Protein AF-0000000080796917 (afdb_homodimer)

Solvent-accessible surface area (backbone atoms only — not comparable to full-atom values): 40554 Å² total; per-residue (Å²): 125,56,71,44,54,50,44,37,52,36,24,51,52,39,34,60,75,65,63,52,48,66,71,60,47,50,53,17,45,52,21,23,62,40,31,85,75,29,56,76,54,91,66,56,62,91,80,65,53,62,63,63,41,43,48,44,49,43,59,66,76,86,58,70,55,59,92,62,78,63,51,65,64,50,49,48,46,34,56,67,70,54,66,60,61,47,86,78,30,86,34,38,24,41,35,33,26,49,56,66,28,41,64,42,75,50,64,39,68,68,46,49,73,63,55,38,43,76,47,41,26,57,54,37,57,60,73,33,48,91,70,34,64,83,46,65,61,62,40,28,47,38,72,74,17,25,68,34,3,48,28,55,21,50,47,40,31,43,36,25,37,38,36,37,65,64,38,72,44,91,37,37,31,37,36,36,42,35,48,83,60,66,61,32,39,30,23,27,32,32,39,39,37,31,26,41,47,7,35,40,37,40,35,36,37,38,42,26,93,52,70,31,55,57,26,39,38,36,28,33,35,32,40,37,27,27,45,46,5,39,41,36,39,37,38,41,36,42,36,39,45,44,29,35,40,34,49,40,32,12,26,39,26,23,35,47,5,34,42,36,38,37,39,36,41,31,64,30,37,34,33,33,36,57,32,35,36,35,28,64,12,49,42,7,35,37,39,42,37,38,38,37,50,39,45,52,73,16,35,35,41,36,43,31,40,35,37,36,56,18,32,43,22,38,39,38,37,39,38,40,37,38,36,26,49,49,9,36,36,37,38,42,36,33,43,36,36,34,67,79,18,36,60,24,38,37,39,36,37,41,38,36,40,29,75,19,59,58,17,35,42,34,42,33,56,31,41,34,35,26,31,18,45,28,48,32,37,40,38,33,37,40,18,45,75,56,62,64,59,50,50,53,39,40,73,75,68,41,51,70,69,55,35,52,43,52,53,50,48,63,69,50,39,85,79,44,66,85,44,61,65,69,56,41,51,50,52,51,49,51,52,46,51,53,60,65,73,98,123,58,70,45,53,50,44,36,53,35,25,50,50,39,33,60,74,65,62,52,49,68,72,60,47,50,51,16,46,52,20,22,62,42,30,86,76,29,55,76,56,91,66,56,61,91,81,66,54,62,62,62,40,44,48,46,48,43,59,67,78,87,57,72,54,59,94,62,79,64,51,65,66,51,50,47,46,35,56,67,70,54,66,59,60,48,87,76,30,85,34,38,23,40,34,32,26,51,56,65,28,42,63,41,74,48,63,39,68,68,45,49,72,64,54,38,42,78,47,40,26,57,54,37,58,61,73,34,48,90,70,34,63,82,46,66,61,63,41,27,47,39,73,75,18,26,68,35,3,48,28,56,20,49,49,42,30,42,38,24,36,38,36,38,65,65,38,71,45,91,36,38,30,36,35,37,42,34,48,85,61,65,61,33,40,31,24,28,32,32,39,40,37,31,26,41,47,7,36,41,36,40,35,36,38,38,41,25,91,51,71,33,55,56,24,39,38,35,28,33,34,31,39,36,25,27,45,47,4,38,40,36,38,37,38,41,36,41,36,40,46,44,28,36,40,34,49,39,31,12,26,38,26,23,35,47,5,36,42,36,39,38,39,37,43,31,64,30,35,32,32,33,36,57,31,36,36,35,28,62,12,50,42,7,35,38,38,42,36,38,38,37,50,39,42,54,72,17,35,36,41,38,43,32,40,36,37,36,56,19,32,43,23,39,39,38,38,38,39,41,38,39,35,25,49,48,10,36,37,38,37,43,37,36,44,37,37,33,66,78,19,37,60,24,38,37,39,37,37,42,38,36,40,29,75,20,59,60,17,36,43,33,41,33,55,31,43,33,35,26,31,18,46,27,47,33,38,41,37,35,38,41,18,43,76,56,63,66,60,48,48,51,37,40,72,74,68,42,52,70,69,54,36,50,44,52,53,50,48,63,69,50,39,83,79,43,65,85,44,60,65,70,55,41,51,49,53,53,51,51,52,47,51,56,60,66,74,98

Foldseek 3Di:
DPQLVLLLVLLVLQCVLLVFDPLLSVQLSVLSVLQVVAAADPLDDPPDDSNLLSCQLRPDHADPLPPDDPDPVNVVVCVVVPVDPCVPDLAQWEWEAEQQYTNDIDGDPVQVVQVKDKDKPSVCSHPPCVPDSVQPCPFQPSRHHNLSSSLSNREGIAMEIEHDAQAEDPGAYEYEYEYAAAQGNHNYEYEYEFEHQYEHEYEYEYDYPDAHEEYEHSYEYEYEWYANYEYEYEYEYAHHHAYAYEYRYGYEHAANYEYEYEYEDHDHAEYEEEYEYEDAYAQYEYHAEYEYEEEDAHEYEEEYHYEYHAENYEYEAEYEYEYYDQYEYAYEYEYAYDPPHAQYEYEYEYEYAYPYPNYYYHYHYYYHYPDPRYHYDYYYDYYHDDPVQLVVVVVVPDDSLRSVLVSVLVRCCVRCVPDDPVVNVVVSVVSSVVSVVD/DPQLVLLLVLLVLQCVLLVFDPLLSVQLSVLSVLQVVAAADPLDDPPDDSNLLSCQLRPDHADPLPPDDPDPVNVVVCVVVPVDPCVPDLAQWEWEAEQQYTNDIDGDPVQVVQVKDKDKPSVCSHPPCVVDSVQPCPFQPSRNHNLSSSLSNREGIAMEIEHDAQAEDPGAYEYEYEYAAAQGNHNYEYEYEFEHQYEHEYEYEYDYPDAHEEYEHSYEYEYEWYANYEYEYEYEYAHHHAYAYEYRYGYEHAANYEYEYEYEDHDHAEYEEEYEYEDAYAQYEYHAEYEYEEEDAHEYEEEYHYEYHAENYEYEAEYEYEYYDQYEYAYEYEYAYDPPHAQYEYEYEYEYAYPYPNYYYHYHYYYHDPDPRYHYDYYYDYYHDDPVQLVVVVVVPDDSLRSVLVSVLVRCCVRCVPDDPVVNVVVSVVSSVVSVVD

Sequence (876 aa):
MNEVQIIKYYAEEISKKLKEPEWALRLRLKAAELYPKVPAPPWMPEDFDLEAFAAKAAEEEFVKPGEGEIPDWYKALLERIGVPDIEQSALAGVTVMVNENVVYEAQKRDLMRKGVILKSMDEAVREHEEFVKERLHSAQRPEAHKLAALHAALRRGGTFMYVPPRVRVPFPVQAFFVITEEQLAQTEHTMIIADEGSYVHFIEGCIVPIPAPFSVHLGGSEFFVERGARLRVSSLQDWLGDVVHVPVKGAIVKERGTLEELGVSFGGTKIGMRPTIRLVGEGAKLSFNNVALLKKEMRSWSGSFVKMEAPRTSATVINRSVMLDKSFEEFLGEIDVERGAKGVKGYQSCNTLLLSDEATNVTIPKLVSKTSDAELAHEGTVGKLGEEQLFYLRSMGFTEPEAVQMLTIGFIDPLVKDLPSDYVRAIREIVKMTLNASMNEVQIIKYYAEEISKKLKEPEWALRLRLKAAELYPKVPAPPWMPEDFDLEAFAAKAAEEEFVKPGEGEIPDWYKALLERIGVPDIEQSALAGVTVMVNENVVYEAQKRDLMRKGVILKSMDEAVREHEEFVKERLHSAQRPEAHKLAALHAALRRGGTFMYVPPRVRVPFPVQAFFVITEEQLAQTEHTMIIADEGSYVHFIEGCIVPIPAPFSVHLGGSEFFVERGARLRVSSLQDWLGDVVHVPVKGAIVKERGTLEELGVSFGGTKIGMRPTIRLVGEGAKLSFNNVALLKKEMRSWSGSFVKMEAPRTSATVINRSVMLDKSFEEFLGEIDVERGAKGVKGYQSCNTLLLSDEATNVTIPKLVSKTSDAELAHEGTVGKLGEEQLFYLRSMGFTEPEAVQMLTIGFIDPLVKDLPSDYVRAIREIVKMTLNAS

Radius of gyration: 31.14 Å; Cα contacts (8 Å, |Δi|>4): 2419; chains: 2; bounding box: 57×97×69 Å

Nearest PDB structures (foldseek):
  5awf-assembly2_E  TM=8.436E-01  e=2.206E-18  Escherichia coli K-12
  5awf-assembly1_A  TM=8.388E-01  e=1.165E-17  Escherichia coli K-12
  5awg-assembly1_A  TM=8.234E-01  e=2.679E-17  Escherichia coli K-12
  5awf-assembly1_B  TM=7.795E-01  e=1.232E-16  Escherichia coli K-12
  5awg-assembly2_F  TM=8.359E-01  e=3.193E-13  Escherichia coli K-12

InterPro domains:
  IPR000825 SUF system FeS cluster assembly, SufBD core domain [PF01458] (177-411)
  IPR010231 SUF system FeS cluster assembly, SufB [TIGR01980] (10-426)
  IPR037284 SUF system FeS cluster assembly, SufBD superfamily [SSF101960] (11-435)
  IPR045595 SUF system FeS cluster assembly, SufBD, N-terminal [PF19295] (94-174)
  IPR055346 SUF system FeS cluster assembly, SufBD [PTHR30508] (11-436)

pLDDT: mean 87.79, std 13.45, range [38.72, 98.94]

Organism: Ignicoccus hospitalis (strain KIN4/I / DSM 18386 / JCM 14125) (NCBI:txid453591)

Structure (mmCIF, N/CA/C/O backbone):
data_AF-0000000080796917-model_v1
#
loop_
_entity.id
_entity.type
_entity.pdbx_description
1 polymer 'SufBD protein'
#
loop_
_atom_site.group_PDB
_atom_site.id
_atom_site.type_symbol
_atom_site.label_atom_id
_atom_site.label_alt_id
_atom_site.label_comp_id
_atom_site.label_asym_id
_atom_site.label_entity_id
_atom_site.label_seq_id
_atom_site.pdbx_PDB_ins_code
_atom_site.Cartn_x
_atom_site.Cartn_y
_atom_site.Cartn_z
_atom_site.occupancy
_atom_site.B_iso_or_equiv
_atom_site.auth_seq_id
_atom_site.auth_comp_id
_atom_site.auth_asym_id
_atom_site.auth_atom_id
_atom_site.pdbx_PDB_model_num
ATOM 1 N N . MET A 1 1 ? 11.008 5.855 37.812 1 72.5 1 MET A N 1
ATOM 2 C CA . MET A 1 1 ? 9.641 6.121 37.375 1 72.5 1 MET A CA 1
ATOM 3 C C . MET A 1 1 ? 9.359 5.504 36 1 72.5 1 MET A C 1
ATOM 5 O O . MET A 1 1 ? 10.242 5.488 35.125 1 72.5 1 MET A O 1
ATOM 9 N N . ASN A 1 2 ? 8.281 4.777 35.906 1 90.62 2 ASN A N 1
ATOM 10 C CA . ASN A 1 2 ? 7.945 4.242 34.594 1 90.62 2 ASN A CA 1
ATOM 11 C C . ASN A 1 2 ? 7.531 5.348 33.625 1 90.62 2 ASN A C 1
ATOM 13 O O . ASN A 1 2 ? 7.445 6.512 34.031 1 90.62 2 ASN A O 1
ATOM 17 N N . GLU A 1 3 ? 7.441 5.145 32.469 1 93.94 3 GLU A N 1
ATOM 18 C CA . GLU A 1 3 ? 7.168 6.113 31.422 1 93.94 3 GLU A CA 1
ATOM 19 C C . GLU A 1 3 ? 5.922 6.934 31.734 1 93.94 3 GLU A C 1
ATOM 21 O O . GLU A 1 3 ? 5.918 8.156 31.578 1 93.94 3 GLU A O 1
ATOM 26 N N . VAL A 1 4 ? 4.941 6.23 32.25 1 95.44 4 VAL A N 1
ATOM 27 C CA . VAL A 1 4 ? 3.672 6.887 32.562 1 95.44 4 VAL A CA 1
ATOM 28 C C . VAL A 1 4 ? 3.865 7.91 33.656 1 95.44 4 VAL A C 1
ATOM 30 O O . VAL A 1 4 ? 3.389 9.047 33.562 1 95.44 4 VAL A O 1
ATOM 33 N N . GLN A 1 5 ? 4.586 7.562 34.656 1 96.38 5 GLN A N 1
ATOM 34 C CA . GLN A 1 5 ? 4.824 8.438 35.781 1 96.38 5 GLN A CA 1
ATOM 35 C C . GLN A 1 5 ? 5.625 9.672 35.375 1 96.38 5 GLN A C 1
ATOM 37 O O . GLN A 1 5 ? 5.355 10.773 35.844 1 96.38 5 GLN A O 1
ATOM 42 N N . ILE A 1 6 ? 6.57 9.422 34.562 1 96 6 ILE A N 1
ATOM 43 C CA . ILE A 1 6 ? 7.387 10.531 34.094 1 96 6 ILE A CA 1
ATOM 44 C C . ILE A 1 6 ? 6.512 11.531 33.344 1 96 6 ILE A C 1
ATOM 46 O O . ILE A 1 6 ? 6.551 12.734 33.625 1 96 6 ILE A O 1
ATOM 50 N N . ILE A 1 7 ? 5.68 11.055 32.438 1 96.62 7 ILE A N 1
ATOM 51 C CA . ILE A 1 7 ? 4.844 11.93 31.625 1 96.62 7 ILE A CA 1
ATOM 52 C C . ILE A 1 7 ? 3.816 12.633 32.5 1 96.62 7 ILE A C 1
ATOM 54 O O . ILE A 1 7 ? 3.586 13.836 32.344 1 96.62 7 ILE A O 1
ATOM 58 N N . LYS A 1 8 ? 3.252 11.875 33.406 1 97.5 8 LYS A N 1
ATOM 59 C CA . LYS A 1 8 ? 2.25 12.461 34.312 1 97.5 8 LYS A CA 1
ATOM 60 C C . LYS A 1 8 ? 2.848 13.586 35.156 1 97.5 8 LYS A C 1
ATOM 62 O O . LYS A 1 8 ? 2.211 14.625 35.344 1 97.5 8 LYS A O 1
ATOM 67 N N . TYR A 1 9 ? 4.016 13.336 35.625 1 96.81 9 TYR A N 1
ATOM 68 C CA . TYR A 1 9 ? 4.688 14.336 36.438 1 96.81 9 TYR A CA 1
ATOM 69 C C . TYR A 1 9 ? 4.832 15.648 35.656 1 96.81 9 TYR A C 1
ATOM 71 O O . TYR A 1 9 ? 4.441 16.703 36.156 1 96.81 9 TYR A O 1
ATOM 79 N N . TYR A 1 10 ? 5.309 15.617 34.531 1 95.06 10 TYR A N 1
ATOM 80 C CA . TYR A 1 10 ? 5.562 16.828 33.781 1 95.06 10 TYR A CA 1
ATOM 81 C C . TYR A 1 10 ? 4.262 17.422 33.219 1 95.06 10 TYR A C 1
ATOM 83 O O . TYR A 1 10 ? 4.129 18.641 33.094 1 95.06 10 TYR A O 1
ATOM 91 N N . ALA A 1 11 ? 3.295 16.562 32.906 1 96.75 11 ALA A N 1
ATOM 92 C CA . ALA A 1 11 ? 1.979 17.062 32.5 1 96.75 11 ALA A CA 1
ATOM 93 C C . ALA A 1 11 ? 1.341 17.891 33.594 1 96.75 11 ALA A C 1
ATOM 95 O O . ALA A 1 11 ? 0.759 18.938 33.344 1 96.75 11 ALA A O 1
ATOM 96 N N . GLU A 1 12 ? 1.47 17.391 34.781 1 96.94 12 GLU A N 1
ATOM 97 C CA . GLU A 1 12 ? 0.925 18.109 35.938 1 96.94 12 GLU A CA 1
ATOM 98 C C . GLU A 1 12 ? 1.647 19.438 36.156 1 96.94 12 GLU A C 1
ATOM 100 O O . GLU A 1 12 ? 1.021 20.438 36.469 1 96.94 12 GLU A O 1
ATOM 105 N N . GLU A 1 13 ? 2.934 19.438 35.938 1 95.12 13 GLU A N 1
ATOM 106 C CA . GLU A 1 13 ? 3.715 20.672 36.062 1 95.12 13 GLU A CA 1
ATOM 107 C C . GLU A 1 13 ? 3.277 21.703 35.031 1 95.12 13 GLU A C 1
ATOM 109 O O . GLU A 1 13 ? 3.111 22.875 35.375 1 95.12 13 GLU A O 1
ATOM 114 N N . ILE A 1 14 ? 3.105 21.219 33.875 1 93.5 14 ILE A N 1
ATOM 115 C CA . ILE A 1 14 ? 2.688 22.109 32.781 1 93.5 14 ILE A CA 1
ATOM 116 C C . ILE A 1 14 ? 1.3 22.672 33.094 1 93.5 14 ILE A C 1
ATOM 118 O O . ILE A 1 14 ? 1.073 23.875 33 1 93.5 14 ILE A O 1
ATOM 122 N N . SER A 1 15 ? 0.412 21.812 33.469 1 95.25 15 SER A N 1
ATOM 123 C CA . SER A 1 15 ? -0.956 22.219 33.781 1 95.25 15 SER A CA 1
ATOM 124 C C . SER A 1 15 ? -0.988 23.266 34.875 1 95.25 15 SER A C 1
ATOM 126 O O . SER A 1 15 ? -1.741 24.234 34.812 1 95.25 15 SER A O 1
ATOM 128 N N . LYS A 1 16 ? -0.197 23.047 35.906 1 94.44 16 LYS A N 1
ATOM 129 C CA . LYS A 1 16 ? -0.12 23.984 37.031 1 94.44 16 LYS A CA 1
ATOM 130 C C . LYS A 1 16 ? 0.395 25.344 36.562 1 94.44 16 LYS A C 1
ATOM 132 O O . LYS A 1 16 ? -0.176 26.391 36.906 1 94.44 16 LYS A O 1
ATOM 137 N N . LYS A 1 17 ? 1.406 25.297 35.75 1 90.56 17 LYS A N 1
ATOM 138 C CA . LYS A 1 17 ? 2.006 26.547 35.25 1 90.56 17 LYS A CA 1
ATOM 139 C C . LYS A 1 17 ? 1.028 27.312 34.375 1 90.56 17 LYS A C 1
ATOM 141 O O . LYS A 1 17 ? 1.002 28.547 34.406 1 90.56 17 LYS A O 1
ATOM 146 N N . LEU A 1 18 ? 0.255 26.578 33.625 1 90.88 18 LEU A N 1
ATOM 147 C CA . LEU A 1 18 ? -0.67 27.188 32.688 1 90.88 18 LEU A CA 1
ATOM 148 C C . LEU A 1 18 ? -2.004 27.5 33.344 1 90.88 18 LEU A C 1
ATOM 150 O O . LEU A 1 18 ? -2.893 28.094 32.719 1 90.88 18 LEU A O 1
ATOM 154 N N . LYS A 1 19 ? -2.213 27.141 34.625 1 93.44 19 LYS A N 1
ATOM 155 C CA . LYS A 1 19 ? -3.463 27.312 35.375 1 93.44 19 LYS A CA 1
ATOM 156 C C . LYS A 1 19 ? -4.645 26.75 34.594 1 93.44 19 LYS A C 1
ATOM 158 O O . LYS A 1 19 ? -5.66 27.438 34.406 1 93.44 19 LYS A O 1
ATOM 163 N N . GLU A 1 20 ? -4.477 25.641 34.156 1 95 20 GLU A N 1
ATOM 164 C CA . GLU A 1 20 ? -5.492 25 33.312 1 95 20 GLU A CA 1
ATOM 165 C C . GLU A 1 20 ? -6.648 24.484 34.156 1 95 20 GLU A C 1
ATOM 167 O O . GLU A 1 20 ? -6.461 24.141 35.344 1 95 20 GLU A O 1
ATOM 172 N N . PRO A 1 21 ? -7.805 24.453 33.562 1 97.38 21 PRO A N 1
ATOM 173 C CA . PRO A 1 21 ? -8.914 23.812 34.25 1 97.38 21 PRO A CA 1
ATOM 174 C C . PRO A 1 21 ? -8.711 22.297 34.438 1 97.38 21 PRO A C 1
ATOM 176 O O . PRO A 1 21 ? -7.914 21.703 33.719 1 97.38 21 PRO A O 1
ATOM 179 N N . GLU A 1 22 ? -9.445 21.703 35.281 1 97.38 22 GLU A N 1
ATOM 180 C CA . GLU A 1 22 ? -9.297 20.297 35.656 1 97.38 22 GLU A CA 1
ATOM 181 C C . GLU A 1 22 ? -9.531 19.391 34.438 1 97.38 22 GLU A C 1
ATOM 183 O O . GLU A 1 22 ? -8.867 18.359 34.312 1 97.38 22 GLU A O 1
ATOM 188 N N . TRP A 1 23 ? -10.516 19.781 33.656 1 97.62 23 TRP A N 1
ATOM 189 C CA . TRP A 1 23 ? -10.836 18.922 32.5 1 97.62 23 TRP A CA 1
ATOM 190 C C . TRP A 1 23 ? -9.648 18.812 31.562 1 97.62 23 TRP A C 1
ATOM 192 O O . TRP A 1 23 ? -9.43 17.75 30.969 1 97.62 23 TRP A O 1
ATOM 202 N N . ALA A 1 24 ? -8.914 19.844 31.391 1 97.88 24 ALA A N 1
ATOM 203 C CA . ALA A 1 24 ? -7.75 19.828 30.516 1 97.88 24 ALA A CA 1
ATOM 204 C C . ALA A 1 24 ? -6.641 18.953 31.078 1 97.88 24 ALA A C 1
ATOM 206 O O . ALA A 1 24 ? -5.977 18.219 30.344 1 97.88 24 ALA A O 1
ATOM 207 N N . LEU A 1 25 ? -6.441 19.016 32.438 1 97.75 25 LEU A N 1
ATOM 208 C CA . LEU A 1 25 ? -5.457 18.172 33.094 1 97.75 25 LEU A CA 1
ATOM 209 C C . LEU A 1 25 ? -5.828 16.703 32.938 1 97.75 25 LEU A C 1
ATOM 211 O O . LEU A 1 25 ? -4.957 15.859 32.688 1 97.75 25 LEU A O 1
ATOM 215 N N . ARG A 1 26 ? -7.035 16.438 33.094 1 97.88 26 ARG A N 1
ATOM 216 C CA . ARG A 1 26 ? -7.492 15.062 32.938 1 97.88 26 ARG A CA 1
ATOM 217 C C . ARG A 1 26 ? -7.168 14.5 31.562 1 97.88 26 ARG A C 1
ATOM 219 O O . ARG A 1 26 ? -6.797 13.336 31.438 1 97.88 26 ARG A O 1
ATOM 226 N N . LEU A 1 27 ? -7.383 15.258 30.5 1 97.31 27 LEU A N 1
ATOM 227 C CA . LEU A 1 27 ? -7.059 14.836 29.141 1 97.31 27 LEU A CA 1
ATOM 228 C C . LEU A 1 27 ? -5.57 14.523 29.016 1 97.31 27 LEU A C 1
ATOM 230 O O . LEU A 1 27 ? -5.188 13.555 28.359 1 97.31 27 LEU A O 1
ATOM 234 N N . ARG A 1 28 ? -4.699 15.406 29.672 1 97.88 28 ARG A N 1
ATOM 235 C CA . ARG A 1 28 ? -3.26 15.164 29.672 1 97.88 28 ARG A CA 1
ATOM 236 C C . ARG A 1 28 ? -2.924 13.836 30.328 1 97.88 28 ARG A C 1
ATOM 238 O O . ARG A 1 28 ? -2.119 13.062 29.812 1 97.88 28 ARG A O 1
ATOM 245 N N . LEU A 1 29 ? -3.553 13.602 31.406 1 98.31 29 LEU A N 1
ATOM 246 C CA . LEU A 1 29 ? -3.25 12.406 32.188 1 98.31 29 LEU A CA 1
ATOM 247 C C . LEU A 1 29 ? -3.721 11.148 31.484 1 98.31 29 LEU A C 1
ATOM 249 O O . LEU A 1 29 ? -3.045 10.117 31.516 1 98.31 29 LEU A O 1
ATOM 253 N N . LYS A 1 30 ? -4.816 11.242 30.891 1 97.62 30 LYS A N 1
ATOM 254 C CA . LYS A 1 30 ? -5.297 10.117 30.094 1 97.62 30 LYS A CA 1
ATOM 255 C C . LYS A 1 30 ? -4.336 9.797 28.953 1 97.62 30 LYS A C 1
ATOM 257 O O . LYS A 1 30 ? -4.082 8.625 28.656 1 97.62 30 LYS A O 1
ATOM 262 N N . ALA A 1 31 ? -3.898 10.758 28.266 1 97.81 31 ALA A N 1
ATOM 263 C CA . ALA A 1 31 ? -2.936 10.578 27.188 1 97.81 31 ALA A CA 1
ATOM 264 C C . ALA A 1 31 ? -1.645 9.953 27.688 1 97.81 31 ALA A C 1
ATOM 266 O O . ALA A 1 31 ? -1.042 9.117 27.016 1 97.81 31 ALA A O 1
ATOM 267 N N . ALA A 1 32 ? -1.234 10.359 28.875 1 97.88 32 ALA A N 1
ATOM 268 C CA . ALA A 1 32 ? -0.044 9.781 29.484 1 97.88 32 ALA A CA 1
ATOM 269 C C . ALA A 1 32 ? -0.213 8.281 29.703 1 97.88 32 ALA A C 1
ATOM 271 O O . ALA A 1 32 ? 0.716 7.504 29.469 1 97.88 32 ALA A O 1
ATOM 272 N N . GLU A 1 33 ? -1.347 7.887 30.031 1 97.75 33 GLU A N 1
ATOM 273 C CA . GLU A 1 33 ? -1.633 6.477 30.266 1 97.75 33 GLU A CA 1
ATOM 274 C C . GLU A 1 33 ? -1.641 5.68 28.969 1 97.75 33 GLU A C 1
ATOM 276 O O . GLU A 1 33 ? -1.357 4.48 28.969 1 97.75 33 GLU A O 1
ATOM 281 N N . LEU A 1 34 ? -1.957 6.32 27.922 1 97.44 34 LEU A N 1
ATOM 282 C CA . LEU A 1 34 ? -2.059 5.68 26.625 1 97.44 34 LEU A CA 1
ATOM 283 C C . LEU A 1 34 ? -0.674 5.41 26.031 1 97.44 34 LEU A C 1
ATOM 285 O O . LEU A 1 34 ? -0.506 4.512 25.203 1 97.44 34 LEU A O 1
ATOM 289 N N . TYR A 1 35 ? 0.317 6.094 26.453 1 96.81 35 TYR A N 1
ATOM 290 C CA . TYR A 1 35 ? 1.633 6.117 25.828 1 96.81 35 TYR A CA 1
ATOM 291 C C . TYR A 1 35 ? 2.205 4.711 25.703 1 96.81 35 TYR A C 1
ATOM 293 O O . TYR A 1 35 ? 2.611 4.289 24.625 1 96.81 35 TYR A O 1
ATOM 301 N N . PRO A 1 36 ? 2.152 3.875 26.734 1 96 36 PRO A N 1
ATOM 302 C CA . PRO A 1 36 ? 2.74 2.539 26.609 1 96 36 PRO A CA 1
ATOM 303 C C . PRO A 1 36 ? 1.815 1.552 25.891 1 96 36 PRO A C 1
ATOM 305 O O . PRO A 1 36 ? 2.238 0.447 25.547 1 96 36 PRO A O 1
ATOM 308 N N . LYS A 1 37 ? 0.597 1.932 25.625 1 96.44 37 LYS A N 1
ATOM 309 C CA . LYS A 1 37 ? -0.405 1.006 25.109 1 96.44 37 LYS A CA 1
ATOM 310 C C . LYS A 1 37 ? -0.547 1.144 23.594 1 96.44 37 LYS A C 1
ATOM 312 O O . LYS A 1 37 ? -1.209 0.327 22.953 1 96.44 37 LYS A O 1
ATOM 317 N N . VAL A 1 38 ? -0.01 2.135 23.031 1 95.62 38 VAL A N 1
ATOM 318 C CA . VAL A 1 38 ? -0.132 2.377 21.594 1 95.62 38 VAL A CA 1
ATOM 319 C C . VAL A 1 38 ? 1.212 2.129 20.906 1 95.62 38 VAL A C 1
ATOM 321 O O . VAL A 1 38 ? 2.26 2.164 21.562 1 95.62 38 VAL A O 1
ATOM 324 N N . PRO A 1 39 ? 1.159 1.776 19.625 1 93.81 39 PRO A N 1
ATOM 325 C CA . PRO A 1 39 ? 2.391 1.395 18.922 1 93.81 39 PRO A CA 1
ATOM 326 C C . PRO A 1 39 ? 3.359 2.562 18.766 1 93.81 39 PRO A C 1
ATOM 328 O O . PRO A 1 39 ? 2.93 3.715 18.656 1 93.81 39 PRO A O 1
ATOM 331 N N . ALA A 1 40 ? 4.66 2.246 18.688 1 94.25 40 ALA A N 1
ATOM 332 C CA . ALA A 1 40 ? 5.668 3.213 18.266 1 94.25 40 ALA A CA 1
ATOM 333 C C . ALA A 1 40 ? 5.68 3.373 16.75 1 94.25 40 ALA A C 1
ATOM 335 O O . ALA A 1 40 ? 5.727 2.385 16.016 1 94.25 40 ALA A O 1
ATOM 336 N N . PRO A 1 41 ? 5.543 4.535 16.281 1 92.94 41 PRO A N 1
ATOM 337 C CA . PRO A 1 41 ? 5.625 4.707 14.836 1 92.94 41 PRO A CA 1
ATOM 338 C C . PRO A 1 41 ? 7.039 4.5 14.297 1 92.94 41 PRO A C 1
ATOM 340 O O . PRO A 1 41 ? 8.016 4.625 15.039 1 92.94 41 PRO A O 1
ATOM 343 N N . PRO A 1 42 ? 7.156 4.207 13.039 1 88.25 42 PRO A N 1
ATOM 344 C CA . PRO A 1 42 ? 8.477 3.949 12.469 1 88.25 42 PRO A CA 1
ATOM 345 C C . PRO A 1 42 ? 9.383 5.176 12.508 1 88.25 42 PRO A C 1
ATOM 347 O O . PRO A 1 42 ? 10.609 5.043 12.453 1 88.25 42 PRO A O 1
ATOM 350 N N . TRP A 1 43 ? 8.906 6.387 12.664 1 89.69 43 TRP A N 1
ATOM 351 C CA . TRP A 1 43 ? 9.703 7.609 12.633 1 89.69 43 TRP A CA 1
ATOM 352 C C . TRP A 1 43 ? 10.148 7.996 14.039 1 89.69 43 TRP A C 1
ATOM 354 O O . TRP A 1 43 ? 10.805 9.023 14.227 1 89.69 43 TRP A O 1
ATOM 364 N N . MET A 1 44 ? 9.773 7.258 14.992 1 90.25 44 MET A N 1
ATOM 365 C CA . MET A 1 44 ? 10.258 7.535 16.344 1 90.25 44 MET A CA 1
ATOM 366 C C . MET A 1 44 ? 11.758 7.305 16.438 1 90.25 44 MET A C 1
ATOM 368 O O . MET A 1 44 ? 12.258 6.258 16.016 1 90.25 44 MET A O 1
ATOM 372 N N . PRO A 1 45 ? 12.422 8.266 16.969 1 86.12 45 PRO A N 1
ATOM 373 C CA . PRO A 1 45 ? 13.867 8.062 17.094 1 86.12 45 PRO A CA 1
ATOM 374 C C . PRO A 1 45 ? 14.211 6.871 18 1 86.12 45 PRO A C 1
ATOM 376 O O . PRO A 1 45 ? 13.555 6.645 19.016 1 86.12 45 PRO A O 1
ATOM 379 N N . GLU A 1 46 ? 15.172 6.117 17.578 1 82.94 46 GLU A N 1
ATOM 380 C CA . GLU A 1 46 ? 15.578 4.938 18.328 1 82.94 46 GLU A CA 1
ATOM 381 C C . GLU A 1 46 ? 16.062 5.312 19.734 1 82.94 46 GLU A C 1
ATOM 383 O O . GLU A 1 46 ? 15.805 4.59 20.688 1 82.94 46 GLU A O 1
ATOM 388 N N . ASP A 1 47 ? 16.688 6.477 19.906 1 84.31 47 ASP A N 1
ATOM 389 C CA . ASP A 1 47 ? 17.25 6.906 21.188 1 84.31 47 ASP A CA 1
ATOM 390 C C . ASP A 1 47 ? 16.422 8.047 21.797 1 84.31 47 ASP A C 1
ATOM 392 O O . ASP A 1 47 ? 16.984 8.945 22.422 1 84.31 47 ASP A O 1
ATOM 396 N N . PHE A 1 48 ? 15.188 7.957 21.625 1 87 48 PHE A N 1
ATOM 397 C CA . PHE A 1 48 ? 14.32 9 22.156 1 87 48 PHE A CA 1
ATOM 398 C C . PHE A 1 48 ? 14.359 9.023 23.688 1 87 48 PHE A C 1
ATOM 400 O O . PHE A 1 48 ? 13.984 8.047 24.328 1 87 48 PHE A O 1
ATOM 407 N N . ASP A 1 49 ? 14.82 10.07 24.219 1 88.12 49 ASP A N 1
ATOM 408 C CA . ASP A 1 49 ? 14.867 10.25 25.672 1 88.12 49 ASP A CA 1
ATOM 409 C C . ASP A 1 49 ? 13.586 10.906 26.172 1 88.12 49 ASP A C 1
ATOM 411 O O . ASP A 1 49 ? 13.477 12.133 26.203 1 88.12 49 ASP A O 1
ATOM 415 N N . LEU A 1 50 ? 12.727 10.148 26.656 1 91.12 50 LEU A N 1
ATOM 416 C CA . LEU A 1 50 ? 11.391 10.586 27.062 1 91.12 50 LEU A CA 1
ATOM 417 C C . LEU A 1 50 ? 11.484 11.602 28.203 1 91.12 50 LEU A C 1
ATOM 419 O O . LEU A 1 50 ? 10.82 12.641 28.172 1 91.12 50 LEU A O 1
ATOM 423 N N . GLU A 1 51 ? 12.25 11.281 29.156 1 90.88 51 GLU A N 1
ATOM 424 C CA . GLU A 1 51 ? 12.336 12.156 30.328 1 90.88 51 GLU A CA 1
ATOM 425 C C . GLU A 1 51 ? 12.953 13.508 29.953 1 90.88 51 GLU A C 1
ATOM 427 O O . GLU A 1 51 ? 12.469 14.555 30.391 1 90.88 51 GLU A O 1
ATOM 432 N N . ALA A 1 52 ? 14.008 13.453 29.188 1 87 52 ALA A N 1
ATOM 433 C CA . ALA A 1 52 ? 14.633 14.695 28.75 1 87 52 ALA A CA 1
ATOM 434 C C . ALA A 1 52 ? 13.664 15.547 27.953 1 87 52 ALA A C 1
ATOM 436 O O . ALA A 1 52 ? 13.594 16.766 28.125 1 87 52 ALA A O 1
ATOM 437 N N . PHE A 1 53 ? 12.969 14.922 27.125 1 88.75 53 PHE A N 1
ATOM 438 C CA . PHE A 1 53 ? 11.992 15.625 26.297 1 88.75 53 PHE A CA 1
ATOM 439 C C . PHE A 1 53 ? 10.898 16.25 27.156 1 88.75 53 PHE A C 1
ATOM 441 O O . PHE A 1 53 ? 10.57 17.422 27 1 88.75 53 PHE A O 1
ATOM 448 N N . ALA A 1 54 ? 10.359 15.453 28.047 1 89.19 54 ALA A N 1
ATOM 449 C CA . ALA A 1 54 ? 9.258 15.906 28.891 1 89.19 54 ALA A CA 1
ATOM 450 C C . ALA A 1 54 ? 9.703 17.047 29.812 1 89.19 54 ALA A C 1
ATOM 452 O O . ALA A 1 54 ? 8.969 18.016 30.016 1 89.19 54 ALA A O 1
ATOM 453 N N . ALA A 1 55 ? 10.867 16.906 30.281 1 87.06 55 ALA A N 1
ATOM 454 C CA . ALA A 1 55 ? 11.414 17.922 31.156 1 87.06 55 ALA A CA 1
ATOM 455 C C . ALA A 1 55 ? 11.586 19.25 30.422 1 87.06 55 ALA A C 1
ATOM 457 O O . ALA A 1 55 ? 11.266 20.312 30.953 1 87.06 55 ALA A O 1
ATOM 458 N N . LYS A 1 56 ? 12.055 19.125 29.281 1 83.06 56 LYS A N 1
ATOM 459 C CA . LYS A 1 56 ? 12.266 20.328 28.469 1 83.06 56 LYS A CA 1
ATOM 460 C C . LYS A 1 56 ? 10.93 20.984 28.109 1 83.06 56 LYS A C 1
ATOM 462 O O . LYS A 1 56 ? 10.812 22.203 28.109 1 83.06 56 LYS A O 1
ATOM 467 N N . ALA A 1 57 ? 10.031 20.234 27.828 1 81.12 57 ALA A N 1
ATOM 468 C CA . ALA A 1 57 ? 8.703 20.75 27.484 1 81.12 57 ALA A CA 1
ATOM 469 C C . ALA A 1 57 ? 8.086 21.5 28.656 1 81.12 57 ALA A C 1
ATOM 471 O O . ALA A 1 57 ? 7.34 22.469 28.453 1 81.12 57 ALA A O 1
ATOM 472 N N . ALA A 1 58 ? 8.492 21.094 29.828 1 80.5 58 ALA A N 1
ATOM 473 C CA . ALA A 1 58 ? 7.879 21.688 31.016 1 80.5 58 ALA A CA 1
ATOM 474 C C . ALA A 1 58 ? 8.703 22.859 31.531 1 80.5 58 ALA A C 1
ATOM 476 O O . ALA A 1 58 ? 8.242 23.625 32.406 1 80.5 58 ALA A O 1
ATOM 477 N N . GLU A 1 59 ? 9.906 22.875 31.156 1 74.56 59 GLU A N 1
ATOM 478 C CA . GLU A 1 59 ? 10.883 23.797 31.75 1 74.56 59 GLU A CA 1
ATOM 479 C C . GLU A 1 59 ? 10.5 25.25 31.484 1 74.56 59 GLU A C 1
ATOM 481 O O . GLU A 1 59 ? 10.641 26.094 32.375 1 74.56 59 GLU A O 1
ATOM 486 N N . GLU A 1 60 ? 10.203 25.578 30.281 1 60.19 60 GLU A N 1
ATOM 487 C CA . GLU A 1 60 ? 10.227 27 29.953 1 60.19 60 GLU A CA 1
ATOM 488 C C . GLU A 1 60 ? 9.062 27.734 30.609 1 60.19 60 GLU A C 1
ATOM 490 O O . GLU A 1 60 ? 7.973 27.172 30.75 1 60.19 60 GLU A O 1
ATOM 495 N N . GLU A 1 61 ? 9.484 28.891 31.344 1 56.72 61 GLU A N 1
ATOM 496 C CA . GLU A 1 61 ? 8.508 29.766 31.984 1 56.72 61 GLU A CA 1
ATOM 497 C C . GLU A 1 61 ? 7.57 30.406 30.969 1 56.72 61 GLU A C 1
ATOM 499 O O . GLU A 1 61 ? 7.957 30.625 29.812 1 56.72 61 GLU A O 1
ATOM 504 N N . PHE A 1 62 ? 6.234 30.391 31.328 1 53.03 62 PHE A N 1
ATOM 505 C CA . PHE A 1 62 ? 5.125 30.953 30.547 1 53.03 62 PHE A CA 1
ATOM 506 C C . PHE A 1 62 ? 5.297 32.438 30.344 1 53.03 62 PHE A C 1
ATOM 508 O O . PHE A 1 62 ? 5.543 33.188 31.297 1 53.03 62 PHE A O 1
ATOM 515 N N . VAL A 1 63 ? 5.875 32.969 29.219 1 51.12 63 VAL A N 1
ATOM 516 C CA . VAL A 1 63 ? 5.879 34.406 28.938 1 51.12 63 VAL A CA 1
ATOM 517 C C . VAL A 1 63 ? 4.543 34.812 28.312 1 51.12 63 VAL A C 1
ATOM 519 O O . VAL A 1 63 ? 4.043 34.125 27.406 1 51.12 63 VAL A O 1
ATOM 522 N N . LYS A 1 64 ? 3.664 35.531 29.109 1 49.72 64 LYS A N 1
ATOM 523 C CA . LYS A 1 64 ? 2.41 36.062 28.594 1 49.72 64 LYS A CA 1
ATOM 524 C C . LYS A 1 64 ? 2.633 36.812 27.281 1 49.72 64 LYS A C 1
ATOM 526 O O . LYS A 1 64 ? 3.645 37.5 27.125 1 49.72 64 LYS A O 1
ATOM 531 N N . PRO A 1 65 ? 1.755 36.5 26.391 1 48.5 65 PRO A N 1
ATOM 532 C CA . PRO A 1 65 ? 1.763 37.312 25.172 1 48.5 65 PRO A CA 1
ATOM 533 C C . PRO A 1 65 ? 1.762 38.812 25.484 1 48.5 65 PRO A C 1
ATOM 535 O O . PRO A 1 65 ? 1.494 39.625 24.609 1 48.5 65 PRO A O 1
ATOM 538 N N . GLY A 1 66 ? 1.642 39.344 26.797 1 38.78 66 GLY A N 1
ATOM 539 C CA . GLY A 1 66 ? 1.372 40.75 26.938 1 38.78 66 GLY A CA 1
ATOM 540 C C . GLY A 1 66 ? 2.279 41.625 26.078 1 38.78 66 GLY A C 1
ATOM 541 O O . GLY A 1 66 ? 3.227 41.125 25.469 1 38.78 66 GLY A O 1
ATOM 542 N N . GLU A 1 67 ? 2.047 43.094 26.109 1 40.78 67 GLU A N 1
ATOM 543 C CA . GLU A 1 67 ? 2.648 44.25 25.484 1 40.78 67 GLU A CA 1
ATOM 544 C C . GLU A 1 67 ? 4.172 44.156 25.5 1 40.78 67 GLU A C 1
ATOM 546 O O . GLU A 1 67 ? 4.855 45.156 25.203 1 40.78 67 GLU A O 1
ATOM 551 N N . GLY A 1 68 ? 4.676 43.281 26.078 1 39.94 68 GLY A N 1
ATOM 552 C CA . GLY A 1 68 ? 6.086 43.469 26.375 1 39.94 68 GLY A CA 1
ATOM 553 C C . GLY A 1 68 ? 6.953 43.562 25.141 1 39.94 68 GLY A C 1
ATOM 554 O O . GLY A 1 68 ? 6.52 43.188 24.031 1 39.94 68 GLY A O 1
ATOM 555 N N . GLU A 1 69 ? 8.203 44.156 25.328 1 44.09 69 GLU A N 1
ATOM 556 C CA . GLU A 1 69 ? 9.266 44.531 24.406 1 44.09 69 GLU A CA 1
ATOM 557 C C . GLU A 1 69 ? 9.742 43.312 23.594 1 44.09 69 GLU A C 1
ATOM 559 O O . GLU A 1 69 ? 10.219 42.344 24.172 1 44.09 69 GLU A O 1
ATOM 564 N N . ILE A 1 70 ? 8.961 42.938 22.594 1 46 70 ILE A N 1
ATOM 565 C CA . ILE A 1 70 ? 9.602 42.062 21.625 1 46 70 ILE A CA 1
ATOM 566 C C . ILE A 1 70 ? 11.117 42.25 21.656 1 46 70 ILE A C 1
ATOM 568 O O . ILE A 1 70 ? 11.609 43.375 21.422 1 46 70 ILE A O 1
ATOM 572 N N . PRO A 1 71 ? 11.695 41.406 22.328 1 49.25 71 PRO A N 1
ATOM 573 C CA . PRO A 1 71 ? 13.141 41.656 22.266 1 49.25 71 PRO A CA 1
ATOM 574 C C . PRO A 1 71 ? 13.594 42.062 20.875 1 49.25 71 PRO A C 1
ATOM 576 O O . PRO A 1 71 ? 12.961 41.719 19.875 1 49.25 71 PRO A O 1
ATOM 579 N N . ASP A 1 72 ? 14.438 42.906 20.797 1 51.91 72 ASP A N 1
ATOM 580 C CA . ASP A 1 72 ? 14.992 43.5 19.578 1 51.91 72 ASP A CA 1
ATOM 581 C C . ASP A 1 72 ? 15.32 42.406 18.547 1 51.91 72 ASP A C 1
ATOM 583 O O . ASP A 1 72 ? 15.102 42.625 17.359 1 51.91 72 ASP A O 1
ATOM 587 N N . TRP A 1 73 ? 15.742 41.344 19.078 1 50.56 73 TRP A N 1
ATOM 588 C CA . TRP A 1 73 ? 16.125 40.312 18.125 1 50.56 73 TRP A CA 1
ATOM 589 C C . TRP A 1 73 ? 14.898 39.719 17.438 1 50.56 73 TRP A C 1
ATOM 591 O O . TRP A 1 73 ? 14.969 39.281 16.281 1 50.56 73 TRP A O 1
ATOM 601 N N . TYR A 1 74 ? 13.758 39.688 18.141 1 50.22 74 TYR A N 1
ATOM 602 C CA . TYR A 1 74 ? 12.531 39.219 17.516 1 50.22 74 TYR A CA 1
ATOM 603 C C . TYR A 1 74 ? 12.062 40.156 16.422 1 50.22 74 TYR A C 1
ATOM 605 O O . TYR A 1 74 ? 11.609 39.719 15.359 1 50.22 74 TYR A O 1
ATOM 613 N N . LYS A 1 75 ? 12.203 41.375 16.812 1 51.53 75 LYS A N 1
ATOM 614 C CA . LYS A 1 75 ? 11.883 42.406 15.805 1 51.53 75 LYS A CA 1
ATOM 615 C C . LYS A 1 75 ? 12.719 42.188 14.547 1 51.53 75 LYS A C 1
ATOM 617 O O . LYS A 1 75 ? 12.203 42.281 13.43 1 51.53 75 LYS A O 1
ATOM 622 N N . ALA A 1 76 ? 13.945 41.875 14.883 1 54.22 76 ALA A N 1
ATOM 623 C CA . ALA A 1 76 ? 14.844 41.625 13.758 1 54.22 76 ALA A CA 1
ATOM 624 C C . ALA A 1 76 ? 14.422 40.406 12.969 1 54.22 76 ALA A C 1
ATOM 626 O O . ALA A 1 76 ? 14.469 40.375 11.734 1 54.22 76 ALA A O 1
ATOM 627 N N . LEU A 1 77 ? 14.039 39.406 13.711 1 53.38 77 LEU A N 1
ATOM 628 C CA . LEU A 1 77 ? 13.578 38.219 13.047 1 53.38 77 LEU A CA 1
ATOM 629 C C . LEU A 1 77 ? 12.289 38.469 12.273 1 53.38 77 LEU A C 1
ATOM 631 O O . LEU A 1 77 ? 12.156 38.062 11.125 1 53.38 77 LEU A O 1
ATOM 635 N N . LEU A 1 78 ? 11.414 39.156 12.977 1 56 78 LEU A N 1
ATOM 636 C CA . LEU A 1 78 ? 10.156 39.531 12.328 1 56 78 LEU A CA 1
ATOM 637 C C . LEU A 1 78 ? 10.414 40.375 11.094 1 56 78 LEU A C 1
ATOM 639 O O . LEU A 1 78 ? 9.75 40.219 10.07 1 56 78 LEU A O 1
ATOM 643 N N . GLU A 1 79 ? 11.289 41.281 11.336 1 55.91 79 GLU A N 1
ATOM 644 C CA . GLU A 1 79 ? 11.703 42.094 10.211 1 55.91 79 GLU A CA 1
ATOM 645 C C . GLU A 1 79 ? 12.312 41.25 9.094 1 55.91 79 GLU A C 1
ATOM 647 O O . GLU A 1 79 ? 12.055 41.5 7.914 1 55.91 79 GLU A O 1
ATOM 652 N N . ARG A 1 80 ? 13.016 40.312 9.664 1 53.31 80 ARG A N 1
ATOM 653 C CA . ARG A 1 80 ? 13.688 39.438 8.711 1 53.31 80 ARG A CA 1
ATOM 654 C C . ARG A 1 80 ? 12.68 38.562 7.992 1 53.31 80 ARG A C 1
ATOM 656 O O . ARG A 1 80 ? 12.836 38.25 6.809 1 53.31 80 ARG A O 1
ATOM 663 N N . ILE A 1 81 ? 11.82 38.219 8.883 1 53.28 81 ILE A N 1
ATOM 664 C CA . ILE A 1 81 ? 10.812 37.344 8.266 1 53.28 81 ILE A CA 1
ATOM 665 C C . ILE A 1 81 ? 9.812 38.219 7.5 1 53.28 81 ILE A C 1
ATOM 667 O O . ILE A 1 81 ? 9.102 37.719 6.617 1 53.28 81 ILE A O 1
ATOM 671 N N . GLY A 1 82 ? 9.914 39.594 7.664 1 53.5 82 GLY A N 1
ATOM 672 C CA . GLY A 1 82 ? 9.07 40.562 6.984 1 53.5 82 GLY A CA 1
ATOM 673 C C . GLY A 1 82 ? 7.645 40.594 7.496 1 53.5 82 GLY A C 1
ATOM 674 O O . GLY A 1 82 ? 6.699 40.5 6.707 1 53.5 82 GLY A O 1
ATOM 675 N N . VAL A 1 83 ? 7.5 40.469 8.852 1 54.09 83 VAL A N 1
ATOM 676 C CA . VAL A 1 83 ? 6.125 40.469 9.336 1 54.09 83 VAL A CA 1
ATOM 677 C C . VAL A 1 83 ? 5.516 41.875 9.141 1 54.09 83 VAL A C 1
ATOM 679 O O . VAL A 1 83 ? 6.031 42.844 9.656 1 54.09 83 VAL A O 1
ATOM 682 N N . PRO A 1 84 ? 4.621 42.062 8.25 1 53.94 84 PRO A N 1
ATOM 683 C CA . PRO A 1 84 ? 4.051 43.375 7.867 1 53.94 84 PRO A CA 1
ATOM 684 C C . PRO A 1 84 ? 3.176 43.969 8.969 1 53.94 84 PRO A C 1
ATOM 686 O O . PRO A 1 84 ? 2.77 43.25 9.891 1 53.94 84 PRO A O 1
ATOM 689 N N . ASP A 1 85 ? 3.121 45.25 9.141 1 56.09 85 ASP A N 1
ATOM 690 C CA . ASP A 1 85 ? 1.999 45.906 9.797 1 56.09 85 ASP A CA 1
ATOM 691 C C . ASP A 1 85 ? 0.667 45.312 9.344 1 56.09 85 ASP A C 1
ATOM 693 O O . ASP A 1 85 ? 0.277 45.469 8.18 1 56.09 85 ASP A O 1
ATOM 697 N N . ILE A 1 86 ? 0.027 44.5 10.359 1 58.06 86 ILE A N 1
ATOM 698 C CA . ILE A 1 86 ? -1.119 43.656 10.023 1 58.06 86 ILE A CA 1
ATOM 699 C C . ILE A 1 86 ? -2.211 44.5 9.375 1 58.06 86 ILE A C 1
ATOM 701 O O . ILE A 1 86 ? -2.893 44.062 8.453 1 58.06 86 ILE A O 1
ATOM 705 N N . GLU A 1 87 ? -2.404 45.719 9.938 1 58.88 87 GLU A N 1
ATOM 706 C CA . GLU A 1 87 ? -3.469 46.531 9.367 1 58.88 87 GLU A CA 1
ATOM 707 C C . GLU A 1 87 ? -3.158 46.906 7.918 1 58.88 87 GLU A C 1
ATOM 709 O O . GLU A 1 87 ? -4.07 47.094 7.109 1 58.88 87 GLU A O 1
ATOM 714 N N . GLN A 1 88 ? -1.913 46.875 7.656 1 55.38 88 GLN A N 1
ATOM 715 C CA . GLN A 1 88 ? -1.501 47.281 6.324 1 55.38 88 GLN A CA 1
ATOM 716 C C . GLN A 1 88 ? -1.09 46.094 5.469 1 55.38 88 GLN A C 1
ATOM 718 O O . GLN A 1 88 ? -0.804 46.25 4.277 1 55.38 88 GLN A O 1
ATOM 723 N N . SER A 1 89 ? -1.151 45.062 6.207 1 61.75 89 SER A N 1
ATOM 724 C CA . SER A 1 89 ? -0.653 43.906 5.496 1 61.75 89 SER A CA 1
ATOM 725 C C . SER A 1 89 ? -1.791 43.125 4.836 1 61.75 89 SER A C 1
ATOM 727 O O . SER A 1 89 ? -2.965 43.438 5.039 1 61.75 89 SER A O 1
ATOM 729 N N . ALA A 1 90 ? -1.422 42.375 3.896 1 68 90 ALA A N 1
ATOM 730 C CA . ALA A 1 90 ? -2.393 41.5 3.248 1 68 90 ALA A CA 1
ATOM 731 C C . ALA A 1 90 ? -2.676 40.281 4.105 1 68 90 ALA A C 1
ATOM 733 O O . ALA A 1 90 ? -2.98 39.188 3.578 1 68 90 ALA A O 1
ATOM 734 N N . LEU A 1 91 ? -2.461 40.5 5.512 1 74.88 91 LEU A N 1
ATOM 735 C CA . LEU A 1 91 ? -2.789 39.438 6.453 1 74.88 91 LEU A CA 1
ATOM 736 C C . LEU A 1 91 ? -3.943 39.844 7.363 1 74.88 91 LEU A C 1
ATOM 738 O O . LEU A 1 91 ? -4.078 41.031 7.707 1 74.88 91 LEU A O 1
ATOM 742 N N . ALA A 1 92 ? -4.723 38.875 7.633 1 74.62 92 ALA A N 1
ATOM 743 C CA . ALA A 1 92 ? -5.844 39.125 8.539 1 74.62 92 ALA A CA 1
ATOM 744 C C . ALA A 1 92 ? -5.402 39.031 9.992 1 74.62 92 ALA A C 1
ATOM 746 O O . ALA A 1 92 ? -6.027 39.656 10.867 1 74.62 92 ALA A O 1
ATOM 747 N N . GLY A 1 93 ? -4.391 38.375 10.258 1 75.56 93 GLY A N 1
ATOM 748 C CA . GLY A 1 93 ? -3.842 38.156 11.586 1 75.56 93 GLY A CA 1
ATOM 749 C C . GLY A 1 93 ? -2.541 37.375 11.578 1 75.56 93 GLY A C 1
ATOM 750 O O . GLY A 1 93 ? -2.188 36.781 10.57 1 75.56 93 GLY A O 1
ATOM 751 N N . VAL A 1 94 ? -1.833 37.562 12.617 1 75.5 94 VAL A N 1
ATOM 752 C CA . VAL A 1 94 ? -0.55 36.875 12.695 1 75.5 94 VAL A CA 1
ATOM 753 C C . VAL A 1 94 ? -0.269 36.469 14.141 1 75.5 94 VAL A C 1
ATOM 755 O O . VAL A 1 94 ? -0.631 37.188 15.078 1 75.5 94 VAL A O 1
ATOM 758 N N . THR A 1 95 ? 0.113 35.25 14.266 1 73.38 95 THR A N 1
ATOM 759 C CA . THR A 1 95 ? 0.677 34.812 15.531 1 73.38 95 THR A CA 1
ATOM 760 C C . THR A 1 95 ? 2.109 34.344 15.352 1 73.38 95 THR A C 1
ATOM 762 O O . THR A 1 95 ? 2.428 33.688 14.344 1 73.38 95 THR A O 1
ATOM 765 N N . VAL A 1 96 ? 2.959 34.719 16.266 1 71.06 96 VAL A N 1
ATOM 766 C CA . VAL A 1 96 ? 4.344 34.25 16.219 1 71.06 96 VAL A CA 1
ATOM 767 C C . VAL A 1 96 ? 4.695 33.562 17.531 1 71.06 96 VAL A C 1
ATOM 769 O O . VAL A 1 96 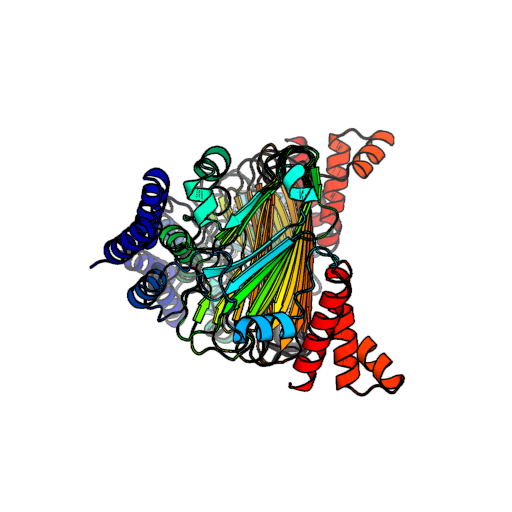? 4.555 34.125 18.609 1 71.06 96 VAL A O 1
ATOM 772 N N . MET A 1 97 ? 5.074 32.312 17.391 1 72.06 97 MET A N 1
ATOM 773 C CA . MET A 1 97 ? 5.539 31.547 18.547 1 72.06 97 MET A CA 1
ATOM 774 C C . MET A 1 97 ? 7.039 31.297 18.453 1 72.06 97 MET A C 1
ATOM 776 O O . MET A 1 97 ? 7.555 30.922 17.406 1 72.06 97 MET A O 1
ATOM 780 N N . VAL A 1 98 ? 7.641 31.672 19.484 1 68.19 98 VAL A N 1
ATOM 781 C CA . VAL A 1 98 ? 9.062 31.375 19.609 1 68.19 98 VAL A CA 1
ATOM 782 C C . VAL A 1 98 ? 9.289 30.312 20.688 1 68.19 98 VAL A C 1
ATOM 784 O O . VAL A 1 98 ? 8.953 30.531 21.844 1 68.19 98 VAL A O 1
ATOM 787 N N . ASN A 1 99 ? 9.844 29.172 20.25 1 71.06 99 ASN A N 1
ATOM 788 C CA . ASN A 1 99 ? 9.984 28.031 21.141 1 71.06 99 ASN A CA 1
ATOM 789 C C . ASN A 1 99 ? 8.633 27.578 21.703 1 71.06 99 ASN A C 1
ATOM 791 O O . ASN A 1 99 ? 7.777 27.109 20.953 1 71.06 99 ASN A O 1
ATOM 795 N N . GLU A 1 100 ? 8.352 27.844 23 1 66.19 100 GLU A N 1
ATOM 796 C CA . GLU A 1 100 ? 7.094 27.359 23.562 1 66.19 100 GLU A CA 1
ATOM 797 C C . GLU A 1 100 ? 6.148 28.516 23.875 1 66.19 100 GLU A C 1
ATOM 799 O O . GLU A 1 100 ? 5.059 28.297 24.406 1 66.19 100 GLU A O 1
ATOM 804 N N . ASN A 1 101 ? 6.516 29.703 23.375 1 68.25 101 ASN A N 1
ATOM 805 C CA . ASN A 1 101 ? 5.727 30.859 23.797 1 68.25 101 ASN A CA 1
ATOM 806 C C . ASN A 1 101 ? 5.223 31.656 22.594 1 68.25 101 ASN A C 1
ATOM 808 O O . ASN A 1 101 ? 5.98 31.938 21.672 1 68.25 101 ASN A O 1
ATOM 812 N N . VAL A 1 102 ? 3.99 31.938 22.625 1 73.12 102 VAL A N 1
ATOM 813 C CA . VAL A 1 102 ? 3.459 32.875 21.656 1 73.12 102 VAL A CA 1
ATOM 814 C C . VAL A 1 102 ? 3.885 34.312 22.031 1 73.12 102 VAL A C 1
ATOM 816 O O . VAL A 1 102 ? 3.459 34.844 23.062 1 73.12 102 VAL A O 1
ATOM 819 N N . VAL A 1 103 ? 4.617 34.906 21.234 1 70.12 103 VAL A N 1
ATOM 820 C CA . VAL A 1 103 ? 5.25 36.156 21.625 1 70.12 103 VAL A CA 1
ATOM 821 C C . VAL A 1 103 ? 4.547 37.344 20.938 1 70.12 103 VAL A C 1
ATOM 823 O O . VAL A 1 103 ? 4.738 38.5 21.312 1 70.12 103 VAL A O 1
ATOM 826 N N . TYR A 1 104 ? 3.805 37.031 19.906 1 69.62 104 TYR A N 1
ATOM 827 C CA . TYR A 1 104 ? 3.125 38.094 19.172 1 69.62 104 TYR A CA 1
ATOM 828 C C . TYR A 1 104 ? 1.801 37.594 18.594 1 69.62 104 TYR A C 1
ATOM 830 O O . TYR A 1 104 ? 1.714 36.469 18.094 1 69.62 104 TYR A O 1
ATOM 838 N N . GLU A 1 105 ? 0.776 38.344 18.859 1 75.38 105 GLU A N 1
ATOM 839 C CA . GLU A 1 105 ? -0.534 38.094 18.25 1 75.38 105 GLU A CA 1
ATOM 840 C C . GLU A 1 105 ? -1.179 39.406 17.812 1 75.38 105 GLU A C 1
ATOM 842 O O . GLU A 1 105 ? -1.139 40.406 18.531 1 75.38 105 GLU A O 1
ATOM 847 N N . ALA A 1 106 ? -1.545 39.5 16.594 1 73.44 106 ALA A N 1
ATOM 848 C CA . ALA A 1 106 ? -2.246 40.656 16.078 1 73.44 106 ALA A CA 1
ATOM 849 C C . ALA A 1 106 ? -3.346 40.25 15.094 1 73.44 106 ALA A C 1
ATOM 851 O O . ALA A 1 106 ? -3.203 39.281 14.359 1 73.44 106 ALA A O 1
ATOM 852 N N . GLN A 1 107 ? -4.414 40.875 15.25 1 77.62 107 GLN A N 1
ATOM 853 C CA . GLN A 1 107 ? -5.543 40.656 14.352 1 77.62 107 GLN A CA 1
ATOM 854 C C . GLN A 1 107 ? -6.195 41.969 13.938 1 77.62 107 GLN A C 1
ATOM 856 O O . GLN A 1 107 ? -6.172 42.938 14.688 1 77.62 107 GLN A O 1
ATOM 861 N N . LYS A 1 108 ? -6.73 41.938 12.82 1 73.5 108 LYS A N 1
ATOM 862 C CA . LYS A 1 108 ? -7.441 43.125 12.367 1 73.5 108 LYS A CA 1
ATOM 863 C C . LYS A 1 108 ? -8.664 43.406 13.234 1 73.5 108 LYS A C 1
ATOM 865 O O . LYS A 1 108 ? -9.375 42.469 13.633 1 73.5 108 LYS A O 1
ATOM 870 N N . ARG A 1 109 ? -8.922 44.656 13.516 1 80.56 109 ARG A N 1
ATOM 871 C CA . ARG A 1 109 ? -10.016 45.062 14.383 1 80.56 109 ARG A CA 1
ATOM 872 C C . ARG A 1 109 ? -11.367 44.656 13.812 1 80.56 109 ARG A C 1
ATOM 874 O O . ARG A 1 109 ? -12.273 44.281 14.555 1 80.56 109 ARG A O 1
ATOM 881 N N . ASP A 1 110 ? -11.359 44.625 12.547 1 80.38 110 ASP A N 1
ATOM 882 C CA . ASP A 1 110 ? -12.617 44.281 11.891 1 80.38 110 ASP A CA 1
ATOM 883 C C . ASP A 1 110 ? -12.984 42.812 12.133 1 80.38 110 ASP A C 1
ATOM 885 O O . ASP A 1 110 ? -14.156 42.469 12.297 1 80.38 110 ASP A O 1
ATOM 889 N N . LEU A 1 111 ? -12.031 42 12.195 1 85.44 111 LEU A N 1
ATOM 890 C CA . LEU A 1 111 ? -12.281 40.562 12.43 1 85.44 111 LEU A CA 1
ATOM 891 C C . LEU A 1 111 ? -12.695 40.312 13.875 1 85.44 111 LEU A C 1
ATOM 893 O O . LEU A 1 111 ? -13.547 39.469 14.141 1 85.44 111 LEU A O 1
ATOM 897 N N . MET A 1 112 ? -12.148 41.062 14.727 1 86.12 112 MET A N 1
ATOM 898 C CA . MET A 1 112 ? -12.547 40.969 16.125 1 86.12 112 MET A CA 1
ATOM 899 C C . MET A 1 112 ? -14.008 41.375 16.312 1 86.12 112 MET A C 1
ATOM 901 O O . MET A 1 112 ? -14.734 40.719 17.062 1 86.12 112 MET A O 1
ATOM 905 N N . ARG A 1 113 ? -14.391 42.344 15.602 1 89.19 113 ARG A N 1
ATOM 906 C CA . ARG A 1 113 ? -15.766 42.812 15.68 1 89.19 113 ARG A CA 1
ATOM 907 C C . ARG A 1 113 ? -16.734 41.781 15.141 1 89.19 113 ARG A C 1
ATOM 909 O O . ARG A 1 113 ? -17.875 41.688 15.602 1 89.19 113 ARG A O 1
ATOM 916 N N . LYS A 1 114 ? -16.203 41.031 14.258 1 91.94 114 LYS A N 1
ATOM 917 C CA . LYS A 1 114 ? -17.047 40 13.641 1 91.94 114 LYS A CA 1
ATOM 918 C C . LYS A 1 114 ? -17.062 38.719 14.469 1 91.94 114 LYS A C 1
ATOM 920 O O . LYS A 1 114 ? -17.703 37.75 14.094 1 91.94 114 LYS A O 1
ATOM 925 N N . GLY A 1 115 ? -16.297 38.688 15.562 1 92.94 115 GLY A N 1
ATOM 926 C CA . GLY A 1 115 ? -16.359 37.562 16.5 1 92.94 115 GLY A CA 1
ATOM 927 C C . GLY A 1 115 ? -15.266 36.531 16.266 1 92.94 115 GLY A C 1
ATOM 928 O O . GLY A 1 115 ? -15.281 35.469 16.891 1 92.94 115 GLY A O 1
ATOM 929 N N . VAL A 1 116 ? -14.375 36.875 15.375 1 94.56 116 VAL A N 1
ATOM 930 C CA . VAL A 1 116 ? -13.258 35.969 15.164 1 94.56 116 VAL A CA 1
ATOM 931 C C . VAL A 1 116 ? -12.344 36 16.391 1 94.56 116 VAL A C 1
ATOM 933 O O . VAL A 1 116 ? -12.016 37.062 16.922 1 94.56 116 VAL A O 1
ATOM 936 N N . ILE A 1 117 ? -12.047 34.812 16.875 1 93.81 117 ILE A N 1
ATOM 937 C CA . ILE A 1 117 ? -11.164 34.688 18.031 1 93.81 117 ILE A CA 1
ATOM 938 C C . ILE A 1 117 ? -9.797 34.156 17.578 1 93.81 117 ILE A C 1
ATOM 940 O O . ILE A 1 117 ? -9.703 33.125 16.922 1 93.81 117 ILE A O 1
ATOM 944 N N . LEU A 1 118 ? -8.812 34.875 17.781 1 90.88 118 LEU A N 1
ATOM 945 C CA . LEU A 1 118 ? -7.426 34.469 17.578 1 90.88 118 LEU A CA 1
ATOM 946 C C . LEU A 1 118 ? -6.602 34.656 18.844 1 90.88 118 LEU A C 1
ATOM 948 O O . LEU A 1 118 ? -6.344 35.781 19.266 1 90.88 118 LEU A O 1
ATOM 952 N N . LYS A 1 119 ? -6.234 33.562 19.484 1 89 119 LYS A N 1
ATOM 953 C CA . LYS A 1 119 ? -5.469 33.594 20.719 1 89 119 LYS A CA 1
ATOM 954 C C . LYS A 1 119 ? -4.586 32.375 20.859 1 89 119 LYS A C 1
ATOM 956 O O . LYS A 1 119 ? -4.598 31.484 20 1 89 119 LYS A O 1
ATOM 961 N N . SER A 1 120 ? -3.775 32.312 21.828 1 87.56 120 SER A N 1
ATOM 962 C CA . SER A 1 120 ? -2.986 31.109 22.078 1 87.56 120 SER A CA 1
ATOM 963 C C . SER A 1 120 ? -3.873 29.953 22.516 1 87.56 120 SER A C 1
ATOM 965 O O . SER A 1 120 ? -4.93 30.156 23.125 1 87.56 120 SER A O 1
ATOM 967 N N . MET A 1 121 ? -3.486 28.781 22.234 1 92.75 121 MET A N 1
ATOM 968 C CA . MET A 1 121 ? -4.246 27.594 22.625 1 92.75 121 MET A CA 1
ATOM 969 C C . MET A 1 121 ? -4.398 27.531 24.141 1 92.75 121 MET A C 1
ATOM 971 O O . MET A 1 121 ? -5.461 27.156 24.656 1 92.75 121 MET A O 1
ATOM 975 N N . ASP A 1 122 ? -3.373 27.938 24.875 1 92 122 ASP A N 1
ATOM 976 C CA . ASP A 1 122 ? -3.42 27.906 26.328 1 92 122 ASP A CA 1
ATOM 977 C C . ASP A 1 122 ? -4.516 28.828 26.859 1 92 122 ASP A C 1
ATOM 979 O O . ASP A 1 122 ? -5.262 28.453 27.781 1 92 122 ASP A O 1
ATOM 983 N N . GLU A 1 123 ? -4.574 30 26.281 1 91.81 123 GLU A N 1
ATOM 984 C CA . GLU A 1 123 ? -5.625 30.938 26.672 1 91.81 123 GLU A CA 1
ATOM 985 C C . GLU A 1 123 ? -7.008 30.391 26.312 1 91.81 123 GLU A C 1
ATOM 987 O O . GLU A 1 123 ? -7.953 30.531 27.094 1 91.81 123 GLU A O 1
ATOM 992 N N . ALA A 1 124 ? -7.035 29.797 25.172 1 95.38 124 ALA A N 1
ATOM 993 C CA . ALA A 1 124 ? -8.32 29.266 24.719 1 95.38 124 ALA A CA 1
ATOM 994 C C . ALA A 1 124 ? -8.805 28.156 25.656 1 95.38 124 ALA A C 1
ATOM 996 O O . ALA A 1 124 ? -10 28.047 25.922 1 95.38 124 ALA A O 1
ATOM 997 N N . VAL A 1 125 ? -7.949 27.297 26.141 1 96.81 125 VAL A N 1
ATOM 998 C CA . VAL A 1 125 ? -8.281 26.219 27.062 1 96.81 125 VAL A CA 1
ATOM 999 C C . VAL A 1 125 ? -8.867 26.797 28.344 1 96.81 125 VAL A C 1
ATOM 1001 O O . VAL A 1 125 ? -9.805 26.234 28.906 1 96.81 125 VAL A O 1
ATOM 1004 N N . ARG A 1 126 ? -8.406 27.984 28.75 1 95.81 126 ARG A N 1
ATOM 1005 C CA . ARG A 1 126 ? -8.844 28.609 30 1 95.81 126 ARG A CA 1
ATOM 1006 C C . ARG A 1 126 ? -10.133 29.391 29.797 1 95.81 126 ARG A C 1
ATOM 1008 O O . ARG A 1 126 ? -11.008 29.406 30.672 1 95.81 126 ARG A O 1
ATOM 1015 N N . GLU A 1 127 ? -10.219 29.984 28.641 1 96.38 127 GLU A N 1
ATOM 1016 C CA . GLU A 1 127 ? -11.211 31.031 28.5 1 96.38 127 GLU A CA 1
ATOM 1017 C C . GLU A 1 127 ? -12.359 30.594 27.594 1 96.38 127 GLU A C 1
ATOM 1019 O O . GLU A 1 127 ? -13.43 31.219 27.609 1 96.38 127 GLU A O 1
ATOM 1024 N N . HIS A 1 128 ? -12.133 29.547 26.828 1 96.81 128 HIS A N 1
ATOM 1025 C CA . HIS A 1 128 ? -13.141 29.188 25.844 1 96.81 128 HIS A CA 1
ATOM 1026 C C . HIS A 1 128 ? -13.477 27.703 25.906 1 96.81 128 HIS A C 1
ATOM 1028 O O . HIS A 1 128 ? -13.438 27.016 24.875 1 96.81 128 HIS A O 1
ATOM 1034 N N . GLU A 1 129 ? -13.828 27.281 27.031 1 96.31 129 GLU A N 1
ATOM 1035 C CA . GLU A 1 129 ? -14.188 25.891 27.266 1 96.31 129 GLU A CA 1
ATOM 1036 C C . GLU A 1 129 ? -15.289 25.438 26.312 1 96.31 129 GLU A C 1
ATOM 1038 O O . GLU A 1 129 ? -15.297 24.281 25.875 1 96.31 129 GLU A O 1
ATOM 1043 N N . GLU A 1 130 ? -16.172 26.297 25.938 1 96.19 130 GLU A N 1
ATOM 1044 C CA . GLU A 1 130 ? -17.312 25.984 25.109 1 96.19 130 GLU A CA 1
ATOM 1045 C C . GLU A 1 130 ? -16.875 25.5 23.734 1 96.19 130 GLU A C 1
ATOM 1047 O O . GLU A 1 130 ? -17.578 24.703 23.094 1 96.19 130 GLU A O 1
ATOM 1052 N N . PHE A 1 131 ? -15.781 25.969 23.281 1 97.19 131 PHE A N 1
ATOM 1053 C CA . PHE A 1 131 ? -15.305 25.594 21.953 1 97.19 131 PHE A CA 1
ATOM 1054 C C . PHE A 1 131 ? -14.281 24.469 22.031 1 97.19 131 PHE A C 1
ATOM 1056 O O . PHE A 1 131 ? -14.148 23.672 21.109 1 97.19 131 PHE A O 1
ATOM 1063 N N . VAL A 1 132 ? -13.539 24.438 23.156 1 97.94 132 VAL A N 1
ATOM 1064 C CA . VAL A 1 132 ? -12.289 23.672 23.172 1 97.94 132 VAL A CA 1
ATOM 1065 C C . VAL A 1 132 ? -12.516 22.328 23.859 1 97.94 132 VAL A C 1
ATOM 1067 O O . VAL A 1 132 ? -12.055 21.297 23.359 1 97.94 132 VAL A O 1
ATOM 1070 N N . LYS A 1 133 ? -13.266 22.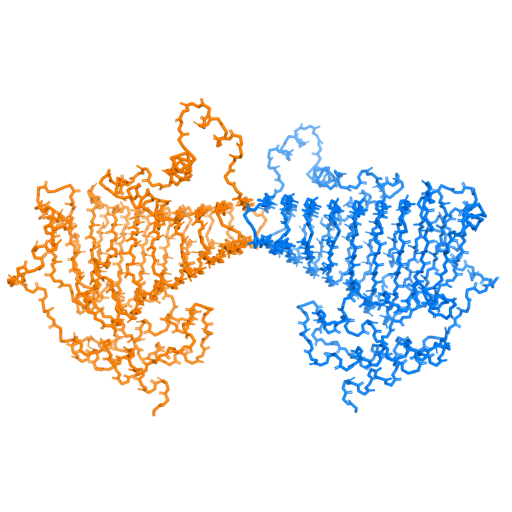266 24.891 1 97.56 133 LYS A N 1
ATOM 1071 C CA . LYS A 1 133 ? -13.328 21.109 25.781 1 97.56 133 LYS A CA 1
ATOM 1072 C C . LYS A 1 133 ? -13.742 19.844 25.016 1 97.56 133 LYS A C 1
ATOM 1074 O O . LYS A 1 133 ? -13.07 18.828 25.109 1 97.56 133 LYS A O 1
ATOM 1079 N N . GLU A 1 134 ? -14.758 19.891 24.219 1 96.19 134 GLU A N 1
ATOM 1080 C CA . GLU A 1 134 ? -15.266 18.703 23.547 1 96.19 134 GLU A CA 1
ATOM 1081 C C . GLU A 1 134 ? -14.445 18.375 22.312 1 96.19 134 GLU A C 1
ATOM 1083 O O . GLU A 1 134 ? -14.453 17.234 21.844 1 96.19 134 GLU A O 1
ATOM 1088 N N . ARG A 1 135 ? -13.727 19.297 21.781 1 97.56 135 ARG A N 1
ATOM 1089 C CA . ARG A 1 135 ? -13.039 19.141 20.516 1 97.56 135 ARG A CA 1
ATOM 1090 C C . ARG A 1 135 ? -11.586 18.719 20.719 1 97.56 135 ARG A C 1
ATOM 1092 O O . ARG A 1 135 ? -11 18.031 19.875 1 97.56 135 ARG A O 1
ATOM 1099 N N . LEU A 1 136 ? -11.016 19.188 21.828 1 97.38 136 LEU A N 1
ATOM 1100 C CA . LEU A 1 136 ? -9.586 19 22.016 1 97.38 136 LEU A CA 1
ATOM 1101 C C . LEU A 1 136 ? -9.219 17.531 21.984 1 97.38 136 LEU A C 1
ATOM 1103 O O . LEU A 1 136 ? -9.727 16.734 22.766 1 97.38 136 LEU A O 1
ATOM 1107 N N . HIS A 1 137 ? -8.367 17.125 21.031 1 96.81 137 HIS A N 1
ATOM 1108 C CA . HIS A 1 137 ? -7.832 15.789 20.766 1 96.81 137 HIS A CA 1
ATOM 1109 C C . HIS A 1 137 ? -8.922 14.852 20.25 1 96.81 137 HIS A C 1
ATOM 1111 O O . HIS A 1 137 ? -8.844 13.633 20.453 1 96.81 137 HIS A O 1
ATOM 1117 N N . SER A 1 138 ? -9.961 15.359 19.641 1 96.12 138 SER A N 1
ATOM 1118 C CA . SER A 1 138 ? -11.008 14.547 19.047 1 96.12 138 SER A CA 1
ATOM 1119 C C . SER A 1 138 ? -10.727 14.258 17.578 1 96.12 138 SER A C 1
ATOM 1121 O O . SER A 1 138 ? -11.117 13.211 17.047 1 96.12 138 SER A O 1
ATOM 1123 N N . ALA A 1 139 ? -10.117 15.219 16.922 1 96.38 139 ALA A N 1
ATOM 1124 C CA . ALA A 1 139 ? -9.742 15 15.531 1 96.38 139 ALA A CA 1
ATOM 1125 C C . ALA A 1 139 ? -8.383 14.32 15.422 1 96.38 139 ALA A C 1
ATOM 1127 O O . ALA A 1 139 ? -8.203 13.398 14.625 1 96.38 139 ALA A O 1
ATOM 1128 N N . GLN A 1 140 ? -7.469 14.812 16.156 1 86.56 140 GLN A N 1
ATOM 1129 C CA . GLN A 1 140 ? -6.164 14.18 16.344 1 86.56 140 GLN A CA 1
ATOM 1130 C C . GLN A 1 140 ? -6.176 13.211 17.516 1 86.56 140 GLN A C 1
ATOM 1132 O O . GLN A 1 140 ? -6.082 13.633 18.672 1 86.56 140 GLN A O 1
ATOM 1137 N N . ARG A 1 141 ? -6.145 11.977 17.344 1 86.38 141 ARG A N 1
ATOM 1138 C CA . ARG A 1 141 ? -6.379 11.031 18.438 1 86.38 141 ARG A CA 1
ATOM 1139 C C . ARG A 1 141 ? -5.062 10.57 19.047 1 86.38 141 ARG A C 1
ATOM 1141 O O . ARG A 1 141 ? -4.191 10.047 18.359 1 86.38 141 ARG A O 1
ATOM 1148 N N . PRO A 1 142 ? -4.977 10.781 20.359 1 94.5 142 PRO A N 1
ATOM 1149 C CA . PRO A 1 142 ? -3.77 10.336 21.062 1 94.5 142 PRO A CA 1
ATOM 1150 C C . PRO A 1 142 ? -3.516 8.836 20.906 1 94.5 142 PRO A C 1
ATOM 1152 O O . PRO A 1 142 ? -2.398 8.367 21.141 1 94.5 142 PRO A O 1
ATOM 1155 N N . GLU A 1 143 ? -4.48 8.078 20.484 1 94.19 143 GLU A N 1
ATOM 1156 C CA . GLU A 1 143 ? -4.391 6.625 20.359 1 94.19 143 GLU A CA 1
ATOM 1157 C C . GLU A 1 143 ? -3.619 6.23 19.109 1 94.19 143 GLU A C 1
ATOM 1159 O O . GLU A 1 143 ? -3.254 5.062 18.938 1 94.19 143 GLU A O 1
ATOM 1164 N N . ALA A 1 144 ? -3.33 7.148 18.234 1 92.25 144 ALA A N 1
ATOM 1165 C CA . ALA A 1 144 ? -2.738 6.844 16.938 1 92.25 144 ALA A CA 1
ATOM 1166 C C . ALA A 1 144 ? -1.368 6.191 17.094 1 92.25 144 ALA A C 1
ATOM 1168 O O . ALA A 1 144 ? -1.054 5.219 16.406 1 92.25 144 ALA A O 1
ATOM 1169 N N . HIS A 1 145 ? -0.55 6.719 17.891 1 94.56 145 HIS A N 1
ATOM 1170 C CA . HIS A 1 145 ? 0.777 6.184 18.188 1 94.56 145 HIS A CA 1
ATOM 1171 C C . HIS A 1 145 ? 1.394 6.863 19.406 1 94.56 145 HIS A C 1
ATOM 1173 O O . HIS A 1 145 ? 0.843 7.836 19.922 1 94.56 145 HIS A O 1
ATOM 1179 N N . LYS A 1 146 ? 2.512 6.539 19.844 1 96.06 146 LYS A N 1
ATOM 1180 C CA . LYS A 1 146 ? 3.16 6.98 21.078 1 96.06 146 LYS A CA 1
ATOM 1181 C C . LYS A 1 146 ? 3.4 8.484 21.062 1 96.06 146 LYS A C 1
ATOM 1183 O O . LYS A 1 146 ? 3.17 9.164 22.062 1 96.06 146 LYS A O 1
ATOM 1188 N N . LEU A 1 147 ? 3.84 9.016 19.969 1 95.06 147 LEU A N 1
ATOM 1189 C CA . LEU A 1 147 ? 4.176 10.43 19.891 1 95.06 147 LEU A CA 1
ATOM 1190 C C . LEU A 1 147 ? 2.914 11.289 19.906 1 95.06 147 LEU A C 1
ATOM 1192 O O . LEU A 1 147 ? 2.93 12.422 20.391 1 95.06 147 LEU A O 1
ATOM 1196 N N . ALA A 1 148 ? 1.849 10.688 19.391 1 95.81 148 ALA A N 1
ATOM 1197 C CA . ALA A 1 148 ? 0.569 11.391 19.484 1 95.81 148 ALA A CA 1
ATOM 1198 C C . ALA A 1 148 ? 0.1 11.484 20.922 1 95.81 148 ALA A C 1
ATOM 1200 O O . ALA A 1 148 ? -0.359 12.539 21.375 1 95.81 148 ALA A O 1
ATOM 1201 N N . ALA A 1 149 ? 0.232 10.406 21.609 1 97.31 149 ALA A N 1
ATOM 1202 C CA . ALA A 1 149 ? -0.112 10.398 23.031 1 97.31 149 ALA A CA 1
ATOM 1203 C C . ALA A 1 149 ? 0.756 11.383 23.812 1 97.31 149 ALA A C 1
ATOM 1205 O O . ALA A 1 149 ? 0.256 12.125 24.656 1 97.31 149 ALA A O 1
ATOM 1206 N N . LEU A 1 150 ? 2.002 11.375 23.5 1 96.31 150 LEU A N 1
ATOM 1207 C CA . LEU A 1 150 ? 2.951 12.258 24.172 1 96.31 150 LEU A CA 1
ATOM 1208 C C . LEU A 1 150 ? 2.607 13.719 23.891 1 96.31 150 LEU A C 1
ATOM 1210 O O . LEU A 1 150 ? 2.637 14.547 24.812 1 96.31 150 LEU A O 1
ATOM 1214 N N . HIS A 1 151 ? 2.293 14.031 22.688 1 95.75 151 HIS A N 1
ATOM 1215 C CA . HIS A 1 151 ? 1.879 15.391 22.344 1 95.75 151 HIS A CA 1
ATOM 1216 C C . HIS A 1 151 ? 0.674 15.82 23.172 1 95.75 151 HIS A C 1
ATOM 1218 O O . HIS A 1 151 ? 0.676 16.906 23.766 1 95.75 151 HIS A O 1
ATOM 1224 N N . ALA A 1 152 ? -0.298 14.992 23.188 1 97.12 152 ALA A N 1
ATOM 1225 C CA . ALA A 1 152 ? -1.523 15.336 23.906 1 97.12 152 ALA A CA 1
ATOM 1226 C C . ALA A 1 152 ? -1.245 15.562 25.391 1 97.12 152 ALA A C 1
ATOM 1228 O O . ALA A 1 152 ? -1.845 16.438 26.016 1 97.12 152 ALA A O 1
ATOM 1229 N N . ALA A 1 153 ? -0.324 14.875 25.938 1 97.25 153 ALA A N 1
ATOM 1230 C CA . ALA A 1 153 ? -0.014 14.953 27.359 1 97.25 153 ALA A CA 1
ATOM 1231 C C . ALA A 1 153 ? 0.783 16.219 27.672 1 97.25 153 ALA A C 1
ATOM 1233 O O . ALA A 1 153 ? 0.639 16.797 28.766 1 97.25 153 ALA A O 1
ATOM 1234 N N . LEU A 1 154 ? 1.605 16.672 26.719 1 95 154 LEU A N 1
ATOM 1235 C CA . LEU A 1 154 ? 2.59 17.688 27.062 1 95 154 LEU A CA 1
ATOM 1236 C C . LEU A 1 154 ? 2.367 18.953 26.234 1 95 154 LEU A C 1
ATOM 1238 O O . LEU A 1 154 ? 3.207 19.859 26.25 1 95 154 LEU A O 1
ATOM 1242 N N . ARG A 1 155 ? 1.305 18.969 25.562 1 93.12 155 ARG A N 1
ATOM 1243 C CA . ARG A 1 155 ? 1.074 20.094 24.656 1 93.12 155 ARG A CA 1
ATOM 1244 C C . ARG A 1 155 ? 1.163 21.422 25.406 1 93.12 155 ARG A C 1
ATOM 1246 O O . ARG A 1 155 ? 0.703 21.531 26.547 1 93.12 155 ARG A O 1
ATOM 1253 N N . ARG A 1 156 ? 1.72 22.391 24.797 1 88.81 156 ARG A N 1
ATOM 1254 C CA . ARG A 1 156 ? 1.816 23.75 25.328 1 88.81 156 ARG A CA 1
ATOM 1255 C C . ARG A 1 156 ? 1.987 24.766 24.203 1 88.81 156 ARG A C 1
ATOM 1257 O O . ARG A 1 156 ? 2.773 24.562 23.281 1 88.81 156 ARG A O 1
ATOM 1264 N N . GLY A 1 157 ? 1.236 25.781 24.344 1 85.44 157 GLY A N 1
ATOM 1265 C CA . GLY A 1 157 ? 1.29 26.828 23.328 1 85.44 157 GLY A CA 1
ATOM 1266 C C . GLY A 1 157 ? 0.509 26.484 22.078 1 85.44 157 GLY A C 1
ATOM 1267 O O . GLY A 1 157 ? -0.376 25.625 22.109 1 85.44 157 GLY A O 1
ATOM 1268 N N . GLY A 1 158 ? 0.832 27.312 20.969 1 89.69 158 GLY A N 1
ATOM 1269 C CA . GLY A 1 158 ? 0.129 27.141 19.703 1 89.69 158 GLY A CA 1
ATOM 1270 C C . GLY A 1 158 ? -0.937 28.203 19.469 1 89.69 158 GLY A C 1
ATOM 1271 O O . GLY A 1 158 ? -0.916 29.266 20.094 1 89.69 158 GLY A O 1
ATOM 1272 N N . THR A 1 159 ? -1.774 27.828 18.531 1 89.75 159 THR A N 1
ATOM 1273 C CA . THR A 1 159 ? -2.727 28.844 18.109 1 89.75 159 THR A CA 1
ATOM 1274 C C . THR A 1 159 ? -4.148 28.297 18.125 1 89.75 159 THR A C 1
ATOM 1276 O O . THR A 1 159 ? -4.379 27.156 17.734 1 89.75 159 THR A O 1
ATOM 1279 N N . PHE A 1 160 ? -4.969 29.125 18.672 1 94.06 160 PHE A N 1
ATOM 1280 C CA . PHE A 1 160 ? -6.398 28.844 18.594 1 94.06 160 PHE A CA 1
ATOM 1281 C C . PHE A 1 160 ? -7.109 29.891 17.719 1 94.06 160 PHE A C 1
ATOM 1283 O O . PHE A 1 160 ? -6.93 31.094 17.922 1 94.06 160 PHE A O 1
ATOM 1290 N N . MET A 1 161 ? -7.898 29.391 16.812 1 95.44 161 MET A N 1
ATOM 1291 C CA . MET A 1 161 ? -8.68 30.297 15.977 1 95.44 161 MET A CA 1
ATOM 1292 C C . MET A 1 161 ? -10.117 29.812 15.836 1 95.44 161 MET A C 1
ATOM 1294 O O . MET A 1 161 ? -10.344 28.641 15.523 1 95.44 161 MET A O 1
ATOM 1298 N N . TYR A 1 162 ? -10.992 30.641 16.078 1 97.56 162 TYR A N 1
ATOM 1299 C CA . TYR A 1 162 ? -12.406 30.375 15.867 1 97.56 162 TYR A CA 1
ATOM 1300 C C . TYR A 1 162 ? -13.008 31.406 14.914 1 97.56 162 TYR A C 1
ATOM 1302 O O . TYR A 1 162 ? -12.875 32.625 15.133 1 97.56 162 TYR A O 1
ATOM 1310 N N . VAL A 1 163 ? -13.648 31 13.867 1 97.88 163 VAL A N 1
ATOM 1311 C CA . VAL A 1 163 ? -14.359 31.844 12.922 1 97.88 163 VAL A CA 1
ATOM 1312 C C . VAL A 1 163 ? -15.867 31.609 13.047 1 97.88 163 VAL A C 1
ATOM 1314 O O . VAL A 1 163 ? -16.359 30.531 12.727 1 97.88 163 VAL A O 1
ATOM 1317 N N . PRO A 1 164 ? -16.609 32.594 13.438 1 97.88 164 PRO A N 1
ATOM 1318 C CA . PRO A 1 164 ? -18.047 32.406 13.688 1 97.88 164 PRO A CA 1
ATOM 1319 C C . PRO A 1 164 ? -18.828 32.125 12.414 1 97.88 164 PRO A C 1
ATOM 1321 O O . PRO A 1 164 ? -18.297 32.25 11.305 1 97.88 164 PRO A O 1
ATOM 1324 N N . PRO A 1 165 ? -20.156 31.688 12.625 1 98.12 165 PRO A N 1
ATOM 1325 C CA . PRO A 1 165 ? -20.984 31.344 11.477 1 98.12 165 PRO A CA 1
ATOM 1326 C C . PRO A 1 165 ? -21.125 32.469 10.469 1 98.12 165 PRO A C 1
ATOM 1328 O O . PRO A 1 165 ? -21.297 33.625 10.859 1 98.12 165 PRO A O 1
ATOM 1331 N N . ARG A 1 166 ? -20.875 32.219 9.219 1 97.25 166 ARG A N 1
ATOM 1332 C CA . ARG A 1 166 ? -21.125 33.094 8.078 1 97.25 166 ARG A CA 1
ATOM 1333 C C . ARG A 1 166 ? -20.094 34.219 8.008 1 97.25 166 ARG A C 1
ATOM 1335 O O . ARG A 1 166 ? -20.297 35.188 7.297 1 97.25 166 ARG A O 1
ATOM 1342 N N . VAL A 1 167 ? -19.016 34.094 8.742 1 96.31 167 VAL A N 1
ATOM 1343 C CA . VAL A 1 167 ? -17.953 35.094 8.664 1 96.31 167 VAL A CA 1
ATOM 1344 C C . VAL A 1 167 ? -16.875 34.656 7.688 1 96.31 167 VAL A C 1
ATOM 1346 O O . VAL A 1 167 ? -16.453 33.5 7.727 1 96.31 167 VAL A O 1
ATOM 1349 N N . ARG A 1 168 ? -16.531 35.5 6.773 1 94.31 168 ARG A N 1
ATOM 1350 C CA . ARG A 1 168 ? -15.438 35.219 5.836 1 94.31 168 ARG A CA 1
ATOM 1351 C C . ARG A 1 168 ? -14.195 36.031 6.191 1 94.31 168 ARG A C 1
ATOM 1353 O O . ARG A 1 168 ? -14.266 37.281 6.32 1 94.31 168 ARG A O 1
ATOM 1360 N N . VAL A 1 169 ? -13.148 35.375 6.379 1 91.5 169 VAL A N 1
ATOM 1361 C CA . VAL A 1 169 ? -11.852 36.031 6.559 1 91.5 169 VAL A CA 1
ATOM 1362 C C . VAL A 1 169 ? -11.133 36.156 5.219 1 91.5 169 VAL A C 1
ATOM 1364 O O . VAL A 1 169 ? -10.523 35.188 4.758 1 91.5 169 VAL A O 1
ATOM 1367 N N . PRO A 1 170 ? -11.164 37.281 4.617 1 83 170 PRO A N 1
ATOM 1368 C CA . PRO A 1 170 ? -10.758 37.375 3.215 1 83 170 PRO A CA 1
ATOM 1369 C C . PRO A 1 170 ? -9.25 37.25 3.025 1 83 170 PRO A C 1
ATOM 1371 O O . PRO A 1 170 ? -8.789 36.844 1.95 1 83 170 PRO A O 1
ATOM 1374 N N . PHE A 1 171 ? -8.469 37.656 4.098 1 83.69 171 PHE A N 1
ATOM 1375 C CA . PHE A 1 171 ? -7.02 37.531 4.031 1 83.69 171 PHE A CA 1
ATOM 1376 C C . PHE A 1 171 ? -6.535 36.406 4.934 1 83.69 171 PHE A C 1
ATOM 1378 O O . PHE A 1 171 ? -7.148 36.125 5.965 1 83.69 171 PHE A O 1
ATOM 1385 N N . PRO A 1 172 ? -5.418 35.844 4.551 1 87.12 172 PRO A N 1
ATOM 1386 C CA . PRO A 1 172 ? -4.941 34.688 5.355 1 87.12 172 PRO A CA 1
ATOM 1387 C C . PRO A 1 172 ? -4.473 35.125 6.746 1 87.12 172 PRO A C 1
ATOM 1389 O O . PRO A 1 172 ? -4.094 36.281 6.945 1 87.12 172 PRO A O 1
ATOM 1392 N N . VAL A 1 173 ? -4.648 34.25 7.617 1 86.38 173 VAL A N 1
ATOM 1393 C CA . VAL A 1 173 ? -4.062 34.344 8.945 1 86.38 173 VAL A CA 1
ATOM 1394 C C . VAL A 1 173 ? -2.771 33.531 9.016 1 86.38 173 VAL A C 1
ATOM 1396 O O . VAL A 1 173 ? -2.719 32.406 8.531 1 86.38 173 VAL A O 1
ATOM 1399 N N . GLN A 1 174 ? -1.756 34.156 9.555 1 82.19 174 GLN A N 1
ATOM 1400 C CA . GLN A 1 174 ? -0.462 33.469 9.547 1 82.19 174 GLN A CA 1
ATOM 1401 C C . GLN A 1 174 ? 0.013 33.188 10.961 1 82.19 174 GLN A C 1
ATOM 1403 O O . GLN A 1 174 ? -0.2 33.969 11.875 1 82.19 174 GLN A O 1
ATOM 1408 N N . ALA A 1 175 ? 0.53 32.031 11.094 1 78.56 175 ALA A N 1
ATOM 1409 C CA . ALA A 1 175 ? 1.212 31.672 12.328 1 78.56 175 ALA A CA 1
ATOM 1410 C C . ALA A 1 175 ? 2.654 31.25 12.062 1 78.56 175 ALA A C 1
ATOM 1412 O O . ALA A 1 175 ? 2.916 30.453 11.156 1 78.56 175 ALA A O 1
ATOM 1413 N N . PHE A 1 176 ? 3.523 31.875 12.766 1 74.5 176 PHE A N 1
ATOM 1414 C CA . PHE A 1 176 ? 4.93 31.516 12.648 1 74.5 176 PHE A CA 1
ATOM 1415 C C . PHE A 1 176 ? 5.398 30.766 13.898 1 74.5 176 PHE A C 1
ATOM 1417 O O . PHE A 1 176 ? 5.145 31.203 15.023 1 74.5 176 PHE A O 1
ATOM 1424 N N . PHE A 1 177 ? 5.996 29.672 13.711 1 71.88 177 PHE A N 1
ATOM 1425 C CA . PHE A 1 177 ? 6.605 28.906 14.789 1 71.88 177 PHE A CA 1
ATOM 1426 C C . PHE A 1 177 ? 8.117 28.844 14.625 1 71.88 177 PHE A C 1
ATOM 1428 O O . PHE A 1 177 ? 8.625 28.156 13.734 1 71.88 177 PHE A O 1
ATOM 1435 N N . VAL A 1 178 ? 8.789 29.531 15.539 1 68.19 178 VAL A N 1
ATOM 1436 C CA . VAL A 1 178 ? 10.234 29.703 15.414 1 68.19 178 VAL A CA 1
ATOM 1437 C C . VAL A 1 178 ? 10.945 28.953 16.531 1 68.19 178 VAL A C 1
ATOM 1439 O O . VAL A 1 178 ? 10.539 29.031 17.688 1 68.19 178 VAL A O 1
ATOM 1442 N N . ILE A 1 179 ? 11.828 28.156 16.25 1 67.19 179 ILE A N 1
ATOM 1443 C CA . ILE A 1 179 ? 12.656 27.469 17.234 1 67.19 179 ILE A CA 1
ATOM 1444 C C . ILE A 1 179 ? 14.047 28.094 17.25 1 67.19 179 ILE A C 1
ATOM 1446 O O . ILE A 1 179 ? 14.711 28.172 16.219 1 67.19 179 ILE A O 1
ATOM 1450 N N . THR A 1 180 ? 14.492 28.641 18.344 1 63.44 180 THR A N 1
ATOM 1451 C CA . THR A 1 180 ? 15.789 29.312 18.453 1 63.44 180 THR A CA 1
ATOM 1452 C C . THR A 1 180 ? 16.703 28.547 19.406 1 63.44 180 THR A C 1
ATOM 1454 O O . THR A 1 180 ? 17.922 28.781 19.422 1 63.44 180 THR A O 1
ATOM 1457 N N . GLU A 1 181 ? 16.109 27.672 20.312 1 62.97 181 GLU A N 1
ATOM 1458 C CA . GLU A 1 181 ? 16.922 27.031 21.344 1 62.97 181 GLU A CA 1
ATOM 1459 C C . GLU A 1 181 ? 17.25 25.594 20.984 1 62.97 181 GLU A C 1
ATOM 1461 O O . GLU A 1 181 ? 16.562 24.984 20.141 1 62.97 181 GLU A O 1
ATOM 1466 N N . GLU A 1 182 ? 18.406 25.219 21.594 1 58.31 182 GLU A N 1
ATOM 1467 C CA . GLU A 1 182 ? 18.844 23.844 21.406 1 58.31 182 GLU A CA 1
ATOM 1468 C C . GLU A 1 182 ? 17.984 22.875 22.203 1 58.31 182 GLU A C 1
ATOM 1470 O O . GLU A 1 182 ? 17.453 23.219 23.25 1 58.31 182 GLU A O 1
ATOM 1475 N N . GLN A 1 183 ? 17.938 21.578 21.75 1 59 183 GLN A N 1
ATOM 1476 C CA . GLN A 1 183 ? 17.328 20.438 22.438 1 59 183 GLN A CA 1
ATOM 1477 C C . GLN A 1 183 ? 15.859 20.688 22.719 1 59 183 GLN A C 1
ATOM 1479 O O . GLN A 1 183 ? 15.383 20.438 23.828 1 59 183 GLN A O 1
ATOM 1484 N N . LEU A 1 184 ? 15.312 21.391 21.672 1 63.12 184 LEU A N 1
ATOM 1485 C CA . LEU A 1 184 ? 13.969 21.891 21.953 1 63.12 184 LEU A CA 1
ATOM 1486 C C . LEU A 1 184 ? 12.938 20.781 21.766 1 63.12 184 LEU A C 1
ATOM 1488 O O . LEU A 1 184 ? 13.117 19.891 20.922 1 63.12 184 LEU A O 1
ATOM 1492 N N . ALA A 1 185 ? 12.156 20.688 22.812 1 69.5 185 ALA A N 1
ATOM 1493 C CA . ALA A 1 185 ? 10.883 19.969 22.75 1 69.5 185 ALA A CA 1
ATOM 1494 C C . ALA A 1 185 ? 9.727 20.922 22.516 1 69.5 185 ALA A C 1
ATOM 1496 O O . ALA A 1 185 ? 9.242 21.578 23.438 1 69.5 185 ALA A O 1
ATOM 1497 N N . GLN A 1 186 ? 9.367 21.141 21.219 1 76.88 186 GLN A N 1
ATOM 1498 C CA . GLN A 1 186 ? 8.227 22 20.922 1 76.88 186 GLN A CA 1
ATOM 1499 C C . GLN A 1 186 ? 6.953 21.188 20.719 1 76.88 186 GLN A C 1
ATOM 1501 O O . GLN A 1 186 ? 6.91 20.328 19.828 1 76.88 186 GLN A O 1
ATOM 1506 N N . THR A 1 187 ? 5.926 21.438 21.531 1 88.81 187 THR A N 1
ATOM 1507 C CA . THR A 1 187 ? 4.699 20.656 21.5 1 88.81 187 THR A CA 1
ATOM 1508 C C . THR A 1 187 ? 3.479 21.562 21.312 1 88.81 187 THR A C 1
ATOM 1510 O O . THR A 1 187 ? 2.467 21.391 22 1 88.81 187 THR A O 1
ATOM 1513 N N . GLU A 1 188 ? 3.598 22.516 20.422 1 89.25 188 GLU A N 1
ATOM 1514 C CA . GLU A 1 188 ? 2.492 23.453 20.219 1 89.25 188 GLU A CA 1
ATOM 1515 C C . GLU A 1 188 ? 1.276 22.734 19.625 1 89.25 188 GLU A C 1
ATOM 1517 O O . GLU A 1 188 ? 1.416 21.75 18.906 1 89.25 188 GLU A O 1
ATOM 1522 N N . HIS A 1 189 ? 0.129 23.203 19.984 1 93.69 189 HIS A N 1
ATOM 1523 C CA . HIS A 1 189 ? -1.127 22.656 19.469 1 93.69 189 HIS A CA 1
ATOM 1524 C C . HIS A 1 189 ? -1.978 23.75 18.828 1 93.69 189 HIS A C 1
ATOM 1526 O O . HIS A 1 189 ? -2.328 24.734 19.484 1 93.69 189 HIS A O 1
ATOM 1532 N N . THR A 1 190 ? -2.27 23.578 17.594 1 94.44 190 THR A N 1
ATOM 1533 C CA . THR A 1 190 ? -3.102 24.531 16.875 1 94.44 190 THR A CA 1
ATOM 1534 C C . THR A 1 190 ? -4.496 23.953 16.641 1 94.44 190 THR A C 1
ATOM 1536 O O . THR A 1 190 ? -4.633 22.828 16.172 1 94.44 190 THR A O 1
ATOM 1539 N N . MET A 1 191 ? -5.484 24.688 16.984 1 97.19 191 MET A N 1
ATOM 1540 C CA . MET A 1 191 ? -6.871 24.312 16.719 1 97.19 191 MET A CA 1
ATOM 1541 C C . MET A 1 191 ? -7.594 25.391 15.93 1 97.19 191 MET A C 1
ATOM 1543 O O . MET A 1 191 ? -7.613 26.562 16.328 1 97.19 191 MET A O 1
ATOM 1547 N N . ILE A 1 192 ? -8.125 25.016 14.828 1 98.06 192 ILE A N 1
ATOM 1548 C CA . ILE A 1 192 ? -8.891 25.953 14.008 1 98.06 192 ILE A CA 1
ATOM 1549 C C . ILE A 1 192 ? -10.32 25.422 13.836 1 98.06 192 ILE A C 1
ATOM 1551 O O . ILE A 1 192 ? -10.523 24.281 13.422 1 98.06 192 ILE A O 1
ATOM 1555 N N . ILE A 1 193 ? -11.234 26.234 14.164 1 98.69 193 ILE A N 1
ATOM 1556 C CA . ILE A 1 193 ? -12.648 25.906 14 1 98.69 193 ILE A CA 1
ATOM 1557 C C . ILE A 1 193 ? -13.281 26.875 13.008 1 98.69 193 ILE A C 1
ATOM 1559 O O . ILE A 1 193 ? -13.414 28.078 13.289 1 98.69 193 ILE A O 1
ATOM 1563 N N . ALA A 1 194 ? -13.578 26.406 11.867 1 98.75 194 ALA A N 1
ATOM 1564 C CA . ALA A 1 194 ? -14.406 27.156 10.922 1 98.75 194 ALA A CA 1
ATOM 1565 C C . ALA A 1 194 ? -15.883 26.797 11.094 1 98.75 194 ALA A C 1
ATOM 1567 O O . ALA A 1 194 ? -16.328 25.75 10.633 1 98.75 194 ALA A O 1
ATOM 1568 N N . ASP A 1 195 ? -16.625 27.688 11.641 1 98.56 195 ASP A N 1
ATOM 1569 C CA . ASP A 1 195 ? -18.016 27.406 11.961 1 98.56 195 ASP A CA 1
ATOM 1570 C C . ASP A 1 195 ? -18.906 27.516 10.719 1 98.56 195 ASP A C 1
ATOM 1572 O O . ASP A 1 195 ? -18.406 27.75 9.617 1 98.56 195 ASP A O 1
ATOM 1576 N N . GLU A 1 196 ? -20.203 27.328 10.914 1 98.62 196 GLU A N 1
ATOM 1577 C CA . GLU A 1 196 ? -21.156 27.109 9.836 1 98.62 196 GLU A CA 1
ATOM 1578 C C . GLU A 1 196 ? -21.031 28.188 8.766 1 98.62 196 GLU A C 1
ATOM 1580 O O . GLU A 1 196 ? -21.172 29.375 9.055 1 98.62 196 GLU A O 1
ATOM 1585 N N . GLY A 1 197 ? -20.688 27.781 7.551 1 98.31 197 GLY A N 1
ATOM 1586 C CA . GLY A 1 197 ? -20.688 28.672 6.395 1 98.31 197 GLY A CA 1
ATOM 1587 C C . GLY A 1 197 ? -19.547 29.672 6.406 1 98.31 197 GLY A C 1
ATOM 1588 O O . GLY A 1 197 ? -19.562 30.641 5.641 1 98.31 197 GLY A O 1
ATOM 1589 N N . SER A 1 198 ? -18.547 29.484 7.266 1 98.38 198 SER A N 1
ATOM 1590 C CA . SER A 1 198 ? -17.453 30.438 7.371 1 98.38 198 SER A CA 1
ATOM 1591 C C . SER A 1 198 ? -16.312 30.078 6.422 1 98.38 198 SER A C 1
ATOM 1593 O O . SER A 1 198 ? -16.344 29.031 5.766 1 98.38 198 SER A O 1
ATOM 1595 N N . TYR A 1 199 ? -15.352 30.984 6.262 1 97.19 199 TYR A N 1
ATOM 1596 C CA . TYR A 1 199 ? -14.172 30.75 5.43 1 97.19 199 TYR A CA 1
ATOM 1597 C C . TYR A 1 199 ? -12.922 31.344 6.07 1 97.19 199 TYR A C 1
ATOM 1599 O O . TYR A 1 199 ? -12.953 32.469 6.594 1 97.19 199 TYR A O 1
ATOM 1607 N N . VAL A 1 200 ? -11.812 30.625 6.051 1 95.94 200 VAL A N 1
ATOM 1608 C CA . VAL A 1 200 ? -10.531 31.156 6.488 1 95.94 200 VAL A CA 1
ATOM 1609 C C . VAL A 1 200 ? -9.398 30.391 5.809 1 95.94 200 VAL A C 1
ATOM 1611 O O . VAL A 1 200 ? -9.523 29.203 5.527 1 95.94 200 VAL A O 1
ATOM 1614 N N . HIS A 1 201 ? -8.391 31.125 5.398 1 93.75 201 HIS A N 1
ATOM 1615 C CA . HIS A 1 201 ? -7.117 30.562 4.977 1 93.75 201 HIS A CA 1
ATOM 1616 C C . HIS A 1 201 ? -6.043 30.766 6.043 1 93.75 201 HIS A C 1
ATOM 1618 O O . HIS A 1 201 ? -5.656 31.891 6.332 1 93.75 201 HIS A O 1
ATOM 1624 N N . PHE A 1 202 ? -5.625 29.688 6.625 1 93.38 202 PHE A N 1
ATOM 1625 C CA . PHE A 1 202 ? -4.605 29.703 7.668 1 93.38 202 PHE A CA 1
ATOM 1626 C C . PHE A 1 202 ? -3.266 29.219 7.121 1 93.38 202 PHE A C 1
ATOM 1628 O O . PHE A 1 202 ? -3.17 28.141 6.559 1 93.38 202 PHE A O 1
ATOM 1635 N N . ILE A 1 203 ? -2.217 30.016 7.297 1 88.44 203 ILE A N 1
ATOM 1636 C CA . ILE A 1 203 ? -0.884 29.672 6.816 1 88.44 203 ILE A CA 1
ATOM 1637 C C . ILE A 1 203 ? 0.068 29.516 8 1 88.44 203 ILE A C 1
ATOM 1639 O O . ILE A 1 203 ? 0.199 30.438 8.82 1 88.44 203 ILE A O 1
ATOM 1643 N N . GLU A 1 204 ? 0.634 28.406 8.094 1 86.69 204 GLU A N 1
ATOM 1644 C CA . GLU A 1 204 ? 1.61 28.172 9.148 1 86.69 204 GLU A CA 1
ATOM 1645 C C . GLU A 1 204 ? 3.016 28 8.578 1 86.69 204 GLU A C 1
ATOM 1647 O O . GLU A 1 204 ? 3.213 27.281 7.598 1 86.69 204 GLU A O 1
ATOM 1652 N N . GLY A 1 205 ? 3.908 28.719 9.117 1 77.75 205 GLY A N 1
ATOM 1653 C CA . GLY A 1 205 ? 5.312 28.609 8.766 1 77.75 205 GLY A CA 1
ATOM 1654 C C . GLY A 1 205 ? 6.184 28.141 9.914 1 77.75 205 GLY A C 1
ATOM 1655 O O . GLY A 1 205 ? 6.137 28.719 11.008 1 77.75 205 GLY A O 1
ATOM 1656 N N . CYS A 1 206 ? 6.816 27.094 9.742 1 70.38 206 CYS A N 1
ATOM 1657 C CA . CYS A 1 206 ? 7.758 26.594 10.742 1 70.38 206 CYS A CA 1
ATOM 1658 C C . CYS A 1 206 ? 9.195 26.703 10.242 1 70.38 206 CYS A C 1
ATOM 1660 O O . CYS A 1 206 ? 9.555 26.078 9.25 1 70.38 206 CYS A O 1
ATOM 1662 N N . ILE A 1 207 ? 9.914 27.578 10.797 1 63.66 207 ILE A N 1
ATOM 1663 C CA . ILE A 1 207 ? 11.234 27.875 10.273 1 63.66 207 ILE A CA 1
ATOM 1664 C C . ILE A 1 207 ? 12.266 27.797 11.391 1 63.66 207 ILE A C 1
ATOM 1666 O O . ILE A 1 207 ? 11.977 28.125 12.547 1 63.66 207 ILE A O 1
ATOM 1670 N N . VAL A 1 208 ? 13.305 27.172 11.148 1 54.66 208 VAL A N 1
ATOM 1671 C CA . VAL A 1 208 ? 14.508 27.266 11.969 1 54.66 208 VAL A CA 1
ATOM 1672 C C . VAL A 1 208 ? 15.578 28.062 11.227 1 54.66 208 VAL A C 1
ATOM 1674 O O . VAL A 1 208 ? 16.203 27.562 10.281 1 54.66 208 VAL A O 1
ATOM 1677 N N . PRO A 1 209 ? 15.609 29.297 11.609 1 56 209 PRO A N 1
ATOM 1678 C CA . PRO A 1 209 ? 16.516 30.141 10.836 1 56 209 PRO A CA 1
ATOM 1679 C C . PRO A 1 209 ? 17.984 29.812 11.086 1 56 209 PRO A C 1
ATOM 1681 O O . PRO A 1 209 ? 18.844 30.125 10.258 1 56 209 PRO A O 1
ATOM 1684 N N . ILE A 1 210 ? 18.25 29.219 12.297 1 56.34 210 ILE A N 1
ATOM 1685 C CA . ILE A 1 210 ? 19.609 28.828 12.656 1 56.34 210 ILE A CA 1
ATOM 1686 C C . ILE A 1 210 ? 19.656 27.344 12.961 1 56.34 210 ILE A C 1
ATOM 1688 O O . ILE A 1 210 ? 18.812 26.828 13.695 1 56.34 210 ILE A O 1
ATOM 1692 N N . PRO A 1 211 ? 20.656 26.734 12.305 1 61.09 211 PRO A N 1
ATOM 1693 C CA . PRO A 1 211 ? 20.734 25.281 12.523 1 61.09 211 PRO A CA 1
ATOM 1694 C C . PRO A 1 211 ? 20.672 24.906 14 1 61.09 211 PRO A C 1
ATOM 1696 O O . PRO A 1 211 ? 21.453 25.422 14.797 1 61.09 211 PRO A O 1
ATOM 1699 N N . ALA A 1 212 ? 19.688 24.266 14.352 1 59.19 212 ALA A N 1
ATOM 1700 C CA . ALA A 1 212 ? 19.484 23.844 15.734 1 59.19 212 ALA A CA 1
ATOM 1701 C C . ALA A 1 212 ? 20.125 22.469 15.984 1 59.19 212 ALA A C 1
ATOM 1703 O O . ALA A 1 212 ? 20.156 21.625 15.086 1 59.19 212 ALA A O 1
ATOM 1704 N N . PRO A 1 213 ? 20.922 22.328 17.156 1 67 213 PRO A N 1
ATOM 1705 C CA . PRO A 1 213 ? 21.234 20.953 17.516 1 67 213 PRO A CA 1
ATOM 1706 C C . PRO A 1 213 ? 20.016 20.047 17.531 1 67 213 PRO A C 1
ATOM 1708 O O . PRO A 1 213 ? 18.891 20.5 17.25 1 67 213 PRO A O 1
ATOM 1711 N N . PHE A 1 214 ? 20.016 18.953 17.984 1 74.12 214 PHE A N 1
ATOM 1712 C CA . PHE A 1 214 ? 18.938 17.969 17.953 1 74.12 214 PHE A CA 1
ATOM 1713 C C . PHE A 1 214 ? 17.672 18.531 18.625 1 74.12 214 PHE A C 1
ATOM 1715 O O . PHE A 1 214 ? 17.734 19.031 19.75 1 74.12 214 PHE A O 1
ATOM 1722 N N . SER A 1 215 ? 16.641 18.688 17.875 1 78.38 215 SER A N 1
ATOM 1723 C CA . SER A 1 215 ? 15.344 19.172 18.359 1 78.38 215 SER A CA 1
ATOM 1724 C C . SER A 1 215 ? 14.203 18.297 17.859 1 78.38 215 SER A C 1
ATOM 1726 O O . SER A 1 215 ? 14.312 17.656 16.812 1 78.38 215 SER A O 1
ATOM 1728 N N . VAL A 1 216 ? 13.211 18.172 18.719 1 82.12 216 VAL A N 1
ATOM 1729 C CA . VAL A 1 216 ? 12.008 17.438 18.344 1 82.12 216 VAL A CA 1
ATOM 1730 C C . VAL A 1 216 ? 10.82 18.406 18.312 1 82.12 216 VAL A C 1
ATOM 1732 O O . VAL A 1 216 ? 10.469 19.016 19.328 1 82.12 216 VAL A O 1
ATOM 1735 N N . HIS A 1 217 ? 10.359 18.625 17.172 1 85.56 217 HIS A N 1
ATOM 1736 C CA . HIS A 1 217 ? 9.125 19.391 17 1 85.56 217 HIS A CA 1
ATOM 1737 C C . HIS A 1 217 ? 7.91 18.469 16.922 1 85.56 217 HIS A C 1
ATOM 1739 O O . HIS A 1 217 ? 7.578 17.938 15.859 1 85.56 217 HIS A O 1
ATOM 1745 N N . LEU A 1 218 ? 7.27 18.312 18.016 1 90.06 218 LEU A N 1
ATOM 1746 C CA . LEU A 1 218 ? 6.105 17.453 18.156 1 90.06 218 LEU A CA 1
ATOM 1747 C C . LEU A 1 218 ? 4.828 18.281 18.281 1 90.06 218 LEU A C 1
ATOM 1749 O O . LEU A 1 218 ? 4.16 18.25 19.328 1 90.06 218 LEU A O 1
ATOM 1753 N N . GLY A 1 219 ? 4.551 18.984 17.188 1 89.81 219 GLY A N 1
ATOM 1754 C CA . GLY A 1 219 ? 3.365 19.828 17.156 1 89.81 219 GLY A CA 1
ATOM 1755 C C . GLY A 1 219 ? 2.096 19.047 16.844 1 89.81 219 GLY A C 1
ATOM 1756 O O . GLY A 1 219 ? 2.15 17.891 16.453 1 89.81 219 GLY A O 1
ATOM 1757 N N . GLY A 1 220 ? 1.013 19.672 17.109 1 92.62 220 GLY A N 1
ATOM 1758 C CA . GLY A 1 220 ? -0.291 19.094 16.812 1 92.62 220 GLY A CA 1
ATOM 1759 C C . GLY A 1 220 ? -1.258 20.109 16.203 1 92.62 220 GLY A C 1
ATOM 1760 O O . GLY A 1 220 ? -1.166 21.297 16.484 1 92.62 220 GLY A O 1
ATOM 1761 N N . SER A 1 221 ? -2.076 19.609 15.344 1 95.31 221 SER A N 1
ATOM 1762 C CA . SER A 1 221 ? -3.105 20.469 14.766 1 95.31 221 SER A CA 1
ATOM 1763 C C . SER A 1 221 ? -4.438 19.734 14.656 1 95.31 221 SER A C 1
ATOM 1765 O O . SER A 1 221 ? -4.473 18.547 14.336 1 95.31 221 SER A O 1
ATOM 1767 N N . GLU A 1 222 ? -5.488 20.391 14.992 1 98 222 GLU A N 1
ATOM 1768 C CA . GLU A 1 222 ? -6.852 19.906 14.805 1 98 222 GLU A CA 1
ATOM 1769 C C . GLU A 1 222 ? -7.688 20.906 14.016 1 98 222 GLU A C 1
ATOM 1771 O O . GLU A 1 222 ? -7.781 22.078 14.391 1 98 222 GLU A O 1
ATOM 1776 N N . PHE A 1 223 ? -8.281 20.453 13.016 1 98.62 223 PHE A N 1
ATOM 1777 C CA . PHE A 1 223 ? -9.109 21.297 12.164 1 98.62 223 PHE A CA 1
ATOM 1778 C C . PHE A 1 223 ? -10.562 20.812 12.18 1 98.62 223 PHE A C 1
ATOM 1780 O O . PHE A 1 223 ? -10.828 19.625 12.016 1 98.62 223 PHE A O 1
ATOM 1787 N N . PHE A 1 224 ? -11.406 21.719 12.43 1 98.88 224 PHE A N 1
ATOM 1788 C CA . PHE A 1 224 ? -12.836 21.438 12.438 1 98.88 224 PHE A CA 1
ATOM 1789 C C . PHE A 1 224 ? -13.562 22.297 11.414 1 98.88 224 PHE A C 1
ATOM 1791 O O . PHE A 1 224 ? -13.586 23.531 11.539 1 98.88 224 PHE A O 1
ATOM 1798 N N . VAL A 1 225 ? -14.133 21.641 10.453 1 98.94 225 VAL A N 1
ATOM 1799 C CA . VAL A 1 225 ? -14.898 22.312 9.414 1 98.94 225 VAL A CA 1
ATOM 1800 C C . VAL A 1 225 ? -16.391 22.016 9.586 1 98.94 225 VAL A C 1
ATOM 1802 O O . VAL A 1 225 ? -16.844 20.906 9.281 1 98.94 225 VAL A O 1
ATOM 1805 N N . GLU A 1 226 ? -17.109 23 10 1 98.75 226 GLU A N 1
ATOM 1806 C CA . GLU A 1 226 ? -18.547 22.828 10.242 1 98.75 226 GLU A CA 1
ATOM 1807 C C . GLU A 1 226 ? -19.344 22.922 8.945 1 98.75 226 GLU A C 1
ATOM 1809 O O . GLU A 1 226 ? -18.766 23.094 7.871 1 98.75 226 GLU A O 1
ATOM 1814 N N . ARG A 1 227 ? -20.672 22.766 9.094 1 98.75 227 ARG A N 1
ATOM 1815 C CA . ARG A 1 227 ? -21.578 22.672 7.945 1 98.75 227 ARG A CA 1
ATOM 1816 C C . ARG A 1 227 ? -21.359 23.828 6.988 1 98.75 227 ARG A C 1
ATOM 1818 O O . ARG A 1 227 ? -21.469 25 7.387 1 98.75 227 ARG A O 1
ATOM 1825 N N . GLY A 1 228 ? -20.969 23.516 5.758 1 98.69 228 GLY A N 1
ATOM 1826 C CA . GLY A 1 228 ? -20.891 24.5 4.691 1 98.69 228 GLY A CA 1
ATOM 1827 C C . GLY A 1 228 ? -19.688 25.406 4.805 1 98.69 228 GLY A C 1
ATOM 1828 O O . GLY A 1 228 ? -19.516 26.344 4.016 1 98.69 228 GLY A O 1
ATOM 1829 N N . ALA A 1 229 ? -18.781 25.188 5.77 1 98.88 229 ALA A N 1
ATOM 1830 C CA . ALA A 1 229 ? -17.578 26 5.949 1 98.88 229 ALA A CA 1
ATOM 1831 C C . ALA A 1 229 ? -16.469 25.562 5.012 1 98.88 229 ALA A C 1
ATOM 1833 O O . ALA A 1 229 ? -16.5 24.469 4.461 1 98.88 229 ALA A O 1
ATOM 1834 N N . ARG A 1 230 ? -15.562 26.469 4.723 1 98.56 230 ARG A N 1
ATOM 1835 C CA . ARG A 1 230 ? -14.375 26.188 3.922 1 98.56 230 ARG A CA 1
ATOM 1836 C C . ARG A 1 230 ? -13.109 26.625 4.645 1 98.56 230 ARG A C 1
ATOM 1838 O O . ARG A 1 230 ? -12.953 27.797 4.988 1 98.56 230 ARG A O 1
ATOM 1845 N N . LEU A 1 231 ? -12.242 25.688 4.949 1 98.56 231 LEU A N 1
ATOM 1846 C CA . LEU A 1 231 ? -10.977 25.922 5.629 1 98.56 231 LEU A CA 1
ATOM 1847 C C . LEU A 1 231 ? -9.797 25.547 4.734 1 98.56 231 LEU A C 1
ATOM 1849 O O . LEU A 1 231 ? -9.719 24.422 4.25 1 98.56 231 LEU A O 1
ATOM 1853 N N . ARG A 1 232 ? -8.969 26.469 4.477 1 97.06 232 ARG A N 1
ATOM 1854 C CA . ARG A 1 232 ? -7.699 26.234 3.797 1 97.06 232 ARG A CA 1
ATOM 1855 C C . ARG A 1 232 ? -6.527 26.328 4.77 1 97.06 232 ARG A C 1
ATOM 1857 O O . ARG A 1 232 ? -6.422 27.297 5.527 1 97.06 232 ARG A O 1
ATOM 1864 N N . VAL A 1 233 ? -5.742 25.312 4.75 1 96.38 233 VAL A N 1
ATOM 1865 C CA . VAL A 1 233 ? -4.566 25.312 5.617 1 96.38 233 VAL A CA 1
ATOM 1866 C C . VAL A 1 233 ? -3.312 25.062 4.785 1 96.38 233 VAL A C 1
ATOM 1868 O O . VAL A 1 233 ? -3.227 24.078 4.062 1 96.38 233 VAL A O 1
ATOM 1871 N N . SER A 1 234 ? -2.389 25.938 4.844 1 92.88 234 SER A N 1
ATOM 1872 C CA . SER A 1 234 ? -1.087 25.766 4.203 1 92.88 234 SER A CA 1
ATOM 1873 C C . SER A 1 234 ? 0.037 25.75 5.234 1 92.88 234 SER A C 1
ATOM 1875 O O . SER A 1 234 ? 0.179 26.672 6.031 1 92.88 234 SER A O 1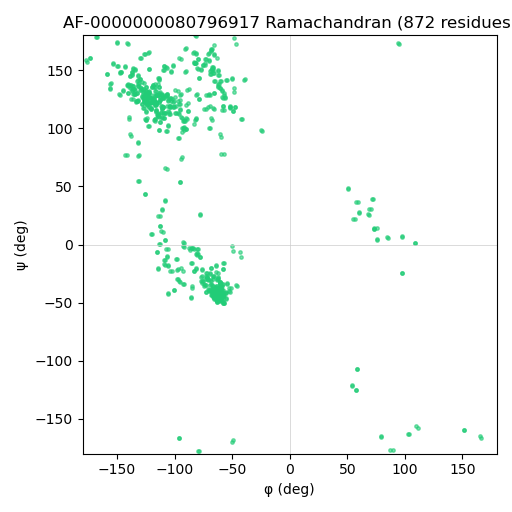
ATOM 1877 N N . SER A 1 235 ? 0.778 24.703 5.203 1 91.25 235 SER A N 1
ATOM 1878 C CA . SER A 1 235 ? 1.884 24.547 6.141 1 91.25 235 SER A CA 1
ATOM 1879 C C . SER A 1 235 ? 3.223 24.484 5.414 1 91.25 235 SER A C 1
ATOM 1881 O O . SER A 1 235 ? 3.447 23.594 4.59 1 91.25 235 SER A O 1
ATOM 1883 N N . LEU A 1 236 ? 4.062 25.406 5.73 1 85.44 236 LEU A N 1
ATOM 1884 C CA . LEU A 1 236 ? 5.402 25.438 5.145 1 85.44 236 LEU A CA 1
ATOM 1885 C C . LEU A 1 236 ? 6.465 25.172 6.211 1 85.44 236 LEU A C 1
ATOM 1887 O O . LEU A 1 236 ? 6.52 25.891 7.219 1 85.44 236 LEU A O 1
ATOM 1891 N N . GLN A 1 237 ? 7.211 24.188 5.969 1 84.62 237 GLN A N 1
ATOM 1892 C CA . GLN A 1 237 ? 8.266 23.844 6.922 1 84.62 237 GLN A CA 1
ATOM 1893 C C . GLN A 1 237 ? 9.633 23.859 6.254 1 84.62 237 GLN A C 1
ATOM 1895 O O . GLN A 1 237 ? 9.805 23.312 5.156 1 84.62 237 GLN A O 1
ATOM 1900 N N . ASP A 1 238 ? 10.516 24.469 6.816 1 79.19 238 ASP A N 1
ATOM 1901 C CA . ASP A 1 238 ? 11.914 24.469 6.414 1 79.19 238 ASP A CA 1
ATOM 1902 C C . ASP A 1 238 ? 12.836 24.375 7.629 1 79.19 238 ASP A C 1
ATOM 1904 O O . ASP A 1 238 ? 13.172 25.375 8.25 1 79.19 238 ASP A O 1
ATOM 1908 N N . TRP A 1 239 ? 13.234 23.156 7.941 1 74.88 239 TRP A N 1
ATOM 1909 C CA . TRP A 1 239 ? 14.047 22.891 9.125 1 74.88 239 TRP A CA 1
ATOM 1910 C C . TRP A 1 239 ? 15.523 22.812 8.766 1 74.88 239 TRP A C 1
ATOM 1912 O O . TRP A 1 239 ? 15.945 21.906 8.047 1 74.88 239 TRP A O 1
ATOM 1922 N N . LEU A 1 240 ? 16.141 23.844 9.32 1 70.88 240 LEU A N 1
ATOM 1923 C CA . LEU A 1 240 ? 17.594 23.75 9.156 1 70.88 240 LEU A CA 1
ATOM 1924 C C . LEU A 1 240 ? 18.219 23 10.32 1 70.88 240 LEU A C 1
ATOM 1926 O O . LEU A 1 240 ? 17.891 23.25 11.484 1 70.88 240 LEU A O 1
ATOM 1930 N N . GLY A 1 241 ? 18.906 21.875 10.086 1 74.88 241 GLY A N 1
ATOM 1931 C CA . GLY A 1 241 ? 19.594 21.141 11.133 1 74.88 241 GLY A CA 1
ATOM 1932 C C . GLY A 1 241 ? 18.953 19.797 11.43 1 74.88 241 GLY A C 1
ATOM 1933 O O . GLY A 1 241 ? 18.328 19.203 10.555 1 74.88 241 GLY A O 1
ATOM 1934 N N . ASP A 1 242 ? 19.25 19.297 12.688 1 80.81 242 ASP A N 1
ATOM 1935 C CA . ASP A 1 242 ? 18.812 17.969 13.086 1 80.81 242 ASP A CA 1
ATOM 1936 C C . ASP A 1 242 ? 17.484 18.016 13.82 1 80.81 242 ASP A C 1
ATOM 1938 O O . ASP A 1 242 ? 17.422 17.828 15.039 1 80.81 242 ASP A O 1
ATOM 1942 N N . VAL A 1 243 ? 16.453 18.219 13.086 1 82.38 243 VAL A N 1
ATOM 1943 C CA . VAL A 1 243 ? 15.117 18.344 13.672 1 82.38 243 VAL A CA 1
ATOM 1944 C C . VAL A 1 243 ? 14.266 17.141 13.297 1 82.38 243 VAL A C 1
ATOM 1946 O O . VAL A 1 243 ? 14.203 16.75 12.125 1 82.38 243 VAL A O 1
ATOM 1949 N N . VAL A 1 244 ? 13.742 16.531 14.312 1 87.5 244 VAL A N 1
ATOM 1950 C CA . VAL A 1 244 ? 12.695 15.523 14.102 1 87.5 244 VAL A CA 1
ATOM 1951 C C . VAL A 1 244 ? 11.328 16.203 14.094 1 87.5 244 VAL A C 1
ATOM 1953 O O . VAL A 1 244 ? 10.922 16.812 15.094 1 87.5 244 VAL A O 1
ATOM 1956 N N . HIS A 1 245 ? 10.711 16.156 13.016 1 89.12 245 HIS A N 1
ATOM 1957 C CA . HIS A 1 245 ? 9.438 16.844 12.836 1 89.12 245 HIS A CA 1
ATOM 1958 C C . HIS A 1 245 ? 8.281 15.859 12.773 1 89.12 245 HIS A C 1
ATOM 1960 O O . HIS A 1 245 ? 8.18 15.078 11.82 1 89.12 245 HIS A O 1
ATOM 1966 N N . VAL A 1 246 ? 7.406 15.852 13.711 1 90.06 246 VAL A N 1
ATOM 1967 C CA . VAL A 1 246 ? 6.289 14.914 13.789 1 90.06 246 VAL A CA 1
ATOM 1968 C C . VAL A 1 246 ? 4.996 15.68 14.055 1 90.06 246 VAL A C 1
ATOM 1970 O O . VAL A 1 246 ? 4.469 15.648 15.172 1 90.06 246 VAL A O 1
ATOM 1973 N N . PRO A 1 247 ? 4.477 16.281 13.094 1 89.44 247 PRO A N 1
ATOM 1974 C CA . PRO A 1 247 ? 3.168 16.922 13.289 1 89.44 247 PRO A CA 1
ATOM 1975 C C . PRO A 1 247 ? 2.037 15.898 13.43 1 89.44 247 PRO A C 1
ATOM 1977 O O . PRO A 1 247 ? 1.836 15.07 12.547 1 89.44 247 PRO A O 1
ATOM 1980 N N . VAL A 1 248 ? 1.375 15.906 14.562 1 93.19 248 VAL A N 1
ATOM 1981 C CA . VAL A 1 248 ? 0.193 15.078 14.781 1 93.19 248 VAL A CA 1
ATOM 1982 C C . VAL A 1 248 ? -1.063 15.859 14.414 1 93.19 248 VAL A C 1
ATOM 1984 O O . VAL A 1 248 ? -1.511 16.719 15.172 1 93.19 248 VAL A O 1
ATOM 1987 N N . LYS A 1 249 ? -1.622 15.492 13.289 1 94.81 249 LYS A N 1
ATOM 1988 C CA . LYS A 1 249 ? -2.707 16.312 12.758 1 94.81 249 LYS A CA 1
ATOM 1989 C C . LYS A 1 249 ? -3.977 15.492 12.57 1 94.81 249 LYS A C 1
ATOM 1991 O O . LYS A 1 249 ? -3.908 14.281 12.336 1 94.81 249 LYS A O 1
ATOM 1996 N N . GLY A 1 250 ? -5.109 16.109 12.672 1 97.38 250 GLY A N 1
ATOM 1997 C CA . GLY A 1 250 ? -6.418 15.531 12.406 1 97.38 250 GLY A CA 1
ATOM 1998 C C . GLY A 1 250 ? -7.449 16.562 11.984 1 97.38 250 GLY A C 1
ATOM 1999 O O . GLY A 1 250 ? -7.316 17.75 12.305 1 97.38 250 GLY A O 1
ATOM 2000 N N . ALA A 1 251 ? -8.414 16.125 11.297 1 98.62 251 ALA A N 1
ATOM 2001 C CA . ALA A 1 251 ? -9.477 17.031 10.852 1 98.62 251 ALA A CA 1
ATOM 2002 C C . ALA A 1 251 ? -10.82 16.312 10.797 1 98.62 251 ALA A C 1
ATOM 2004 O O . ALA A 1 251 ? -10.875 15.094 10.57 1 98.62 251 ALA A O 1
ATOM 2005 N N . ILE A 1 252 ? -11.828 17 11.039 1 98.88 252 ILE A N 1
ATOM 2006 C CA . ILE A 1 252 ? -13.211 16.547 10.898 1 98.88 252 ILE A CA 1
ATOM 2007 C C . ILE A 1 252 ? -13.984 17.516 10 1 98.88 252 ILE A C 1
ATOM 2009 O O . ILE A 1 252 ? -14.047 18.703 10.289 1 98.88 252 ILE A O 1
ATOM 2013 N N . VAL A 1 253 ? -14.547 17.016 8.969 1 98.94 253 VAL A N 1
ATOM 2014 C CA . VAL A 1 253 ? -15.281 17.844 8.023 1 98.94 253 VAL A CA 1
ATOM 2015 C C . VAL A 1 253 ? -16.75 17.438 8.016 1 98.94 253 VAL A C 1
ATOM 2017 O O . VAL A 1 253 ? -17.078 16.281 7.742 1 98.94 253 VAL A O 1
ATOM 2020 N N . LYS A 1 254 ? -17.609 18.359 8.281 1 98.81 254 LYS A N 1
ATOM 2021 C CA . LYS A 1 254 ? -19.031 18.078 8.391 1 98.81 254 LYS A CA 1
ATOM 2022 C C . LYS A 1 254 ? -19.75 18.375 7.082 1 98.81 254 LYS A C 1
ATOM 2024 O O . LYS A 1 254 ? -19.125 18.5 6.031 1 98.81 254 LYS A O 1
ATOM 2029 N N . GLU A 1 255 ? -21.094 18.422 7.125 1 98.81 255 GLU A N 1
ATOM 2030 C CA . GLU A 1 255 ? -21.953 18.453 5.945 1 98.81 255 GLU A CA 1
ATOM 2031 C C . GLU A 1 255 ? -21.594 19.625 5.031 1 98.81 255 GLU A C 1
ATOM 2033 O O . GLU A 1 255 ? -21.547 20.766 5.473 1 98.81 255 GLU A O 1
ATOM 2038 N N . ARG A 1 256 ? -21.328 19.391 3.791 1 98.44 256 ARG A N 1
ATOM 2039 C CA . ARG A 1 256 ? -21.047 20.359 2.746 1 98.44 256 ARG A CA 1
ATOM 2040 C C . ARG A 1 256 ? -19.859 21.25 3.131 1 98.44 256 ARG A C 1
ATOM 2042 O O . ARG A 1 256 ? -19.688 22.344 2.596 1 98.44 256 ARG A O 1
ATOM 2049 N N . GLY A 1 257 ? -19.016 20.734 4.074 1 98.88 257 GLY A N 1
ATOM 2050 C CA . GLY A 1 257 ? -17.766 21.406 4.402 1 98.88 257 GLY A CA 1
ATOM 2051 C C . GLY A 1 257 ? -16.641 21.078 3.439 1 98.88 257 GLY A C 1
ATOM 2052 O O . GLY A 1 257 ? -16.672 20.047 2.775 1 98.88 257 GLY A O 1
ATOM 2053 N N . THR A 1 258 ? -15.648 21.953 3.322 1 98.88 258 THR A N 1
ATOM 2054 C CA . THR A 1 258 ? -14.5 21.75 2.439 1 98.88 258 THR A CA 1
ATOM 2055 C C . THR A 1 258 ? -13.195 22.047 3.166 1 98.88 258 THR A C 1
ATOM 2057 O O . THR A 1 258 ? -13.016 23.141 3.709 1 98.88 258 THR A O 1
ATOM 2060 N N . LEU A 1 259 ? -12.328 21.125 3.201 1 98.88 259 LEU A N 1
ATOM 2061 C CA . LEU A 1 259 ? -10.977 21.312 3.729 1 98.88 259 LEU A CA 1
ATOM 2062 C C . LEU A 1 259 ? -9.938 21.203 2.615 1 98.88 259 LEU A C 1
ATOM 2064 O O . LEU A 1 259 ? -9.945 20.234 1.854 1 98.88 259 LEU A O 1
ATOM 2068 N N . GLU A 1 260 ? -9.156 22.172 2.461 1 98.25 260 GLU A N 1
ATOM 2069 C CA . GLU A 1 260 ? -7.996 22.156 1.57 1 98.25 260 GLU A CA 1
ATOM 2070 C C . GLU A 1 260 ? -6.695 22.297 2.354 1 98.25 260 GLU A C 1
ATOM 2072 O O . GLU A 1 260 ? -6.461 23.328 2.998 1 98.25 260 GLU A O 1
ATOM 2077 N N . GLU A 1 261 ? -5.91 21.312 2.311 1 97.12 261 GLU A N 1
ATOM 2078 C CA . GLU A 1 261 ? -4.633 21.344 3.014 1 97.12 261 GLU A CA 1
ATOM 2079 C C . GLU A 1 261 ? -3.463 21.234 2.039 1 97.12 261 GLU A C 1
ATOM 2081 O O . GLU A 1 261 ? -3.506 20.453 1.093 1 97.12 261 GLU A O 1
ATOM 2086 N N . LEU A 1 262 ? -2.51 22.031 2.248 1 95.88 262 LEU A N 1
ATOM 2087 C CA . LEU A 1 262 ? -1.248 21.969 1.52 1 95.88 262 LEU A CA 1
ATOM 2088 C C . LEU A 1 262 ? -0.066 21.938 2.482 1 95.88 262 LEU A C 1
ATOM 2090 O O . LEU A 1 262 ? 0.059 22.797 3.352 1 95.88 262 LEU A O 1
ATOM 2094 N N . GLY A 1 263 ? 0.708 20.906 2.393 1 93.81 263 GLY A N 1
ATOM 2095 C CA . GLY A 1 263 ? 1.958 20.828 3.133 1 93.81 263 GLY A CA 1
ATOM 2096 C C . GLY A 1 263 ? 3.184 20.891 2.242 1 93.81 263 GLY A C 1
ATOM 2097 O O . GLY A 1 263 ? 3.234 20.234 1.198 1 93.81 263 GLY A O 1
ATOM 2098 N N . VAL A 1 264 ? 4.062 21.75 2.594 1 91.25 264 VAL A N 1
ATOM 2099 C CA . VAL A 1 264 ? 5.355 21.828 1.926 1 91.25 264 VAL A CA 1
ATOM 2100 C C . VAL A 1 264 ? 6.477 21.578 2.934 1 91.25 264 VAL A C 1
ATOM 2102 O O . VAL A 1 264 ? 6.605 22.312 3.92 1 91.25 264 VAL A O 1
ATOM 2105 N N . SER A 1 265 ? 7.285 20.609 2.699 1 90.44 265 SER A N 1
ATOM 2106 C CA . SER A 1 265 ? 8.289 20.219 3.678 1 90.44 265 SER A CA 1
ATOM 2107 C C . SER A 1 265 ? 9.688 20.234 3.072 1 90.44 265 SER A C 1
ATOM 2109 O O . SER A 1 265 ? 9.961 19.547 2.092 1 90.44 265 SER A O 1
ATOM 2111 N N . PHE A 1 266 ? 10.453 21.031 3.742 1 85.56 266 PHE A N 1
ATOM 2112 C CA . PHE A 1 266 ? 11.875 21.094 3.406 1 85.56 266 PHE A CA 1
ATOM 2113 C C . PHE A 1 266 ? 12.734 20.844 4.641 1 85.56 266 PHE A C 1
ATOM 2115 O O . PHE A 1 266 ? 12.438 21.359 5.723 1 85.56 266 PHE A O 1
ATOM 2122 N N . GLY A 1 267 ? 13.578 20.031 4.559 1 77.69 267 GLY A N 1
ATOM 2123 C CA . GLY A 1 267 ? 14.57 19.938 5.621 1 77.69 267 GLY A CA 1
ATOM 2124 C C . GLY A 1 267 ? 14.156 19 6.734 1 77.69 267 GLY A C 1
ATOM 2125 O O . GLY A 1 267 ? 13.133 18.312 6.633 1 77.69 267 GLY A O 1
ATOM 2126 N N . GLY A 1 268 ? 15.078 18.953 7.82 1 80.81 268 GLY A N 1
ATOM 2127 C CA . GLY A 1 268 ? 14.906 18.031 8.93 1 80.81 268 GLY A CA 1
ATOM 2128 C C . GLY A 1 268 ? 15.672 16.734 8.75 1 80.81 268 GLY A C 1
ATOM 2129 O O . GLY A 1 268 ? 16.391 16.562 7.766 1 80.81 268 GLY A O 1
ATOM 2130 N N . THR A 1 269 ? 15.625 15.984 9.789 1 86.88 269 THR A N 1
ATOM 2131 C CA . THR A 1 269 ? 16.297 14.695 9.703 1 86.88 269 THR A CA 1
ATOM 2132 C C . THR A 1 269 ? 15.281 13.562 9.57 1 86.88 269 THR A C 1
ATOM 2134 O O . THR A 1 269 ? 15.469 12.648 8.766 1 86.88 269 THR A O 1
ATOM 2137 N N . LYS A 1 270 ? 14.219 13.695 10.359 1 91.31 270 LYS A N 1
ATOM 2138 C CA . LYS A 1 270 ? 13.125 12.727 10.312 1 91.31 270 LYS A CA 1
ATOM 2139 C C . LYS A 1 270 ? 11.773 13.438 10.305 1 91.31 270 LYS A C 1
ATOM 2141 O O . LYS A 1 270 ? 11.539 14.352 11.094 1 91.31 270 LYS A O 1
ATOM 2146 N N . ILE A 1 271 ? 11.023 12.984 9.469 1 92.5 271 ILE A N 1
ATOM 2147 C CA . ILE A 1 271 ? 9.695 13.562 9.359 1 92.5 271 ILE A CA 1
ATOM 2148 C C . ILE A 1 271 ? 8.641 12.453 9.43 1 92.5 271 ILE A C 1
ATOM 2150 O O . ILE A 1 271 ? 8.758 11.445 8.734 1 92.5 271 ILE A O 1
ATOM 2154 N N . GLY A 1 272 ? 7.715 12.508 10.25 1 94 272 GLY A N 1
ATOM 2155 C CA . GLY A 1 272 ? 6.555 11.641 10.328 1 94 272 GLY A CA 1
ATOM 2156 C C . GLY A 1 272 ? 5.238 12.391 10.297 1 94 272 GLY A C 1
ATOM 2157 O O . GLY A 1 272 ? 4.863 13.039 11.281 1 94 272 GLY A O 1
ATOM 2158 N N . MET A 1 273 ? 4.562 12.312 9.219 1 91.06 273 MET A N 1
ATOM 2159 C CA . MET A 1 273 ? 3.324 13.07 9.062 1 91.06 273 MET A CA 1
ATOM 2160 C C . MET A 1 273 ? 2.258 12.234 8.359 1 91.06 273 MET A C 1
ATOM 2162 O O . MET A 1 273 ? 2.336 12.008 7.152 1 91.06 273 MET A O 1
ATOM 2166 N N . ARG A 1 274 ? 1.266 11.805 9.016 1 92.12 274 ARG A N 1
ATOM 2167 C CA . ARG A 1 274 ? 0.132 11.07 8.461 1 92.12 274 ARG A CA 1
ATOM 2168 C C . ARG A 1 274 ? -1.173 11.492 9.125 1 92.12 274 ARG A C 1
ATOM 2170 O O . ARG A 1 274 ? -1.718 10.758 9.953 1 92.12 274 ARG A O 1
ATOM 2177 N N . PRO A 1 275 ? -1.67 12.586 8.766 1 95.94 275 PRO A N 1
ATOM 2178 C CA . PRO A 1 275 ? -2.891 13.094 9.398 1 95.94 275 PRO A CA 1
ATOM 2179 C C . PRO A 1 275 ? -4.09 12.172 9.18 1 95.94 275 PRO A C 1
ATOM 2181 O O . PRO A 1 275 ? -4.141 11.445 8.188 1 95.94 275 PRO A O 1
ATOM 2184 N N . THR A 1 276 ? -4.977 12.164 10.125 1 96.94 276 THR A N 1
ATOM 2185 C CA . THR A 1 276 ? -6.277 11.516 10 1 96.94 276 THR A CA 1
ATOM 2186 C C . THR A 1 276 ? -7.359 12.539 9.656 1 96.94 276 THR A C 1
ATOM 2188 O O . THR A 1 276 ? -7.594 13.477 10.422 1 96.94 276 THR A O 1
ATOM 2191 N N . ILE A 1 277 ? -7.973 12.383 8.578 1 98.38 277 ILE A N 1
ATOM 2192 C CA . ILE A 1 277 ? -9.008 13.312 8.125 1 98.38 277 ILE A CA 1
ATOM 2193 C C . ILE A 1 277 ? -10.328 12.562 7.957 1 98.38 277 ILE A C 1
ATOM 2195 O O . ILE A 1 277 ? -10.414 11.602 7.191 1 98.38 277 ILE A O 1
ATOM 2199 N N . ARG A 1 278 ? -11.344 12.953 8.625 1 98.75 278 ARG A N 1
ATOM 2200 C CA . ARG A 1 278 ? -12.633 12.281 8.594 1 98.75 278 ARG A CA 1
ATOM 2201 C C . ARG A 1 278 ? -13.688 13.141 7.895 1 98.75 278 ARG A C 1
ATOM 2203 O O . ARG A 1 278 ? -13.938 14.273 8.305 1 98.75 278 ARG A O 1
ATOM 2210 N N . LEU A 1 279 ? -14.219 12.648 6.855 1 98.88 279 LEU A N 1
ATOM 2211 C CA . LEU A 1 279 ? -15.383 13.258 6.215 1 98.88 279 LEU A CA 1
ATOM 2212 C C . LEU A 1 279 ? -16.672 12.664 6.77 1 98.88 279 LEU A C 1
ATOM 2214 O O . LEU A 1 279 ? -17.141 11.625 6.297 1 98.88 279 LEU A O 1
ATOM 2218 N N . VAL A 1 280 ? -17.312 13.383 7.668 1 98.62 280 VAL A N 1
ATOM 2219 C CA . VAL A 1 280 ? -18.375 12.781 8.469 1 98.62 280 VAL A CA 1
ATOM 2220 C C . VAL A 1 280 ? -19.719 13.336 8.031 1 98.62 280 VAL A C 1
ATOM 2222 O O . VAL A 1 280 ? -20.766 12.828 8.453 1 98.62 280 VAL A O 1
ATOM 2225 N N . GLY A 1 281 ? -19.672 14.375 7.277 1 98.75 281 GLY A N 1
ATOM 2226 C CA . GLY A 1 281 ? -20.922 14.953 6.809 1 98.75 281 GLY A CA 1
ATOM 2227 C C . GLY A 1 281 ? -21.156 14.75 5.324 1 98.75 281 GLY A C 1
ATOM 2228 O O . GLY A 1 281 ? -20.219 14.758 4.535 1 98.75 281 GLY A O 1
ATOM 2229 N N . GLU A 1 282 ? -22.469 14.672 4.961 1 98.62 282 GLU A N 1
ATOM 2230 C CA . GLU A 1 282 ? -22.844 14.469 3.562 1 98.62 282 GLU A CA 1
ATOM 2231 C C . GLU A 1 282 ? -22.281 15.586 2.678 1 98.62 282 GLU A C 1
ATOM 2233 O O . GLU A 1 282 ? -22.438 16.766 2.988 1 98.62 282 GLU A O 1
ATOM 2238 N N . GLY A 1 283 ? -21.578 15.211 1.662 1 98.75 283 GLY A N 1
ATOM 2239 C CA . GLY A 1 283 ? -21.109 16.188 0.7 1 98.75 283 GLY A CA 1
ATOM 2240 C C . GLY A 1 283 ? -19.797 16.844 1.114 1 98.75 283 GLY A C 1
ATOM 2241 O O . GLY A 1 283 ? -19.328 17.781 0.45 1 98.75 283 GLY A O 1
ATOM 2242 N N . ALA A 1 284 ? -19.172 16.375 2.219 1 98.88 284 ALA A N 1
ATOM 2243 C CA . ALA A 1 284 ? -17.891 16.906 2.652 1 98.88 284 ALA A CA 1
ATOM 2244 C C . ALA A 1 284 ? -16.812 16.688 1.595 1 98.88 284 ALA A C 1
ATOM 2246 O O . ALA A 1 284 ? -16.828 15.68 0.883 1 98.88 284 ALA A O 1
ATOM 2247 N N . LYS A 1 285 ? -15.875 17.609 1.462 1 98.88 285 LYS A N 1
ATOM 2248 C CA . LYS A 1 285 ? -14.828 17.562 0.442 1 98.88 285 LYS A CA 1
ATOM 2249 C C . LYS A 1 285 ? -13.453 17.781 1.054 1 98.88 285 LYS A C 1
ATOM 2251 O O . LYS A 1 285 ? -13.297 18.594 1.973 1 98.88 285 LYS A O 1
ATOM 2256 N N . LEU A 1 286 ? -12.508 17.047 0.519 1 98.81 286 LEU A N 1
ATOM 2257 C CA . LEU A 1 286 ? -11.117 17.188 0.952 1 98.81 286 LEU A CA 1
ATOM 2258 C C . LEU A 1 286 ? -10.188 17.297 -0.248 1 98.81 286 LEU A C 1
ATOM 2260 O O . LEU A 1 286 ? -10.297 16.531 -1.202 1 98.81 286 LEU A O 1
ATOM 2264 N N . SER A 1 287 ? -9.352 18.25 -0.259 1 98.5 287 SER A N 1
ATOM 2265 C CA . SER A 1 287 ? -8.141 18.312 -1.078 1 98.5 287 SER A CA 1
ATOM 2266 C C . SER A 1 287 ? -6.887 18.344 -0.213 1 98.5 287 SER A C 1
ATOM 2268 O O . SER A 1 287 ? -6.621 19.328 0.468 1 98.5 287 SER A O 1
ATOM 2270 N N . PHE A 1 288 ? -6.203 17.25 -0.185 1 98 288 PHE A N 1
ATOM 2271 C CA . PHE A 1 288 ? -4.965 17.141 0.581 1 98 288 PHE A CA 1
ATOM 2272 C C . PHE A 1 288 ? -3.76 17.062 -0.346 1 98 288 PHE A C 1
ATOM 2274 O O . PHE A 1 288 ? -3.553 16.062 -1.026 1 98 288 PHE A O 1
ATOM 2281 N N . ASN A 1 289 ? -2.91 18.078 -0.339 1 96.5 289 ASN A N 1
ATOM 2282 C CA . ASN A 1 289 ? -1.736 18.188 -1.201 1 96.5 289 ASN A CA 1
ATOM 2283 C C . ASN A 1 289 ? -0.449 18.266 -0.387 1 96.5 289 ASN A C 1
ATOM 2285 O O . ASN A 1 289 ? -0.4 18.953 0.636 1 96.5 289 ASN A O 1
ATOM 2289 N N . ASN A 1 290 ? 0.509 17.531 -0.81 1 95.94 290 ASN A N 1
ATOM 2290 C CA . ASN A 1 290 ? 1.788 17.531 -0.108 1 95.94 290 ASN A CA 1
ATOM 2291 C C . ASN A 1 290 ? 2.961 17.594 -1.082 1 95.94 290 ASN A C 1
ATOM 2293 O O . ASN A 1 290 ? 2.959 16.922 -2.111 1 95.94 290 ASN A O 1
ATOM 2297 N N . VAL A 1 291 ? 3.936 18.406 -0.783 1 95.19 291 VAL A N 1
ATOM 2298 C CA . VAL A 1 291 ? 5.191 18.531 -1.521 1 95.19 291 VAL A CA 1
ATOM 2299 C C . VAL A 1 291 ? 6.367 18.312 -0.573 1 95.19 291 VAL A C 1
ATOM 2301 O O . VAL A 1 291 ? 6.398 18.891 0.522 1 95.19 291 VAL A O 1
ATOM 2304 N N . ALA A 1 292 ? 7.332 17.547 -0.987 1 95.19 292 ALA A N 1
ATOM 2305 C CA . ALA A 1 292 ? 8.516 17.344 -0.159 1 95.19 292 ALA A CA 1
ATOM 2306 C C . ALA A 1 292 ? 9.789 17.359 -1.005 1 95.19 292 ALA A C 1
ATOM 2308 O O . ALA A 1 292 ? 9.805 16.844 -2.123 1 95.19 292 ALA A O 1
ATOM 2309 N N . LEU A 1 293 ? 10.742 18.031 -0.556 1 94.25 293 LEU A N 1
ATOM 2310 C CA . LEU A 1 293 ? 12.102 17.969 -1.081 1 94.25 293 LEU A CA 1
ATOM 2311 C C . LEU A 1 293 ? 13.055 17.391 -0.045 1 94.25 293 LEU A C 1
ATOM 2313 O O . LEU A 1 293 ? 13.352 18.031 0.962 1 94.25 293 LEU A O 1
ATOM 2317 N N . LEU A 1 294 ? 13.562 16.203 -0.322 1 95.12 294 LEU A N 1
ATOM 2318 C CA . LEU A 1 294 ? 14.383 15.492 0.645 1 95.12 294 LEU A CA 1
ATOM 2319 C C . LEU A 1 294 ? 15.82 15.367 0.154 1 95.12 294 LEU A C 1
ATOM 2321 O O . LEU A 1 294 ? 16.062 15.094 -1.024 1 95.12 294 LEU A O 1
ATOM 2325 N N . LYS A 1 295 ? 16.719 15.617 1.029 1 92.94 295 LYS A N 1
ATOM 2326 C CA . LYS A 1 295 ? 18.141 15.586 0.664 1 92.94 295 LYS A CA 1
ATOM 2327 C C . LYS A 1 295 ? 18.984 14.961 1.775 1 92.94 295 LYS A C 1
ATOM 2329 O O . LYS A 1 295 ? 18.453 14.617 2.838 1 92.94 295 LYS A O 1
ATOM 2334 N N . LYS A 1 296 ? 20.25 14.734 1.534 1 93.19 296 LYS A N 1
ATOM 2335 C CA . LYS A 1 296 ? 21.203 14.172 2.484 1 93.19 296 LYS A CA 1
ATOM 2336 C C . LYS A 1 296 ? 20.688 12.844 3.041 1 93.19 296 LYS A C 1
ATOM 2338 O O . LYS A 1 296 ? 20.344 11.938 2.279 1 93.19 296 LYS A O 1
ATOM 2343 N N . GLU A 1 297 ? 20.562 12.797 4.344 1 94 297 GLU A N 1
ATOM 2344 C CA . GLU A 1 297 ? 20.125 11.539 4.953 1 94 297 GLU A CA 1
ATOM 2345 C C . GLU A 1 297 ? 18.75 11.672 5.578 1 94 297 GLU A C 1
ATOM 2347 O O . GLU A 1 297 ? 18.406 10.938 6.512 1 94 297 GLU A O 1
ATOM 2352 N N . MET A 1 298 ? 18.031 12.641 5.035 1 94 298 MET A N 1
ATOM 2353 C CA . MET A 1 298 ? 16.672 12.852 5.543 1 94 298 MET A CA 1
ATOM 2354 C C . MET A 1 298 ? 15.82 11.602 5.363 1 94 298 MET A C 1
ATOM 2356 O O . MET A 1 298 ? 15.898 10.93 4.332 1 94 298 MET A O 1
ATOM 2360 N N . ARG A 1 299 ? 15.008 11.305 6.328 1 96 299 ARG A N 1
ATOM 2361 C CA . ARG A 1 299 ? 14.039 10.211 6.273 1 96 299 ARG A CA 1
ATOM 2362 C C . ARG A 1 299 ? 12.625 10.719 6.516 1 96 299 ARG A C 1
ATOM 2364 O O . ARG A 1 299 ? 12.375 11.445 7.484 1 96 299 ARG A O 1
ATOM 2371 N N . SER A 1 300 ? 11.758 10.344 5.684 1 96.25 300 SER A N 1
ATOM 2372 C CA . SER A 1 300 ? 10.391 10.859 5.77 1 96.25 300 SER A CA 1
ATOM 2373 C C . SER A 1 300 ? 9.375 9.727 5.68 1 96.25 300 SER A C 1
ATOM 2375 O O . SER A 1 300 ? 9.453 8.875 4.793 1 96.25 300 SER A O 1
ATOM 2377 N N . TRP A 1 301 ? 8.539 9.602 6.613 1 96.25 301 TRP A N 1
ATOM 2378 C CA . TRP A 1 301 ? 7.305 8.82 6.57 1 96.25 301 TRP A CA 1
ATOM 2379 C C . TRP A 1 301 ? 6.086 9.727 6.449 1 96.25 301 TRP A C 1
ATOM 2381 O O . TRP A 1 301 ? 5.648 10.328 7.438 1 96.25 301 TRP A O 1
ATOM 2391 N N . SER A 1 302 ? 5.555 9.805 5.258 1 94.69 302 SER A N 1
ATOM 2392 C CA . SER A 1 302 ? 4.48 10.758 4.977 1 94.69 302 SER A CA 1
ATOM 2393 C C . SER A 1 302 ? 3.244 10.047 4.438 1 94.69 302 SER A C 1
ATOM 2395 O O . SER A 1 302 ? 3.305 8.867 4.078 1 94.69 302 SER A O 1
ATOM 2397 N N . GLY A 1 303 ? 2.137 10.727 4.43 1 94.94 303 GLY A N 1
ATOM 2398 C CA . GLY A 1 303 ? 0.894 10.203 3.885 1 94.94 303 GLY A CA 1
ATOM 2399 C C . GLY A 1 303 ? -0.341 10.789 4.543 1 94.94 303 GLY A C 1
ATOM 2400 O O . GLY A 1 303 ? -0.313 11.93 5.023 1 94.94 303 GLY A O 1
ATOM 2401 N N . SER A 1 304 ? -1.428 10.109 4.414 1 96.38 304 SER A N 1
ATOM 2402 C CA . SER A 1 304 ? -2.701 10.516 4.996 1 96.38 304 SER A CA 1
ATOM 2403 C C . SER A 1 304 ? -3.648 9.328 5.145 1 96.38 304 SER A C 1
ATOM 2405 O O . SER A 1 304 ? -3.545 8.352 4.406 1 96.38 304 SER A O 1
ATOM 2407 N N . PHE A 1 305 ? -4.383 9.422 6.141 1 97.06 305 PHE A N 1
ATOM 2408 C CA . PHE A 1 305 ? -5.504 8.508 6.332 1 97.06 305 PHE A CA 1
ATOM 2409 C C . PHE A 1 305 ? -6.832 9.242 6.219 1 97.06 305 PHE A C 1
ATOM 2411 O O . PHE A 1 305 ? -7.234 9.953 7.141 1 97.06 305 PHE A O 1
ATOM 2418 N N . VAL A 1 306 ? -7.512 9.07 5.141 1 98.56 306 VAL A N 1
ATOM 2419 C CA . VAL A 1 306 ? -8.789 9.734 4.887 1 98.56 306 VAL A CA 1
ATOM 2420 C C . VAL A 1 306 ? -9.93 8.75 5.078 1 98.56 306 VAL A C 1
ATOM 2422 O O . VAL A 1 306 ? -10 7.727 4.391 1 98.56 306 VAL A O 1
ATOM 2425 N N . LYS A 1 307 ? -10.766 9 5.949 1 98.38 307 LYS A N 1
ATOM 2426 C CA . LYS A 1 307 ? -11.945 8.172 6.195 1 98.38 307 LYS A CA 1
ATOM 2427 C C . LYS A 1 307 ? -13.203 8.844 5.664 1 98.38 307 LYS A C 1
ATOM 2429 O O . LYS A 1 307 ? -13.578 9.922 6.121 1 98.38 307 LYS A O 1
ATOM 2434 N N . MET A 1 308 ? -13.789 8.266 4.715 1 98.69 308 MET A N 1
ATOM 2435 C CA . MET A 1 308 ? -15.047 8.758 4.16 1 98.69 308 MET A CA 1
ATOM 2436 C C . MET A 1 308 ? -16.234 8.062 4.809 1 98.69 308 MET A C 1
ATOM 2438 O O . MET A 1 308 ? -16.531 6.914 4.492 1 98.69 308 MET A O 1
ATOM 2442 N N . GLU A 1 309 ? -16.984 8.805 5.613 1 98.44 309 GLU A N 1
ATOM 2443 C CA . GLU A 1 309 ? -17.953 8.188 6.512 1 98.44 309 GLU A CA 1
ATOM 2444 C C . GLU A 1 309 ? -19.375 8.594 6.148 1 98.44 309 GLU A C 1
ATOM 2446 O O . GLU A 1 309 ? -20.328 8.133 6.77 1 98.44 309 GLU A O 1
ATOM 2451 N N . ALA A 1 310 ? -19.516 9.477 5.23 1 98.62 310 ALA A N 1
ATOM 2452 C CA . ALA A 1 310 ? -20.844 9.977 4.852 1 98.62 310 ALA A CA 1
ATOM 2453 C C . ALA A 1 310 ? -21.031 9.914 3.34 1 98.62 310 ALA A C 1
ATOM 2455 O O . ALA A 1 310 ? -20.062 9.805 2.586 1 98.62 310 ALA A O 1
ATOM 2456 N N . PRO A 1 311 ? -22.328 9.953 2.896 1 98.12 311 PRO A N 1
ATOM 2457 C CA . PRO A 1 311 ? -22.609 9.867 1.462 1 98.12 311 PRO A CA 1
ATOM 2458 C C . PRO A 1 311 ? -22.109 11.094 0.691 1 98.12 311 PRO A C 1
ATOM 2460 O O . PRO A 1 311 ? -22.016 12.188 1.254 1 98.12 311 PRO A O 1
ATOM 2463 N N . ARG A 1 312 ? -21.812 10.945 -0.532 1 98.12 312 ARG A N 1
ATOM 2464 C CA . ARG A 1 312 ? -21.516 11.984 -1.51 1 98.12 312 ARG A CA 1
ATOM 2465 C C . ARG A 1 312 ? -20.297 12.812 -1.081 1 98.12 312 ARG A C 1
ATOM 2467 O O . ARG A 1 312 ? -20.266 14.023 -1.279 1 98.12 312 ARG A O 1
ATOM 2474 N N . THR A 1 313 ? -19.375 12.164 -0.28 1 98.69 313 THR A N 1
ATOM 2475 C CA . THR A 1 313 ? -18.125 12.836 0.05 1 98.69 313 THR A CA 1
ATOM 2476 C C . THR A 1 313 ? -17.109 12.695 -1.086 1 98.69 313 THR A C 1
ATOM 2478 O O . THR A 1 313 ? -17.25 11.812 -1.937 1 98.69 313 THR A O 1
ATOM 2481 N N . SER A 1 314 ? -16.141 13.586 -1.19 1 98.75 314 SER A N 1
ATOM 2482 C CA . SER A 1 314 ? -15.086 13.562 -2.189 1 98.75 314 SER A CA 1
ATOM 2483 C C . SER A 1 314 ? -13.727 13.867 -1.562 1 98.75 314 SER A C 1
ATOM 2485 O O . SER A 1 314 ? -13.617 14.766 -0.727 1 98.75 314 SER A O 1
ATOM 2487 N N . ALA A 1 315 ? -12.758 13.094 -1.91 1 98.69 315 ALA A N 1
ATOM 2488 C CA . ALA A 1 315 ? -11.406 13.297 -1.392 1 98.69 315 ALA A CA 1
ATOM 2489 C C . ALA A 1 315 ? -10.367 13.195 -2.506 1 98.69 315 ALA A C 1
ATOM 2491 O O . ALA A 1 315 ? -10.414 12.266 -3.32 1 98.69 315 ALA A O 1
ATOM 2492 N N . THR A 1 316 ? -9.523 14.109 -2.617 1 98.5 316 THR A N 1
ATOM 2493 C CA . THR A 1 316 ? -8.367 14.094 -3.508 1 98.5 316 THR A CA 1
ATOM 2494 C C . THR A 1 316 ? -7.07 14.227 -2.713 1 98.5 316 THR A C 1
ATOM 2496 O O . THR A 1 316 ? -6.914 15.164 -1.924 1 98.5 316 THR A O 1
ATOM 2499 N N . VAL A 1 317 ? -6.18 13.32 -2.904 1 98.25 317 VAL A N 1
ATOM 2500 C CA . VAL A 1 317 ? -4.883 13.312 -2.238 1 98.25 317 VAL A CA 1
ATOM 2501 C C . VAL A 1 317 ? -3.766 13.32 -3.281 1 98.25 317 VAL A C 1
ATOM 2503 O O . VAL A 1 317 ? -3.639 12.383 -4.07 1 98.25 317 VAL A O 1
ATOM 2506 N N . ILE A 1 318 ? -2.955 14.359 -3.27 1 97.69 318 ILE A N 1
ATOM 2507 C CA . ILE A 1 318 ? -1.862 14.477 -4.227 1 97.69 318 ILE A CA 1
ATOM 2508 C C . ILE A 1 318 ? -0.539 14.633 -3.482 1 97.69 318 ILE A C 1
ATOM 2510 O O . ILE A 1 318 ? -0.412 15.484 -2.598 1 97.69 318 ILE A O 1
ATOM 2514 N N . ASN A 1 319 ? 0.415 13.82 -3.785 1 96.81 319 ASN A N 1
ATOM 2515 C CA . ASN A 1 319 ? 1.75 13.891 -3.201 1 96.81 319 ASN A CA 1
ATOM 2516 C C . ASN A 1 319 ? 2.828 13.992 -4.277 1 96.81 319 ASN A C 1
ATOM 2518 O O . ASN A 1 319 ? 2.82 13.234 -5.242 1 96.81 319 ASN A O 1
ATOM 2522 N N . ARG A 1 320 ? 3.703 14.953 -4.148 1 96.31 320 ARG A N 1
ATOM 2523 C CA . ARG A 1 320 ? 4.875 15.102 -5.004 1 96.31 320 ARG A CA 1
ATOM 2524 C C . ARG A 1 320 ? 6.152 15.188 -4.18 1 96.31 320 ARG A C 1
ATOM 2526 O O . ARG A 1 320 ? 6.301 16.078 -3.346 1 96.31 320 ARG A O 1
ATOM 2533 N N . SER A 1 321 ? 7.082 14.297 -4.465 1 96.19 321 SER A N 1
ATOM 2534 C CA . SER A 1 321 ? 8.344 14.289 -3.727 1 96.19 321 SER A CA 1
ATOM 2535 C C . SER A 1 321 ? 9.539 14.336 -4.672 1 96.19 321 SER A C 1
ATOM 2537 O O . SER A 1 321 ? 9.508 13.727 -5.746 1 96.19 321 SER A O 1
ATOM 2539 N N . VAL A 1 322 ? 10.508 15.094 -4.301 1 95.44 322 VAL A N 1
ATOM 2540 C CA . VAL A 1 322 ? 11.805 15.125 -4.973 1 95.44 322 VAL A CA 1
ATOM 2541 C C . VAL A 1 322 ? 12.891 14.633 -4.023 1 95.44 322 VAL A C 1
ATOM 2543 O O . VAL A 1 322 ? 13.062 15.18 -2.932 1 95.44 322 VAL A O 1
ATOM 2546 N N . MET A 1 323 ? 13.672 13.695 -4.457 1 95.75 323 MET A N 1
ATOM 2547 C CA . MET A 1 323 ? 14.609 13.047 -3.547 1 95.75 323 MET A CA 1
ATOM 2548 C C . MET A 1 323 ? 16.031 13.125 -4.086 1 95.75 323 MET A C 1
ATOM 2550 O O . MET A 1 323 ? 16.281 12.789 -5.246 1 95.75 323 MET A O 1
ATOM 2554 N N . LEU A 1 324 ? 16.906 13.516 -3.232 1 94 324 LEU A N 1
ATOM 2555 C CA . LEU A 1 324 ? 18.312 13.664 -3.564 1 94 324 LEU A CA 1
ATOM 2556 C C . LEU A 1 324 ? 19.188 12.867 -2.6 1 94 324 LEU A C 1
ATOM 2558 O O . LEU A 1 324 ? 18.703 12.406 -1.562 1 94 324 LEU A O 1
ATOM 2562 N N . ASP A 1 325 ? 20.422 12.641 -2.951 1 95.12 325 ASP A N 1
ATOM 2563 C CA . ASP A 1 325 ? 21.453 12.094 -2.086 1 95.12 325 ASP A CA 1
ATOM 2564 C C . ASP A 1 325 ? 21.047 10.727 -1.533 1 95.12 325 ASP A C 1
ATOM 2566 O O . ASP A 1 325 ? 20.703 9.82 -2.293 1 95.12 325 ASP A O 1
ATOM 2570 N N . LYS A 1 326 ? 21.078 10.594 -0.18 1 96.75 326 LYS A N 1
ATOM 2571 C CA . LYS A 1 326 ? 20.781 9.32 0.454 1 96.75 326 LYS A CA 1
ATOM 2572 C C . LYS A 1 326 ? 19.453 9.375 1.211 1 96.75 326 LYS A C 1
ATOM 2574 O O . LYS A 1 326 ? 19.297 8.727 2.248 1 96.75 326 LYS A O 1
ATOM 2579 N N . SER A 1 327 ? 18.562 10.195 0.706 1 96.44 327 SER A N 1
ATOM 2580 C CA . SER A 1 327 ? 17.312 10.398 1.414 1 96.44 327 SER A CA 1
ATOM 2581 C C . SER A 1 327 ? 16.391 9.188 1.283 1 96.44 327 SER A C 1
ATOM 2583 O O . SER A 1 327 ? 16.625 8.32 0.438 1 96.44 327 SER A O 1
ATOM 2585 N N . PHE A 1 328 ? 15.453 9.078 2.189 1 97.44 328 PHE A N 1
ATOM 2586 C CA . PHE A 1 328 ? 14.461 8.008 2.238 1 97.44 328 PHE A CA 1
ATOM 2587 C C . PHE A 1 328 ? 13.062 8.578 2.424 1 97.44 328 PHE A C 1
ATOM 2589 O O . PHE A 1 328 ? 12.852 9.484 3.23 1 97.44 328 PHE A O 1
ATOM 2596 N N . GLU A 1 329 ? 12.148 8.023 1.667 1 97.44 329 GLU A N 1
ATOM 2597 C CA . GLU A 1 329 ? 10.75 8.391 1.882 1 97.44 329 GLU A CA 1
ATOM 2598 C C . GLU A 1 329 ? 9.836 7.18 1.754 1 97.44 329 GLU A C 1
ATOM 2600 O O . GLU A 1 329 ? 9.953 6.398 0.807 1 97.44 329 GLU A O 1
ATOM 2605 N N . GLU A 1 330 ? 9.023 6.98 2.645 1 97.44 330 GLU A N 1
ATOM 2606 C CA . GLU A 1 330 ? 7.855 6.113 2.527 1 97.44 330 GLU A CA 1
ATOM 2607 C C . GLU A 1 330 ? 6.562 6.922 2.562 1 97.44 330 GLU A C 1
ATOM 2609 O O . GLU A 1 330 ? 6.266 7.586 3.557 1 97.44 330 GLU A O 1
ATOM 2614 N N . PHE A 1 331 ? 5.914 6.898 1.468 1 96.69 331 PHE A N 1
ATOM 2615 C CA . PHE A 1 331 ? 4.605 7.543 1.4 1 96.69 331 PHE A CA 1
ATOM 2616 C C . PHE A 1 331 ? 3.488 6.512 1.498 1 96.69 331 PHE A C 1
ATOM 2618 O O . PHE A 1 331 ? 3.424 5.582 0.691 1 96.69 331 PHE A O 1
ATOM 2625 N N . LEU A 1 332 ? 2.6 6.652 2.467 1 97.06 332 LEU A N 1
ATOM 2626 C CA . LEU A 1 332 ? 1.412 5.816 2.611 1 97.06 332 LEU A CA 1
ATOM 2627 C C . LEU A 1 332 ? 0.147 6.672 2.605 1 97.06 332 LEU A C 1
ATOM 2629 O O . LEU A 1 332 ? -0.168 7.328 3.598 1 97.06 332 LEU A 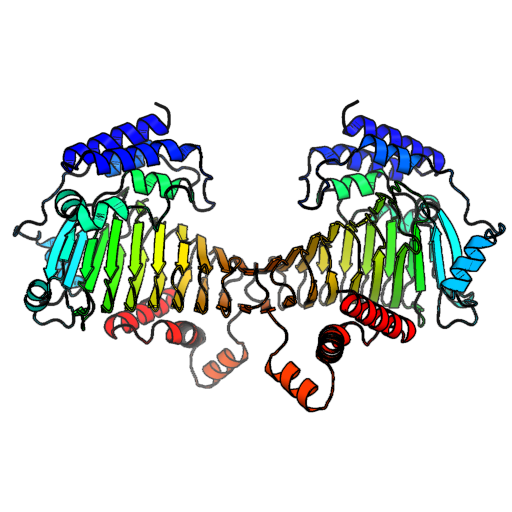O 1
ATOM 2633 N N . GLY A 1 333 ? -0.548 6.723 1.516 1 97.25 333 GLY A N 1
ATOM 2634 C CA . GLY A 1 333 ? -1.853 7.359 1.417 1 97.25 333 GLY A CA 1
ATOM 2635 C C . GLY A 1 333 ? -3 6.367 1.419 1 97.25 333 GLY A C 1
ATOM 2636 O O . GLY A 1 333 ? -3.035 5.445 0.599 1 97.25 333 GLY A O 1
ATOM 2637 N N . GLU A 1 334 ? -3.906 6.574 2.332 1 97.81 334 GLU A N 1
ATOM 2638 C CA . GLU A 1 334 ? -5.023 5.645 2.447 1 97.81 334 GLU A CA 1
ATOM 2639 C C . GLU A 1 334 ? -6.363 6.375 2.357 1 97.81 334 GLU A C 1
ATOM 2641 O O . GLU A 1 334 ? -6.566 7.391 3.027 1 97.81 334 GLU A O 1
ATOM 2646 N N . ILE A 1 335 ? -7.172 5.961 1.49 1 98.56 335 ILE A N 1
ATOM 2647 C CA . ILE A 1 335 ? -8.57 6.367 1.444 1 98.56 335 ILE A CA 1
ATOM 2648 C C . ILE A 1 335 ? -9.469 5.191 1.83 1 98.56 335 ILE A C 1
ATOM 2650 O O . ILE A 1 335 ? -9.445 4.148 1.172 1 98.56 335 ILE A O 1
ATOM 2654 N N . ASP A 1 336 ? -10.18 5.371 2.859 1 98.38 336 ASP A N 1
ATOM 2655 C CA . ASP A 1 336 ? -11.039 4.336 3.424 1 98.38 336 ASP A CA 1
ATOM 2656 C C . ASP A 1 336 ? -12.508 4.742 3.352 1 98.38 336 ASP A C 1
ATOM 2658 O O . ASP A 1 336 ? -12.945 5.652 4.062 1 98.38 336 ASP A O 1
ATOM 2662 N N . VAL A 1 337 ? -13.266 4.039 2.596 1 98.38 337 VAL A N 1
ATOM 2663 C CA . VAL A 1 337 ? -14.68 4.348 2.43 1 98.38 337 VAL A CA 1
ATOM 2664 C C . VAL A 1 337 ? -15.516 3.402 3.291 1 98.38 337 VAL A C 1
ATOM 2666 O O . VAL A 1 337 ? -15.523 2.189 3.068 1 98.38 337 VAL A O 1
ATOM 2669 N N . GLU A 1 338 ? -16.219 3.982 4.184 1 97.69 338 GLU A N 1
ATOM 2670 C CA . GLU A 1 338 ? -16.969 3.205 5.164 1 97.69 338 GLU A CA 1
ATOM 2671 C C . GLU A 1 338 ? -18.281 2.684 4.566 1 97.69 338 GLU A C 1
ATOM 2673 O O . GLU A 1 338 ? -18.766 3.211 3.564 1 97.69 338 GLU A O 1
ATOM 2678 N N . ARG A 1 339 ? -18.797 1.628 5.242 1 95.94 339 ARG A N 1
ATOM 2679 C CA . ARG A 1 339 ? -20.109 1.105 4.859 1 95.94 339 ARG A CA 1
ATOM 2680 C C . ARG A 1 339 ? -21.188 2.184 4.969 1 95.94 339 ARG A C 1
ATOM 2682 O O . ARG A 1 339 ? -21.188 2.961 5.926 1 95.94 339 ARG A O 1
ATOM 2689 N N . GLY A 1 340 ? -21.953 2.291 3.969 1 92.94 340 GLY A N 1
ATOM 2690 C CA . GLY A 1 340 ? -23.047 3.258 4.004 1 92.94 340 GLY A CA 1
ATOM 2691 C C . GLY A 1 340 ? -22.703 4.562 3.307 1 92.94 340 GLY A C 1
ATOM 2692 O O . GLY A 1 340 ? -23.594 5.352 2.98 1 92.94 340 GLY A O 1
ATOM 2693 N N . ALA A 1 341 ? -21.438 4.863 3.229 1 95.69 341 ALA A N 1
ATOM 2694 C CA . ALA A 1 341 ? -21.047 6.051 2.469 1 95.69 341 ALA A CA 1
ATOM 2695 C C . ALA A 1 341 ? -21.266 5.84 0.975 1 95.69 341 ALA A C 1
ATOM 2697 O O . ALA A 1 341 ? -20.406 5.297 0.281 1 95.69 341 ALA A O 1
ATOM 2698 N N . LYS A 1 342 ? -22.312 6.344 0.487 1 94.31 342 LYS A N 1
ATOM 2699 C CA . LYS A 1 342 ? -22.703 6.102 -0.9 1 94.31 342 LYS A CA 1
ATOM 2700 C C . LYS A 1 342 ? -22.391 7.312 -1.776 1 94.31 342 LYS A C 1
ATOM 2702 O O . LYS A 1 342 ? -22.453 8.453 -1.312 1 94.31 342 LYS A O 1
ATOM 2707 N N . GLY A 1 343 ? -22.094 7.035 -3.01 1 95.25 343 GLY A N 1
ATOM 2708 C CA . GLY A 1 343 ? -21.844 8.102 -3.965 1 95.25 343 GLY A CA 1
ATOM 2709 C C . GLY A 1 343 ? -20.547 8.836 -3.703 1 95.25 343 GLY A C 1
ATOM 2710 O O . GLY A 1 343 ? -20.469 10.055 -3.869 1 95.25 343 GLY A O 1
ATOM 2711 N N . VAL A 1 344 ? -19.625 8.141 -3.172 1 96.44 344 VAL A N 1
ATOM 2712 C CA . VAL A 1 344 ? -18.375 8.773 -2.75 1 96.44 344 VAL A CA 1
ATOM 2713 C C . VAL A 1 344 ? -17.359 8.734 -3.891 1 96.44 344 VAL A C 1
ATOM 2715 O O . VAL A 1 344 ? -17.422 7.852 -4.75 1 96.44 344 VAL A O 1
ATOM 2718 N N . LYS A 1 345 ? -16.469 9.719 -4 1 97.94 345 LYS A N 1
ATOM 2719 C CA . LYS A 1 345 ? -15.383 9.797 -4.969 1 97.94 345 LYS A CA 1
ATOM 2720 C C . LYS A 1 345 ? -14.039 10.023 -4.273 1 97.94 345 LYS A C 1
ATOM 2722 O O . LYS A 1 345 ? -13.914 10.898 -3.418 1 97.94 345 LYS A O 1
ATOM 2727 N N . GLY A 1 346 ? -13.125 9.18 -4.492 1 98.12 346 GLY A N 1
ATOM 2728 C CA . GLY A 1 346 ? -11.789 9.297 -3.943 1 98.12 346 GLY A CA 1
ATOM 2729 C C . GLY A 1 346 ? -10.695 9.148 -4.988 1 98.12 346 GLY A C 1
ATOM 2730 O O . GLY A 1 346 ? -10.75 8.242 -5.824 1 98.12 346 GLY A O 1
ATOM 2731 N N . TYR A 1 347 ? -9.734 10.023 -4.992 1 98.06 347 TYR A N 1
ATOM 2732 C CA . TYR A 1 347 ? -8.641 10.016 -5.953 1 98.06 347 TYR A CA 1
ATOM 2733 C C . TYR A 1 347 ? -7.309 10.297 -5.266 1 98.06 347 TYR A C 1
ATOM 2735 O O . TYR A 1 347 ? -7.207 11.203 -4.441 1 98.06 347 TYR A O 1
ATOM 2743 N N . GLN A 1 348 ? -6.344 9.5 -5.566 1 97.62 348 GLN A N 1
ATOM 2744 C CA . GLN A 1 348 ? -5.004 9.742 -5.051 1 97.62 348 GLN A CA 1
ATOM 2745 C C . GLN A 1 348 ? -3.963 9.68 -6.168 1 97.62 348 GLN A C 1
ATOM 2747 O O . GLN A 1 348 ? -4.047 8.828 -7.055 1 97.62 348 GLN A O 1
ATOM 2752 N N . SER A 1 349 ? -3.033 10.57 -6.141 1 97.12 349 SER A N 1
ATOM 2753 C CA . SER A 1 349 ? -1.925 10.625 -7.09 1 97.12 349 SER A CA 1
ATOM 2754 C C . SER A 1 349 ? -0.597 10.844 -6.371 1 97.12 349 SER A C 1
ATOM 2756 O O . SER A 1 349 ? -0.434 11.828 -5.645 1 97.12 349 SER A O 1
ATOM 2758 N N . CYS A 1 350 ? 0.346 9.953 -6.559 1 95.94 350 CYS A N 1
ATOM 2759 C CA . CYS A 1 350 ? 1.646 10.031 -5.902 1 95.94 350 CYS A CA 1
ATOM 2760 C C . CYS A 1 350 ? 2.775 9.992 -6.926 1 95.94 350 CYS A C 1
ATOM 2762 O O . CYS A 1 350 ? 2.998 8.969 -7.574 1 95.94 350 CYS A O 1
ATOM 2764 N N . ASN A 1 351 ? 3.492 11.055 -7.047 1 96.19 351 ASN A N 1
ATOM 2765 C CA . ASN A 1 351 ? 4.594 11.133 -8 1 96.19 351 ASN A CA 1
ATOM 2766 C C . ASN A 1 351 ? 5.91 11.484 -7.312 1 96.19 351 ASN A C 1
ATOM 2768 O O . ASN A 1 351 ? 5.973 12.438 -6.535 1 96.19 351 ASN A O 1
ATOM 2772 N N . THR A 1 352 ? 6.914 10.719 -7.602 1 96.5 352 THR A N 1
ATOM 2773 C CA . THR A 1 352 ? 8.227 10.938 -6.996 1 96.5 352 THR A CA 1
ATOM 2774 C C . THR A 1 352 ? 9.297 11.062 -8.07 1 96.5 352 THR A C 1
ATOM 2776 O O . THR A 1 352 ? 9.383 10.227 -8.977 1 96.5 352 THR A O 1
ATOM 2779 N N . LEU A 1 353 ? 10.047 12.109 -7.992 1 94.44 353 LEU A N 1
ATOM 2780 C CA . LEU A 1 353 ? 11.258 12.25 -8.789 1 94.44 353 LEU A CA 1
ATOM 2781 C C . LEU A 1 353 ? 12.484 11.805 -7.996 1 94.44 353 LEU A C 1
ATOM 2783 O O . LEU A 1 353 ? 12.805 12.391 -6.957 1 94.44 353 LEU A O 1
ATOM 2787 N N . LEU A 1 354 ? 13.109 10.82 -8.43 1 93.5 354 LEU A N 1
ATOM 2788 C CA . LEU A 1 354 ? 14.328 10.312 -7.816 1 93.5 354 LEU A CA 1
ATOM 2789 C C . LEU A 1 354 ? 15.562 10.805 -8.57 1 93.5 354 LEU A C 1
ATOM 2791 O O . LEU A 1 354 ? 15.859 10.32 -9.664 1 93.5 354 LEU A O 1
ATOM 2795 N N . LEU A 1 355 ? 16.359 11.641 -7.953 1 91.56 355 LEU A N 1
ATOM 2796 C CA . LEU A 1 355 ? 17.469 12.289 -8.648 1 91.56 355 LEU A CA 1
ATOM 2797 C C . LEU A 1 355 ? 18.812 11.711 -8.195 1 91.56 355 LEU A C 1
ATOM 2799 O O . LEU A 1 355 ? 19.859 12.25 -8.531 1 91.56 355 LEU A O 1
ATOM 2803 N N . SER A 1 356 ? 18.812 10.711 -7.352 1 92.31 356 SER A N 1
ATOM 2804 C CA . SER A 1 356 ? 20.031 10.078 -6.852 1 92.31 356 SER A CA 1
ATOM 2805 C C . SER A 1 356 ? 19.891 8.562 -6.832 1 92.31 356 SER A C 1
ATOM 2807 O O . SER A 1 356 ? 18.828 8.031 -6.5 1 92.31 356 SER A O 1
ATOM 2809 N N . ASP A 1 357 ? 20.938 7.852 -7.035 1 92.81 357 ASP A N 1
ATOM 2810 C CA . ASP A 1 357 ? 20.969 6.395 -7.016 1 92.81 357 ASP A CA 1
ATOM 2811 C C . ASP A 1 357 ? 21.094 5.867 -5.586 1 92.81 357 ASP A C 1
ATOM 2813 O O . ASP A 1 357 ? 21.016 4.66 -5.355 1 92.81 357 ASP A O 1
ATOM 2817 N N . GLU A 1 358 ? 21.219 6.789 -4.699 1 95.19 358 GLU A N 1
ATOM 2818 C CA . GLU A 1 358 ? 21.391 6.363 -3.314 1 95.19 358 GLU A CA 1
ATOM 2819 C C . GLU A 1 358 ? 20.125 6.605 -2.496 1 95.19 358 GLU A C 1
ATOM 2821 O O . GLU A 1 358 ? 20.016 6.16 -1.352 1 95.19 358 GLU A O 1
ATOM 2826 N N . ALA A 1 359 ? 19.203 7.344 -3.109 1 95.25 359 ALA A N 1
ATOM 2827 C CA . ALA A 1 359 ? 17.922 7.582 -2.428 1 95.25 359 ALA A CA 1
ATOM 2828 C C . ALA A 1 359 ? 17 6.383 -2.568 1 95.25 359 ALA A C 1
ATOM 2830 O O . ALA A 1 359 ? 17.141 5.586 -3.5 1 95.25 359 ALA A O 1
ATOM 2831 N N . THR A 1 360 ? 16.109 6.152 -1.613 1 97.25 360 THR A N 1
ATOM 2832 C CA . THR A 1 360 ? 15.141 5.062 -1.638 1 97.25 360 THR A CA 1
ATOM 2833 C C . THR A 1 360 ? 13.727 5.602 -1.464 1 97.25 360 THR A C 1
ATOM 2835 O O . THR A 1 360 ? 13.445 6.34 -0.516 1 97.25 360 THR A O 1
ATOM 2838 N N . ASN A 1 361 ? 12.898 5.254 -2.359 1 97.56 361 ASN A N 1
ATOM 2839 C CA . ASN A 1 361 ? 11.5 5.652 -2.285 1 97.56 361 ASN A CA 1
ATOM 2840 C C . ASN A 1 361 ? 10.578 4.445 -2.154 1 97.56 361 ASN A C 1
ATOM 2842 O O . ASN A 1 361 ? 10.797 3.418 -2.799 1 97.56 361 ASN A O 1
ATOM 2846 N N . VAL A 1 362 ? 9.648 4.488 -1.232 1 97.75 362 VAL A N 1
ATOM 2847 C CA . VAL A 1 362 ? 8.57 3.527 -1.054 1 97.75 362 VAL A CA 1
ATOM 2848 C C . VAL A 1 362 ? 7.223 4.238 -1.173 1 97.75 362 VAL A C 1
ATOM 2850 O O . VAL A 1 362 ? 6.926 5.152 -0.4 1 97.75 362 VAL A O 1
ATOM 2853 N N . THR A 1 363 ? 6.383 3.896 -2.146 1 96.94 363 THR A N 1
ATOM 2854 C CA . THR A 1 363 ? 5.082 4.527 -2.35 1 96.94 363 THR A CA 1
ATOM 2855 C C . THR A 1 363 ? 3.957 3.506 -2.199 1 96.94 363 THR A C 1
ATOM 2857 O O . THR A 1 363 ? 3.926 2.5 -2.91 1 96.94 363 THR A O 1
ATOM 2860 N N . ILE A 1 364 ? 2.982 3.777 -1.31 1 96.81 364 ILE A N 1
ATOM 2861 C CA . ILE A 1 364 ? 1.896 2.852 -1.003 1 96.81 364 ILE A CA 1
ATOM 2862 C C . ILE A 1 364 ? 0.562 3.59 -1.044 1 96.81 364 ILE A C 1
ATOM 2864 O O . ILE A 1 364 ? 0.042 4.004 -0.004 1 96.81 364 ILE A O 1
ATOM 2868 N N . PRO A 1 365 ? -0.087 3.697 -2.154 1 96.56 365 PRO A N 1
ATOM 2869 C CA . PRO A 1 365 ? -1.451 4.227 -2.223 1 96.56 365 PRO A CA 1
ATOM 2870 C C . PRO A 1 365 ? -2.51 3.17 -1.911 1 96.56 365 PRO A C 1
ATOM 2872 O O . PRO A 1 365 ? -2.826 2.338 -2.764 1 96.56 365 PRO A O 1
ATOM 2875 N N . LYS A 1 366 ? -3.055 3.205 -0.789 1 97.31 366 LYS A N 1
ATOM 2876 C CA . LYS A 1 366 ? -3.994 2.188 -0.324 1 97.31 366 LYS A CA 1
ATOM 2877 C C . LYS A 1 366 ? -5.438 2.658 -0.481 1 97.31 366 LYS A C 1
ATOM 2879 O O . LYS A 1 366 ? -5.785 3.762 -0.058 1 97.31 366 LYS A O 1
ATOM 2884 N N . LEU A 1 367 ? -6.238 1.84 -1.139 1 98.12 367 LEU A N 1
ATOM 2885 C CA . LEU A 1 367 ? -7.672 2.088 -1.245 1 98.12 367 LEU A CA 1
ATOM 2886 C C . LEU A 1 367 ? -8.469 1.002 -0.53 1 98.12 367 LEU A C 1
ATOM 2888 O O . LEU A 1 367 ? -8.211 -0.189 -0.72 1 98.12 367 LEU A O 1
ATOM 2892 N N . VAL A 1 368 ? -9.344 1.404 0.295 1 97.88 368 VAL A N 1
ATOM 2893 C CA . VAL A 1 368 ? -10.25 0.491 0.979 1 97.88 368 VAL A CA 1
ATOM 2894 C C . VAL A 1 368 ? -11.703 0.878 0.676 1 97.88 368 VAL A C 1
ATOM 2896 O O . VAL A 1 368 ? -12.109 2.016 0.923 1 97.88 368 VAL A O 1
ATOM 2899 N N . SER A 1 369 ? -12.469 0.016 0.137 1 97.25 369 SER A N 1
ATOM 2900 C CA . SER A 1 369 ? -13.883 0.277 -0.124 1 97.25 369 SER A CA 1
ATOM 2901 C C . SER A 1 369 ? -14.773 -0.776 0.53 1 97.25 369 SER A C 1
ATOM 2903 O O . SER A 1 369 ? -14.617 -1.972 0.274 1 97.25 369 SER A O 1
ATOM 2905 N N . LYS A 1 370 ? -15.742 -0.308 1.335 1 96.5 370 LYS A N 1
ATOM 2906 C CA . LYS A 1 370 ? -16.703 -1.199 1.988 1 96.5 370 LYS A CA 1
ATOM 2907 C C . LYS A 1 370 ? -18.109 -0.989 1.443 1 96.5 370 LYS A C 1
ATOM 2909 O O . LYS A 1 370 ? -19.094 -1.283 2.125 1 96.5 370 LYS A O 1
ATOM 2914 N N . THR A 1 371 ? -18.141 -0.319 0.293 1 93.81 371 THR A N 1
ATOM 2915 C CA . THR A 1 371 ? -19.406 -0.104 -0.415 1 93.81 371 THR A CA 1
ATOM 2916 C C . THR A 1 371 ? -19.203 -0.189 -1.925 1 93.81 371 THR A C 1
ATOM 2918 O O . THR A 1 371 ? -18.094 0.049 -2.418 1 93.81 371 THR A O 1
ATOM 2921 N N . SER A 1 372 ? -20.25 -0.562 -2.635 1 91 372 SER A N 1
ATOM 2922 C CA . SER A 1 372 ? -20.156 -0.687 -4.086 1 91 372 SER A CA 1
ATOM 2923 C C . SER A 1 372 ? -20.391 0.652 -4.773 1 91 372 SER A C 1
ATOM 2925 O O . SER A 1 372 ? -20.109 0.807 -5.961 1 91 372 SER A O 1
ATOM 2927 N N . ASP A 1 373 ? -20.953 1.578 -4.012 1 92.69 373 ASP A N 1
ATOM 2928 C CA . ASP A 1 373 ? -21.266 2.867 -4.617 1 92.69 373 ASP A CA 1
ATOM 2929 C C . ASP A 1 373 ? -20.156 3.881 -4.367 1 92.69 373 ASP A C 1
ATOM 2931 O O . ASP A 1 373 ? -20.391 4.945 -3.791 1 92.69 373 ASP A O 1
ATOM 2935 N N . ALA A 1 374 ? -18.984 3.52 -4.707 1 94.06 374 ALA A N 1
ATOM 2936 C CA . ALA A 1 374 ? -17.797 4.359 -4.598 1 94.06 374 ALA A CA 1
ATOM 2937 C C . ALA A 1 374 ? -16.984 4.336 -5.895 1 94.06 374 ALA A C 1
ATOM 2939 O O . ALA A 1 374 ? -16.969 3.33 -6.605 1 94.06 374 ALA A O 1
ATOM 2940 N N . GLU A 1 375 ? -16.453 5.395 -6.285 1 95.69 375 GLU A N 1
ATOM 2941 C CA . GLU A 1 375 ? -15.5 5.531 -7.383 1 95.69 375 GLU A CA 1
ATOM 2942 C C . GLU A 1 375 ? -14.125 5.945 -6.867 1 95.69 375 GLU A C 1
ATOM 2944 O O . GLU A 1 375 ? -13.875 7.133 -6.645 1 95.69 375 GLU A O 1
ATOM 2949 N N . LEU A 1 376 ? -13.266 4.996 -6.715 1 97.62 376 LEU A N 1
ATOM 2950 C CA . LEU A 1 376 ? -11.93 5.254 -6.191 1 97.62 376 LEU A CA 1
ATOM 2951 C C . LEU A 1 376 ? -10.875 5 -7.262 1 97.62 376 LEU A C 1
ATOM 2953 O O . LEU A 1 376 ? -11.008 4.082 -8.07 1 97.62 376 LEU A O 1
ATOM 2957 N N . ALA A 1 377 ? -9.875 5.797 -7.285 1 97.06 377 ALA A N 1
ATOM 2958 C CA . ALA A 1 377 ? -8.773 5.617 -8.227 1 97.06 377 ALA A CA 1
ATOM 2959 C C . ALA A 1 377 ? -7.453 6.074 -7.613 1 97.06 377 ALA A C 1
ATOM 2961 O O . ALA A 1 377 ? -7.434 6.949 -6.746 1 97.06 377 ALA A O 1
ATOM 2962 N N . HIS A 1 378 ? -6.414 5.465 -7.961 1 95.94 378 HIS A N 1
ATOM 2963 C CA . HIS A 1 378 ? -5.066 5.91 -7.625 1 95.94 378 HIS A CA 1
ATOM 2964 C C . HIS A 1 378 ? -4.145 5.848 -8.836 1 95.94 378 HIS A C 1
ATOM 2966 O O . HIS A 1 378 ? -4.344 5.023 -9.734 1 95.94 378 HIS A O 1
ATOM 2972 N N . GLU A 1 379 ? -3.189 6.68 -8.891 1 96.56 379 GLU A N 1
ATOM 2973 C CA . GLU A 1 379 ? -2.125 6.68 -9.891 1 96.56 379 GLU A CA 1
ATOM 2974 C C . GLU A 1 379 ? -0.827 7.238 -9.312 1 96.56 379 GLU A C 1
ATOM 2976 O O . GLU A 1 379 ? -0.847 7.977 -8.32 1 96.56 379 GLU A O 1
ATOM 2981 N N . GLY A 1 380 ? 0.273 6.832 -9.852 1 95.06 380 GLY A N 1
ATOM 2982 C CA . GLY A 1 380 ? 1.542 7.363 -9.383 1 95.06 380 GLY A CA 1
ATOM 2983 C C . GLY A 1 380 ? 2.725 6.906 -10.219 1 95.06 380 GLY A C 1
ATOM 2984 O O . GLY A 1 380 ? 2.627 5.93 -10.961 1 95.06 380 GLY A O 1
ATOM 2985 N N . THR A 1 381 ? 3.775 7.625 -10.109 1 95.06 381 THR A N 1
ATOM 2986 C CA . THR A 1 381 ? 5.02 7.305 -10.805 1 95.06 381 THR A CA 1
ATOM 2987 C C . THR A 1 381 ? 6.219 7.527 -9.898 1 95.06 381 THR A C 1
ATOM 2989 O O . THR A 1 381 ? 6.176 8.367 -8.992 1 95.06 381 THR A O 1
ATOM 2992 N N . VAL A 1 382 ? 7.195 6.691 -10.07 1 94.88 382 VAL A N 1
ATOM 2993 C CA . VAL A 1 382 ? 8.5 6.859 -9.438 1 94.88 382 VAL A CA 1
ATOM 2994 C C . VAL A 1 382 ? 9.602 6.758 -10.492 1 94.88 382 VAL A C 1
ATOM 2996 O O . VAL A 1 382 ? 9.656 5.785 -11.25 1 94.88 382 VAL A O 1
ATOM 2999 N N . GLY A 1 383 ? 10.461 7.785 -10.5 1 88.44 383 GLY A N 1
ATOM 3000 C CA . GLY A 1 383 ? 11.555 7.633 -11.453 1 88.44 383 GLY A CA 1
ATOM 3001 C C . GLY A 1 383 ? 12.305 8.922 -11.711 1 88.44 383 GLY A C 1
ATOM 3002 O O . GLY A 1 383 ? 12.234 9.859 -10.914 1 88.44 383 GLY A O 1
ATOM 3003 N N . LYS A 1 384 ? 13.062 8.859 -12.773 1 83.44 384 LYS A N 1
ATOM 3004 C CA . LYS A 1 384 ? 13.977 9.938 -13.117 1 83.44 384 LYS A CA 1
ATOM 3005 C C . LYS A 1 384 ? 13.258 11.047 -13.891 1 83.44 384 LYS A C 1
ATOM 3007 O O . LYS A 1 384 ? 12.094 10.891 -14.266 1 83.44 384 LYS A O 1
ATOM 3012 N N . LEU A 1 385 ? 13.945 12.172 -13.945 1 81.38 385 LEU A N 1
ATOM 3013 C CA . LEU A 1 385 ? 13.453 13.266 -14.781 1 81.38 385 LEU A CA 1
ATOM 3014 C C . LEU A 1 385 ? 13.367 12.836 -16.234 1 81.38 385 LEU A C 1
ATOM 3016 O O . LEU A 1 385 ? 14.219 12.094 -16.734 1 81.38 385 LEU A O 1
ATOM 3020 N N . GLY A 1 386 ? 12.305 13.164 -16.828 1 77.38 386 GLY A N 1
ATOM 3021 C CA . GLY A 1 386 ? 12.125 12.789 -18.234 1 77.38 386 GLY A CA 1
ATOM 3022 C C . GLY A 1 386 ? 13.336 13.102 -19.094 1 77.38 386 GLY A C 1
ATOM 3023 O O . GLY A 1 386 ? 13.766 14.25 -19.172 1 77.38 386 GLY A O 1
ATOM 3024 N N . GLU A 1 387 ? 13.898 12.109 -19.656 1 77.94 387 GLU A N 1
ATOM 3025 C CA . GLU A 1 387 ? 15.086 12.258 -20.484 1 77.94 387 GLU A CA 1
ATOM 3026 C C . GLU A 1 387 ? 14.82 13.172 -21.672 1 77.94 387 GLU A C 1
ATOM 3028 O O . GLU A 1 387 ? 15.664 13.984 -22.047 1 77.94 387 GLU A O 1
ATOM 3033 N N . GLU A 1 388 ? 13.695 13.023 -22.125 1 84.38 388 GLU A N 1
ATOM 3034 C CA . GLU A 1 388 ? 13.352 13.828 -23.297 1 84.38 388 GLU A CA 1
ATOM 3035 C C . GLU A 1 388 ? 13.266 15.312 -22.938 1 84.38 388 GLU A C 1
ATOM 3037 O O . GLU A 1 388 ? 13.758 16.156 -23.688 1 84.38 388 GLU A O 1
ATOM 3042 N N . GLN A 1 389 ? 12.648 15.555 -21.844 1 87.94 389 GLN A N 1
ATOM 3043 C CA . GLN A 1 389 ? 12.523 16.938 -21.406 1 87.94 389 GLN A CA 1
ATOM 3044 C C . GLN A 1 389 ? 13.891 17.531 -21.078 1 87.94 389 GLN A C 1
ATOM 3046 O O . GLN A 1 389 ? 14.164 18.703 -21.406 1 87.94 389 GLN A O 1
ATOM 3051 N N . LEU A 1 390 ? 14.672 16.781 -20.453 1 88.12 390 LEU A N 1
ATOM 3052 C CA . LEU A 1 390 ? 16.016 17.219 -20.125 1 88.12 390 LEU A CA 1
ATOM 3053 C C . LEU A 1 390 ? 16.828 17.531 -21.391 1 88.12 390 LEU A C 1
ATOM 3055 O O . LEU A 1 390 ? 17.5 18.562 -21.469 1 88.12 390 LEU A O 1
ATOM 3059 N N . PHE A 1 391 ? 16.688 16.641 -22.297 1 89.62 391 PHE A N 1
ATOM 3060 C CA . PHE A 1 391 ? 17.391 16.828 -23.562 1 89.62 391 PHE A CA 1
ATOM 3061 C C . PHE A 1 391 ? 16.906 18.078 -24.281 1 89.62 391 PHE A C 1
ATOM 3063 O O . PHE A 1 391 ? 17.719 18.844 -24.812 1 89.62 391 PHE A O 1
ATOM 3070 N N . TYR A 1 392 ? 15.648 18.203 -24.25 1 92.38 392 TYR A N 1
ATOM 3071 C CA . TYR A 1 392 ? 15.055 19.359 -24.906 1 92.38 392 TYR A CA 1
ATOM 3072 C C . TYR A 1 392 ? 15.586 20.656 -24.297 1 92.38 392 TYR A C 1
ATOM 3074 O O . TYR A 1 392 ? 16.016 21.562 -25.031 1 92.38 392 TYR A O 1
ATOM 3082 N N . LEU A 1 393 ? 15.633 20.797 -23.031 1 92.88 393 LEU A N 1
ATOM 3083 C CA . LEU A 1 393 ? 16.094 22.016 -22.344 1 92.88 393 LEU A CA 1
ATOM 3084 C C . LEU A 1 393 ? 17.578 22.234 -22.562 1 92.88 393 LEU A C 1
ATOM 3086 O O . LEU A 1 393 ? 18.016 23.375 -22.75 1 92.88 393 LEU A O 1
ATOM 3090 N N . ARG A 1 394 ? 18.25 21.172 -22.625 1 92.62 394 ARG A N 1
ATOM 3091 C CA . ARG A 1 394 ? 19.672 21.281 -22.906 1 92.62 394 ARG A CA 1
ATOM 3092 C C . ARG A 1 394 ? 19.922 21.781 -24.328 1 92.62 394 ARG A C 1
ATOM 3094 O O . ARG A 1 394 ? 20.812 22.594 -24.547 1 92.62 394 ARG A O 1
ATOM 3101 N N . SER A 1 395 ? 19.141 21.359 -25.203 1 94.06 395 SER A N 1
ATOM 3102 C CA . SER A 1 395 ? 19.25 21.797 -26.578 1 94.06 395 SER A CA 1
ATOM 3103 C C . SER A 1 395 ? 18.922 23.266 -26.734 1 94.06 395 SER A C 1
ATOM 3105 O O . SER A 1 395 ? 19.375 23.938 -27.656 1 94.06 395 SER A O 1
ATOM 3107 N N . MET A 1 396 ? 18.094 23.781 -25.844 1 94.81 396 MET A N 1
ATOM 3108 C CA . MET A 1 396 ? 17.734 25.188 -25.844 1 94.81 396 MET A CA 1
ATOM 3109 C C . MET A 1 396 ? 18.812 26.031 -25.203 1 94.81 396 MET A C 1
ATOM 3111 O O . MET A 1 396 ? 18.688 27.266 -25.109 1 94.81 396 MET A O 1
ATOM 3115 N N . GLY A 1 397 ? 19.906 25.422 -24.641 1 93.94 397 GLY A N 1
ATOM 3116 C CA . GLY A 1 397 ? 21.062 26.156 -24.141 1 93.94 397 GLY A CA 1
ATOM 3117 C C . GLY A 1 397 ? 21.172 26.156 -22.641 1 93.94 397 GLY A C 1
ATOM 3118 O O . GLY A 1 397 ? 22.094 26.734 -22.078 1 93.94 397 GLY A O 1
ATOM 3119 N N . PHE A 1 398 ? 20.281 25.516 -21.969 1 94.31 398 PHE A N 1
ATOM 3120 C CA . PHE A 1 398 ? 20.359 25.453 -20.516 1 94.31 398 PHE A CA 1
ATOM 3121 C C . PHE A 1 398 ? 21.391 24.422 -20.062 1 94.31 398 PHE A C 1
ATOM 3123 O O . PHE A 1 398 ? 21.562 23.375 -20.719 1 94.31 398 PHE A O 1
ATOM 3130 N N . THR A 1 399 ? 22.094 24.703 -19.016 1 92.88 399 THR A N 1
ATOM 3131 C CA . THR A 1 399 ? 22.969 23.703 -18.422 1 92.88 399 THR A CA 1
ATOM 3132 C C . THR A 1 399 ? 22.141 22.594 -17.75 1 92.88 399 THR A C 1
ATOM 3134 O O . THR A 1 399 ? 20.938 22.766 -17.531 1 92.88 399 THR A O 1
ATOM 3137 N N . GLU A 1 400 ? 22.75 21.484 -17.438 1 88.5 400 GLU A N 1
ATOM 3138 C CA . GLU A 1 400 ? 22.062 20.359 -16.828 1 88.5 400 GLU A CA 1
ATOM 3139 C C . GLU A 1 400 ? 21.5 20.734 -15.461 1 88.5 400 GLU A C 1
ATOM 3141 O O . GLU A 1 400 ? 20.328 20.484 -15.172 1 88.5 400 GLU A O 1
ATOM 3146 N N . PRO A 1 401 ? 22.297 21.484 -14.695 1 88.62 401 PRO A N 1
ATOM 3147 C CA . PRO A 1 401 ? 21.75 21.891 -13.398 1 88.62 401 PRO A CA 1
ATOM 3148 C C . PRO A 1 401 ? 20.547 22.828 -13.539 1 88.62 401 PRO A C 1
ATOM 3150 O O . PRO A 1 401 ? 19.562 22.688 -12.805 1 88.62 401 PRO A O 1
ATOM 3153 N N . GLU A 1 402 ? 20.641 23.656 -14.43 1 90.5 402 GLU A N 1
ATOM 3154 C CA . GLU A 1 402 ? 19.547 24.578 -14.672 1 90.5 402 GLU A CA 1
ATOM 3155 C C . GLU A 1 402 ? 18.297 23.828 -15.141 1 90.5 402 GLU A C 1
ATOM 3157 O O . GLU A 1 402 ? 17.188 24.141 -14.719 1 90.5 402 GLU A O 1
ATOM 3162 N N . ALA A 1 403 ? 18.5 22.938 -16.062 1 91.69 403 ALA A N 1
ATOM 3163 C CA . ALA A 1 403 ? 17.391 22.141 -16.578 1 91.69 403 ALA A CA 1
ATOM 3164 C C . ALA A 1 403 ? 16.703 21.359 -15.461 1 91.69 403 ALA A C 1
ATOM 3166 O O . ALA A 1 403 ? 15.477 21.328 -15.391 1 91.69 403 ALA A O 1
ATOM 3167 N N . VAL A 1 404 ? 17.453 20.797 -14.656 1 90.31 404 VAL A N 1
ATOM 3168 C CA . VAL A 1 404 ? 16.938 20.031 -13.531 1 90.31 404 VAL A CA 1
ATOM 3169 C C . VAL A 1 404 ? 16.125 20.938 -12.609 1 90.31 404 VAL A C 1
ATOM 3171 O O . VAL A 1 404 ? 15.055 20.547 -12.141 1 90.31 404 VAL A O 1
ATOM 3174 N N . GLN A 1 405 ? 16.609 22.125 -12.391 1 91.75 405 GLN A N 1
ATOM 3175 C CA . GLN A 1 405 ? 15.906 23.094 -11.562 1 91.75 405 GLN A CA 1
ATOM 3176 C C . GLN A 1 405 ? 14.547 23.453 -12.164 1 91.75 405 GLN A C 1
ATOM 3178 O O . GLN A 1 405 ? 13.531 23.438 -11.469 1 91.75 405 GLN A O 1
ATOM 3183 N N . MET A 1 406 ? 14.531 23.688 -13.414 1 91.81 406 MET A N 1
ATOM 3184 C CA . MET A 1 406 ? 13.312 24.094 -14.109 1 91.81 406 MET A CA 1
ATOM 3185 C C . MET A 1 406 ? 12.281 22.969 -14.086 1 91.81 406 MET A C 1
ATOM 3187 O O . MET A 1 406 ? 11.102 23.219 -13.836 1 91.81 406 MET A O 1
ATOM 3191 N N . LEU A 1 407 ? 12.734 21.812 -14.375 1 91.94 407 LEU A N 1
ATOM 3192 C CA . LEU A 1 407 ? 11.836 20.672 -14.406 1 91.94 407 LEU A CA 1
ATOM 3193 C C . LEU A 1 407 ? 11.297 20.359 -13.008 1 91.94 407 LEU A C 1
ATOM 3195 O O . LEU A 1 407 ? 10.133 20 -12.852 1 91.94 407 LEU A O 1
ATOM 3199 N N . THR A 1 408 ? 12.133 20.5 -12.016 1 92.25 408 THR A N 1
ATOM 3200 C CA . THR A 1 408 ? 11.719 20.25 -10.641 1 92.25 408 THR A CA 1
ATOM 3201 C C . THR A 1 408 ? 10.68 21.281 -10.203 1 92.25 408 THR A C 1
ATOM 3203 O O . THR A 1 408 ? 9.68 20.938 -9.57 1 92.25 408 THR A O 1
ATOM 3206 N N . ILE A 1 409 ? 10.922 22.531 -10.531 1 92.5 409 ILE A N 1
ATOM 3207 C CA . ILE A 1 409 ? 9.977 23.594 -10.211 1 92.5 409 ILE A CA 1
ATOM 3208 C C . ILE A 1 409 ? 8.648 23.344 -10.914 1 92.5 409 ILE A C 1
ATOM 3210 O O . ILE A 1 409 ? 7.582 23.484 -10.312 1 92.5 409 ILE A O 1
ATOM 3214 N N . GLY A 1 410 ? 8.688 22.938 -12.188 1 90.88 410 GLY A N 1
ATOM 3215 C CA . GLY A 1 410 ? 7.492 22.578 -12.93 1 90.88 410 GLY A CA 1
ATOM 3216 C C . GLY A 1 410 ? 6.727 21.422 -12.312 1 90.88 410 GLY A C 1
ATOM 3217 O O . GLY A 1 410 ? 5.5 21.359 -12.422 1 90.88 410 GLY A O 1
ATOM 3218 N N . PHE A 1 411 ? 7.504 20.547 -11.711 1 92.75 411 PHE A N 1
ATOM 3219 C CA . PHE A 1 411 ? 6.945 19.375 -11.055 1 92.75 411 PHE A CA 1
ATOM 3220 C C . PHE A 1 411 ? 6.156 19.766 -9.812 1 92.75 411 PHE A C 1
ATOM 3222 O O . PHE A 1 411 ? 5.109 19.188 -9.516 1 92.75 411 PHE A O 1
ATOM 3229 N N . ILE A 1 412 ? 6.535 20.859 -9.094 1 93.69 412 ILE A N 1
ATOM 3230 C CA . ILE A 1 412 ? 5.949 21.203 -7.805 1 93.69 412 ILE A CA 1
ATOM 3231 C C . ILE A 1 412 ? 4.949 22.344 -7.984 1 93.69 412 ILE A C 1
ATOM 3233 O O . ILE A 1 412 ? 3.979 22.453 -7.23 1 93.69 412 ILE A O 1
ATOM 3237 N N . ASP A 1 413 ? 5.008 23.125 -8.961 1 93.12 413 ASP A N 1
ATOM 3238 C CA . ASP A 1 413 ? 4.316 24.406 -9.156 1 93.12 413 ASP A CA 1
ATOM 3239 C C . ASP A 1 413 ? 2.801 24.203 -9.156 1 93.12 413 ASP A C 1
ATOM 3241 O O . ASP A 1 413 ? 2.066 25.016 -8.586 1 93.12 413 ASP A O 1
ATOM 3245 N N . PRO A 1 414 ? 2.332 23.172 -9.766 1 92.62 414 PRO A N 1
ATOM 3246 C CA . PRO A 1 414 ? 0.877 23 -9.805 1 92.62 414 PRO A CA 1
ATOM 3247 C C . PRO A 1 414 ? 0.257 22.938 -8.406 1 92.62 414 PRO A C 1
ATOM 3249 O O . PRO A 1 414 ? -0.917 23.281 -8.234 1 92.62 414 PRO A O 1
ATOM 3252 N N . LEU A 1 415 ? 0.974 22.625 -7.391 1 92.38 415 LEU A N 1
ATOM 3253 C CA . LEU A 1 415 ? 0.427 22.438 -6.051 1 92.38 415 LEU A CA 1
ATOM 3254 C C . LEU A 1 415 ? 0.604 23.703 -5.215 1 92.38 415 LEU A C 1
ATOM 3256 O O . LEU A 1 415 ? -0.125 23.922 -4.246 1 92.38 415 LEU A O 1
ATOM 3260 N N . VAL A 1 416 ? 1.58 24.547 -5.633 1 92.38 416 VAL A N 1
ATOM 3261 C CA . VAL A 1 416 ? 1.894 25.656 -4.73 1 92.38 416 VAL A CA 1
ATOM 3262 C C . VAL A 1 416 ? 1.485 26.969 -5.375 1 92.38 416 VAL A C 1
ATOM 3264 O O . VAL A 1 416 ? 1.539 28.031 -4.734 1 92.38 416 VAL A O 1
ATOM 3267 N N . LYS A 1 417 ? 0.952 26.969 -6.527 1 87.75 417 LYS A N 1
ATOM 3268 C CA . LYS A 1 417 ? 0.731 28.172 -7.316 1 87.75 417 LYS A CA 1
ATOM 3269 C C . LYS A 1 417 ? -0.338 29.062 -6.68 1 87.75 417 LYS A C 1
ATOM 3271 O O . LYS A 1 417 ? -0.363 30.266 -6.898 1 87.75 417 LYS A O 1
ATOM 3276 N N . ASP A 1 418 ? -1.205 28.531 -5.812 1 84.75 418 ASP A N 1
ATOM 3277 C CA . ASP A 1 418 ? -2.311 29.297 -5.246 1 84.75 418 ASP A CA 1
ATOM 3278 C C . ASP A 1 418 ? -1.907 29.953 -3.924 1 84.75 418 ASP A C 1
ATOM 3280 O O . ASP A 1 418 ? -2.701 30.672 -3.311 1 84.75 418 ASP A O 1
ATOM 3284 N N . LEU A 1 419 ? -0.672 29.766 -3.518 1 84.69 419 LEU A N 1
ATOM 3285 C CA . LEU A 1 419 ? -0.147 30.469 -2.352 1 84.69 419 LEU A CA 1
ATOM 3286 C C . LEU A 1 419 ? 0.149 31.922 -2.684 1 84.69 419 LEU A C 1
ATOM 3288 O O . LEU A 1 419 ? 0.284 32.281 -3.855 1 84.69 419 LEU A O 1
ATOM 3292 N N . PRO A 1 420 ? 0.085 32.719 -1.555 1 79.56 420 PRO A N 1
ATOM 3293 C CA . PRO A 1 420 ? 0.561 34.094 -1.797 1 79.56 420 PRO A CA 1
ATOM 3294 C C . PRO A 1 420 ? 1.924 34.125 -2.484 1 79.56 420 PRO A C 1
ATOM 3296 O O . PRO A 1 420 ? 2.77 33.281 -2.23 1 79.56 420 PRO A O 1
ATOM 3299 N N . SER A 1 421 ? 2.07 35.031 -3.326 1 80.31 421 SER A N 1
ATOM 3300 C CA . SER A 1 421 ? 3.211 35.125 -4.234 1 80.31 421 SER A CA 1
ATOM 3301 C C . SER A 1 421 ? 4.527 35.031 -3.473 1 80.31 421 SER A C 1
ATOM 3303 O O . SER A 1 421 ? 5.496 34.438 -3.959 1 80.31 421 SER A O 1
ATOM 3305 N N . ASP A 1 422 ? 4.504 35.625 -2.338 1 76.44 422 ASP A N 1
ATOM 3306 C CA . ASP A 1 422 ? 5.742 35.625 -1.561 1 76.44 422 ASP A CA 1
ATOM 3307 C C . ASP A 1 422 ? 6.133 34.188 -1.158 1 76.44 422 ASP A C 1
ATOM 3309 O O . ASP A 1 422 ? 7.32 33.844 -1.145 1 76.44 422 ASP A O 1
ATOM 3313 N N . TYR A 1 423 ? 5.23 33.375 -0.881 1 79.94 423 TYR A N 1
ATOM 3314 C CA . TYR A 1 423 ? 5.5 32 -0.498 1 79.94 423 TYR A CA 1
ATOM 3315 C C . TYR A 1 423 ? 5.949 31.188 -1.699 1 79.94 423 TYR A C 1
ATOM 3317 O O . TYR A 1 423 ? 6.883 30.391 -1.598 1 79.94 423 TYR A O 1
ATOM 3325 N N . VAL A 1 424 ? 5.293 31.453 -2.787 1 86.5 424 VAL A N 1
ATOM 3326 C CA . VAL A 1 424 ? 5.66 30.734 -4.008 1 86.5 424 VAL A CA 1
ATOM 3327 C C . VAL A 1 424 ? 7.113 31.047 -4.363 1 86.5 424 VAL A C 1
ATOM 3329 O O . VAL A 1 424 ? 7.887 30.141 -4.672 1 86.5 424 VAL A O 1
ATOM 3332 N N . ARG A 1 425 ? 7.434 32.281 -4.266 1 83.31 425 ARG A N 1
ATOM 3333 C CA . ARG A 1 425 ? 8.797 32.719 -4.562 1 83.31 425 ARG A CA 1
ATOM 3334 C C . ARG A 1 425 ? 9.789 32.062 -3.607 1 83.31 425 ARG A C 1
ATOM 3336 O O . ARG A 1 425 ? 10.844 31.578 -4.031 1 83.31 425 ARG A O 1
ATOM 3343 N N . ALA A 1 426 ? 9.445 32.062 -2.373 1 79 426 ALA A N 1
ATOM 3344 C CA . ALA A 1 426 ? 10.312 31.438 -1.364 1 79 426 ALA A CA 1
ATOM 3345 C C . ALA A 1 426 ? 10.531 29.953 -1.643 1 79 426 ALA A C 1
ATOM 3347 O O . ALA A 1 426 ? 11.656 29.469 -1.585 1 79 426 ALA A O 1
ATOM 3348 N N . ILE A 1 427 ? 9.516 29.297 -1.979 1 86.06 427 ILE A N 1
ATOM 3349 C CA . ILE A 1 427 ? 9.578 27.875 -2.256 1 86.06 427 ILE A CA 1
ATOM 3350 C C . ILE A 1 427 ? 10.492 27.625 -3.453 1 86.06 427 ILE A C 1
ATOM 3352 O O . ILE A 1 427 ? 11.375 26.766 -3.395 1 86.06 427 ILE A O 1
ATOM 3356 N N . ARG A 1 428 ? 10.328 28.406 -4.461 1 86.62 428 ARG A N 1
ATOM 3357 C CA . ARG A 1 428 ? 11.141 28.25 -5.664 1 86.62 428 ARG A CA 1
ATOM 3358 C C . ARG A 1 428 ? 12.617 28.484 -5.359 1 86.62 428 ARG A C 1
ATOM 3360 O O . ARG A 1 428 ? 13.484 27.766 -5.863 1 86.62 428 ARG A O 1
ATOM 3367 N N . GLU A 1 429 ? 12.836 29.469 -4.566 1 84.25 429 GLU A N 1
ATOM 3368 C CA . GLU A 1 429 ? 14.211 29.781 -4.207 1 84.25 429 GLU A CA 1
ATOM 3369 C C . GLU A 1 429 ? 14.844 28.656 -3.398 1 84.25 429 GLU A C 1
ATOM 3371 O O . GLU A 1 429 ? 16.016 28.328 -3.596 1 84.25 429 GLU A O 1
ATOM 3376 N N . ILE A 1 430 ? 14.133 28.125 -2.545 1 82.62 430 ILE A N 1
ATOM 3377 C CA . ILE A 1 430 ? 14.633 27.016 -1.736 1 82.62 430 ILE A CA 1
ATOM 3378 C C . ILE A 1 430 ? 14.953 25.828 -2.637 1 82.62 430 ILE A C 1
ATOM 3380 O O . ILE A 1 430 ? 15.992 25.172 -2.477 1 82.62 430 ILE A O 1
ATOM 3384 N N . VAL A 1 431 ? 14.133 25.562 -3.555 1 87.75 431 VAL A N 1
ATOM 3385 C CA . VAL A 1 431 ? 14.328 24.453 -4.488 1 87.75 431 VAL A CA 1
ATOM 3386 C C . VAL A 1 431 ? 15.617 24.688 -5.277 1 87.75 431 VAL A C 1
ATOM 3388 O O . VAL A 1 431 ? 16.453 23.781 -5.391 1 87.75 431 VAL A O 1
ATOM 3391 N N . LYS A 1 432 ? 15.781 25.875 -5.758 1 87.56 432 LYS A N 1
ATOM 3392 C CA . LYS A 1 432 ? 16.969 26.203 -6.539 1 87.56 432 LYS A CA 1
ATOM 3393 C C . LYS A 1 432 ? 18.234 26.047 -5.707 1 87.56 432 LYS A C 1
ATOM 3395 O O . LYS A 1 432 ? 19.219 25.453 -6.172 1 87.56 432 LYS A O 1
ATOM 3400 N N . MET A 1 433 ? 18.141 26.516 -4.57 1 83.25 433 MET A N 1
ATOM 3401 C CA . MET A 1 433 ? 19.297 26.469 -3.693 1 83.25 433 MET A CA 1
ATOM 3402 C C . MET A 1 433 ? 19.656 25.016 -3.346 1 83.25 433 MET A C 1
ATOM 3404 O O . MET A 1 433 ? 20.828 24.656 -3.301 1 83.25 433 MET A O 1
ATOM 3408 N N . THR A 1 434 ? 18.703 24.281 -3.117 1 84 434 THR A N 1
ATOM 3409 C CA . THR A 1 434 ? 18.906 22.891 -2.736 1 84 434 THR A CA 1
ATOM 3410 C C . THR A 1 434 ? 19.531 22.094 -3.885 1 84 434 THR A C 1
ATOM 3412 O O . THR A 1 434 ? 20.438 21.297 -3.676 1 84 434 THR A O 1
ATOM 3415 N N . LEU A 1 435 ? 19.094 22.344 -5.07 1 87.38 435 LEU A N 1
ATOM 3416 C CA . LEU A 1 435 ? 19.562 21.609 -6.23 1 87.38 435 LEU A CA 1
ATOM 3417 C C . LEU A 1 435 ? 20.953 22.062 -6.648 1 87.38 435 LEU A C 1
ATOM 3419 O O . LEU A 1 435 ? 21.703 21.312 -7.293 1 87.38 435 LEU A O 1
ATOM 3423 N N . ASN A 1 436 ? 21.266 23.281 -6.348 1 78.81 436 ASN A N 1
ATOM 3424 C CA . ASN A 1 436 ? 22.594 23.797 -6.641 1 78.81 436 ASN A CA 1
ATOM 3425 C C . ASN A 1 436 ? 23.641 23.234 -5.668 1 78.81 436 ASN A C 1
ATOM 3427 O O . ASN A 1 436 ? 24.812 23.125 -6.004 1 78.81 436 ASN A O 1
ATOM 3431 N N . ALA A 1 437 ? 23.203 23.078 -4.508 1 64 437 ALA A N 1
ATOM 3432 C CA . ALA A 1 437 ? 24.109 22.562 -3.477 1 64 437 ALA A CA 1
ATOM 3433 C C . ALA A 1 437 ? 24.406 21.078 -3.686 1 64 437 ALA A C 1
ATOM 3435 O O . ALA A 1 437 ? 25.359 20.547 -3.127 1 64 437 ALA A O 1
ATOM 3436 N N . SER A 1 438 ? 23.578 20.375 -4.328 1 59.38 438 SER A N 1
ATOM 3437 C CA . SER A 1 438 ? 23.797 18.953 -4.551 1 59.38 438 SER A CA 1
ATOM 3438 C C . SER A 1 438 ? 24.734 18.703 -5.727 1 59.38 438 SER A C 1
ATOM 3440 O O . SER A 1 438 ? 24.781 19.5 -6.668 1 59.38 438 SER A O 1
ATOM 3442 N N . MET B 1 1 ? 3.969 -33.5 21.406 1 72.38 1 MET B N 1
ATOM 3443 C CA . MET B 1 1 ? 5.008 -33.125 20.453 1 72.38 1 MET B CA 1
ATOM 3444 C C . MET B 1 1 ? 4.844 -31.688 20 1 72.38 1 MET B C 1
ATOM 3446 O O . MET B 1 1 ? 3.723 -31.203 19.859 1 72.38 1 MET B O 1
ATOM 3450 N N . ASN B 1 2 ? 5.918 -30.938 20.062 1 90.5 2 ASN B N 1
ATOM 3451 C CA . ASN B 1 2 ? 5.812 -29.562 19.562 1 90.5 2 ASN B CA 1
ATOM 3452 C C . ASN B 1 2 ? 5.617 -29.531 18.062 1 90.5 2 ASN B C 1
ATOM 3454 O O . ASN B 1 2 ? 5.641 -30.562 17.391 1 90.5 2 ASN B O 1
ATOM 3458 N N . GLU B 1 3 ? 5.285 -28.562 17.516 1 94 3 GLU B N 1
ATOM 3459 C CA . GLU B 1 3 ? 4.953 -28.391 16.109 1 94 3 GLU B CA 1
ATOM 3460 C C . GLU B 1 3 ? 6.059 -28.922 15.211 1 94 3 GLU B C 1
ATOM 3462 O O . GLU B 1 3 ? 5.781 -29.625 14.227 1 94 3 GLU B O 1
ATOM 3467 N N . VAL B 1 4 ? 7.27 -28.656 15.633 1 95.56 4 VAL B N 1
ATOM 3468 C CA . VAL B 1 4 ? 8.414 -29.062 14.836 1 95.56 4 VAL B CA 1
ATOM 3469 C C . VAL B 1 4 ? 8.5 -30.594 14.812 1 95.56 4 VAL B C 1
ATOM 3471 O O . VAL B 1 4 ? 8.695 -31.188 13.75 1 95.56 4 VAL B O 1
ATOM 3474 N N . GLN B 1 5 ? 8.281 -31.203 15.883 1 96.44 5 GLN B N 1
ATOM 3475 C CA . GLN B 1 5 ? 8.352 -32.656 16 1 96.44 5 GLN B CA 1
ATOM 3476 C C . GLN B 1 5 ? 7.254 -33.312 15.18 1 96.44 5 GLN B C 1
ATOM 3478 O O . GLN B 1 5 ? 7.488 -34.344 14.547 1 96.44 5 GLN B O 1
ATOM 3483 N N . ILE B 1 6 ? 6.125 -32.75 15.258 1 96 6 ILE B N 1
ATOM 3484 C CA . ILE B 1 6 ? 5.004 -33.281 14.5 1 96 6 ILE B CA 1
ATOM 3485 C C . ILE B 1 6 ? 5.332 -33.25 13.008 1 96 6 ILE B C 1
ATOM 3487 O O . ILE B 1 6 ? 5.195 -34.25 12.312 1 96 6 ILE B O 1
ATOM 3491 N N . ILE B 1 7 ? 5.816 -32.125 12.523 1 96.62 7 ILE B N 1
ATOM 3492 C CA . ILE B 1 7 ? 6.102 -31.969 11.109 1 96.62 7 ILE B CA 1
ATOM 3493 C C . ILE B 1 7 ? 7.246 -32.875 10.695 1 96.62 7 ILE B C 1
ATOM 3495 O O . ILE B 1 7 ? 7.184 -33.531 9.648 1 96.62 7 ILE B O 1
ATOM 3499 N N . LYS B 1 8 ? 8.25 -32.938 11.555 1 97.56 8 LYS B N 1
ATOM 3500 C CA . LYS B 1 8 ? 9.398 -33.781 11.25 1 97.56 8 LYS B CA 1
ATOM 3501 C C . LYS B 1 8 ? 8.984 -35.25 11.141 1 97.56 8 LYS B C 1
ATOM 3503 O O . LYS B 1 8 ? 9.453 -35.969 10.258 1 97.56 8 LYS B O 1
ATOM 3508 N N . TYR B 1 9 ? 8.156 -35.656 12.039 1 96.81 9 TYR B N 1
ATOM 3509 C CA . TYR B 1 9 ? 7.684 -37.031 12.039 1 96.81 9 TYR B CA 1
ATOM 3510 C C . TYR B 1 9 ? 7.023 -37.375 10.711 1 96.81 9 TYR B C 1
ATOM 3512 O O . TYR B 1 9 ? 7.387 -38.375 10.07 1 96.81 9 TYR B O 1
ATOM 3520 N N . TYR B 1 10 ? 6.16 -36.625 10.273 1 95.06 10 TYR B N 1
ATOM 3521 C CA . TYR B 1 10 ? 5.418 -36.938 9.055 1 95.06 10 TYR B CA 1
ATOM 3522 C C . TYR B 1 10 ? 6.281 -36.688 7.82 1 95.06 10 TYR B C 1
ATOM 3524 O O . TYR B 1 10 ? 6.137 -37.375 6.816 1 95.06 10 TYR B O 1
ATOM 3532 N N . ALA B 1 11 ? 7.168 -35.688 7.871 1 96.75 11 ALA B N 1
ATOM 3533 C CA . ALA B 1 11 ? 8.117 -35.5 6.781 1 96.75 11 ALA B CA 1
ATOM 3534 C C . ALA B 1 11 ? 8.977 -36.75 6.566 1 96.75 11 ALA B C 1
ATOM 3536 O O . ALA B 1 11 ? 9.211 -37.156 5.426 1 96.75 11 ALA B O 1
ATOM 3537 N N . GLU B 1 12 ? 9.414 -37.281 7.645 1 96.94 12 GLU B N 1
ATOM 3538 C CA . GLU B 1 12 ? 10.227 -38.5 7.57 1 96.94 12 GLU B CA 1
ATOM 3539 C C . GLU B 1 12 ? 9.422 -39.656 7.012 1 96.94 12 GLU B C 1
ATOM 3541 O O . GLU B 1 12 ? 9.938 -40.469 6.227 1 96.94 12 GLU B O 1
ATOM 3546 N N . GLU B 1 13 ? 8.18 -39.75 7.402 1 95.12 13 GLU B N 1
ATOM 3547 C CA . GLU B 1 13 ? 7.301 -40.812 6.883 1 95.12 13 GLU B CA 1
ATOM 3548 C C . GLU B 1 13 ? 7.113 -40.656 5.375 1 95.12 13 GLU B C 1
ATOM 3550 O O . GLU B 1 13 ? 7.18 -41.656 4.645 1 95.12 13 GLU B O 1
ATOM 3555 N N . ILE B 1 14 ? 6.891 -39.469 4.98 1 93.44 14 ILE B N 1
ATOM 3556 C CA . ILE B 1 14 ? 6.695 -39.219 3.557 1 93.44 14 ILE B CA 1
ATOM 3557 C C . ILE B 1 14 ? 7.969 -39.562 2.789 1 93.44 14 ILE B C 1
ATOM 3559 O O . ILE B 1 14 ? 7.918 -40.25 1.765 1 93.44 14 ILE B O 1
ATOM 3563 N N . SER B 1 15 ? 9.07 -39.094 3.279 1 95.25 15 SER B N 1
ATOM 3564 C CA . SER B 1 15 ? 10.352 -39.312 2.631 1 95.25 15 SER B CA 1
ATOM 3565 C C . SER B 1 15 ? 10.625 -40.812 2.494 1 95.25 15 SER B C 1
ATOM 3567 O O . SER B 1 15 ? 11.094 -41.281 1.451 1 95.25 15 SER B O 1
ATOM 3569 N N . LYS B 1 16 ? 10.352 -41.562 3.551 1 94.44 16 LYS B N 1
ATOM 3570 C CA . LYS B 1 16 ? 10.547 -43.031 3.537 1 94.44 16 LYS B CA 1
ATOM 3571 C C . LYS B 1 16 ? 9.664 -43.688 2.488 1 94.44 16 LYS B C 1
ATOM 3573 O O . LYS B 1 16 ? 10.125 -44.531 1.716 1 94.44 16 LYS B O 1
ATOM 3578 N N . LYS B 1 17 ? 8.445 -43.25 2.451 1 90.5 17 LYS B N 1
ATOM 3579 C CA . LYS B 1 17 ? 7.488 -43.812 1.506 1 90.5 17 LYS B CA 1
ATOM 3580 C C . LYS B 1 17 ? 7.895 -43.531 0.066 1 90.5 17 LYS B C 1
ATOM 3582 O O . LYS B 1 17 ? 7.707 -44.344 -0.825 1 90.5 17 LYS B O 1
ATOM 3587 N N . LEU B 1 18 ? 8.43 -42.375 -0.134 1 90.81 18 LEU B N 1
ATOM 3588 C CA . LEU B 1 18 ? 8.797 -41.906 -1.476 1 90.81 18 LEU B CA 1
ATOM 3589 C C . LEU B 1 18 ? 10.203 -42.375 -1.841 1 90.81 18 LEU B C 1
ATOM 3591 O O . LEU B 1 18 ? 10.656 -42.156 -2.965 1 90.81 18 LEU B O 1
ATOM 3595 N N . LYS B 1 19 ? 10.945 -43.031 -0.92 1 93.31 19 LYS B N 1
ATOM 3596 C CA . LYS B 1 19 ? 12.328 -43.438 -1.12 1 93.31 19 LYS B CA 1
ATOM 3597 C C . LYS B 1 19 ? 13.195 -42.281 -1.617 1 93.31 19 LYS B C 1
ATOM 3599 O O . LYS B 1 19 ? 13.922 -42.438 -2.602 1 93.31 19 LYS B O 1
ATOM 3604 N N . GLU B 1 20 ? 13.062 -41.25 -1.001 1 94.94 20 GLU B N 1
ATOM 3605 C CA . GLU B 1 20 ? 13.773 -40.062 -1.405 1 94.94 20 GLU B CA 1
ATOM 3606 C C . GLU B 1 20 ? 15.242 -40.094 -0.989 1 94.94 20 GLU B C 1
ATOM 3608 O O . GLU B 1 20 ? 15.586 -40.75 0.001 1 94.94 20 GLU B O 1
ATOM 3613 N N . PRO B 1 21 ? 16.078 -39.438 -1.761 1 97.38 21 PRO B N 1
ATOM 3614 C CA . PRO B 1 21 ? 17.469 -39.312 -1.32 1 97.38 21 PRO B CA 1
ATOM 3615 C C . PRO B 1 21 ? 17.609 -38.469 -0.056 1 97.38 21 PRO B C 1
ATOM 3617 O O . PRO B 1 21 ? 16.719 -37.688 0.278 1 97.38 21 PRO B O 1
ATOM 3620 N N . GLU B 1 22 ? 18.703 -38.562 0.584 1 97.31 22 GLU B N 1
ATOM 3621 C CA . GLU B 1 22 ? 18.969 -37.938 1.87 1 97.31 22 GLU B CA 1
ATOM 3622 C C . GLU B 1 22 ? 18.875 -36.406 1.754 1 97.31 22 GLU B C 1
ATOM 3624 O O . GLU B 1 22 ? 18.406 -35.75 2.674 1 97.31 22 GLU B O 1
ATOM 3629 N N . TRP B 1 23 ? 19.391 -35.906 0.622 1 97.62 23 TRP B N 1
ATOM 3630 C CA . TRP B 1 23 ? 19.391 -34.438 0.472 1 97.62 23 TRP B CA 1
ATOM 3631 C C . TRP B 1 23 ? 17.969 -33.906 0.481 1 97.62 23 TRP B C 1
ATOM 3633 O O . TRP B 1 23 ? 17.734 -32.812 0.985 1 97.62 23 TRP B O 1
ATOM 3643 N N . ALA B 1 24 ? 17.062 -34.594 -0.088 1 97.88 24 ALA B N 1
ATOM 3644 C CA . ALA B 1 24 ? 15.672 -34.156 -0.128 1 97.88 24 ALA B CA 1
ATOM 3645 C C . ALA B 1 24 ? 15.047 -34.188 1.264 1 97.88 24 ALA B C 1
ATOM 3647 O O . ALA B 1 24 ? 14.289 -33.281 1.632 1 97.88 24 ALA B O 1
ATOM 3648 N N . LEU B 1 25 ? 15.359 -35.25 2.051 1 97.75 25 LEU B N 1
ATOM 3649 C CA . LEU B 1 25 ? 14.875 -35.344 3.424 1 97.75 25 LEU B CA 1
ATOM 3650 C C . LEU B 1 25 ? 15.414 -34.188 4.262 1 97.75 25 LEU B C 1
ATOM 3652 O O . LEU B 1 25 ? 14.688 -33.594 5.07 1 97.75 25 LEU B O 1
ATOM 3656 N N . ARG B 1 26 ? 16.625 -33.906 4.074 1 97.88 26 ARG B N 1
ATOM 3657 C CA . ARG B 1 26 ? 17.219 -32.812 4.824 1 97.88 26 ARG B CA 1
ATOM 3658 C C . ARG B 1 26 ? 16.5 -31.484 4.562 1 97.88 26 ARG B C 1
ATOM 3660 O O . ARG B 1 26 ? 16.312 -30.672 5.477 1 97.88 26 ARG B O 1
ATOM 3667 N N . LEU B 1 27 ? 16.141 -31.188 3.316 1 97.31 27 LEU B N 1
ATOM 3668 C CA . LEU B 1 27 ? 15.391 -29.969 2.977 1 97.31 27 LEU B CA 1
ATOM 3669 C C . LEU B 1 27 ? 14.055 -29.938 3.703 1 97.31 27 LEU B C 1
ATOM 3671 O O . LEU B 1 27 ? 13.625 -28.891 4.176 1 97.31 27 LEU B O 1
ATOM 3675 N N . ARG B 1 28 ? 13.367 -31.172 3.775 1 97.81 28 ARG B N 1
ATOM 3676 C CA . ARG B 1 28 ? 12.102 -31.266 4.5 1 97.81 28 ARG B CA 1
ATOM 3677 C C . ARG B 1 28 ? 12.289 -30.906 5.973 1 97.81 28 ARG B C 1
ATOM 3679 O O . ARG B 1 28 ? 11.5 -30.156 6.547 1 97.81 28 ARG B O 1
ATOM 3686 N N . LEU B 1 29 ? 13.32 -31.422 6.52 1 98.31 29 LEU B N 1
ATOM 3687 C CA . LEU B 1 29 ? 13.562 -31.25 7.949 1 98.31 29 LEU B CA 1
ATOM 3688 C C . LEU B 1 29 ? 13.93 -29.812 8.266 1 98.31 29 LEU B C 1
ATOM 3690 O O . LEU B 1 29 ? 13.516 -29.266 9.297 1 98.31 29 LEU B O 1
ATOM 3694 N N . LYS B 1 30 ? 14.68 -29.25 7.445 1 97.62 30 LYS B N 1
ATOM 3695 C CA . LYS B 1 30 ? 15.008 -27.828 7.613 1 97.62 30 LYS B CA 1
ATOM 3696 C C . LYS B 1 30 ? 13.75 -26.969 7.57 1 97.62 30 LYS B C 1
ATOM 3698 O O . LYS B 1 30 ? 13.617 -26.016 8.344 1 97.62 30 LYS B O 1
ATOM 3703 N N . ALA B 1 31 ? 12.914 -27.188 6.641 1 97.81 31 ALA B N 1
ATOM 3704 C CA . ALA B 1 31 ? 11.656 -26.469 6.523 1 97.81 31 ALA B CA 1
ATOM 3705 C C . ALA B 1 31 ? 10.797 -26.641 7.773 1 97.81 31 ALA B C 1
ATOM 3707 O O . ALA B 1 31 ? 10.141 -25.703 8.227 1 97.81 31 ALA B O 1
ATOM 3708 N N . ALA B 1 32 ? 10.812 -27.844 8.312 1 97.88 32 ALA B N 1
ATOM 3709 C CA . ALA B 1 32 ? 10.078 -28.125 9.547 1 97.88 32 ALA B CA 1
ATOM 3710 C C . ALA B 1 32 ? 10.578 -27.25 10.688 1 97.88 32 ALA B C 1
ATOM 3712 O O . ALA B 1 32 ? 9.781 -26.719 11.477 1 97.88 32 ALA B O 1
ATOM 3713 N N . GLU B 1 33 ? 11.805 -27.016 10.719 1 97.75 33 GLU B N 1
ATOM 3714 C CA . GLU B 1 33 ? 12.406 -26.203 11.766 1 97.75 33 GLU B CA 1
ATOM 3715 C C . GLU B 1 33 ? 12.055 -24.734 11.602 1 97.75 33 GLU B C 1
ATOM 3717 O O . GLU B 1 33 ? 12.008 -23.984 12.578 1 97.75 33 GLU B O 1
ATOM 3722 N N . LEU B 1 34 ? 11.82 -24.344 10.414 1 97.44 34 LEU B N 1
ATOM 3723 C CA . LEU B 1 34 ? 11.523 -22.953 10.094 1 97.44 34 LEU B CA 1
ATOM 3724 C C . LEU B 1 34 ? 10.094 -22.594 10.484 1 97.44 34 LEU B C 1
ATOM 3726 O O . LEU B 1 34 ? 9.781 -21.422 10.742 1 97.44 34 LEU B O 1
ATOM 3730 N N . TYR B 1 35 ? 9.242 -23.531 10.617 1 96.88 35 TYR B N 1
ATOM 3731 C CA . TYR B 1 35 ? 7.801 -23.328 10.758 1 96.88 35 TYR B CA 1
ATOM 3732 C C . TYR B 1 35 ? 7.488 -22.406 11.93 1 96.88 35 TYR B C 1
ATOM 3734 O O . TYR B 1 35 ? 6.773 -21.422 11.773 1 96.88 35 TYR B O 1
ATOM 3742 N N . PRO B 1 36 ? 8.07 -22.594 13.086 1 96 36 PRO B N 1
ATOM 3743 C CA . PRO B 1 36 ? 7.727 -21.719 14.211 1 96 36 PRO B CA 1
ATOM 3744 C C . PRO B 1 36 ? 8.461 -20.391 14.164 1 96 36 PRO B C 1
ATOM 3746 O O . PRO B 1 36 ? 8.141 -19.469 14.93 1 96 36 PRO B O 1
ATOM 3749 N N . LYS B 1 37 ? 9.406 -20.219 13.289 1 96.5 37 LYS B N 1
ATOM 3750 C CA . LYS B 1 37 ? 10.273 -19.031 13.273 1 96.5 37 LYS B CA 1
ATOM 3751 C C . LYS B 1 37 ? 9.789 -18.016 12.258 1 96.5 37 LYS B C 1
ATOM 3753 O O . LYS B 1 37 ? 10.281 -16.875 12.219 1 96.5 37 LYS B O 1
ATOM 3758 N N . VAL B 1 38 ? 8.898 -18.359 11.406 1 95.62 38 VAL B N 1
ATOM 3759 C CA . VAL B 1 38 ? 8.406 -17.469 10.367 1 95.62 38 VAL B CA 1
ATOM 3760 C C . VAL B 1 38 ? 6.973 -17.047 10.672 1 95.62 38 VAL B C 1
ATOM 3762 O O . VAL B 1 38 ? 6.27 -17.719 11.43 1 95.62 38 VAL B O 1
ATOM 3765 N N . PRO B 1 39 ? 6.578 -15.867 10.172 1 93.94 39 PRO B N 1
ATOM 3766 C CA . PRO B 1 39 ? 5.262 -15.328 10.523 1 93.94 39 PRO B CA 1
ATOM 3767 C C . PRO B 1 39 ? 4.117 -16.156 9.953 1 93.94 39 PRO B C 1
ATOM 3769 O O . PRO B 1 39 ? 4.262 -16.781 8.891 1 93.94 39 PRO B O 1
ATOM 3772 N N . ALA B 1 40 ? 2.963 -16.141 10.648 1 94.31 40 ALA B N 1
ATOM 3773 C CA . ALA B 1 40 ? 1.717 -16.672 10.102 1 94.31 40 ALA B CA 1
ATOM 3774 C C . ALA B 1 40 ? 1.087 -15.68 9.125 1 94.31 40 ALA B C 1
ATOM 3776 O O . ALA B 1 40 ? 0.927 -14.5 9.438 1 94.31 40 ALA B O 1
ATOM 3777 N N . PRO B 1 41 ? 0.812 -16.094 7.953 1 93 41 PRO B N 1
ATOM 3778 C CA . PRO B 1 41 ? 0.142 -15.18 7.031 1 93 41 PRO B CA 1
ATOM 3779 C C . PRO B 1 41 ? -1.31 -14.906 7.418 1 93 41 PRO B C 1
ATOM 3781 O O . PRO B 1 41 ? -1.922 -15.711 8.125 1 93 41 PRO B O 1
ATOM 3784 N N . PRO B 1 42 ? -1.85 -13.82 6.965 1 88.31 42 PRO B N 1
ATOM 3785 C CA . PRO B 1 42 ? -3.225 -13.477 7.336 1 88.31 42 PRO B CA 1
ATOM 3786 C C . PRO B 1 42 ? -4.246 -14.484 6.812 1 88.31 42 PRO B C 1
ATOM 3788 O O . PRO B 1 42 ? -5.352 -14.586 7.355 1 88.31 42 PRO B O 1
ATOM 3791 N N . TRP B 1 43 ? -3.961 -15.32 5.844 1 89.88 43 TRP B N 1
ATOM 3792 C CA . TRP B 1 43 ? -4.906 -16.266 5.246 1 89.88 43 TRP B CA 1
ATOM 3793 C C . TRP B 1 43 ? -4.84 -17.609 5.945 1 89.88 43 TRP B C 1
ATOM 3795 O O . TRP B 1 43 ? -5.539 -18.547 5.559 1 89.88 43 TRP B O 1
ATOM 3805 N N . MET B 1 44 ? -3.988 -17.734 6.871 1 90.25 44 MET B N 1
ATOM 3806 C CA . MET B 1 44 ? -3.955 -18.984 7.629 1 90.25 44 MET B CA 1
ATOM 3807 C C . MET B 1 44 ? -5.234 -19.156 8.438 1 90.25 44 MET B C 1
ATOM 3809 O O . MET B 1 44 ? -5.66 -18.25 9.148 1 90.25 44 MET B O 1
ATOM 3813 N N . PRO B 1 45 ? -5.816 -20.312 8.312 1 86.31 45 PRO B N 1
ATOM 3814 C CA . PRO B 1 45 ? -7.035 -20.531 9.094 1 86.31 45 PRO B CA 1
ATOM 3815 C C . PRO B 1 45 ? -6.789 -20.438 10.602 1 86.31 45 PRO B C 1
ATOM 3817 O O . PRO B 1 45 ? -5.754 -20.906 11.086 1 86.31 45 PRO B O 1
ATOM 3820 N N . GLU B 1 46 ? -7.676 -19.812 11.258 1 83.12 46 GLU B N 1
ATOM 3821 C CA . GLU B 1 46 ? -7.543 -19.641 12.703 1 83.12 46 GLU B CA 1
ATOM 3822 C C . GLU B 1 46 ? -7.5 -20.984 13.422 1 83.12 46 GLU B C 1
ATOM 3824 O O . GLU B 1 46 ? -6.77 -21.156 14.398 1 83.12 46 GLU B O 1
ATOM 3829 N N . ASP B 1 47 ? -8.211 -22 12.938 1 83.94 47 ASP B N 1
ATOM 3830 C CA . ASP B 1 47 ? -8.297 -23.312 13.57 1 83.94 47 ASP B CA 1
ATOM 3831 C C . ASP B 1 47 ? -7.52 -24.359 12.773 1 83.94 47 ASP B C 1
ATOM 3833 O O . ASP B 1 47 ? -7.934 -25.516 12.688 1 83.94 47 ASP B O 1
ATOM 3837 N N . PHE B 1 48 ? -6.438 -23.969 12.273 1 87.25 48 PHE B N 1
ATOM 3838 C CA . PHE B 1 48 ? -5.629 -24.891 11.484 1 87.25 48 PHE B CA 1
ATOM 3839 C C . PHE B 1 48 ? -5.082 -26.016 12.359 1 87.25 48 PHE B C 1
ATOM 3841 O O . PHE B 1 48 ? -4.309 -25.766 13.289 1 87.25 48 PHE B O 1
ATOM 3848 N N . ASP B 1 49 ? -5.461 -27.172 12.078 1 88.19 49 ASP B N 1
ATOM 3849 C CA . ASP B 1 49 ? -4.969 -28.359 12.781 1 88.19 49 ASP B CA 1
ATOM 3850 C C . ASP B 1 49 ? -3.732 -28.922 12.102 1 88.19 49 ASP B C 1
ATOM 3852 O O . ASP B 1 49 ? -3.844 -29.75 11.18 1 88.19 49 ASP B O 1
ATOM 3856 N N . LEU B 1 50 ? -2.631 -28.625 12.594 1 91.12 50 LEU B N 1
ATOM 3857 C CA . LEU B 1 50 ? -1.347 -28.984 12 1 91.12 50 LEU B CA 1
ATOM 3858 C C . LEU B 1 50 ? -1.166 -30.484 11.938 1 91.12 50 LEU B C 1
ATOM 3860 O O . LEU B 1 50 ? -0.77 -31.031 10.906 1 91.12 50 LEU B O 1
ATOM 3864 N N . GLU B 1 51 ? -1.438 -31.109 13.016 1 90.81 51 GLU B N 1
ATOM 3865 C CA . GLU B 1 51 ? -1.216 -32.562 13.07 1 90.81 51 GLU B CA 1
ATOM 3866 C C . GLU B 1 51 ? -2.16 -33.281 12.125 1 90.81 51 GLU B C 1
ATOM 3868 O O . GLU B 1 51 ? -1.744 -34.219 11.422 1 90.81 51 GLU B O 1
ATOM 3873 N N . ALA B 1 52 ? -3.395 -32.906 12.141 1 87.12 52 ALA B N 1
ATOM 3874 C CA . ALA B 1 52 ? -4.355 -33.5 11.234 1 87.12 52 ALA B CA 1
ATOM 3875 C C . ALA B 1 52 ? -3.939 -33.312 9.781 1 87.12 52 ALA B C 1
ATOM 3877 O O . ALA B 1 52 ? -4.027 -34.25 8.977 1 87.12 52 ALA B O 1
ATOM 3878 N N . PHE B 1 53 ? -3.527 -32.188 9.484 1 88.81 53 PHE B N 1
ATOM 3879 C CA . PHE B 1 53 ? -3.096 -31.875 8.125 1 88.81 53 PHE B CA 1
ATOM 3880 C C . PHE B 1 53 ? -1.878 -32.719 7.742 1 88.81 53 PHE B C 1
ATOM 3882 O O . PHE B 1 53 ? -1.852 -33.344 6.68 1 88.81 53 PHE B O 1
ATOM 3889 N N . ALA B 1 54 ? -0.897 -32.719 8.633 1 89.38 54 ALA B N 1
ATOM 3890 C CA . ALA B 1 54 ? 0.344 -33.438 8.352 1 89.38 54 ALA B CA 1
ATOM 3891 C C . ALA B 1 54 ? 0.095 -34.938 8.227 1 89.38 54 ALA B C 1
ATOM 3893 O O . ALA B 1 54 ? 0.666 -35.594 7.352 1 89.38 54 ALA B O 1
ATOM 3894 N N . ALA B 1 55 ? -0.744 -35.406 9.055 1 87.12 55 ALA B N 1
ATOM 3895 C CA . ALA B 1 55 ? -1.087 -36.812 9.023 1 87.12 55 ALA B CA 1
ATOM 3896 C C . ALA B 1 55 ? -1.762 -37.188 7.703 1 87.12 55 ALA B C 1
ATOM 3898 O O . ALA B 1 55 ? -1.454 -38.219 7.113 1 87.12 55 ALA B O 1
ATOM 3899 N N . LYS B 1 56 ? -2.607 -36.375 7.336 1 83.19 56 LYS B N 1
ATOM 3900 C CA . LYS B 1 56 ? -3.32 -36.625 6.086 1 83.19 56 LYS B CA 1
ATOM 3901 C C . LYS B 1 56 ? -2.373 -36.562 4.891 1 83.19 56 LYS B C 1
ATOM 3903 O O . LYS B 1 56 ? -2.48 -37.344 3.955 1 83.19 56 LYS B O 1
ATOM 3908 N N . ALA B 1 57 ? -1.535 -35.719 4.91 1 81.25 57 ALA B N 1
ATOM 3909 C CA . ALA B 1 57 ? -0.558 -35.562 3.836 1 81.25 57 ALA B CA 1
ATOM 3910 C C . ALA B 1 57 ? 0.318 -36.781 3.709 1 81.25 57 ALA B C 1
ATOM 3912 O O . ALA B 1 57 ? 0.74 -37.156 2.607 1 81.25 57 ALA B O 1
ATOM 3913 N N . ALA B 1 58 ? 0.489 -37.438 4.836 1 80.88 58 ALA B N 1
ATOM 3914 C CA . ALA B 1 58 ? 1.397 -38.594 4.859 1 80.88 58 ALA B CA 1
ATOM 3915 C C . ALA B 1 58 ? 0.646 -39.875 4.609 1 80.88 58 ALA B C 1
ATOM 3917 O O . ALA B 1 58 ? 1.26 -40.938 4.355 1 80.88 58 ALA B O 1
ATOM 3918 N N . GLU B 1 59 ? -0.592 -39.844 4.871 1 74.62 59 GLU B N 1
ATOM 3919 C CA . GLU B 1 59 ? -1.406 -41.062 4.91 1 74.62 59 GLU B CA 1
ATOM 3920 C C . GLU B 1 59 ? -1.423 -41.781 3.555 1 74.62 59 GLU B C 1
ATOM 3922 O O . GLU B 1 59 ? -1.352 -43 3.484 1 74.62 59 GLU B O 1
ATOM 3927 N N . GLU B 1 60 ? -1.668 -41.031 2.514 1 59.84 60 GLU B N 1
ATOM 3928 C CA . GLU B 1 60 ? -2.088 -41.75 1.304 1 59.84 60 GLU B CA 1
ATOM 3929 C C . GLU B 1 60 ? -0.921 -42.5 0.666 1 59.84 60 GLU B C 1
ATOM 3931 O O . GLU B 1 60 ? 0.223 -42.031 0.726 1 59.84 60 GLU B O 1
ATOM 3936 N N . GLU B 1 61 ? -1.225 -43.875 0.412 1 56.06 61 GLU B N 1
ATOM 3937 C CA . GLU B 1 61 ? -0.26 -44.75 -0.241 1 56.06 61 GLU B CA 1
ATOM 3938 C C . GLU B 1 61 ? 0.067 -44.281 -1.649 1 56.06 61 GLU B C 1
ATOM 3940 O O . GLU B 1 61 ? -0.769 -43.656 -2.305 1 56.06 61 GLU B O 1
ATOM 3945 N N . PHE B 1 62 ? 1.414 -44.312 -1.974 1 52.5 62 PHE B N 1
ATOM 3946 C CA . PHE B 1 62 ? 2.023 -43.938 -3.242 1 52.5 62 PHE B CA 1
ATOM 3947 C C . PHE B 1 62 ? 1.495 -44.781 -4.379 1 52.5 62 PHE B C 1
ATOM 3949 O O . PHE B 1 62 ? 1.489 -46.031 -4.273 1 52.5 62 PHE B O 1
ATOM 3956 N N . VAL B 1 63 ? 0.441 -44.438 -5.156 1 50.69 63 VAL B N 1
ATOM 3957 C CA . VAL B 1 63 ? 0.068 -45.188 -6.355 1 50.69 63 VAL B CA 1
ATOM 3958 C C . VAL B 1 63 ? 0.963 -44.75 -7.52 1 50.69 63 VAL B C 1
ATOM 3960 O O . VAL B 1 63 ? 1.187 -43.562 -7.742 1 50.69 63 VAL B O 1
ATOM 3963 N N . LYS B 1 64 ? 1.934 -45.656 -7.941 1 49.34 64 LYS B N 1
ATOM 3964 C CA . LYS B 1 64 ? 2.771 -45.438 -9.117 1 49.34 64 LYS B CA 1
ATOM 3965 C C . LYS B 1 64 ? 1.93 -45.031 -10.328 1 49.34 64 LYS B C 1
ATOM 3967 O O . LYS B 1 64 ? 0.852 -45.594 -10.547 1 49.34 64 LYS B O 1
ATOM 3972 N N . PRO B 1 65 ? 2.41 -44 -10.93 1 48.47 65 PRO B N 1
ATOM 3973 C CA . PRO B 1 65 ? 1.794 -43.688 -12.219 1 48.47 65 PRO B CA 1
ATOM 3974 C C . PRO B 1 65 ? 1.727 -44.906 -13.141 1 48.47 65 PRO B C 1
ATOM 3976 O O . PRO B 1 65 ? 1.539 -44.75 -14.352 1 48.47 65 PRO B O 1
ATOM 3979 N N . GLY B 1 66 ? 2.223 -46.188 -12.812 1 38.72 66 GLY B N 1
ATOM 3980 C CA . GLY B 1 66 ? 2.336 -47.156 -13.898 1 38.72 66 GLY B CA 1
ATOM 3981 C C . GLY B 1 66 ? 1.093 -47.219 -14.766 1 38.72 66 GLY B C 1
ATOM 3982 O O . GLY B 1 66 ? 0.06 -46.625 -14.422 1 38.72 66 GLY B O 1
ATOM 3983 N N . GLU B 1 67 ? 1.151 -48.031 -15.992 1 40.78 67 GLU B N 1
ATOM 3984 C CA . GLU B 1 67 ? 0.224 -48.375 -17.062 1 40.78 67 GLU B CA 1
ATOM 3985 C C . GLU B 1 67 ? -1.166 -48.688 -16.5 1 40.78 67 GLU B C 1
ATOM 3987 O O . GLU B 1 67 ? -2.039 -49.156 -17.234 1 40.78 67 GLU B O 1
ATOM 3992 N N . GLY B 1 68 ? -1.314 -48.812 -15.289 1 39.34 68 GLY B N 1
ATOM 3993 C CA . GLY B 1 68 ? -2.51 -49.5 -14.852 1 39.34 68 GLY B CA 1
ATOM 3994 C C . GLY B 1 68 ? -3.791 -48.781 -15.172 1 39.34 68 GLY B C 1
ATOM 3995 O O . GLY B 1 68 ? -3.756 -47.594 -15.555 1 39.34 68 GLY B O 1
ATOM 3996 N N . GLU B 1 69 ? -4.996 -49.5 -14.938 1 44.03 69 GLU B N 1
ATOM 3997 C CA . GLU B 1 69 ? -6.398 -49.25 -15.242 1 44.03 69 GLU B CA 1
ATOM 3998 C C . GLU B 1 69 ? -6.887 -47.969 -14.586 1 44.03 69 GLU B C 1
ATOM 4000 O O . GLU B 1 69 ? -6.871 -47.844 -13.359 1 44.03 69 GLU B O 1
ATOM 4005 N N . ILE B 1 70 ? -6.547 -46.812 -15.18 1 45.88 70 ILE B N 1
ATOM 4006 C CA . ILE B 1 70 ? -7.332 -45.656 -14.797 1 45.88 70 ILE B CA 1
ATOM 4007 C C . ILE B 1 70 ? -8.703 -46.094 -14.297 1 45.88 70 ILE B C 1
ATOM 4009 O O . ILE B 1 70 ? -9.461 -46.75 -15.031 1 45.88 70 ILE B O 1
ATOM 4013 N N . PRO B 1 71 ? -8.797 -46.156 -13.055 1 49.59 71 PRO B N 1
ATOM 4014 C CA . PRO B 1 71 ? -10.156 -46.531 -12.68 1 49.59 71 PRO B CA 1
ATOM 4015 C C . PRO B 1 71 ? -11.211 -45.875 -13.57 1 49.59 71 PRO B C 1
ATOM 4017 O O . PRO B 1 71 ? -10.977 -44.781 -14.125 1 49.59 71 PRO B O 1
ATOM 4020 N N . ASP B 1 72 ? -12.164 -46.5 -13.867 1 51.91 72 ASP B N 1
ATOM 4021 C CA . ASP B 1 72 ? -13.266 -46.125 -14.742 1 51.91 72 ASP B CA 1
ATOM 4022 C C . ASP B 1 72 ? -13.766 -44.719 -14.398 1 51.91 72 ASP B C 1
ATOM 4024 O O . ASP B 1 72 ? -14.094 -43.938 -15.289 1 51.91 72 ASP B O 1
ATOM 4028 N N . TRP B 1 73 ? -13.695 -44.469 -13.125 1 50.97 73 TRP B N 1
ATOM 4029 C CA . TRP B 1 73 ? -14.234 -43.156 -12.758 1 50.97 73 TRP B CA 1
ATOM 4030 C C . TRP B 1 73 ? -13.289 -42.031 -13.195 1 50.97 73 TRP B C 1
ATOM 4032 O O . TRP B 1 73 ? -13.734 -40.938 -13.5 1 50.97 73 TRP B O 1
ATOM 4042 N N . TYR B 1 74 ? -11.977 -42.312 -13.242 1 50.84 74 TYR B N 1
ATOM 4043 C CA . TYR B 1 74 ? -11.039 -41.312 -13.75 1 50.84 74 TYR B CA 1
ATOM 4044 C C . TYR B 1 74 ? -11.25 -41.062 -15.242 1 50.84 74 TYR B C 1
ATOM 4046 O O . TYR B 1 74 ? -11.188 -39.938 -15.711 1 50.84 74 TYR B O 1
ATOM 4054 N N . LYS B 1 75 ? -11.453 -42.188 -15.852 1 51.91 75 LYS B N 1
ATOM 4055 C CA . LYS B 1 75 ? -11.758 -42.062 -17.281 1 51.91 75 LYS B CA 1
ATOM 4056 C C . LYS B 1 75 ? -12.984 -41.188 -17.5 1 51.91 75 LYS B C 1
ATOM 4058 O O . LYS B 1 75 ? -12.984 -40.344 -18.406 1 51.91 75 LYS B O 1
ATOM 4063 N N . ALA B 1 76 ? -13.898 -41.438 -16.578 1 54.69 76 ALA B N 1
ATOM 4064 C CA . ALA B 1 76 ? -15.109 -40.625 -16.688 1 54.69 76 ALA B CA 1
ATOM 4065 C C . ALA B 1 76 ? -14.812 -39.156 -16.391 1 54.69 76 ALA B C 1
ATOM 4067 O O . ALA B 1 76 ? -15.344 -38.281 -17.062 1 54.69 76 ALA B O 1
ATOM 4068 N N . LEU B 1 77 ? -14 -39 -15.43 1 53.78 77 LEU B N 1
ATOM 4069 C CA . LEU B 1 77 ? -13.617 -37.625 -15.109 1 53.78 77 LEU B CA 1
ATOM 4070 C C . LEU B 1 77 ? -12.828 -37 -16.25 1 53.78 77 LEU B C 1
ATOM 4072 O O . LEU B 1 77 ? -13.086 -35.844 -16.641 1 53.78 77 LEU B O 1
ATOM 4076 N N . LEU B 1 78 ? -11.875 -37.781 -16.703 1 56.41 78 LEU B N 1
ATOM 4077 C CA . LEU B 1 78 ? -11.078 -37.344 -17.828 1 56.41 78 LEU B CA 1
ATOM 4078 C C . LEU B 1 78 ? -11.953 -37.062 -19.047 1 56.41 78 LEU B C 1
ATOM 4080 O O . LEU B 1 78 ? -11.734 -36.062 -19.766 1 56.41 78 LEU B O 1
ATOM 4084 N N . GLU B 1 79 ? -12.82 -37.969 -19.203 1 56.19 79 GLU B N 1
ATOM 4085 C CA . GLU B 1 79 ? -13.797 -37.781 -20.281 1 56.19 79 GLU B CA 1
ATOM 4086 C C . GLU B 1 79 ? -14.625 -36.5 -20.047 1 56.19 79 GLU B C 1
ATOM 4088 O O . GLU B 1 79 ? -14.898 -35.781 -20.984 1 56.19 79 GLU B O 1
ATOM 4093 N N . ARG B 1 80 ? -14.852 -36.438 -18.766 1 53.44 80 ARG B N 1
ATOM 4094 C CA . ARG B 1 80 ? -15.664 -35.281 -18.406 1 53.44 80 ARG B CA 1
ATOM 4095 C C . ARG B 1 80 ? -14.875 -34 -18.562 1 53.44 80 ARG B C 1
ATOM 4097 O O . ARG B 1 80 ? -15.438 -32.969 -18.953 1 53.44 80 ARG B O 1
ATOM 4104 N N . ILE B 1 81 ? -13.688 -34.25 -18.172 1 53.53 81 ILE B N 1
ATOM 4105 C CA . ILE B 1 81 ? -12.867 -33.031 -18.297 1 53.53 81 ILE B CA 1
ATOM 4106 C C . ILE B 1 81 ? -12.422 -32.875 -19.75 1 53.53 81 ILE B C 1
ATOM 4108 O O . ILE B 1 81 ? -12.039 -31.781 -20.172 1 53.53 81 ILE B O 1
ATOM 4112 N N . GLY B 1 82 ? -12.719 -33.938 -20.609 1 53.69 82 GLY B N 1
ATOM 4113 C CA . GLY B 1 82 ? -12.406 -33.938 -22.031 1 53.69 82 GLY B CA 1
ATOM 4114 C C . GLY B 1 82 ? -10.922 -34.062 -22.328 1 53.69 82 GLY B C 1
ATOM 4115 O O . GLY B 1 82 ? -10.367 -33.25 -23.094 1 53.69 82 GLY B O 1
ATOM 4116 N N . VAL B 1 83 ? -10.227 -34.906 -21.531 1 54.16 83 VAL B N 1
ATOM 4117 C CA . VAL B 1 83 ? -8.797 -35.031 -21.797 1 54.16 83 VAL B CA 1
ATOM 4118 C C . VAL B 1 83 ? -8.578 -35.719 -23.141 1 54.16 83 VAL B C 1
ATOM 4120 O O . VAL B 1 83 ? -9.016 -36.844 -23.359 1 54.16 83 VAL B O 1
ATOM 4123 N N . PRO B 1 84 ? -8.156 -35.031 -24.172 1 53.94 84 PRO B N 1
ATOM 4124 C CA . PRO B 1 84 ? -8.023 -35.531 -25.531 1 53.94 84 PRO B CA 1
ATOM 4125 C C . PRO B 1 84 ? -6.918 -36.562 -25.688 1 53.94 84 PRO B C 1
ATOM 4127 O O . PRO B 1 84 ? -6.07 -36.688 -24.797 1 53.94 84 PRO B O 1
ATOM 4130 N N . ASP B 1 85 ? -7.023 -37.531 -26.531 1 55.88 85 ASP B N 1
ATOM 4131 C CA . ASP B 1 85 ? -5.875 -38.25 -27.078 1 55.88 85 ASP B CA 1
ATOM 4132 C C . ASP B 1 85 ? -4.738 -37.281 -27.422 1 55.88 85 ASP B C 1
ATOM 4134 O O . ASP B 1 85 ? -4.863 -36.5 -28.344 1 55.88 85 ASP B O 1
ATOM 4138 N N . ILE B 1 86 ? -3.619 -37.375 -26.5 1 57.91 86 ILE B N 1
ATOM 4139 C CA . ILE B 1 86 ? -2.561 -36.375 -26.531 1 57.91 86 ILE B CA 1
ATOM 4140 C C . ILE B 1 86 ? -1.979 -36.281 -27.953 1 57.91 86 ILE B C 1
ATOM 4142 O O . ILE B 1 86 ? -1.64 -35.188 -28.422 1 57.91 86 ILE B O 1
ATOM 4146 N N . GLU B 1 87 ? -1.797 -37.438 -28.562 1 58.72 87 GLU B N 1
ATOM 4147 C CA . GLU B 1 87 ? -1.207 -37.406 -29.906 1 58.72 87 GLU B CA 1
ATOM 4148 C C . GLU B 1 87 ? -2.119 -36.656 -30.875 1 58.72 87 GLU B C 1
ATOM 4150 O O . GLU B 1 87 ? -1.645 -36.031 -31.828 1 58.72 87 GLU B O 1
ATOM 4155 N N . GLN B 1 88 ? -3.342 -36.656 -30.5 1 54.72 88 GLN B N 1
ATOM 4156 C CA . GLN B 1 88 ? -4.312 -36.062 -31.406 1 54.72 88 GLN B CA 1
ATOM 4157 C C . GLN B 1 88 ? -4.797 -34.719 -30.875 1 54.72 88 GLN B C 1
ATOM 4159 O O . GLN B 1 88 ? -5.543 -34 -31.562 1 54.72 88 GLN B O 1
ATOM 4164 N N . SER B 1 89 ? -4.273 -34.531 -29.75 1 61.5 89 SER B N 1
ATOM 4165 C CA . SER B 1 89 ? -4.781 -33.312 -29.125 1 61.5 89 SER B CA 1
ATOM 4166 C C . SER B 1 89 ? -3.857 -32.156 -29.375 1 61.5 89 SER B C 1
ATOM 4168 O O . SER B 1 89 ? -2.777 -32.312 -29.953 1 61.5 89 SER B O 1
ATOM 4170 N N . ALA B 1 90 ? -4.402 -31.016 -29.219 1 67.81 90 ALA B N 1
ATOM 4171 C CA . ALA B 1 90 ? -3.609 -29.797 -29.328 1 67.81 90 ALA B CA 1
ATOM 4172 C C . ALA B 1 90 ? -2.795 -29.562 -28.062 1 67.81 90 ALA B C 1
ATOM 4174 O O . ALA B 1 90 ? -2.502 -28.406 -27.719 1 67.81 90 ALA B O 1
ATOM 4175 N N . LEU B 1 91 ? -2.51 -30.766 -27.344 1 74.5 91 LEU B N 1
ATOM 4176 C CA . LEU B 1 91 ? -1.661 -30.688 -26.156 1 74.5 91 LEU B CA 1
ATOM 4177 C C . LEU B 1 91 ? -0.339 -31.406 -26.391 1 74.5 91 LEU B C 1
ATOM 4179 O O . LEU B 1 91 ? -0.291 -32.406 -27.094 1 74.5 91 LEU B O 1
ATOM 4183 N N . ALA B 1 92 ? 0.656 -30.828 -25.828 1 74.25 92 ALA B N 1
ATOM 4184 C CA . ALA B 1 92 ? 1.977 -31.453 -25.922 1 74.25 92 ALA B CA 1
ATOM 4185 C C . ALA B 1 92 ? 2.15 -32.531 -24.875 1 74.25 92 ALA B C 1
ATOM 4187 O O . ALA B 1 92 ? 2.945 -33.469 -25.047 1 74.25 92 ALA B O 1
ATOM 4188 N N . GLY B 1 93 ? 1.443 -32.469 -23.859 1 75.12 93 GLY B N 1
ATOM 4189 C CA . GLY B 1 93 ? 1.496 -33.406 -22.734 1 75.12 93 GLY B CA 1
ATOM 4190 C C . GLY B 1 93 ? 0.459 -33.094 -21.672 1 75.12 93 GLY B C 1
ATOM 4191 O O . GLY B 1 93 ? -0.139 -32.031 -21.656 1 75.12 93 GLY B O 1
ATOM 4192 N N . VAL B 1 94 ? 0.191 -34.094 -20.938 1 75.12 94 VAL B N 1
ATOM 4193 C CA . VAL B 1 94 ? -0.811 -33.906 -19.891 1 75.12 94 VAL B CA 1
ATOM 4194 C C . VAL B 1 94 ? -0.431 -34.75 -18.656 1 75.12 94 VAL B C 1
ATOM 4196 O O . VAL B 1 94 ? 0.126 -35.844 -18.797 1 75.12 94 VAL B O 1
ATOM 4199 N N . THR B 1 95 ? -0.51 -34.094 -17.562 1 73.19 95 THR B N 1
ATOM 4200 C CA . THR B 1 95 ? -0.442 -34.812 -16.297 1 73.19 95 THR B CA 1
ATOM 4201 C C . THR B 1 95 ? -1.721 -34.625 -15.492 1 73.19 95 THR B C 1
ATOM 4203 O O . THR B 1 95 ? -2.281 -33.531 -15.469 1 73.19 95 THR B O 1
ATOM 4206 N N . VAL B 1 96 ? -2.199 -35.688 -14.914 1 71 96 VAL B N 1
ATOM 4207 C CA . VAL B 1 96 ? -3.385 -35.594 -14.07 1 71 96 VAL B CA 1
ATOM 4208 C C . VAL B 1 96 ? -3.064 -36.125 -12.672 1 71 96 VAL B C 1
ATOM 4210 O O . VAL B 1 96 ? -2.619 -37.281 -12.523 1 71 96 VAL B O 1
ATOM 4213 N N . MET B 1 97 ? -3.248 -35.281 -11.727 1 71.81 97 MET B N 1
ATOM 4214 C CA . MET B 1 97 ? -3.086 -35.688 -10.328 1 71.81 97 MET B CA 1
ATOM 4215 C C . MET B 1 97 ? -4.434 -35.719 -9.609 1 71.81 97 MET B C 1
ATOM 4217 O O . MET B 1 97 ? -5.242 -34.812 -9.75 1 71.81 97 MET B O 1
ATOM 4221 N N . VAL B 1 98 ? -4.641 -36.812 -9.055 1 67.88 98 VAL B N 1
ATOM 4222 C CA . VAL B 1 98 ? -5.832 -36.969 -8.227 1 67.88 98 VAL B CA 1
ATOM 4223 C C . VAL B 1 98 ? -5.43 -37.094 -6.762 1 67.88 98 VAL B C 1
ATOM 4225 O O . VAL B 1 98 ? -4.711 -38 -6.379 1 67.88 98 VAL B O 1
ATOM 4228 N N . ASN B 1 99 ? -5.895 -36.094 -5.969 1 70.75 99 ASN B N 1
ATOM 4229 C CA . ASN B 1 99 ? -5.469 -36 -4.578 1 70.75 99 ASN B CA 1
ATOM 4230 C C . ASN B 1 99 ? -3.953 -35.875 -4.461 1 70.75 99 ASN B C 1
ATOM 4232 O O . ASN B 1 99 ? -3.383 -34.875 -4.875 1 70.75 99 ASN B O 1
ATOM 4236 N N . GLU B 1 100 ? -3.24 -36.938 -4.012 1 65.88 100 GLU B N 1
ATOM 4237 C CA . GLU B 1 100 ? -1.799 -36.812 -3.828 1 65.88 100 GLU B CA 1
ATOM 4238 C C . GLU B 1 100 ? -1.027 -37.625 -4.852 1 65.88 100 GLU B C 1
ATOM 4240 O O . GLU B 1 100 ? 0.204 -37.688 -4.816 1 65.88 100 GLU B O 1
ATOM 4245 N N . ASN B 1 101 ? -1.764 -38.125 -5.855 1 68.31 101 ASN B N 1
ATOM 4246 C CA . ASN B 1 101 ? -1.1 -39.062 -6.758 1 68.31 101 ASN B CA 1
ATOM 4247 C C . ASN B 1 101 ? -1.25 -38.656 -8.211 1 68.31 101 ASN B C 1
ATOM 4249 O O . ASN B 1 101 ? -2.346 -38.281 -8.656 1 68.31 101 ASN B O 1
ATOM 4253 N N . VAL B 1 102 ? -0.177 -38.625 -8.867 1 72.88 102 VAL B N 1
ATOM 4254 C CA . VAL B 1 102 ? -0.243 -38.469 -10.312 1 72.88 102 VAL B CA 1
ATOM 4255 C C . VAL B 1 102 ? -0.739 -39.75 -10.961 1 72.88 102 VAL B C 1
ATOM 4257 O O . VAL B 1 102 ? -0.049 -40.781 -10.922 1 72.88 102 VAL B O 1
ATOM 4260 N N . VAL B 1 103 ? -1.818 -39.719 -11.57 1 70.19 103 VAL B N 1
ATOM 4261 C CA . VAL B 1 103 ? -2.469 -40.938 -12.016 1 70.19 103 VAL B CA 1
ATOM 4262 C C . VAL B 1 103 ? -2.314 -41.094 -13.531 1 70.19 103 VAL B C 1
ATOM 4264 O O . VAL B 1 103 ? -2.545 -42.188 -14.078 1 70.19 103 VAL B O 1
ATOM 4267 N N . TYR B 1 104 ? -1.996 -40 -14.203 1 69.44 104 TYR B N 1
ATOM 4268 C CA . TYR B 1 104 ? -1.857 -40.062 -15.648 1 69.44 104 TYR B CA 1
ATOM 4269 C C . TYR B 1 104 ? -0.792 -39.094 -16.141 1 69.44 104 TYR B C 1
ATOM 4271 O O . TYR B 1 104 ? -0.702 -37.969 -15.641 1 69.44 104 TYR B O 1
ATOM 4279 N N . GLU B 1 105 ? 0.106 -39.594 -16.906 1 75.25 105 GLU B N 1
ATOM 4280 C CA . GLU B 1 105 ? 1.105 -38.75 -17.578 1 75.25 105 GLU B CA 1
ATOM 4281 C C . GLU B 1 105 ? 1.283 -39.188 -19.031 1 75.25 105 GLU B C 1
ATOM 4283 O O . GLU B 1 105 ? 1.354 -40.375 -19.328 1 75.25 105 GLU B O 1
ATOM 4288 N N . ALA B 1 106 ? 1.13 -38.312 -19.938 1 73.06 106 ALA B N 1
ATOM 4289 C CA . ALA B 1 106 ? 1.356 -38.594 -21.359 1 73.06 106 ALA B CA 1
ATOM 4290 C C . ALA B 1 106 ? 2.039 -37.406 -22.047 1 73.06 106 ALA B C 1
ATOM 4292 O O . ALA B 1 106 ? 1.802 -36.25 -21.688 1 73.06 106 ALA B O 1
ATOM 4293 N N . GLN B 1 107 ? 2.959 -37.75 -22.812 1 77.38 107 GLN B N 1
ATOM 4294 C CA . GLN B 1 107 ? 3.668 -36.719 -23.594 1 77.38 107 GLN B CA 1
ATOM 4295 C C . GLN B 1 107 ? 3.861 -37.188 -25.031 1 77.38 107 GLN B C 1
ATOM 4297 O O . GLN B 1 107 ? 3.953 -38.375 -25.312 1 77.38 107 GLN B O 1
ATOM 4302 N N . LYS B 1 108 ? 3.918 -36.25 -25.859 1 73.12 108 LYS B N 1
ATOM 4303 C CA . LYS B 1 108 ? 4.172 -36.594 -27.266 1 73.12 108 LYS B CA 1
ATOM 4304 C C . LYS B 1 108 ? 5.566 -37.188 -27.438 1 73.12 108 LYS B C 1
ATOM 4306 O O . LYS B 1 108 ? 6.527 -36.719 -26.812 1 73.12 108 LYS B O 1
ATOM 4311 N N . ARG B 1 109 ? 5.699 -38.188 -28.281 1 79.94 109 ARG B N 1
ATOM 4312 C CA . ARG B 1 109 ? 6.949 -38.906 -28.516 1 79.94 109 ARG B CA 1
ATOM 4313 C C . ARG B 1 109 ? 8.023 -37.969 -29.047 1 79.94 109 ARG B C 1
ATOM 4315 O O . ARG B 1 109 ? 9.195 -38.094 -28.688 1 79.94 109 ARG B O 1
ATOM 4322 N N . ASP B 1 110 ? 7.531 -37.031 -29.766 1 79.81 110 ASP B N 1
ATOM 4323 C CA . ASP B 1 110 ? 8.477 -36.094 -30.375 1 79.81 110 ASP B CA 1
ATOM 4324 C C . ASP B 1 110 ? 9.156 -35.219 -29.312 1 79.81 110 ASP B C 1
ATOM 4326 O O . ASP B 1 110 ? 10.344 -34.906 -29.438 1 79.81 110 ASP B O 1
ATOM 4330 N N . LEU B 1 111 ? 8.477 -34.906 -28.312 1 85.12 111 LEU B N 1
ATOM 4331 C CA . LEU B 1 111 ? 9.047 -34.062 -27.25 1 85.12 111 LEU B CA 1
ATOM 4332 C C . LEU B 1 111 ? 10.031 -34.875 -26.406 1 85.12 111 LEU B C 1
ATOM 4334 O O . LEU B 1 111 ? 11.055 -34.375 -25.969 1 85.12 111 LEU B O 1
ATOM 4338 N N . MET B 1 112 ? 9.727 -36.094 -26.25 1 85.75 112 MET B N 1
ATOM 4339 C CA . MET B 1 112 ? 10.641 -36.969 -25.531 1 85.75 112 MET B CA 1
ATOM 4340 C C . MET B 1 112 ? 11.969 -37.125 -26.266 1 85.75 112 MET B C 1
ATOM 4342 O O . MET B 1 112 ? 13.031 -37.094 -25.656 1 85.75 112 MET B O 1
ATOM 4346 N N . ARG B 1 113 ? 11.859 -37.188 -27.516 1 88.81 113 ARG B N 1
ATOM 4347 C CA . ARG B 1 113 ? 13.055 -37.312 -28.359 1 88.81 113 ARG B CA 1
ATOM 4348 C C . ARG B 1 113 ? 13.914 -36.062 -28.281 1 88.81 113 ARG B C 1
ATOM 4350 O O . ARG B 1 113 ? 15.133 -36.125 -28.391 1 88.81 113 ARG B O 1
ATOM 4357 N N . LYS B 1 114 ? 13.219 -35 -28.047 1 91.69 114 LYS B N 1
ATOM 4358 C CA . LYS B 1 114 ? 13.922 -33.719 -27.984 1 91.69 114 LYS B CA 1
ATOM 4359 C C . LYS B 1 114 ? 14.492 -33.469 -26.594 1 91.69 114 LYS B C 1
ATOM 4361 O O . LYS B 1 114 ? 15.094 -32.438 -26.344 1 91.69 114 LYS B O 1
ATOM 4366 N N . GLY B 1 115 ? 14.234 -34.375 -25.641 1 92.75 115 GLY B N 1
ATOM 4367 C CA . GLY B 1 115 ? 14.852 -34.312 -24.328 1 92.75 115 GLY B CA 1
ATOM 4368 C C . GLY B 1 115 ? 13.953 -33.656 -23.281 1 92.75 115 GLY B C 1
ATOM 4369 O O . GLY B 1 115 ? 14.398 -33.375 -22.172 1 92.75 115 GLY B O 1
ATOM 4370 N N . VAL B 1 116 ? 12.742 -33.406 -23.703 1 94.44 116 VAL B N 1
ATOM 4371 C CA . VAL B 1 116 ? 11.805 -32.844 -22.734 1 94.44 116 VAL B CA 1
ATOM 4372 C C . VAL B 1 116 ? 11.461 -33.906 -21.688 1 94.44 116 VAL B C 1
ATOM 4374 O O . VAL B 1 116 ? 11.18 -35.062 -22.031 1 94.44 116 VAL B O 1
ATOM 4377 N N . ILE B 1 117 ? 11.594 -33.531 -20.453 1 93.69 117 ILE B N 1
ATOM 4378 C CA . ILE B 1 117 ? 11.258 -34.406 -19.344 1 93.69 117 ILE B CA 1
ATOM 4379 C C . ILE B 1 117 ? 9.945 -34 -18.719 1 93.69 117 ILE B C 1
ATOM 4381 O O . ILE B 1 117 ? 9.781 -32.844 -18.312 1 93.69 117 ILE B O 1
ATOM 4385 N N . LEU B 1 118 ? 9.008 -34.781 -18.703 1 90.75 118 LEU B N 1
ATOM 4386 C CA . LEU B 1 118 ? 7.746 -34.625 -18 1 90.75 118 LEU B CA 1
ATOM 4387 C C . LEU B 1 118 ? 7.457 -35.812 -17.094 1 90.75 118 LEU B C 1
ATOM 4389 O O . LEU B 1 118 ? 7.18 -36.906 -17.578 1 90.75 118 LEU B O 1
ATOM 4393 N N . LYS B 1 119 ? 7.566 -35.625 -15.805 1 88.81 119 LYS B N 1
ATOM 4394 C CA . LYS B 1 119 ? 7.344 -36.688 -14.828 1 88.81 119 LYS B CA 1
ATOM 4395 C C . LYS B 1 119 ? 6.824 -36.125 -13.508 1 88.81 119 LYS B C 1
ATOM 4397 O O . LYS B 1 119 ? 6.66 -34.906 -13.367 1 88.81 119 LYS B O 1
ATOM 4402 N N . SER B 1 120 ? 6.465 -36.938 -12.609 1 87.5 120 SER B N 1
ATOM 4403 C CA . SER B 1 120 ? 6.062 -36.469 -11.289 1 87.5 120 SER B CA 1
ATOM 4404 C C . SER B 1 120 ? 7.242 -35.844 -10.539 1 87.5 120 SER B C 1
ATOM 4406 O O . SER B 1 120 ? 8.391 -36.219 -10.758 1 87.5 120 SER B O 1
ATOM 4408 N N . MET B 1 121 ? 6.996 -34.906 -9.695 1 92.75 121 MET B N 1
ATOM 4409 C CA . MET B 1 121 ? 8.047 -34.281 -8.914 1 92.75 121 MET B CA 1
ATOM 4410 C C . MET B 1 121 ? 8.789 -35.281 -8.055 1 92.75 121 MET B C 1
ATOM 4412 O O . MET B 1 121 ? 10.008 -35.219 -7.914 1 92.75 121 MET B O 1
ATOM 4416 N N . ASP B 1 122 ? 8.07 -36.281 -7.539 1 91.88 122 ASP B N 1
ATOM 4417 C CA . ASP B 1 122 ? 8.688 -37.312 -6.699 1 91.88 122 ASP B CA 1
ATOM 4418 C C . ASP B 1 122 ? 9.719 -38.094 -7.488 1 91.88 122 ASP B C 1
ATOM 4420 O O . ASP B 1 122 ? 10.812 -38.375 -6.984 1 91.88 122 ASP B O 1
ATOM 4424 N N . GLU B 1 123 ? 9.344 -38.469 -8.695 1 91.75 123 GLU B N 1
ATOM 4425 C CA . GLU B 1 123 ? 10.281 -39.188 -9.555 1 91.75 123 GLU B CA 1
ATOM 4426 C C . GLU B 1 123 ? 11.484 -38.312 -9.898 1 91.75 123 GLU B C 1
ATOM 4428 O O . GLU B 1 123 ? 12.617 -38.781 -9.914 1 91.75 123 GLU B O 1
ATOM 4433 N N . ALA B 1 124 ? 11.164 -37.094 -10.141 1 95.31 124 ALA B N 1
ATOM 4434 C CA . ALA B 1 124 ? 12.25 -36.156 -10.508 1 95.31 124 ALA B CA 1
ATOM 4435 C C . ALA B 1 124 ? 13.242 -36.031 -9.359 1 95.31 124 ALA B C 1
ATOM 4437 O O . ALA B 1 124 ? 14.453 -35.938 -9.578 1 95.31 124 ALA B O 1
ATOM 4438 N N . VAL B 1 125 ? 12.812 -35.938 -8.133 1 96.75 125 VAL B N 1
ATOM 4439 C CA . VAL B 1 125 ? 13.664 -35.844 -6.953 1 96.75 125 VAL B CA 1
ATOM 4440 C C . VAL B 1 125 ? 14.594 -37.031 -6.859 1 96.75 125 VAL B C 1
ATOM 4442 O O . VAL B 1 125 ? 15.758 -36.906 -6.488 1 96.75 125 VAL B O 1
ATOM 4445 N N . ARG B 1 126 ? 14.125 -38.219 -7.301 1 95.75 126 ARG B N 1
ATOM 4446 C CA . ARG B 1 126 ? 14.891 -39.469 -7.207 1 95.75 126 ARG B CA 1
ATOM 4447 C C . ARG B 1 126 ? 15.836 -39.594 -8.398 1 95.75 126 ARG B C 1
ATOM 4449 O O . ARG B 1 126 ? 16.969 -40.094 -8.242 1 95.75 126 ARG B O 1
ATOM 4456 N N . GLU B 1 127 ? 15.359 -39.156 -9.516 1 96.31 127 GLU B N 1
ATOM 4457 C CA . GLU B 1 127 ? 16.016 -39.562 -10.742 1 96.31 127 GLU B CA 1
ATOM 4458 C C . GLU B 1 127 ? 16.781 -38.406 -11.383 1 96.31 127 GLU B C 1
ATOM 4460 O O . GLU B 1 127 ? 17.641 -38.656 -12.242 1 96.31 127 GLU B O 1
ATOM 4465 N N . HIS B 1 128 ? 16.469 -37.188 -10.984 1 96.75 128 HIS B N 1
ATOM 4466 C CA . HIS B 1 128 ? 17.062 -36.062 -11.68 1 96.75 128 HIS B CA 1
ATOM 4467 C C . HIS B 1 128 ? 17.641 -35.062 -10.695 1 96.75 128 HIS B C 1
ATOM 4469 O O . HIS B 1 128 ? 17.344 -33.875 -10.766 1 96.75 128 HIS B O 1
ATOM 4475 N N . GLU B 1 129 ? 18.469 -35.531 -9.875 1 96.19 129 GLU B N 1
ATOM 4476 C CA . GLU B 1 129 ? 19.141 -34.719 -8.867 1 96.19 129 GLU B CA 1
ATOM 4477 C C . GLU B 1 129 ? 19.844 -33.531 -9.508 1 96.19 129 GLU B C 1
ATOM 4479 O O . GLU B 1 129 ? 19.891 -32.438 -8.93 1 96.19 129 GLU B O 1
ATOM 4484 N N . GLU B 1 130 ? 20.359 -33.656 -10.688 1 96.06 130 GLU B N 1
ATOM 4485 C CA . GLU B 1 130 ? 21.125 -32.625 -11.383 1 96.06 130 GLU B CA 1
ATOM 4486 C C . GLU B 1 130 ? 20.281 -31.406 -11.656 1 96.06 130 GLU B C 1
ATOM 4488 O O . GLU B 1 130 ? 20.812 -30.281 -11.711 1 96.06 130 GLU B O 1
ATOM 4493 N N . PHE B 1 131 ? 19.031 -31.578 -11.828 1 97.06 131 PHE B N 1
ATOM 4494 C CA . PHE B 1 131 ? 18.156 -30.469 -12.141 1 97.06 131 PHE B CA 1
ATOM 4495 C C . PHE B 1 131 ? 17.453 -29.969 -10.883 1 97.06 131 PHE B C 1
ATOM 4497 O O . PHE B 1 131 ? 17.109 -28.781 -10.781 1 97.06 131 PHE B O 1
ATOM 4504 N N . VAL B 1 132 ? 17.219 -30.891 -9.914 1 97.94 132 VAL B N 1
ATOM 4505 C CA . VAL B 1 132 ? 16.234 -30.609 -8.875 1 97.94 132 VAL B CA 1
ATOM 4506 C C . VAL B 1 132 ? 16.938 -30.156 -7.594 1 97.94 132 VAL B C 1
ATOM 4508 O O . VAL B 1 132 ? 16.516 -29.203 -6.953 1 97.94 132 VAL B O 1
ATOM 4511 N N . LYS B 1 133 ? 18.031 -30.734 -7.25 1 97.56 133 LYS B N 1
ATOM 4512 C CA . LYS B 1 133 ? 18.641 -30.609 -5.93 1 97.56 133 LYS B CA 1
ATOM 4513 C C . LYS B 1 133 ? 18.938 -29.141 -5.609 1 97.56 133 LYS B C 1
ATOM 4515 O O . LYS B 1 133 ? 18.547 -28.641 -4.559 1 97.56 133 LYS B O 1
ATOM 4520 N N . GLU B 1 134 ? 19.547 -28.406 -6.496 1 96.12 134 GLU B N 1
ATOM 4521 C CA . GLU B 1 134 ? 19.969 -27.047 -6.219 1 96.12 134 GLU B CA 1
ATOM 4522 C C . GLU B 1 134 ? 18.797 -26.078 -6.367 1 96.12 134 GLU B C 1
ATOM 4524 O O . GLU B 1 134 ? 18.828 -24.969 -5.816 1 96.12 134 GLU B O 1
ATOM 4529 N N . ARG B 1 135 ? 17.797 -26.438 -7.055 1 97.56 135 ARG B N 1
ATOM 4530 C CA . ARG B 1 135 ? 16.703 -25.531 -7.398 1 97.56 135 ARG B CA 1
ATOM 4531 C C . ARG B 1 135 ? 15.547 -25.672 -6.414 1 97.56 135 ARG B C 1
ATOM 4533 O O . ARG B 1 135 ? 14.812 -24.703 -6.168 1 97.56 135 ARG B O 1
ATOM 4540 N N . LEU B 1 136 ? 15.375 -26.875 -5.902 1 97.38 136 LEU B N 1
ATOM 4541 C CA . LEU B 1 136 ? 14.188 -27.156 -5.098 1 97.38 136 LEU B CA 1
ATOM 4542 C C . LEU B 1 136 ? 14.102 -26.203 -3.906 1 97.38 136 LEU B C 1
ATOM 4544 O O . LEU B 1 136 ? 15.016 -26.156 -3.082 1 97.38 136 LEU B O 1
ATOM 4548 N N . HIS B 1 137 ? 13.031 -25.406 -3.826 1 96.81 137 HIS B N 1
ATOM 4549 C CA . HIS B 1 137 ? 12.68 -24.422 -2.809 1 96.81 137 HIS B CA 1
ATOM 4550 C C . HIS B 1 137 ? 13.633 -23.234 -2.842 1 96.81 137 HIS B C 1
ATOM 4552 O O . HIS B 1 137 ? 13.852 -22.578 -1.819 1 96.81 137 HIS B O 1
ATOM 4558 N N . SER B 1 138 ? 14.242 -22.938 -3.961 1 96.12 138 SER B N 1
ATOM 4559 C CA . SER B 1 138 ? 15.109 -21.766 -4.117 1 96.12 138 SER B CA 1
ATOM 4560 C C . SER B 1 138 ? 14.328 -20.578 -4.641 1 96.12 138 SER B C 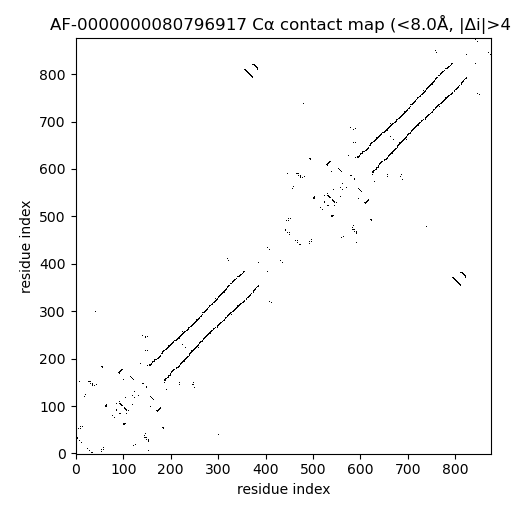1
ATOM 4562 O O . SER B 1 138 ? 14.648 -19.422 -4.324 1 96.12 138 SER B O 1
ATOM 4564 N N . ALA B 1 139 ? 13.359 -20.859 -5.484 1 96.38 139 ALA B N 1
ATOM 4565 C CA . ALA B 1 139 ? 12.508 -19.766 -5.98 1 96.38 139 ALA B CA 1
ATOM 4566 C C . ALA B 1 139 ? 11.359 -19.5 -5.023 1 96.38 139 ALA B C 1
ATOM 4568 O O . ALA B 1 139 ? 11.039 -18.328 -4.742 1 96.38 139 ALA B O 1
ATOM 4569 N N . GLN B 1 140 ? 10.75 -20.516 -4.594 1 86.62 140 GLN B N 1
ATOM 4570 C CA . GLN B 1 140 ? 9.75 -20.469 -3.531 1 86.62 140 GLN B CA 1
ATOM 4571 C C . GLN B 1 140 ? 10.391 -20.656 -2.16 1 86.62 140 GLN B C 1
ATOM 4573 O O . GLN B 1 140 ? 10.719 -21.781 -1.771 1 86.62 140 GLN B O 1
ATOM 4578 N N . ARG B 1 141 ? 10.477 -19.703 -1.348 1 86.56 141 ARG B N 1
ATOM 4579 C CA . ARG B 1 141 ? 11.281 -19.812 -0.13 1 86.56 141 ARG B CA 1
ATOM 4580 C C . ARG B 1 141 ? 10.414 -20.188 1.064 1 86.56 141 ARG B C 1
ATOM 4582 O O . ARG B 1 141 ? 9.438 -19.5 1.38 1 86.56 141 ARG B O 1
ATOM 4589 N N . PRO B 1 142 ? 10.812 -21.312 1.702 1 94.56 142 PRO B N 1
ATOM 4590 C CA . PRO B 1 142 ? 10.078 -21.734 2.893 1 94.56 142 PRO B CA 1
ATOM 4591 C C . PRO B 1 142 ? 10.047 -20.672 3.984 1 94.56 142 PRO B C 1
ATOM 4593 O O . PRO B 1 142 ? 9.211 -20.734 4.887 1 94.56 142 PRO B O 1
ATOM 4596 N N . GLU B 1 143 ? 10.891 -19.672 3.916 1 94.31 143 GLU B N 1
ATOM 4597 C CA . GLU B 1 143 ? 11.016 -18.625 4.93 1 94.31 143 GLU B CA 1
ATOM 4598 C C . GLU B 1 143 ? 9.898 -17.594 4.797 1 94.31 143 GLU B C 1
ATOM 4600 O O . GLU B 1 143 ? 9.703 -16.766 5.688 1 94.31 143 GLU B O 1
ATOM 4605 N N . ALA B 1 144 ? 9.133 -17.625 3.746 1 92.25 144 ALA B N 1
ATOM 4606 C CA . ALA B 1 144 ? 8.148 -16.594 3.453 1 92.25 144 ALA B CA 1
ATOM 4607 C C . ALA B 1 144 ? 7.086 -16.516 4.547 1 92.25 144 ALA B C 1
ATOM 4609 O O . ALA B 1 144 ? 6.707 -15.43 4.984 1 92.25 144 ALA B O 1
ATOM 4610 N N . HIS B 1 145 ? 6.578 -17.609 4.945 1 94.62 145 HIS B N 1
ATOM 4611 C CA . HIS B 1 145 ? 5.586 -17.688 6.012 1 94.62 145 HIS B CA 1
ATOM 4612 C C . HIS B 1 145 ? 5.379 -19.141 6.453 1 94.62 145 HIS B C 1
ATOM 4614 O O . HIS B 1 145 ? 5.906 -20.062 5.828 1 94.62 145 HIS B O 1
ATOM 4620 N N . LYS B 1 146 ? 4.59 -19.453 7.375 1 96 146 LYS B N 1
ATOM 4621 C CA . LYS B 1 146 ? 4.402 -20.75 8.008 1 96 146 LYS B CA 1
ATOM 4622 C C . LYS B 1 146 ? 3.916 -21.781 7.004 1 96 146 LYS B C 1
ATOM 4624 O O . LYS B 1 146 ? 4.395 -22.922 6.996 1 96 146 LYS B O 1
ATOM 4629 N N . LEU B 1 147 ? 3.002 -21.438 6.168 1 95.06 147 LEU B N 1
ATOM 4630 C CA . LEU B 1 147 ? 2.42 -22.375 5.23 1 95.06 147 LEU B CA 1
ATOM 4631 C C . LEU B 1 147 ? 3.41 -22.734 4.125 1 95.06 147 LEU B C 1
ATOM 4633 O O . LEU B 1 147 ? 3.389 -23.844 3.588 1 95.06 147 LEU B O 1
ATOM 4637 N N . ALA B 1 148 ? 4.277 -21.766 3.844 1 95.81 148 ALA B N 1
ATOM 4638 C CA . ALA B 1 148 ? 5.348 -22.062 2.896 1 95.81 148 ALA B CA 1
ATOM 4639 C C . ALA B 1 148 ? 6.316 -23.094 3.475 1 95.81 148 ALA B C 1
ATOM 4641 O O . ALA B 1 148 ? 6.719 -24.031 2.787 1 95.81 148 ALA B O 1
ATOM 4642 N N . ALA B 1 149 ? 6.664 -22.875 4.703 1 97.31 149 ALA B N 1
ATOM 4643 C CA . ALA B 1 149 ? 7.527 -23.844 5.387 1 97.31 149 ALA B CA 1
ATOM 4644 C C . ALA B 1 149 ? 6.867 -25.219 5.457 1 97.31 149 ALA B C 1
ATOM 4646 O O . ALA B 1 149 ? 7.516 -26.234 5.203 1 97.31 149 ALA B O 1
ATOM 4647 N N . LEU B 1 150 ? 5.617 -25.219 5.773 1 96.31 150 LEU B N 1
ATOM 4648 C CA . LEU B 1 150 ? 4.859 -26.469 5.871 1 96.31 150 LEU B CA 1
ATOM 4649 C C . LEU B 1 150 ? 4.805 -27.172 4.527 1 96.31 150 LEU B C 1
ATOM 4651 O O . LEU B 1 150 ? 4.988 -28.391 4.457 1 96.31 150 LEU B O 1
ATOM 4655 N N . HIS B 1 151 ? 4.574 -26.453 3.49 1 95.75 151 HIS B N 1
ATOM 4656 C CA . HIS B 1 151 ? 4.578 -27.047 2.154 1 95.75 151 HIS B CA 1
ATOM 4657 C C . HIS B 1 151 ? 5.914 -27.719 1.849 1 95.75 151 HIS B C 1
ATOM 4659 O O . HIS B 1 151 ? 5.945 -28.859 1.401 1 95.75 151 HIS B O 1
ATOM 4665 N N . ALA B 1 152 ? 6.934 -26.984 2.068 1 97.12 152 ALA B N 1
ATOM 4666 C CA . ALA B 1 152 ? 8.258 -27.516 1.756 1 97.12 152 ALA B CA 1
ATOM 4667 C C . ALA B 1 152 ? 8.539 -28.797 2.543 1 97.12 152 ALA B C 1
ATOM 4669 O O . ALA B 1 152 ? 9.164 -29.719 2.025 1 97.12 152 ALA B O 1
ATOM 4670 N N . ALA B 1 153 ? 8.047 -28.891 3.719 1 97.25 153 ALA B N 1
ATOM 4671 C CA . ALA B 1 153 ? 8.305 -30.031 4.594 1 97.25 153 ALA B CA 1
ATOM 4672 C C . ALA B 1 153 ? 7.484 -31.234 4.168 1 97.25 153 ALA B C 1
ATOM 4674 O O . ALA B 1 153 ? 7.93 -32.375 4.312 1 97.25 153 ALA B O 1
ATOM 4675 N N . LEU B 1 154 ? 6.289 -31.016 3.604 1 95 154 LEU B N 1
ATOM 4676 C CA . LEU B 1 154 ? 5.348 -32.125 3.438 1 95 154 LEU B CA 1
ATOM 4677 C C . LEU B 1 154 ? 5.008 -32.312 1.965 1 95 154 LEU B C 1
ATOM 4679 O O . LEU B 1 154 ? 4.086 -33.062 1.636 1 95 154 LEU B O 1
ATOM 4683 N N . ARG B 1 155 ? 5.699 -31.641 1.162 1 93.06 155 ARG B N 1
ATOM 4684 C CA . ARG B 1 155 ? 5.359 -31.688 -0.256 1 93.06 155 ARG B CA 1
ATOM 4685 C C . ARG B 1 155 ? 5.332 -33.125 -0.754 1 93.06 155 ARG B C 1
ATOM 4687 O O . ARG B 1 155 ? 6.172 -33.938 -0.361 1 93.06 155 ARG B O 1
ATOM 4694 N N . ARG B 1 156 ? 4.422 -33.438 -1.595 1 88.81 156 ARG B N 1
ATOM 4695 C CA . ARG B 1 156 ? 4.301 -34.75 -2.23 1 88.81 156 ARG B CA 1
ATOM 4696 C C . ARG B 1 156 ? 3.537 -34.656 -3.545 1 88.81 156 ARG B C 1
ATOM 4698 O O . ARG B 1 156 ? 2.508 -33.969 -3.621 1 88.81 156 ARG B O 1
ATOM 4705 N N . GLY B 1 157 ? 4.086 -35.281 -4.496 1 85.31 157 GLY B N 1
ATOM 4706 C CA . GLY B 1 157 ? 3.461 -35.25 -5.809 1 85.31 157 GLY B CA 1
ATOM 4707 C C . GLY B 1 157 ? 3.738 -33.969 -6.57 1 85.31 157 GLY B C 1
ATOM 4708 O O . GLY B 1 157 ? 4.699 -33.281 -6.273 1 85.31 157 GLY B O 1
ATOM 4709 N N . GLY B 1 158 ? 2.867 -33.812 -7.695 1 89.5 158 GLY B N 1
ATOM 4710 C CA . GLY B 1 158 ? 3.041 -32.656 -8.562 1 89.5 158 GLY B CA 1
ATOM 4711 C C . GLY B 1 158 ? 3.727 -33 -9.875 1 89.5 158 GLY B C 1
ATOM 4712 O O . GLY B 1 158 ? 3.762 -34.156 -10.281 1 89.5 158 GLY B O 1
ATOM 4713 N N . THR B 1 159 ? 4.188 -31.922 -10.453 1 89.75 159 THR B N 1
ATOM 4714 C CA . THR B 1 159 ? 4.699 -32.125 -11.812 1 89.75 159 THR B CA 1
ATOM 4715 C C . THR B 1 159 ? 6.09 -31.5 -11.953 1 89.75 159 THR B C 1
ATOM 4717 O O . THR B 1 159 ? 6.352 -30.406 -11.438 1 89.75 159 THR B O 1
ATOM 4720 N N . PHE B 1 160 ? 6.895 -32.281 -12.562 1 94 160 PHE B N 1
ATOM 4721 C CA . PHE B 1 160 ? 8.203 -31.797 -12.953 1 94 160 PHE B CA 1
ATOM 4722 C C . PHE B 1 160 ? 8.328 -31.734 -14.469 1 94 160 PHE B C 1
ATOM 4724 O O . PHE B 1 160 ? 8.031 -32.719 -15.164 1 94 160 PHE B O 1
ATOM 4731 N N . MET B 1 161 ? 8.781 -30.609 -14.945 1 95.44 161 MET B N 1
ATOM 4732 C CA . MET B 1 161 ? 9 -30.469 -16.391 1 95.44 161 MET B CA 1
ATOM 4733 C C . MET B 1 161 ? 10.336 -29.781 -16.656 1 95.44 161 MET B C 1
ATOM 4735 O O . MET B 1 161 ? 10.633 -28.734 -16.078 1 95.44 161 MET B O 1
ATOM 4739 N N . TYR B 1 162 ? 11.07 -30.359 -17.453 1 97.56 162 TYR B N 1
ATOM 4740 C CA . TYR B 1 162 ? 12.312 -29.766 -17.938 1 97.56 162 TYR B CA 1
ATOM 4741 C C . TYR B 1 162 ? 12.305 -29.656 -19.469 1 97.56 162 TYR B C 1
ATOM 4743 O O . TYR B 1 162 ? 12.055 -30.641 -20.156 1 97.56 162 TYR B O 1
ATOM 4751 N N . VAL B 1 163 ? 12.547 -28.516 -20.016 1 97.88 163 VAL B N 1
ATOM 4752 C CA . VAL B 1 163 ? 12.68 -28.281 -21.453 1 97.88 163 VAL B CA 1
ATOM 4753 C C . VAL B 1 163 ? 14.125 -27.938 -21.781 1 97.88 163 VAL B C 1
ATOM 4755 O O . VAL B 1 163 ? 14.641 -26.891 -21.375 1 97.88 163 VAL B O 1
ATOM 4758 N N . PRO B 1 164 ? 14.781 -28.734 -22.562 1 97.88 164 PRO B N 1
ATOM 4759 C CA . PRO B 1 164 ? 16.203 -28.547 -22.844 1 97.88 164 PRO B CA 1
ATOM 4760 C C . PRO B 1 164 ? 16.484 -27.281 -23.672 1 97.88 164 PRO B C 1
ATOM 4762 O O . PRO B 1 164 ? 15.547 -26.672 -24.188 1 97.88 164 PRO B O 1
ATOM 4765 N N . PRO B 1 165 ? 17.828 -26.922 -23.75 1 98.06 165 PRO B N 1
ATOM 4766 C CA . PRO B 1 165 ? 18.203 -25.703 -24.469 1 98.06 165 PRO B CA 1
ATOM 4767 C C . PRO B 1 165 ? 17.719 -25.719 -25.922 1 98.06 165 PRO B C 1
ATOM 4769 O O . PRO B 1 165 ? 17.828 -26.734 -26.594 1 98.06 165 PRO B O 1
ATOM 4772 N N . ARG B 1 166 ? 17.078 -24.672 -26.344 1 97.25 166 ARG B N 1
ATOM 4773 C CA . ARG B 1 166 ? 16.703 -24.375 -27.734 1 97.25 166 ARG B CA 1
ATOM 4774 C C . ARG B 1 166 ? 15.547 -25.266 -28.188 1 97.25 166 ARG B C 1
ATOM 4776 O O . ARG B 1 166 ? 15.273 -25.375 -29.375 1 97.25 166 ARG B O 1
ATOM 4783 N N . VAL B 1 167 ? 14.875 -25.922 -27.266 1 96.31 167 VAL B N 1
ATOM 4784 C CA . VAL B 1 167 ? 13.711 -26.719 -27.625 1 96.31 167 VAL B CA 1
ATOM 4785 C C . VAL B 1 167 ? 12.438 -25.891 -27.438 1 96.31 167 VAL B C 1
ATOM 4787 O O . VAL B 1 167 ? 12.266 -25.234 -26.406 1 96.31 167 VAL B O 1
ATOM 4790 N N . ARG B 1 168 ? 11.609 -25.859 -28.438 1 94.19 168 ARG B N 1
ATOM 4791 C CA . ARG B 1 168 ? 10.312 -25.203 -28.359 1 94.19 168 ARG B CA 1
ATOM 4792 C C . ARG B 1 168 ? 9.18 -26.219 -28.266 1 94.19 168 ARG B C 1
ATOM 4794 O O . ARG B 1 168 ? 9.086 -27.125 -29.109 1 94.19 168 ARG B O 1
ATOM 4801 N N . VAL B 1 169 ? 8.414 -26.109 -27.281 1 91.44 169 VAL B N 1
ATOM 4802 C CA . VAL B 1 169 ? 7.199 -26.906 -27.141 1 91.44 169 VAL B CA 1
ATOM 4803 C C . VAL B 1 169 ? 6.008 -26.125 -27.703 1 91.44 169 VAL B C 1
ATOM 4805 O O . VAL B 1 169 ? 5.457 -25.25 -27.031 1 91.44 169 VAL B O 1
ATOM 4808 N N . PRO B 1 170 ? 5.605 -26.422 -28.875 1 82.75 170 PRO B N 1
ATOM 4809 C CA . PRO B 1 170 ? 4.672 -25.562 -29.594 1 82.75 170 PRO B CA 1
ATOM 4810 C C . PRO B 1 170 ? 3.262 -25.594 -29.016 1 82.75 170 PRO B C 1
ATOM 4812 O O . PRO B 1 170 ? 2.504 -24.625 -29.156 1 82.75 170 PRO B O 1
ATOM 4815 N N . PHE B 1 171 ? 2.898 -26.797 -28.406 1 83.44 171 PHE B N 1
ATOM 4816 C CA . PHE B 1 171 ? 1.582 -26.922 -27.797 1 83.44 171 PHE B CA 1
ATOM 4817 C C . PHE B 1 171 ? 1.693 -26.906 -26.281 1 83.44 171 PHE B C 1
ATOM 4819 O O . PHE B 1 171 ? 2.699 -27.359 -25.719 1 83.44 171 PHE B O 1
ATOM 4826 N N . PRO B 1 172 ? 0.642 -26.453 -25.656 1 87.12 172 PRO B N 1
ATOM 4827 C CA . PRO B 1 172 ? 0.722 -26.375 -24.188 1 87.12 172 PRO B CA 1
ATOM 4828 C C . PRO B 1 172 ? 0.762 -27.75 -23.531 1 87.12 172 PRO B C 1
ATOM 4830 O O . PRO B 1 172 ? 0.287 -28.719 -24.094 1 87.12 172 PRO B O 1
ATOM 4833 N N . VAL B 1 173 ? 1.415 -27.75 -22.438 1 86.25 173 VAL B N 1
ATOM 4834 C CA . VAL B 1 173 ? 1.381 -28.906 -21.547 1 86.25 173 VAL B CA 1
ATOM 4835 C C . VAL B 1 173 ? 0.386 -28.641 -20.406 1 86.25 173 VAL B C 1
ATOM 4837 O O . VAL B 1 173 ? 0.354 -27.547 -19.844 1 86.25 173 VAL B O 1
ATOM 4840 N N . GLN B 1 174 ? -0.436 -29.609 -20.172 1 81.94 174 GLN B N 1
ATOM 4841 C CA . GLN B 1 174 ? -1.488 -29.391 -19.188 1 81.94 174 GLN B CA 1
ATOM 4842 C C . GLN B 1 174 ? -1.312 -30.297 -17.969 1 81.94 174 GLN B C 1
ATOM 4844 O O . GLN B 1 174 ? -0.912 -31.453 -18.109 1 81.94 174 GLN B O 1
ATOM 4849 N N . ALA B 1 175 ? -1.521 -29.719 -16.875 1 78.69 175 ALA B N 1
ATOM 4850 C CA . ALA B 1 175 ? -1.591 -30.5 -15.633 1 78.69 175 ALA B CA 1
ATOM 4851 C C . ALA B 1 175 ? -2.924 -30.281 -14.922 1 78.69 175 ALA B C 1
ATOM 4853 O O . ALA B 1 175 ? -3.365 -29.141 -14.758 1 78.69 175 ALA B O 1
ATOM 4854 N N . PHE B 1 176 ? -3.562 -31.344 -14.633 1 74.44 176 PHE B N 1
ATOM 4855 C CA . PHE B 1 176 ? -4.812 -31.281 -13.891 1 74.44 176 PHE B CA 1
ATOM 4856 C C . PHE B 1 176 ? -4.621 -31.766 -12.461 1 74.44 176 PHE B C 1
ATOM 4858 O O . PHE B 1 176 ? -4.035 -32.844 -12.234 1 74.44 176 PHE B O 1
ATOM 4865 N N . PHE B 1 177 ? -5.035 -31.016 -11.547 1 71.75 177 PHE B N 1
ATOM 4866 C CA . PHE B 1 177 ? -5.035 -31.391 -10.133 1 71.75 177 PHE B CA 1
ATOM 4867 C C . PHE B 1 177 ? -6.457 -31.516 -9.602 1 71.75 177 PHE B C 1
ATOM 4869 O O . PHE B 1 177 ? -7.145 -30.5 -9.43 1 71.75 177 PHE B O 1
ATOM 4876 N N . VAL B 1 178 ? -6.84 -32.75 -9.328 1 68.06 178 VAL B N 1
ATOM 4877 C CA . VAL B 1 178 ? -8.227 -33.031 -8.961 1 68.06 178 VAL B CA 1
ATOM 4878 C C . VAL B 1 178 ? -8.297 -33.469 -7.5 1 68.06 178 VAL B C 1
ATOM 4880 O O . VAL B 1 178 ? -7.484 -34.281 -7.051 1 68.06 178 VAL B O 1
ATOM 4883 N N . ILE B 1 179 ? -9.062 -32.875 -6.75 1 67 179 ILE B N 1
ATOM 4884 C CA . ILE B 1 179 ? -9.305 -33.281 -5.371 1 67 179 ILE B CA 1
ATOM 4885 C C . ILE B 1 179 ? -10.664 -33.969 -5.266 1 67 179 ILE B C 1
ATOM 4887 O O . ILE B 1 179 ? -11.688 -33.406 -5.664 1 67 179 ILE B O 1
ATOM 4891 N N . THR B 1 180 ? -10.734 -35.219 -4.871 1 63.38 180 THR B N 1
ATOM 4892 C CA . THR B 1 180 ? -11.984 -35.969 -4.789 1 63.38 180 THR B CA 1
ATOM 4893 C C . THR B 1 180 ? -12.305 -36.312 -3.342 1 63.38 180 THR B C 1
ATOM 4895 O O . THR B 1 180 ? -13.438 -36.688 -3.029 1 63.38 180 THR B O 1
ATOM 4898 N N . GLU B 1 181 ? -11.266 -36.312 -2.422 1 62.59 181 GLU B N 1
ATOM 4899 C CA . GLU B 1 181 ? -11.5 -36.781 -1.06 1 62.59 181 GLU B CA 1
ATOM 4900 C C . GLU B 1 181 ? -11.672 -35.594 -0.094 1 62.59 181 GLU B C 1
ATOM 4902 O O . GLU B 1 181 ? -11.281 -34.469 -0.4 1 62.59 181 GLU B O 1
ATOM 4907 N N . GLU B 1 182 ? -12.414 -36 0.98 1 58 182 GLU B N 1
ATOM 4908 C CA . GLU B 1 182 ? -12.656 -35.031 2.045 1 58 182 GLU B CA 1
ATOM 4909 C C . GLU B 1 182 ? -11.391 -34.812 2.867 1 58 182 GLU B C 1
ATOM 4911 O O . GLU B 1 182 ? -10.547 -35.688 2.992 1 58 182 GLU B O 1
ATOM 4916 N N . GLN B 1 183 ? -11.281 -33.594 3.527 1 58.66 183 GLN B N 1
ATOM 4917 C CA . GLN B 1 183 ? -10.273 -33.219 4.512 1 58.66 183 GLN B CA 1
ATOM 4918 C C . GLN B 1 183 ? -8.867 -33.312 3.924 1 58.66 183 GLN B C 1
ATOM 4920 O O . GLN B 1 183 ? -7.961 -33.875 4.555 1 58.66 183 GLN B O 1
ATOM 4925 N N . LEU B 1 184 ? -8.898 -32.906 2.605 1 62.56 184 LEU B N 1
ATOM 4926 C CA . LEU B 1 184 ? -7.672 -33.219 1.875 1 62.56 184 LEU B CA 1
ATOM 4927 C C . LEU B 1 184 ? -6.609 -32.156 2.17 1 62.56 184 LEU B C 1
ATOM 4929 O O . LEU B 1 184 ? -6.934 -30.984 2.408 1 62.56 184 LEU B O 1
ATOM 4933 N N . ALA B 1 185 ? -5.473 -32.719 2.549 1 69.38 185 ALA B N 1
ATOM 4934 C CA . ALA B 1 185 ? -4.215 -31.984 2.543 1 69.38 185 ALA B CA 1
ATOM 4935 C C . ALA B 1 185 ? -3.432 -32.25 1.259 1 69.38 185 ALA B C 1
ATOM 4937 O O . ALA B 1 185 ? -2.752 -33.25 1.135 1 69.38 185 ALA B O 1
ATOM 4938 N N . GLN B 1 186 ? -3.648 -31.391 0.222 1 76.88 186 GLN B N 1
ATOM 4939 C CA . GLN B 1 186 ? -2.883 -31.547 -1.01 1 76.88 186 GLN B CA 1
ATOM 4940 C C . GLN B 1 186 ? -1.671 -30.609 -1.027 1 76.88 186 GLN B C 1
ATOM 4942 O O . GLN B 1 186 ? -1.813 -29.391 -0.916 1 76.88 186 GLN B O 1
ATOM 4947 N N . THR B 1 187 ? -0.478 -31.203 -1.146 1 88.81 187 THR B N 1
ATOM 4948 C CA . THR B 1 187 ? 0.763 -30.438 -1.063 1 88.81 187 THR B CA 1
ATOM 4949 C C . THR B 1 187 ? 1.636 -30.688 -2.289 1 88.81 187 THR B C 1
ATOM 4951 O O . THR B 1 187 ? 2.848 -30.875 -2.166 1 88.81 187 THR B O 1
ATOM 4954 N N . GLU B 1 188 ? 1.01 -30.703 -3.455 1 89.12 188 GLU B N 1
ATOM 4955 C CA . GLU B 1 188 ? 1.765 -30.969 -4.676 1 89.12 188 GLU B CA 1
ATOM 4956 C C . GLU B 1 188 ? 2.764 -29.859 -4.965 1 89.12 188 GLU B C 1
ATOM 4958 O O . GLU B 1 188 ? 2.533 -28.703 -4.609 1 89.12 188 GLU B O 1
ATOM 4963 N N . HIS B 1 189 ? 3.85 -30.219 -5.535 1 93.62 189 HIS B N 1
ATOM 4964 C CA . HIS B 1 189 ? 4.883 -29.266 -5.922 1 93.62 189 HIS B CA 1
ATOM 4965 C C . HIS B 1 189 ? 5.211 -29.375 -7.406 1 93.62 189 HIS B C 1
ATOM 4967 O O . HIS B 1 189 ? 5.613 -30.438 -7.879 1 93.62 189 HIS B O 1
ATOM 4973 N N . THR B 1 190 ? 5.027 -28.312 -8.102 1 94.38 190 THR B N 1
ATOM 4974 C CA . THR B 1 190 ? 5.332 -28.281 -9.531 1 94.38 190 THR B CA 1
ATOM 4975 C C . THR B 1 190 ? 6.598 -27.469 -9.789 1 94.38 190 THR B C 1
ATOM 4977 O O . THR B 1 190 ? 6.742 -26.344 -9.289 1 94.38 190 THR B O 1
ATOM 4980 N N . MET B 1 191 ? 7.5 -28.031 -10.508 1 97.19 191 MET B N 1
ATOM 4981 C CA . MET B 1 191 ? 8.719 -27.344 -10.914 1 97.19 191 MET B CA 1
ATOM 4982 C C . MET B 1 191 ? 8.875 -27.359 -12.438 1 97.19 191 MET B C 1
ATOM 4984 O O . MET B 1 191 ? 8.844 -28.438 -13.055 1 97.19 191 MET B O 1
ATOM 4988 N N . ILE B 1 192 ? 8.992 -26.234 -13 1 98 192 ILE B N 1
ATOM 4989 C CA . ILE B 1 192 ? 9.211 -26.109 -14.438 1 98 192 ILE B CA 1
ATOM 4990 C C . ILE B 1 192 ? 10.523 -25.391 -14.703 1 98 192 ILE B C 1
ATOM 4992 O O . ILE B 1 192 ? 10.758 -24.297 -14.188 1 98 192 ILE B O 1
ATOM 4996 N N . ILE B 1 193 ? 11.328 -25.984 -15.453 1 98.69 193 ILE B N 1
ATOM 4997 C CA . ILE B 1 193 ? 12.602 -25.406 -15.859 1 98.69 193 ILE B CA 1
ATOM 4998 C C . ILE B 1 193 ? 12.617 -25.219 -17.375 1 98.69 193 ILE B C 1
ATOM 5000 O O . ILE B 1 193 ? 12.641 -26.188 -18.125 1 98.69 193 ILE B O 1
ATOM 5004 N N . ALA B 1 194 ? 12.531 -24.031 -17.812 1 98.75 194 ALA B N 1
ATOM 5005 C CA . ALA B 1 194 ? 12.789 -23.688 -19.203 1 98.75 194 ALA B CA 1
ATOM 5006 C C . ALA B 1 194 ? 14.25 -23.312 -19.422 1 98.75 194 ALA B C 1
ATOM 5008 O O . ALA B 1 194 ? 14.672 -22.203 -19.094 1 98.75 194 ALA B O 1
ATOM 5009 N N . ASP B 1 195 ? 14.977 -24.172 -20.031 1 98.56 195 ASP B N 1
ATOM 5010 C CA . ASP B 1 195 ? 16.422 -23.969 -20.188 1 98.56 195 ASP B CA 1
ATOM 5011 C C . ASP B 1 195 ? 16.719 -22.984 -21.312 1 98.56 195 ASP B C 1
ATOM 5013 O O . ASP B 1 195 ? 15.789 -22.438 -21.938 1 98.56 195 ASP B O 1
ATOM 5017 N N . GLU B 1 196 ? 17.984 -22.766 -21.578 1 98.56 196 GLU B N 1
ATOM 5018 C CA . GLU B 1 196 ? 18.469 -21.672 -22.406 1 98.56 196 GLU B CA 1
ATOM 5019 C C . GLU B 1 196 ? 17.75 -21.641 -23.75 1 98.56 196 GLU B C 1
ATOM 5021 O O . GLU B 1 196 ? 17.766 -22.609 -24.5 1 98.56 196 GLU B O 1
ATOM 5026 N N . GLY B 1 197 ? 17.031 -20.547 -24.016 1 98.31 197 GLY B N 1
ATOM 5027 C CA . GLY B 1 197 ? 16.438 -20.297 -25.312 1 98.31 197 GLY B CA 1
ATOM 5028 C C . GLY B 1 197 ? 15.234 -21.172 -25.594 1 98.31 197 GLY B C 1
ATOM 5029 O O . GLY B 1 197 ? 14.773 -21.266 -26.734 1 98.31 197 GLY B O 1
ATOM 5030 N N . SER B 1 198 ? 14.703 -21.844 -24.594 1 98.38 198 SER B N 1
ATOM 5031 C CA . SER B 1 198 ? 13.578 -22.766 -24.797 1 98.38 198 SER B CA 1
ATOM 5032 C C . SER B 1 198 ? 12.242 -22.031 -24.625 1 98.38 198 SER B C 1
ATOM 5034 O O . SER B 1 198 ? 12.211 -20.859 -24.266 1 98.38 198 SER B O 1
ATOM 5036 N N . TYR B 1 199 ? 11.156 -22.688 -25.016 1 97.19 199 TYR B N 1
ATOM 5037 C CA . TYR B 1 199 ? 9.812 -22.141 -24.859 1 97.19 199 TYR B CA 1
ATOM 5038 C C . TYR B 1 199 ? 8.828 -23.219 -24.438 1 97.19 199 TYR B C 1
ATOM 5040 O O . TYR B 1 199 ? 8.859 -24.328 -24.969 1 97.19 199 TYR B O 1
ATOM 5048 N N . VAL B 1 200 ? 7.938 -22.922 -23.516 1 95.88 200 VAL B N 1
ATOM 5049 C CA . VAL B 1 200 ? 6.852 -23.828 -23.141 1 95.88 200 VAL B CA 1
ATOM 5050 C C . VAL B 1 200 ? 5.699 -23.031 -22.531 1 95.88 200 VAL B C 1
ATOM 5052 O O . VAL B 1 200 ? 5.918 -22.016 -21.875 1 95.88 200 VAL B O 1
ATOM 5055 N N . HIS B 1 201 ? 4.496 -23.406 -22.922 1 93.69 201 HIS B N 1
ATOM 5056 C CA . HIS B 1 201 ? 3.281 -22.953 -22.25 1 93.69 201 HIS B CA 1
ATOM 5057 C C . HIS B 1 201 ? 2.689 -24.047 -21.375 1 93.69 201 HIS B C 1
ATOM 5059 O O . HIS B 1 201 ? 2.244 -25.078 -21.875 1 93.69 201 HIS B O 1
ATOM 5065 N N . PHE B 1 202 ? 2.73 -23.844 -20.094 1 93.25 202 PHE B N 1
ATOM 5066 C CA . PHE B 1 202 ? 2.213 -24.797 -19.109 1 93.25 202 PHE B CA 1
ATOM 5067 C C . PHE B 1 202 ? 0.872 -24.328 -18.562 1 93.25 202 PHE B C 1
ATOM 5069 O O . PHE B 1 202 ? 0.761 -23.203 -18.047 1 93.25 202 PHE B O 1
ATOM 5076 N N . ILE B 1 203 ? -0.151 -25.141 -18.625 1 88.38 203 ILE B N 1
ATOM 5077 C CA . ILE B 1 203 ? -1.48 -24.812 -18.141 1 88.38 203 ILE B CA 1
ATOM 5078 C C . ILE B 1 203 ? -1.855 -25.734 -16.984 1 88.38 203 ILE B C 1
ATOM 5080 O O . ILE B 1 203 ? -1.827 -26.969 -17.125 1 88.38 203 ILE B O 1
ATOM 5084 N N . GLU B 1 204 ? -2.123 -25.156 -15.898 1 86.38 204 GLU B N 1
ATOM 5085 C CA . GLU B 1 204 ? -2.555 -25.938 -14.75 1 86.38 204 GLU B CA 1
ATOM 5086 C C . GLU B 1 204 ? -4.02 -25.672 -14.414 1 86.38 204 GLU B C 1
ATOM 5088 O O . GLU B 1 204 ? -4.449 -24.516 -14.375 1 86.38 204 GLU B O 1
ATOM 5093 N N . GLY B 1 205 ? -4.754 -26.703 -14.289 1 77.5 205 GLY B N 1
ATOM 5094 C CA . GLY B 1 205 ? -6.145 -26.609 -13.867 1 77.5 205 GLY B CA 1
ATOM 5095 C C . GLY B 1 205 ? -6.402 -27.297 -12.539 1 77.5 205 GLY B C 1
ATOM 5096 O O . GLY B 1 205 ? -6.039 -28.453 -12.344 1 77.5 205 GLY B O 1
ATOM 5097 N N . CYS B 1 206 ? -6.855 -26.578 -11.641 1 70.44 206 CYS B N 1
ATOM 5098 C CA . CYS B 1 206 ? -7.23 -27.141 -10.344 1 70.44 206 CYS B CA 1
ATOM 5099 C C . CYS B 1 206 ? -8.742 -27.109 -10.156 1 70.44 206 CYS B C 1
ATOM 5101 O O . CYS B 1 206 ? -9.352 -26.047 -10.133 1 70.44 206 CYS B O 1
ATOM 5103 N N . ILE B 1 207 ? -9.336 -28.234 -10.188 1 63.72 207 ILE B N 1
ATOM 5104 C CA . ILE B 1 207 ? -10.789 -28.297 -10.188 1 63.72 207 ILE B CA 1
ATOM 5105 C C . ILE B 1 207 ? -11.266 -29.219 -9.078 1 63.72 207 ILE B C 1
ATOM 5107 O O . ILE B 1 207 ? -10.609 -30.219 -8.773 1 63.72 207 ILE B O 1
ATOM 5111 N N . VAL B 1 208 ? -12.188 -28.828 -8.367 1 54.91 208 VAL B N 1
ATOM 5112 C CA . VAL B 1 208 ? -12.977 -29.688 -7.5 1 54.91 208 VAL B CA 1
ATOM 5113 C C . VAL B 1 208 ? -14.367 -29.891 -8.086 1 54.91 208 VAL B C 1
ATOM 5115 O O . VAL B 1 208 ? -15.211 -28.984 -8.016 1 54.91 208 VAL B O 1
ATOM 5118 N N . PRO B 1 209 ? -14.477 -30.984 -8.742 1 55.81 209 PRO B N 1
ATOM 5119 C CA . PRO B 1 209 ? -15.758 -31.172 -9.438 1 55.81 209 PRO B CA 1
ATOM 5120 C C . PRO B 1 209 ? -16.922 -31.391 -8.477 1 55.81 209 PRO B C 1
ATOM 5122 O O . PRO B 1 209 ? -18.078 -31.172 -8.852 1 55.81 209 PRO B O 1
ATOM 5125 N N . ILE B 1 210 ? -16.578 -31.922 -7.246 1 56.38 210 ILE B N 1
ATOM 5126 C CA . ILE B 1 210 ? -17.578 -32.156 -6.227 1 56.38 210 ILE B CA 1
ATOM 5127 C C . ILE B 1 210 ? -17.25 -31.391 -4.961 1 56.38 210 ILE B C 1
ATOM 5129 O O . ILE B 1 210 ? -16.109 -31.406 -4.5 1 56.38 210 ILE B O 1
ATOM 5133 N N . PRO B 1 211 ? -18.297 -30.672 -4.5 1 60.97 211 PRO B N 1
ATOM 5134 C CA . PRO B 1 211 ? -18.016 -29.875 -3.305 1 60.97 211 PRO B CA 1
ATOM 5135 C C . PRO B 1 211 ? -17.328 -30.672 -2.203 1 60.97 211 PRO B C 1
ATOM 5137 O O . PRO B 1 211 ? -17.812 -31.75 -1.813 1 60.97 211 PRO B O 1
ATOM 5140 N N . ALA B 1 212 ? -16.188 -30.312 -1.93 1 59.16 212 ALA B N 1
ATOM 5141 C CA . ALA B 1 212 ? -15.391 -30.984 -0.909 1 59.16 212 ALA B CA 1
ATOM 5142 C C . ALA B 1 212 ? -15.641 -30.391 0.47 1 59.16 212 ALA B C 1
ATOM 5144 O O . ALA B 1 212 ? -15.875 -29.188 0.592 1 59.16 212 ALA B O 1
ATOM 5145 N N . PRO B 1 213 ? -15.852 -31.281 1.543 1 66.81 213 PRO B N 1
ATOM 5146 C CA . PRO B 1 213 ? -15.758 -30.688 2.881 1 66.81 213 PRO B CA 1
ATOM 5147 C C . PRO B 1 213 ? -14.484 -29.875 3.072 1 66.81 213 PRO B C 1
ATOM 5149 O O . PRO B 1 213 ? -13.68 -29.75 2.145 1 66.81 213 PRO B O 1
ATOM 5152 N N . PHE B 1 214 ? -14.133 -29.469 4.125 1 73.81 214 PHE B N 1
ATOM 5153 C CA . PHE B 1 214 ? -12.992 -28.609 4.398 1 73.81 214 PHE B CA 1
ATOM 5154 C C . PHE B 1 214 ? -11.703 -29.234 3.889 1 73.81 214 PHE B C 1
ATOM 5156 O O . PHE B 1 214 ? -11.406 -30.391 4.191 1 73.81 214 PHE B O 1
ATOM 5163 N N . SER B 1 215 ? -11.086 -28.609 2.943 1 78.38 215 SER B N 1
ATOM 5164 C CA . SER B 1 215 ? -9.812 -29.047 2.373 1 78.38 215 SER B CA 1
ATOM 5165 C C . SER B 1 215 ? -8.82 -27.906 2.279 1 78.38 215 SER B C 1
ATOM 5167 O O . SER B 1 215 ? -9.211 -26.734 2.17 1 78.38 215 SER B O 1
ATOM 5169 N N . VAL B 1 216 ? -7.566 -28.266 2.482 1 82.06 216 VAL B N 1
ATOM 5170 C CA . VAL B 1 216 ? -6.492 -27.297 2.318 1 82.06 216 VAL B CA 1
ATOM 5171 C C . VAL B 1 216 ? -5.605 -27.703 1.142 1 82.06 216 VAL B C 1
ATOM 5173 O O . VAL B 1 216 ? -4.992 -28.766 1.155 1 82.06 216 VAL B O 1
ATOM 5176 N N . HIS B 1 217 ? -5.676 -26.953 0.142 1 85.62 217 HIS B N 1
ATOM 5177 C CA . HIS B 1 217 ? -4.766 -27.109 -0.986 1 85.62 217 HIS B CA 1
ATOM 5178 C C . HIS B 1 217 ? -3.529 -26.234 -0.828 1 85.62 217 HIS B C 1
ATOM 5180 O O . HIS B 1 217 ? -3.547 -25.062 -1.189 1 85.62 217 HIS B O 1
ATOM 5186 N N . LEU B 1 218 ? -2.502 -26.828 -0.368 1 90.06 218 LEU B N 1
ATOM 5187 C CA . LEU B 1 218 ? -1.235 -26.141 -0.111 1 90.06 218 LEU B CA 1
ATOM 5188 C C . LEU B 1 218 ? -0.183 -26.562 -1.135 1 90.06 218 LEU B C 1
ATOM 5190 O O . LEU B 1 218 ? 0.821 -27.188 -0.782 1 90.06 218 LEU B O 1
ATOM 5194 N N . GLY B 1 219 ? -0.476 -26.172 -2.381 1 89.75 219 GLY B N 1
ATOM 5195 C CA . GLY B 1 219 ? 0.432 -26.5 -3.469 1 89.75 219 GLY B CA 1
ATOM 5196 C C . GLY B 1 219 ? 1.606 -25.531 -3.568 1 89.75 219 GLY B C 1
ATOM 5197 O O . GLY B 1 219 ? 1.609 -24.484 -2.932 1 89.75 219 GLY B O 1
ATOM 5198 N N . GLY B 1 220 ? 2.57 -25.938 -4.273 1 92.62 220 GLY B N 1
ATOM 5199 C CA . GLY B 1 220 ? 3.736 -25.109 -4.535 1 92.62 220 GLY B CA 1
ATOM 5200 C C . GLY B 1 220 ? 4.199 -25.172 -5.977 1 92.62 220 GLY B C 1
ATOM 5201 O O . GLY B 1 220 ? 4.02 -26.203 -6.648 1 92.62 220 GLY B O 1
ATOM 5202 N N . SER B 1 221 ? 4.695 -24.078 -6.441 1 95.25 221 SER B N 1
ATOM 5203 C CA . SER B 1 221 ? 5.246 -24.047 -7.793 1 95.25 221 SER B CA 1
ATOM 5204 C C . SER B 1 221 ? 6.543 -23.25 -7.84 1 95.25 221 SER B C 1
ATOM 5206 O O . SER B 1 221 ? 6.668 -22.219 -7.176 1 95.25 221 SER B O 1
ATOM 5208 N N . GLU B 1 222 ? 7.5 -23.734 -8.523 1 98 222 GLU B N 1
ATOM 5209 C CA . GLU B 1 222 ? 8.75 -23.031 -8.812 1 98 222 GLU B CA 1
ATOM 5210 C C . GLU B 1 222 ? 9.023 -22.984 -10.312 1 98 222 GLU B C 1
ATOM 5212 O O . GLU B 1 222 ? 9.047 -24.016 -10.984 1 98 222 GLU B O 1
ATOM 5217 N N . PHE B 1 223 ? 9.25 -21.844 -10.789 1 98.62 223 PHE B N 1
ATOM 5218 C CA . PHE B 1 223 ? 9.523 -21.625 -12.203 1 98.62 223 PHE B CA 1
ATOM 5219 C C . PHE B 1 223 ? 10.922 -21.078 -12.406 1 98.62 223 PHE B C 1
ATOM 5221 O O . PHE B 1 223 ? 11.32 -20.109 -11.734 1 98.62 223 PHE B O 1
ATOM 5228 N N . PHE B 1 224 ? 11.617 -21.703 -13.242 1 98.88 224 PHE B N 1
ATOM 5229 C CA . PHE B 1 224 ? 12.969 -21.266 -13.586 1 98.88 224 PHE B CA 1
ATOM 5230 C C . PHE B 1 224 ? 13.078 -20.969 -15.078 1 98.88 224 PHE B C 1
ATOM 5232 O O . PHE B 1 224 ? 12.922 -21.875 -15.906 1 98.88 224 PHE B O 1
ATOM 5239 N N . VAL B 1 225 ? 13.344 -19.734 -15.375 1 98.94 225 VAL B N 1
ATOM 5240 C CA . VAL B 1 225 ? 13.516 -19.297 -16.75 1 98.94 225 VAL B CA 1
ATOM 5241 C C . VAL B 1 225 ? 14.984 -18.953 -17.016 1 98.94 225 VAL B C 1
ATOM 5243 O O . VAL B 1 225 ? 15.477 -17.922 -16.562 1 98.94 225 VAL B O 1
ATOM 5246 N N . GLU B 1 226 ? 15.617 -19.781 -17.766 1 98.75 226 GLU B N 1
ATOM 5247 C CA . GLU B 1 226 ? 17.031 -19.578 -18.047 1 98.75 226 GLU B CA 1
ATOM 5248 C C . GLU B 1 226 ? 17.234 -18.578 -19.172 1 98.75 226 GLU B C 1
ATOM 5250 O O . GLU B 1 226 ? 16.266 -18.016 -19.688 1 98.75 226 GLU B O 1
ATOM 5255 N N . ARG B 1 227 ? 18.531 -18.328 -19.5 1 98.69 227 ARG B N 1
ATOM 5256 C CA . ARG B 1 227 ? 18.922 -17.281 -20.422 1 98.69 227 ARG B CA 1
ATOM 5257 C C . ARG B 1 227 ? 18.141 -17.391 -21.734 1 98.69 227 ARG B C 1
ATOM 5259 O O . ARG B 1 227 ? 18.172 -18.438 -22.391 1 98.69 227 ARG B O 1
ATOM 5266 N N . GLY B 1 228 ? 17.375 -16.359 -22.062 1 98.69 228 GLY B N 1
ATOM 5267 C CA . GLY B 1 228 ? 16.719 -16.25 -23.359 1 98.69 228 GLY B CA 1
ATOM 5268 C C . GLY B 1 228 ? 15.5 -17.156 -23.469 1 98.69 228 GLY B C 1
ATOM 5269 O O . GLY B 1 228 ? 14.875 -17.234 -24.531 1 98.69 228 GLY B O 1
ATOM 5270 N N . ALA B 1 229 ? 15.094 -17.875 -22.406 1 98.88 229 ALA B N 1
ATOM 5271 C CA . ALA B 1 229 ? 13.938 -18.766 -22.453 1 98.88 229 ALA B CA 1
ATOM 5272 C C . ALA B 1 229 ? 12.641 -17.984 -22.234 1 98.88 229 ALA B C 1
ATOM 5274 O O . ALA B 1 229 ? 12.656 -16.844 -21.766 1 98.88 229 ALA B O 1
ATOM 5275 N N . ARG B 1 230 ? 11.555 -18.547 -22.703 1 98.56 230 ARG B N 1
ATOM 5276 C CA . ARG B 1 230 ? 10.227 -17.984 -22.5 1 98.56 230 ARG B CA 1
ATOM 5277 C C . ARG B 1 230 ? 9.273 -19.031 -21.906 1 98.56 230 ARG B C 1
ATOM 5279 O O . ARG B 1 230 ? 9.062 -20.078 -22.5 1 98.56 230 ARG B O 1
ATOM 5286 N N . LEU B 1 231 ? 8.781 -18.781 -20.719 1 98.5 231 LEU B N 1
ATOM 5287 C CA . LEU B 1 231 ? 7.855 -19.656 -20.016 1 98.5 231 LEU B CA 1
ATOM 5288 C C . LEU B 1 231 ? 6.512 -18.969 -19.797 1 98.5 231 LEU B C 1
ATOM 5290 O O . LEU B 1 231 ? 6.453 -17.875 -19.219 1 98.5 231 LEU B O 1
ATOM 5294 N N . ARG B 1 232 ? 5.492 -19.547 -20.281 1 97.06 232 ARG B N 1
ATOM 5295 C CA . ARG B 1 232 ? 4.125 -19.109 -20.016 1 97.06 232 ARG B CA 1
ATOM 5296 C C . ARG B 1 232 ? 3.424 -20.094 -19.078 1 97.06 232 ARG B C 1
ATOM 5298 O O . ARG B 1 232 ? 3.449 -21.312 -19.312 1 97.06 232 ARG B O 1
ATOM 5305 N N . VAL B 1 233 ? 2.887 -19.547 -18.047 1 96.31 233 VAL B N 1
ATOM 5306 C CA . VAL B 1 233 ? 2.158 -20.391 -17.094 1 96.31 233 VAL B CA 1
ATOM 5307 C C . VAL B 1 233 ? 0.745 -19.844 -16.906 1 96.31 233 VAL B C 1
ATOM 5309 O O . VAL B 1 233 ? 0.565 -18.672 -16.578 1 96.31 233 VAL B O 1
ATOM 5312 N N . SER B 1 234 ? -0.222 -20.625 -17.141 1 92.75 234 SER B N 1
ATOM 5313 C CA . SER B 1 234 ? -1.618 -20.281 -16.891 1 92.75 234 SER B CA 1
ATOM 5314 C C . SER B 1 234 ? -2.23 -21.219 -15.844 1 92.75 234 SER B C 1
ATOM 5316 O O . SER B 1 234 ? -2.215 -22.438 -16 1 92.75 234 SER B O 1
ATOM 5318 N N . SER B 1 235 ? -2.723 -20.625 -14.82 1 91.25 235 SER B N 1
ATOM 5319 C CA . SER B 1 235 ? -3.332 -21.406 -13.742 1 91.25 235 SER B CA 1
ATOM 5320 C C . SER B 1 235 ? -4.812 -21.078 -13.602 1 91.25 235 SER B C 1
ATOM 5322 O O . SER B 1 235 ? -5.176 -19.922 -13.336 1 91.25 235 SER B O 1
ATOM 5324 N N . LEU B 1 236 ? -5.617 -22.062 -13.758 1 85.31 236 LEU B N 1
ATOM 5325 C CA . LEU B 1 236 ? -7.059 -21.906 -13.594 1 85.31 236 LEU B CA 1
ATOM 5326 C C . LEU B 1 236 ? -7.562 -22.688 -12.391 1 85.31 236 LEU B C 1
ATOM 5328 O O . LEU B 1 236 ? -7.352 -23.906 -12.305 1 85.31 236 LEU B O 1
ATOM 5332 N N . GLN B 1 237 ? -8.164 -21.984 -11.516 1 84.75 237 GLN B N 1
ATOM 5333 C CA . GLN B 1 237 ? -8.688 -22.641 -10.32 1 84.75 237 GLN B CA 1
ATOM 5334 C C . GLN B 1 237 ? -10.188 -22.406 -10.18 1 84.75 237 GLN B C 1
ATOM 5336 O O . GLN B 1 237 ? -10.664 -21.281 -10.344 1 84.75 237 GLN B O 1
ATOM 5341 N N . ASP B 1 238 ? -10.867 -23.375 -9.953 1 79.06 238 ASP B N 1
ATOM 5342 C CA . ASP B 1 238 ? -12.289 -23.344 -9.641 1 79.06 238 ASP B CA 1
ATOM 5343 C C . ASP B 1 238 ? -12.633 -24.312 -8.508 1 79.06 238 ASP B C 1
ATOM 5345 O O . ASP B 1 238 ? -12.891 -25.5 -8.758 1 79.06 238 ASP B O 1
ATOM 5349 N N . TRP B 1 239 ? -12.633 -23.812 -7.297 1 74.5 239 TRP B N 1
ATOM 5350 C CA . TRP B 1 239 ? -12.859 -24.641 -6.117 1 74.5 239 TRP B CA 1
ATOM 5351 C C . TRP B 1 239 ? -14.32 -24.594 -5.688 1 74.5 239 TRP B C 1
ATOM 5353 O O . TRP B 1 239 ? -14.812 -23.531 -5.262 1 74.5 239 TRP B O 1
ATOM 5363 N N . LEU B 1 240 ? -14.852 -25.781 -5.891 1 70.56 240 LEU B N 1
ATOM 5364 C CA . LEU B 1 240 ? -16.203 -25.859 -5.359 1 70.56 240 LEU B CA 1
ATOM 5365 C C . LEU B 1 240 ? -16.188 -26.297 -3.9 1 70.56 240 LEU B C 1
ATOM 5367 O O . LEU B 1 240 ? -15.484 -27.25 -3.545 1 70.56 240 LEU B O 1
ATOM 5371 N N . GLY B 1 241 ? -16.734 -25.516 -2.951 1 74.75 241 GLY B N 1
ATOM 5372 C CA . GLY B 1 241 ? -16.812 -25.891 -1.551 1 74.75 241 GLY B CA 1
ATOM 5373 C C . GLY B 1 241 ? -15.883 -25.094 -0.657 1 74.75 241 GLY B C 1
ATOM 5374 O O . GLY B 1 241 ? -15.539 -23.953 -0.972 1 74.75 241 GLY B O 1
ATOM 5375 N N . ASP B 1 242 ? -15.555 -25.734 0.521 1 80.62 242 ASP B N 1
ATOM 5376 C CA . ASP B 1 242 ? -14.773 -25.062 1.553 1 80.62 242 ASP B CA 1
ATOM 5377 C C . ASP B 1 242 ? -13.289 -25.375 1.421 1 80.62 242 ASP B C 1
ATOM 5379 O O . ASP B 1 242 ? -12.734 -26.109 2.242 1 80.62 242 ASP B O 1
ATOM 5383 N N . VAL B 1 243 ? -12.688 -24.812 0.451 1 82.12 243 VAL B N 1
ATOM 5384 C CA . VAL B 1 243 ? -11.281 -25.094 0.17 1 82.12 243 VAL B CA 1
ATOM 5385 C C . VAL B 1 243 ? -10.438 -23.859 0.501 1 82.12 243 VAL B C 1
ATOM 5387 O O . VAL B 1 243 ? -10.766 -22.734 0.088 1 82.12 243 VAL B O 1
ATOM 5390 N N . VAL B 1 244 ? -9.461 -24.078 1.319 1 87.38 244 VAL B N 1
ATOM 5391 C CA . VAL B 1 244 ? -8.422 -23.078 1.519 1 87.38 244 VAL B CA 1
ATOM 5392 C C . VAL B 1 244 ? -7.305 -23.281 0.496 1 87.38 244 VAL B C 1
ATOM 5394 O O . VAL B 1 244 ? -6.66 -24.328 0.468 1 87.38 244 VAL B O 1
ATOM 5397 N N . HIS B 1 245 ? -7.156 -22.359 -0.319 1 89.12 245 HIS B N 1
ATOM 5398 C CA . HIS B 1 245 ? -6.207 -22.469 -1.419 1 89.12 245 HIS B CA 1
ATOM 5399 C C . HIS B 1 245 ? -5.004 -21.562 -1.195 1 89.12 245 HIS B C 1
ATOM 5401 O O . HIS B 1 245 ? -5.141 -20.328 -1.207 1 89.12 245 HIS B O 1
ATOM 5407 N N . VAL B 1 246 ? -3.852 -22.078 -0.998 1 90.06 246 VAL B N 1
ATOM 5408 C CA . VAL B 1 246 ? -2.643 -21.312 -0.708 1 90.06 246 VAL B CA 1
ATOM 5409 C C . VAL B 1 246 ? -1.503 -21.781 -1.608 1 90.06 246 VAL B C 1
ATOM 5411 O O . VAL B 1 246 ? -0.588 -22.469 -1.152 1 90.06 246 VAL B O 1
ATOM 5414 N N . PRO B 1 247 ? -1.517 -21.406 -2.795 1 89.44 247 PRO B N 1
ATOM 5415 C CA . PRO B 1 247 ? -0.367 -21.719 -3.645 1 89.44 247 PRO B CA 1
ATOM 5416 C C . PRO B 1 247 ? 0.889 -20.953 -3.26 1 89.44 247 PRO B C 1
ATOM 5418 O O . PRO B 1 247 ? 0.87 -19.719 -3.223 1 89.44 247 PRO B O 1
ATOM 5421 N N . VAL B 1 248 ? 1.923 -21.656 -2.891 1 93.12 248 VAL B N 1
ATOM 5422 C CA . VAL B 1 248 ? 3.223 -21.047 -2.621 1 93.12 248 VAL B CA 1
ATOM 5423 C C . VAL B 1 248 ? 4.078 -21.078 -3.885 1 93.12 248 VAL B C 1
ATOM 5425 O O . VAL B 1 248 ? 4.625 -22.125 -4.246 1 93.12 248 VAL B O 1
ATOM 5428 N N . LYS B 1 249 ? 4.215 -19.922 -4.477 1 94.75 249 LYS B N 1
ATOM 5429 C CA . LYS B 1 249 ? 4.848 -19.891 -5.793 1 94.75 249 LYS B CA 1
ATOM 5430 C C . LYS B 1 249 ? 6.07 -18.984 -5.793 1 94.75 249 LYS B C 1
ATOM 5432 O O . LYS B 1 249 ? 6.137 -18.016 -5.023 1 94.75 249 LYS B O 1
ATOM 5437 N N . GLY B 1 250 ? 7.016 -19.266 -6.617 1 97.38 250 GLY B N 1
ATOM 5438 C CA . GLY B 1 250 ? 8.195 -18.453 -6.859 1 97.38 250 GLY B CA 1
ATOM 5439 C C . GLY B 1 250 ? 8.781 -18.656 -8.242 1 97.38 250 GLY B C 1
ATOM 5440 O O . GLY B 1 250 ? 8.586 -19.703 -8.859 1 97.38 250 GLY B O 1
ATOM 5441 N N . ALA B 1 251 ? 9.477 -17.688 -8.695 1 98.62 251 ALA B N 1
ATOM 5442 C CA . ALA B 1 251 ? 10.109 -17.781 -10.016 1 98.62 251 ALA B CA 1
ATOM 5443 C C . ALA B 1 251 ? 11.43 -17.016 -10.039 1 98.62 251 ALA B C 1
ATOM 5445 O O . ALA B 1 251 ? 11.609 -16.047 -9.305 1 98.62 251 ALA B O 1
ATOM 5446 N N . ILE B 1 252 ? 12.305 -17.484 -10.797 1 98.88 252 ILE B N 1
ATOM 5447 C CA . ILE B 1 252 ? 13.578 -16.828 -11.078 1 98.88 252 ILE B CA 1
ATOM 5448 C C . ILE B 1 252 ? 13.766 -16.688 -12.586 1 98.88 252 ILE B C 1
ATOM 5450 O O . ILE B 1 252 ? 13.719 -17.672 -13.32 1 98.88 252 ILE B O 1
ATOM 5454 N N . VAL B 1 253 ? 13.969 -15.508 -13.047 1 98.94 253 VAL B N 1
ATOM 5455 C CA . VAL B 1 253 ? 14.117 -15.242 -14.469 1 98.94 253 VAL B CA 1
ATOM 5456 C C . VAL B 1 253 ? 15.523 -14.695 -14.75 1 98.94 253 VAL B C 1
ATOM 5458 O O . VAL B 1 253 ? 15.914 -13.672 -14.188 1 98.94 253 VAL B O 1
ATOM 5461 N N . LYS B 1 254 ? 16.219 -15.352 -15.594 1 98.81 254 LYS B N 1
ATOM 5462 C CA . LYS B 1 254 ? 17.609 -14.992 -15.883 1 98.81 254 LYS B CA 1
ATOM 5463 C C . LYS B 1 254 ? 17.703 -14.109 -17.125 1 98.81 254 LYS B C 1
ATOM 5465 O O . LYS B 1 254 ? 16.703 -13.547 -17.562 1 98.81 254 LYS B O 1
ATOM 5470 N N . GLU B 1 255 ? 18.922 -13.938 -17.656 1 98.81 255 GLU B N 1
ATOM 5471 C CA . GLU B 1 255 ? 19.234 -12.953 -18.688 1 98.81 255 GLU B CA 1
ATOM 5472 C C . GLU B 1 255 ? 18.344 -13.133 -19.906 1 98.81 255 GLU B C 1
ATOM 5474 O O . GLU B 1 255 ? 18.266 -14.227 -20.469 1 98.81 255 GLU B O 1
ATOM 5479 N N . ARG B 1 256 ? 17.688 -12.125 -20.359 1 98.44 256 ARG B N 1
ATOM 5480 C CA . ARG B 1 256 ? 16.844 -12.07 -21.547 1 98.44 256 ARG B CA 1
ATOM 5481 C C . ARG B 1 256 ? 15.766 -13.141 -21.5 1 98.44 256 ARG B C 1
ATOM 5483 O O . ARG B 1 256 ? 15.203 -13.516 -22.531 1 98.44 256 ARG B O 1
ATOM 5490 N N . GLY B 1 257 ? 15.453 -13.633 -20.266 1 98.88 257 GLY B N 1
ATOM 5491 C CA . GLY B 1 257 ? 14.328 -14.539 -20.078 1 98.88 257 GLY B CA 1
ATOM 5492 C C . GLY B 1 257 ? 13 -13.82 -19.953 1 98.88 257 GLY B C 1
ATOM 5493 O O . GLY B 1 257 ? 12.953 -12.648 -19.594 1 98.88 257 GLY B O 1
ATOM 5494 N N . THR B 1 258 ? 11.891 -14.508 -20.266 1 98.88 258 THR B N 1
ATOM 5495 C CA . THR B 1 258 ? 10.555 -13.938 -20.188 1 98.88 258 THR B CA 1
ATOM 5496 C C . THR B 1 258 ? 9.602 -14.891 -19.469 1 98.88 258 THR B C 1
ATOM 5498 O O . THR B 1 258 ? 9.453 -16.047 -19.875 1 98.88 258 THR B O 1
ATOM 5501 N N . LEU B 1 259 ? 8.992 -14.461 -18.453 1 98.88 259 LEU B N 1
ATOM 5502 C CA . LEU B 1 259 ? 7.945 -15.203 -17.766 1 98.88 259 LEU B CA 1
ATOM 5503 C C . LEU B 1 259 ? 6.598 -14.516 -17.922 1 98.88 259 LEU B C 1
ATOM 5505 O O . LEU B 1 259 ? 6.477 -13.312 -17.641 1 98.88 259 LEU B O 1
ATOM 5509 N N . GLU B 1 260 ? 5.648 -15.18 -18.406 1 98.25 260 GLU B N 1
ATOM 5510 C CA . GLU B 1 260 ? 4.262 -14.734 -18.453 1 98.25 260 GLU B CA 1
ATOM 5511 C C . GLU B 1 260 ? 3.361 -15.625 -17.609 1 98.25 260 GLU B C 1
ATOM 5513 O O . GLU B 1 260 ? 3.219 -16.812 -17.891 1 98.25 260 GLU B O 1
ATOM 5518 N N . GLU B 1 261 ? 2.807 -15.078 -16.609 1 97.12 261 GLU B N 1
ATOM 5519 C CA . GLU B 1 261 ? 1.918 -15.836 -15.734 1 97.12 261 GLU B CA 1
ATOM 5520 C C . GLU B 1 261 ? 0.501 -15.273 -15.766 1 97.12 261 GLU B C 1
ATOM 5522 O O . GLU B 1 261 ? 0.314 -14.055 -15.75 1 97.12 261 GLU B O 1
ATOM 5527 N N . LEU B 1 262 ? -0.42 -16.125 -15.852 1 95.81 262 LEU B N 1
ATOM 5528 C CA . LEU B 1 262 ? -1.833 -15.773 -15.734 1 95.81 262 LEU B CA 1
ATOM 5529 C C . LEU B 1 262 ? -2.521 -16.656 -14.703 1 95.81 262 LEU B C 1
ATOM 5531 O O . LEU B 1 262 ? -2.453 -17.891 -14.781 1 95.81 262 LEU B O 1
ATOM 5535 N N . GLY B 1 263 ? -3.074 -16.047 -13.703 1 93.75 263 GLY B N 1
ATOM 5536 C CA . GLY B 1 263 ? -3.9 -16.75 -12.734 1 93.75 263 GLY B CA 1
ATOM 5537 C C . GLY B 1 263 ? -5.367 -16.375 -12.812 1 93.75 263 GLY B C 1
ATOM 5538 O O . GLY B 1 263 ? -5.699 -15.188 -12.914 1 93.75 263 GLY B O 1
ATOM 5539 N N . VAL B 1 264 ? -6.184 -17.359 -12.891 1 91.19 264 VAL B N 1
ATOM 5540 C CA . VAL B 1 264 ? -7.629 -17.156 -12.836 1 91.19 264 VAL B CA 1
ATOM 5541 C C . VAL B 1 264 ? -8.203 -17.922 -11.641 1 91.19 264 VAL B C 1
ATOM 5543 O O . VAL B 1 264 ? -8.062 -19.141 -11.555 1 91.19 264 VAL B O 1
ATOM 5546 N N . SER B 1 265 ? -8.852 -17.234 -10.766 1 90.44 265 SER B N 1
ATOM 5547 C CA . SER B 1 265 ? -9.312 -17.875 -9.531 1 90.44 265 SER B CA 1
ATOM 5548 C C . SER B 1 265 ? -10.82 -17.703 -9.352 1 90.44 265 SER B C 1
ATOM 5550 O O . SER B 1 265 ? -11.32 -16.578 -9.312 1 90.44 265 SER B O 1
ATOM 5552 N N . PHE B 1 266 ? -11.398 -18.859 -9.234 1 85.62 266 PHE B N 1
ATOM 5553 C CA . PHE B 1 266 ? -12.82 -18.906 -8.914 1 85.62 266 PHE B CA 1
ATOM 5554 C C . PHE B 1 266 ? -13.062 -19.797 -7.695 1 85.62 266 PHE B C 1
ATOM 5556 O O . PHE B 1 266 ? -12.453 -20.844 -7.555 1 85.62 266 PHE B O 1
ATOM 5563 N N . GLY B 1 267 ? -13.742 -19.359 -6.852 1 77.75 267 GLY B N 1
ATOM 5564 C CA . GLY B 1 267 ? -14.195 -20.234 -5.789 1 77.75 267 GLY B CA 1
ATOM 5565 C C . GLY B 1 267 ? -13.219 -20.328 -4.633 1 77.75 267 GLY B C 1
ATOM 5566 O O . GLY B 1 267 ? -12.227 -19.609 -4.594 1 77.75 267 GLY B O 1
ATOM 5567 N N . GLY B 1 268 ? -13.625 -21.25 -3.607 1 80.81 268 GLY B N 1
ATOM 5568 C CA . GLY B 1 268 ? -12.867 -21.406 -2.375 1 80.81 268 GLY B CA 1
ATOM 5569 C C . GLY B 1 268 ? -13.391 -20.547 -1.243 1 80.81 268 GLY B C 1
ATOM 5570 O O . GLY B 1 268 ? -14.398 -19.844 -1.401 1 80.81 268 GLY B O 1
ATOM 5571 N N . THR B 1 269 ? -12.812 -20.797 -0.132 1 86.81 269 THR B N 1
ATOM 5572 C CA . THR B 1 269 ? -13.219 -19.984 1.016 1 86.81 269 THR B CA 1
ATOM 5573 C C . THR B 1 269 ? -12.156 -18.953 1.362 1 86.81 269 THR B C 1
ATOM 5575 O O . THR B 1 269 ? -12.469 -17.797 1.636 1 86.81 269 THR B O 1
ATOM 5578 N N . LYS B 1 270 ? -10.922 -19.422 1.317 1 91 270 LYS B N 1
ATOM 5579 C CA . LYS B 1 270 ? -9.773 -18.547 1.562 1 91 270 LYS B CA 1
ATOM 5580 C C . LYS B 1 270 ? -8.68 -18.781 0.523 1 91 270 LYS B C 1
ATOM 5582 O O . LYS B 1 270 ? -8.328 -19.922 0.22 1 91 270 LYS B O 1
ATOM 5587 N N . ILE B 1 271 ? -8.258 -17.75 0.079 1 92.56 271 ILE B N 1
ATOM 5588 C CA . ILE B 1 271 ? -7.195 -17.812 -0.921 1 92.56 271 ILE B CA 1
ATOM 5589 C C . ILE B 1 271 ? -6.023 -16.938 -0.493 1 92.56 271 ILE B C 1
ATOM 5591 O O . ILE B 1 271 ? -6.211 -15.781 -0.117 1 92.56 271 ILE B O 1
ATOM 5595 N N . GLY B 1 272 ? -4.879 -17.406 -0.43 1 94 272 GLY B N 1
ATOM 5596 C CA . GLY B 1 272 ? -3.641 -16.688 -0.204 1 94 272 GLY B CA 1
ATOM 5597 C C . GLY B 1 272 ? -2.598 -16.922 -1.278 1 94 272 GLY B C 1
ATOM 5598 O O . GLY B 1 272 ? -1.997 -18 -1.333 1 94 272 GLY B O 1
ATOM 5599 N N . MET B 1 273 ? -2.385 -15.961 -2.086 1 91.19 273 MET B N 1
ATOM 5600 C CA . MET B 1 273 ? -1.459 -16.125 -3.203 1 91.19 273 MET B CA 1
ATOM 5601 C C . MET B 1 273 ? -0.615 -14.875 -3.408 1 91.19 273 MET B C 1
ATOM 5603 O O . MET B 1 273 ? -1.113 -13.867 -3.9 1 91.19 273 MET B O 1
ATOM 5607 N N . ARG B 1 274 ? 0.603 -14.898 -3.135 1 92.12 274 ARG B N 1
ATOM 5608 C CA . ARG B 1 274 ? 1.542 -13.805 -3.361 1 92.12 274 ARG B CA 1
ATOM 5609 C C . ARG B 1 274 ? 2.906 -14.328 -3.793 1 92.12 274 ARG B C 1
ATOM 5611 O O . ARG B 1 274 ? 3.852 -14.344 -3.002 1 92.12 274 ARG B O 1
ATOM 5618 N N . PRO B 1 275 ? 3.025 -14.703 -4.945 1 96 275 PRO B N 1
ATOM 5619 C CA . PRO B 1 275 ? 4.281 -15.281 -5.426 1 96 275 PRO B CA 1
ATOM 5620 C C . PRO B 1 275 ? 5.449 -14.297 -5.348 1 96 275 PRO B C 1
ATOM 5622 O O . PRO B 1 275 ? 5.242 -13.078 -5.395 1 96 275 PRO B O 1
ATOM 5625 N N . THR B 1 276 ? 6.613 -14.812 -5.164 1 96.94 276 THR B N 1
ATOM 5626 C CA . THR B 1 276 ? 7.855 -14.055 -5.27 1 96.94 276 THR B CA 1
ATOM 5627 C C . THR B 1 276 ? 8.523 -14.297 -6.621 1 96.94 276 THR B C 1
ATOM 5629 O O . THR B 1 276 ? 8.867 -15.43 -6.953 1 96.94 276 THR B O 1
ATOM 5632 N N . ILE B 1 277 ? 8.688 -13.305 -7.371 1 98.38 277 ILE B N 1
ATOM 5633 C CA . ILE B 1 277 ? 9.289 -13.414 -8.695 1 98.38 277 ILE B CA 1
ATOM 5634 C C . ILE B 1 277 ? 10.555 -12.555 -8.758 1 98.38 277 ILE B C 1
ATOM 5636 O O . ILE B 1 277 ? 10.5 -11.344 -8.531 1 98.38 277 ILE B O 1
ATOM 5640 N N . ARG B 1 278 ? 11.648 -13.117 -9.055 1 98.75 278 ARG B N 1
ATOM 5641 C CA . ARG B 1 278 ? 12.93 -12.414 -9.086 1 98.75 278 ARG B CA 1
ATOM 5642 C C . ARG B 1 278 ? 13.461 -12.297 -10.508 1 98.75 278 ARG B C 1
ATOM 5644 O O . ARG B 1 278 ? 13.641 -13.305 -11.195 1 98.75 278 ARG B O 1
ATOM 5651 N N . LEU B 1 279 ? 13.633 -11.125 -10.961 1 98.88 279 LEU B N 1
ATOM 5652 C CA . LEU B 1 279 ? 14.328 -10.859 -12.219 1 98.88 279 LEU B CA 1
ATOM 5653 C C . LEU B 1 279 ? 15.812 -10.633 -11.977 1 98.88 279 LEU B C 1
ATOM 5655 O O . LEU B 1 279 ? 16.234 -9.516 -11.68 1 98.88 279 LEU B O 1
ATOM 5659 N N . VAL B 1 280 ? 16.609 -11.648 -12.227 1 98.62 280 VAL B N 1
ATOM 5660 C CA . VAL B 1 280 ? 17.984 -11.641 -11.742 1 98.62 280 VAL B CA 1
ATOM 5661 C C . VAL B 1 280 ? 18.938 -11.445 -12.914 1 98.62 280 VAL B C 1
ATOM 5663 O O . VAL B 1 280 ? 20.141 -11.234 -12.719 1 98.62 280 VAL B O 1
ATOM 5666 N N . GLY B 1 281 ? 18.422 -11.594 -14.094 1 98.75 281 GLY B N 1
ATOM 5667 C CA . GLY B 1 281 ? 19.266 -11.422 -15.266 1 98.75 281 GLY B CA 1
ATOM 5668 C C . GLY B 1 281 ? 18.953 -10.164 -16.047 1 98.75 281 GLY B C 1
ATOM 5669 O O . GLY B 1 281 ? 17.781 -9.773 -16.141 1 98.75 281 GLY B O 1
ATOM 5670 N N . GLU B 1 282 ? 19.984 -9.625 -16.703 1 98.62 282 GLU B N 1
ATOM 5671 C CA . GLU B 1 282 ? 19.812 -8.414 -17.5 1 98.62 282 GLU B CA 1
ATOM 5672 C C . GLU B 1 282 ? 18.781 -8.617 -18.594 1 98.62 282 GLU B C 1
ATOM 5674 O O . GLU B 1 282 ? 18.828 -9.602 -19.344 1 98.62 282 GLU B O 1
ATOM 5679 N N . GLY B 1 283 ? 17.828 -7.754 -18.641 1 98.75 283 GLY B N 1
ATOM 5680 C CA . GLY B 1 283 ? 16.844 -7.793 -19.719 1 98.75 283 GLY B CA 1
ATOM 5681 C C . GLY B 1 283 ? 15.711 -8.766 -19.453 1 98.75 283 GLY B C 1
ATOM 5682 O O . GLY B 1 283 ? 14.859 -8.992 -20.328 1 98.75 283 GLY B O 1
ATOM 5683 N N . ALA B 1 284 ? 15.664 -9.352 -18.234 1 98.88 284 ALA B N 1
ATOM 5684 C CA . ALA B 1 284 ? 14.57 -10.258 -17.875 1 98.88 284 ALA B CA 1
ATOM 5685 C C . ALA B 1 284 ? 13.227 -9.531 -17.891 1 98.88 284 ALA B C 1
ATOM 5687 O O . ALA B 1 284 ? 13.148 -8.344 -17.578 1 98.88 284 ALA B O 1
ATOM 5688 N N . LYS B 1 285 ? 12.148 -10.227 -18.281 1 98.88 285 LYS B N 1
ATOM 5689 C CA . LYS B 1 285 ? 10.82 -9.641 -18.422 1 98.88 285 LYS B CA 1
ATOM 5690 C C . LYS B 1 285 ? 9.766 -10.477 -17.688 1 98.88 285 LYS B C 1
ATOM 5692 O O . LYS B 1 285 ? 9.836 -11.703 -17.688 1 98.88 285 LYS B O 1
ATOM 5697 N N . LEU B 1 286 ? 8.844 -9.766 -17.109 1 98.81 286 LEU B N 1
ATOM 5698 C CA . LEU B 1 286 ? 7.734 -10.422 -16.422 1 98.81 286 LEU B CA 1
ATOM 5699 C C . LEU B 1 286 ? 6.402 -9.789 -16.828 1 98.81 286 LEU B C 1
ATOM 5701 O O . LEU B 1 286 ? 6.277 -8.57 -16.859 1 98.81 286 LEU B O 1
ATOM 5705 N N . SER B 1 287 ? 5.469 -10.57 -17.188 1 98.5 287 SER B N 1
ATOM 5706 C CA . SER B 1 287 ? 4.051 -10.227 -17.234 1 98.5 287 SER B CA 1
ATOM 5707 C C . SER B 1 287 ? 3.246 -11.102 -16.281 1 98.5 287 SER B C 1
ATOM 5709 O O . SER B 1 287 ? 3.094 -12.305 -16.5 1 98.5 287 SER B O 1
ATOM 5711 N N . PHE B 1 288 ? 2.826 -10.523 -15.219 1 97.94 288 PHE B N 1
ATOM 5712 C CA . PHE B 1 288 ? 2.025 -11.227 -14.219 1 97.94 288 PHE B CA 1
ATOM 5713 C C . PHE B 1 288 ? 0.588 -10.719 -14.227 1 97.94 288 PHE B C 1
ATOM 5715 O O . PHE B 1 288 ? 0.318 -9.594 -13.812 1 97.94 288 PHE B O 1
ATOM 5722 N N . ASN B 1 289 ? -0.353 -11.547 -14.625 1 96.44 289 ASN B N 1
ATOM 5723 C CA . ASN B 1 289 ? -1.766 -11.203 -14.734 1 96.44 289 ASN B CA 1
ATOM 5724 C C . ASN B 1 289 ? -2.629 -12.078 -13.836 1 96.44 289 ASN B C 1
ATOM 5726 O O . ASN B 1 289 ? -2.398 -13.281 -13.727 1 96.44 289 ASN B O 1
ATOM 5730 N N . ASN B 1 290 ? -3.537 -11.461 -13.172 1 95.88 290 ASN B N 1
ATOM 5731 C CA . ASN B 1 290 ? -4.422 -12.188 -12.273 1 95.88 290 ASN B CA 1
ATOM 5732 C C . ASN B 1 290 ? -5.871 -11.734 -12.422 1 95.88 290 ASN B C 1
ATOM 5734 O O . ASN B 1 290 ? -6.145 -10.539 -12.516 1 95.88 290 ASN B O 1
ATOM 5738 N N . VAL B 1 291 ? -6.781 -12.672 -12.461 1 95.12 291 VAL B N 1
ATOM 5739 C CA . VAL B 1 291 ? -8.219 -12.438 -12.477 1 95.12 291 VAL B CA 1
ATOM 5740 C C . VAL B 1 291 ? -8.883 -13.195 -11.328 1 95.12 291 VAL B C 1
ATOM 5742 O O . VAL B 1 291 ? -8.594 -14.367 -11.102 1 95.12 291 VAL B O 1
ATOM 5745 N N . ALA B 1 292 ? -9.773 -12.547 -10.633 1 95.06 292 ALA B N 1
ATOM 5746 C CA . ALA B 1 292 ? -10.492 -13.227 -9.562 1 95.06 292 ALA B CA 1
ATOM 5747 C C . ALA B 1 292 ? -11.969 -12.852 -9.57 1 95.06 292 ALA B C 1
ATOM 5749 O O . ALA B 1 292 ? -12.328 -11.703 -9.828 1 95.06 292 ALA B O 1
ATOM 5750 N N . LEU B 1 293 ? -12.781 -13.797 -9.422 1 94.25 293 LEU B N 1
ATOM 5751 C CA . LEU B 1 293 ? -14.203 -13.625 -9.156 1 94.25 293 LEU B CA 1
ATOM 5752 C C . LEU B 1 293 ? -14.562 -14.156 -7.77 1 94.25 293 LEU B C 1
ATOM 5754 O O . LEU B 1 293 ? -14.562 -15.367 -7.547 1 94.25 293 LEU B O 1
ATOM 5758 N N . LEU B 1 294 ? -14.922 -13.266 -6.883 1 95.06 294 LEU B N 1
ATOM 5759 C CA . LEU B 1 294 ? -15.164 -13.625 -5.492 1 95.06 294 LEU B CA 1
ATOM 5760 C C . LEU B 1 294 ? -16.625 -13.453 -5.129 1 95.06 294 LEU B C 1
ATOM 5762 O O . LEU B 1 294 ? -17.25 -12.461 -5.512 1 95.06 294 LEU B O 1
ATOM 5766 N N . LYS B 1 295 ? -17.141 -14.406 -4.449 1 92.88 295 LYS B N 1
ATOM 5767 C CA . LYS B 1 295 ? -18.562 -14.375 -4.09 1 92.88 295 LYS B CA 1
ATOM 5768 C C . LYS B 1 295 ? -18.781 -14.914 -2.678 1 92.88 295 LYS B C 1
ATOM 5770 O O . LYS B 1 295 ? -17.828 -15.359 -2.023 1 92.88 295 LYS B O 1
ATOM 5775 N N . LYS B 1 296 ? -19.984 -14.82 -2.164 1 93.19 296 LYS B N 1
ATOM 5776 C CA . LYS B 1 296 ? -20.375 -15.297 -0.843 1 93.19 296 LYS B CA 1
ATOM 5777 C C . LYS B 1 296 ? -19.469 -14.727 0.242 1 93.19 296 LYS B C 1
ATOM 5779 O O . LYS B 1 296 ? -19.281 -13.508 0.326 1 93.19 296 LYS B O 1
ATOM 5784 N N . GLU B 1 297 ? -18.828 -15.609 0.961 1 94 297 GLU B N 1
ATOM 5785 C CA . GLU B 1 297 ? -17.984 -15.141 2.057 1 94 297 GLU B CA 1
ATOM 5786 C C . GLU B 1 297 ? -16.516 -15.438 1.784 1 94 297 GLU B C 1
ATOM 5788 O O . GLU B 1 297 ? -15.711 -15.555 2.717 1 94 297 GLU B O 1
ATOM 5793 N N . MET B 1 298 ? -16.234 -15.555 0.497 1 94 298 MET B N 1
ATOM 5794 C CA . MET B 1 298 ? -14.859 -15.828 0.105 1 94 298 MET B CA 1
ATOM 5795 C C . MET B 1 298 ? -13.93 -14.711 0.574 1 94 298 MET B C 1
ATOM 5797 O O . MET B 1 298 ? -14.281 -13.531 0.504 1 94 298 MET B O 1
ATOM 5801 N N . ARG B 1 299 ? -12.773 -15.062 1.021 1 95.94 299 ARG B N 1
ATOM 5802 C CA . ARG B 1 299 ? -11.727 -14.125 1.403 1 95.94 299 ARG B CA 1
ATOM 5803 C C . ARG B 1 299 ? -10.445 -14.383 0.625 1 95.94 299 ARG B C 1
ATOM 5805 O O . ARG B 1 299 ? -9.977 -15.523 0.56 1 95.94 299 ARG B O 1
ATOM 5812 N N . SER B 1 300 ? -9.914 -13.375 0.089 1 96.19 300 SER B N 1
ATOM 5813 C CA . SER B 1 300 ? -8.734 -13.531 -0.758 1 96.19 300 SER B CA 1
ATOM 5814 C C . SER B 1 300 ? -7.645 -12.531 -0.384 1 96.19 300 SER B C 1
ATOM 5816 O O . SER B 1 300 ? -7.914 -11.336 -0.244 1 96.19 300 SER B O 1
ATOM 5818 N N . TRP B 1 301 ? -6.508 -12.977 -0.082 1 96.25 301 TRP B N 1
ATOM 5819 C CA . TRP B 1 301 ? -5.273 -12.203 -0.015 1 96.25 301 TRP B CA 1
ATOM 5820 C C . TRP B 1 301 ? -4.379 -12.5 -1.214 1 96.25 301 TRP B C 1
ATOM 5822 O O . TRP B 1 301 ? -3.701 -13.531 -1.251 1 96.25 301 TRP B O 1
ATOM 5832 N N . SER B 1 302 ? -4.375 -11.602 -2.17 1 94.69 302 SER B N 1
ATOM 5833 C CA . SER B 1 302 ? -3.684 -11.844 -3.434 1 94.69 302 SER B CA 1
ATOM 5834 C C . SER B 1 302 ? -2.641 -10.758 -3.703 1 94.69 302 SER B C 1
ATOM 5836 O O . SER B 1 302 ? -2.623 -9.727 -3.033 1 94.69 302 SER B O 1
ATOM 5838 N N . GLY B 1 303 ? -1.768 -11.016 -4.633 1 94.94 303 GLY B N 1
ATOM 5839 C CA . GLY B 1 303 ? -0.76 -10.055 -5.047 1 94.94 303 GLY B CA 1
ATOM 5840 C C . GLY B 1 303 ? 0.509 -10.703 -5.566 1 94.94 303 GLY B C 1
ATOM 5841 O O . GLY B 1 303 ? 0.471 -11.82 -6.094 1 94.94 303 GLY B O 1
ATOM 5842 N N . SER B 1 304 ? 1.566 -9.953 -5.562 1 96.38 304 SER B N 1
ATOM 5843 C CA . SER B 1 304 ? 2.871 -10.422 -6.016 1 96.38 304 SER B CA 1
ATOM 5844 C C . SER B 1 304 ? 3.996 -9.57 -5.441 1 96.38 304 SER B C 1
ATOM 5846 O O . SER B 1 304 ? 3.791 -8.398 -5.117 1 96.38 304 SER B O 1
ATOM 5848 N N . PHE B 1 305 ? 5.027 -10.211 -5.227 1 97.06 305 PHE B N 1
ATOM 5849 C CA . PHE B 1 305 ? 6.277 -9.539 -4.891 1 97.06 305 PHE B CA 1
ATOM 5850 C C . PHE B 1 305 ? 7.301 -9.711 -6.004 1 97.06 305 PHE B C 1
ATOM 5852 O O . PHE B 1 305 ? 7.891 -10.781 -6.152 1 97.06 305 PHE B O 1
ATOM 5859 N N . VAL B 1 306 ? 7.539 -8.695 -6.762 1 98.56 306 VAL B N 1
ATOM 5860 C CA . VAL B 1 306 ? 8.477 -8.727 -7.879 1 98.56 306 VAL B CA 1
ATOM 5861 C C . VAL B 1 306 ? 9.766 -8.008 -7.496 1 98.56 306 VAL B C 1
ATOM 5863 O O . VAL B 1 306 ? 9.742 -6.816 -7.176 1 98.56 306 VAL B O 1
ATOM 5866 N N . LYS B 1 307 ? 10.812 -8.648 -7.496 1 98.38 307 LYS B N 1
ATOM 5867 C CA . LYS B 1 307 ? 12.125 -8.07 -7.215 1 98.38 307 LYS B CA 1
ATOM 5868 C C . LYS B 1 307 ? 12.938 -7.91 -8.492 1 98.38 307 LYS B C 1
ATOM 5870 O O . LYS B 1 307 ? 13.266 -8.891 -9.156 1 98.38 307 LYS B O 1
ATOM 5875 N N . MET B 1 308 ? 13.195 -6.734 -8.852 1 98.69 308 MET B N 1
ATOM 5876 C CA . MET B 1 308 ? 14.023 -6.434 -10.008 1 98.69 308 MET B CA 1
ATOM 5877 C C . MET B 1 308 ? 15.477 -6.23 -9.602 1 98.69 308 MET B C 1
ATOM 5879 O O . MET B 1 308 ? 15.836 -5.184 -9.062 1 98.69 308 MET B O 1
ATOM 5883 N N . GLU B 1 309 ? 16.328 -7.172 -9.953 1 98.44 309 GLU B N 1
ATOM 5884 C CA . GLU B 1 309 ? 17.656 -7.238 -9.375 1 98.44 309 GLU B CA 1
ATOM 5885 C C . GLU B 1 309 ? 18.734 -6.992 -10.43 1 98.44 309 GLU B C 1
ATOM 5887 O O . GLU B 1 309 ? 19.922 -6.949 -10.109 1 98.44 309 GLU B O 1
ATOM 5892 N N . ALA B 1 310 ? 18.359 -6.891 -11.648 1 98.62 310 ALA B N 1
ATOM 5893 C CA . ALA B 1 310 ? 19.312 -6.715 -12.74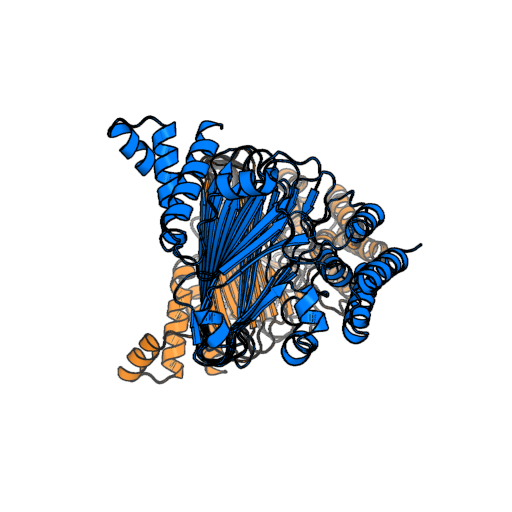2 1 98.62 310 ALA B CA 1
ATOM 5894 C C . ALA B 1 310 ? 18.922 -5.543 -13.633 1 98.62 310 ALA B C 1
ATOM 5896 O O . ALA B 1 310 ? 17.781 -5.098 -13.609 1 98.62 310 ALA B O 1
ATOM 5897 N N . PRO B 1 311 ? 19.906 -5.02 -14.414 1 98.12 311 PRO B N 1
ATOM 5898 C CA . PRO B 1 311 ? 19.625 -3.873 -15.281 1 98.12 311 PRO B CA 1
ATOM 5899 C C . PRO B 1 311 ? 18.656 -4.215 -16.422 1 98.12 311 PRO B C 1
ATOM 5901 O O . PRO B 1 311 ? 18.594 -5.367 -16.859 1 98.12 311 PRO B O 1
ATOM 5904 N N . ARG B 1 312 ? 17.938 -3.281 -16.891 1 98.06 312 ARG B N 1
ATOM 5905 C CA . ARG B 1 312 ? 17.109 -3.316 -18.078 1 98.06 312 ARG B CA 1
ATOM 5906 C C . ARG B 1 312 ? 16.031 -4.391 -17.969 1 98.06 312 ARG B C 1
ATOM 5908 O O . ARG B 1 312 ? 15.711 -5.059 -18.953 1 98.06 312 ARG B O 1
ATOM 5915 N N . THR B 1 313 ? 15.617 -4.707 -16.688 1 98.69 313 THR B N 1
ATOM 5916 C CA . THR B 1 313 ? 14.492 -5.617 -16.5 1 98.69 313 THR B CA 1
ATOM 5917 C C . THR B 1 313 ? 13.164 -4.875 -16.641 1 98.69 313 THR B C 1
ATOM 5919 O O . THR B 1 313 ? 13.117 -3.646 -16.562 1 98.69 313 THR B O 1
ATOM 5922 N N . SER B 1 314 ? 12.086 -5.57 -16.984 1 98.75 314 SER B N 1
ATOM 5923 C CA . SER B 1 314 ? 10.742 -5.023 -17.141 1 98.75 314 SER B CA 1
ATOM 5924 C C . SER B 1 314 ? 9.703 -5.922 -16.469 1 98.75 314 SER B C 1
ATOM 5926 O O . SER B 1 314 ? 9.758 -7.148 -16.609 1 98.75 314 SER B O 1
ATOM 5928 N N . ALA B 1 315 ? 8.828 -5.332 -15.727 1 98.69 315 ALA B N 1
ATOM 5929 C CA . ALA B 1 315 ? 7.777 -6.082 -15.047 1 98.69 315 ALA B CA 1
ATOM 5930 C C . ALA B 1 315 ? 6.426 -5.391 -15.211 1 98.69 315 ALA B C 1
ATOM 5932 O O . ALA B 1 315 ? 6.316 -4.176 -15.023 1 98.69 315 ALA B O 1
ATOM 5933 N N . THR B 1 316 ? 5.445 -6.074 -15.609 1 98.5 316 THR B N 1
ATOM 5934 C CA . THR B 1 316 ? 4.059 -5.629 -15.664 1 98.5 316 THR B CA 1
ATOM 5935 C C . THR B 1 316 ? 3.17 -6.523 -14.805 1 98.5 316 THR B C 1
ATOM 5937 O O . THR B 1 316 ? 3.166 -7.746 -14.969 1 98.5 316 THR B O 1
ATOM 5940 N N . VAL B 1 317 ? 2.451 -5.941 -13.906 1 98.19 317 VAL B N 1
ATOM 5941 C CA . VAL B 1 317 ? 1.535 -6.652 -13.023 1 98.19 317 VAL B CA 1
ATOM 5942 C C . VAL B 1 317 ? 0.12 -6.102 -13.188 1 98.19 317 VAL B C 1
ATOM 5944 O O . VAL B 1 317 ? -0.133 -4.93 -12.914 1 98.19 317 VAL B O 1
ATOM 5947 N N . ILE B 1 318 ? -0.792 -6.941 -13.617 1 97.62 318 ILE B N 1
ATOM 5948 C CA . ILE B 1 318 ? -2.174 -6.523 -13.828 1 97.62 318 ILE B CA 1
ATOM 5949 C C . ILE B 1 318 ? -3.109 -7.402 -13.008 1 97.62 318 ILE B C 1
ATOM 5951 O O . ILE B 1 318 ? -3.039 -8.633 -13.078 1 97.62 318 ILE B O 1
ATOM 5955 N N . ASN B 1 319 ? -3.932 -6.812 -12.219 1 96.81 319 ASN B N 1
ATOM 5956 C CA . ASN B 1 319 ? -4.926 -7.52 -11.414 1 96.81 319 ASN B CA 1
ATOM 5957 C C . ASN B 1 319 ? -6.336 -7 -11.68 1 96.81 319 ASN B C 1
ATOM 5959 O O . ASN B 1 319 ? -6.566 -5.793 -11.68 1 96.81 319 ASN B O 1
ATOM 5963 N N . ARG B 1 320 ? -7.25 -7.891 -11.953 1 96.25 320 ARG B N 1
ATOM 5964 C CA . ARG B 1 320 ? -8.664 -7.574 -12.102 1 96.25 320 ARG B CA 1
ATOM 5965 C C . ARG B 1 320 ? -9.516 -8.461 -11.195 1 96.25 320 ARG B C 1
ATOM 5967 O O . ARG B 1 320 ? -9.484 -9.688 -11.312 1 96.25 320 ARG B O 1
ATOM 5974 N N . SER B 1 321 ? -10.32 -7.832 -10.375 1 96.19 321 SER B N 1
ATOM 5975 C CA . SER B 1 321 ? -11.172 -8.586 -9.461 1 96.19 321 SER B CA 1
ATOM 5976 C C . SER B 1 321 ? -12.625 -8.141 -9.57 1 96.19 321 SER B C 1
ATOM 5978 O O . SER B 1 321 ? -12.906 -6.957 -9.75 1 96.19 321 SER B O 1
ATOM 5980 N N . VAL B 1 322 ? -13.5 -9.086 -9.516 1 95.38 322 VAL B N 1
ATOM 5981 C CA . VAL B 1 322 ? -14.938 -8.859 -9.43 1 95.38 322 VAL B CA 1
ATOM 5982 C C . VAL B 1 322 ? -15.469 -9.414 -8.109 1 95.38 322 VAL B C 1
ATOM 5984 O O . VAL B 1 322 ? -15.297 -10.594 -7.809 1 95.38 322 VAL B O 1
ATOM 5987 N N . MET B 1 323 ? -16.172 -8.617 -7.375 1 95.69 323 MET B N 1
ATOM 5988 C CA . MET B 1 323 ? -16.547 -9.008 -6.02 1 95.69 323 MET B CA 1
ATOM 5989 C C . MET B 1 323 ? -18.062 -8.922 -5.832 1 95.69 323 MET B C 1
ATOM 5991 O O . MET B 1 323 ? -18.672 -7.902 -6.152 1 95.69 323 MET B O 1
ATOM 5995 N N . LEU B 1 324 ? -18.578 -9.953 -5.285 1 93.94 324 LEU B N 1
ATOM 5996 C CA . LEU B 1 324 ? -20.016 -10.062 -5.039 1 93.94 324 LEU B CA 1
ATOM 5997 C C . LEU B 1 324 ? -20.281 -10.391 -3.574 1 93.94 324 LEU B C 1
ATOM 5999 O O . LEU B 1 324 ? -19.375 -10.75 -2.832 1 93.94 324 LEU B O 1
ATOM 6003 N N . ASP B 1 325 ? -21.5 -10.203 -3.135 1 95.12 325 ASP B N 1
ATOM 6004 C CA . ASP B 1 325 ? -22 -10.648 -1.841 1 95.12 325 ASP B CA 1
ATOM 6005 C C . ASP B 1 325 ? -21.172 -10.07 -0.697 1 95.12 325 ASP B C 1
ATOM 6007 O O . ASP B 1 325 ? -21 -8.852 -0.602 1 95.12 325 ASP B O 1
ATOM 6011 N N . LYS B 1 326 ? -20.641 -10.969 0.179 1 96.69 326 LYS B N 1
ATOM 6012 C CA . LYS B 1 326 ? -19.906 -10.523 1.352 1 96.69 326 LYS B CA 1
ATOM 6013 C C . LYS B 1 326 ? -18.422 -10.867 1.227 1 96.69 326 LYS B C 1
ATOM 6015 O O . LYS B 1 326 ? -17.766 -11.156 2.225 1 96.69 326 LYS B O 1
ATOM 6020 N N . SER B 1 327 ? -17.969 -10.891 0.006 1 96.44 327 SER B N 1
ATOM 6021 C CA . SER B 1 327 ? -16.578 -11.32 -0.228 1 96.44 327 SER B CA 1
ATOM 6022 C C . SER B 1 327 ? -15.594 -10.25 0.225 1 96.44 327 SER B C 1
ATOM 6024 O O . SER B 1 327 ? -15.977 -9.102 0.46 1 96.44 327 SER B O 1
ATOM 6026 N N . PHE B 1 328 ? -14.367 -10.68 0.454 1 97.56 328 PHE B N 1
ATOM 6027 C CA . PHE B 1 328 ? -13.266 -9.828 0.873 1 97.56 328 PHE B CA 1
ATOM 6028 C C . PHE B 1 328 ? -12.023 -10.086 0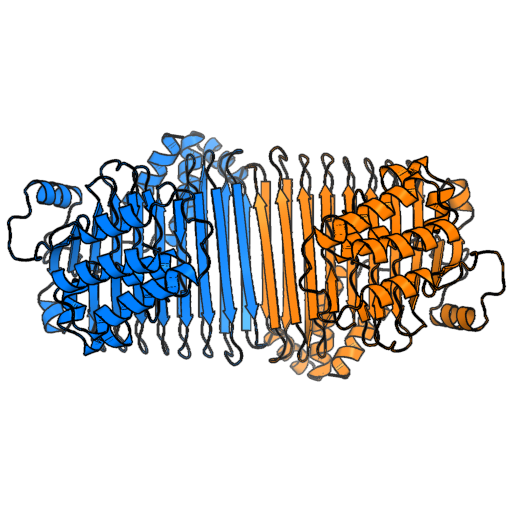.024 1 97.56 328 PHE B C 1
ATOM 6030 O O . PHE B 1 328 ? -11.688 -11.242 -0.251 1 97.56 328 PHE B O 1
ATOM 6037 N N . GLU B 1 329 ? -11.391 -8.992 -0.357 1 97.44 329 GLU B N 1
ATOM 6038 C CA . GLU B 1 329 ? -10.117 -9.148 -1.043 1 97.44 329 GLU B CA 1
ATOM 6039 C C . GLU B 1 329 ? -9.117 -8.078 -0.593 1 97.44 329 GLU B C 1
ATOM 6041 O O . GLU B 1 329 ? -9.453 -6.895 -0.531 1 97.44 329 GLU B O 1
ATOM 6046 N N . GLU B 1 330 ? -8.008 -8.438 -0.257 1 97.44 330 GLU B N 1
ATOM 6047 C CA . GLU B 1 330 ? -6.844 -7.57 -0.149 1 97.44 330 GLU B CA 1
ATOM 6048 C C . GLU B 1 330 ? -5.801 -7.902 -1.215 1 97.44 330 GLU B C 1
ATOM 6050 O O . GLU B 1 330 ? -5.27 -9.016 -1.243 1 97.44 330 GLU B O 1
ATOM 6055 N N . PHE B 1 331 ? -5.641 -6.988 -2.066 1 96.62 331 PHE B N 1
ATOM 6056 C CA . PHE B 1 331 ? -4.598 -7.133 -3.078 1 96.62 331 PHE B CA 1
ATOM 6057 C C . PHE B 1 331 ? -3.365 -6.32 -2.705 1 96.62 331 PHE B C 1
ATOM 6059 O O . PHE B 1 331 ? -3.453 -5.105 -2.504 1 96.62 331 PHE B O 1
ATOM 6066 N N . LEU B 1 332 ? -2.207 -6.953 -2.609 1 97.06 332 LEU B N 1
ATOM 6067 C CA . LEU B 1 332 ? -0.927 -6.289 -2.387 1 97.06 332 LEU B CA 1
ATOM 6068 C C . LEU B 1 332 ? 0.06 -6.625 -3.5 1 97.06 332 LEU B C 1
ATOM 6070 O O . LEU B 1 332 ? 0.608 -7.73 -3.535 1 97.06 332 LEU B O 1
ATOM 6074 N N . GLY B 1 333 ? 0.263 -5.746 -4.422 1 97.25 333 GLY B N 1
ATOM 6075 C CA . GLY B 1 333 ? 1.285 -5.867 -5.449 1 97.25 333 GLY B CA 1
ATOM 6076 C C . GLY B 1 333 ? 2.502 -5.004 -5.188 1 97.25 333 GLY B C 1
ATOM 6077 O O . GLY B 1 333 ? 2.385 -3.783 -5.039 1 97.25 333 GLY B O 1
ATOM 6078 N N . GLU B 1 334 ? 3.631 -5.645 -5.141 1 97.81 334 GLU B N 1
ATOM 6079 C CA . GLU B 1 334 ? 4.852 -4.906 -4.84 1 97.81 334 GLU B CA 1
ATOM 6080 C C . GLU B 1 334 ? 5.895 -5.094 -5.938 1 97.81 334 GLU B C 1
ATOM 6082 O O . GLU B 1 334 ? 6.156 -6.219 -6.371 1 97.81 334 GLU B O 1
ATOM 6087 N N . ILE B 1 335 ? 6.371 -4.043 -6.453 1 98.56 335 ILE B N 1
ATOM 6088 C CA . ILE B 1 335 ? 7.547 -4.031 -7.32 1 98.56 335 ILE B CA 1
ATOM 6089 C C . ILE B 1 335 ? 8.719 -3.367 -6.594 1 98.56 335 ILE B C 1
ATOM 6091 O O . ILE B 1 335 ? 8.633 -2.201 -6.207 1 98.56 335 ILE B O 1
ATOM 6095 N N . ASP B 1 336 ? 9.727 -4.098 -6.406 1 98.38 336 ASP B N 1
ATOM 6096 C CA . ASP B 1 336 ? 10.906 -3.666 -5.664 1 98.38 336 ASP B CA 1
ATOM 6097 C C . ASP B 1 336 ? 12.141 -3.623 -6.57 1 98.38 336 ASP B C 1
ATOM 6099 O O . ASP B 1 336 ? 12.641 -4.668 -6.992 1 98.38 336 ASP B O 1
ATOM 6103 N N . VAL B 1 337 ? 12.656 -2.473 -6.793 1 98.38 337 VAL B N 1
ATOM 6104 C CA . VAL B 1 337 ? 13.82 -2.305 -7.66 1 98.38 337 VAL B CA 1
ATOM 6105 C C . VAL B 1 337 ? 15.078 -2.152 -6.809 1 98.38 337 VAL B C 1
ATOM 6107 O O . VAL B 1 337 ? 15.211 -1.181 -6.059 1 98.38 337 VAL B O 1
ATOM 6110 N N . GLU B 1 338 ? 15.953 -3.057 -6.984 1 97.69 338 GLU B N 1
ATOM 6111 C CA . GLU B 1 338 ? 17.156 -3.113 -6.156 1 97.69 338 GLU B CA 1
ATOM 6112 C C . GLU B 1 338 ? 18.203 -2.098 -6.621 1 97.69 338 GLU B C 1
ATOM 6114 O O . GLU B 1 338 ? 18.156 -1.632 -7.762 1 97.69 338 GLU B O 1
ATOM 6119 N N . ARG B 1 339 ? 19.109 -1.799 -5.672 1 95.88 339 ARG B N 1
ATOM 6120 C CA . ARG B 1 339 ? 20.234 -0.937 -6.016 1 95.88 339 ARG B CA 1
ATOM 6121 C C . ARG B 1 339 ? 21.062 -1.536 -7.148 1 95.88 339 ARG B C 1
ATOM 6123 O O . ARG B 1 339 ? 21.312 -2.744 -7.176 1 95.88 339 ARG B O 1
ATOM 6130 N N . GLY B 1 340 ? 21.359 -0.743 -8.094 1 92.94 340 GLY B N 1
ATOM 6131 C CA . GLY B 1 340 ? 22.188 -1.212 -9.195 1 92.94 340 GLY B CA 1
ATOM 6132 C C . GLY B 1 340 ? 21.375 -1.64 -10.406 1 92.94 340 GLY B C 1
ATOM 6133 O O . GLY B 1 340 ? 21.922 -1.769 -11.508 1 92.94 340 GLY B O 1
ATOM 6134 N N . ALA B 1 341 ? 20.141 -2.01 -10.188 1 95.81 341 ALA B N 1
ATOM 6135 C CA . ALA B 1 341 ? 19.281 -2.32 -11.328 1 95.81 341 ALA B CA 1
ATOM 6136 C C . ALA B 1 341 ? 18.953 -1.06 -12.117 1 95.81 341 ALA B C 1
ATOM 6138 O O . ALA B 1 341 ? 18 -0.35 -11.781 1 95.81 341 ALA B O 1
ATOM 6139 N N . LYS B 1 342 ? 19.609 -0.849 -13.172 1 94.25 342 LYS B N 1
ATOM 6140 C CA . LYS B 1 342 ? 19.469 0.384 -13.938 1 94.25 342 LYS B CA 1
ATOM 6141 C C . LYS B 1 342 ? 18.625 0.155 -15.195 1 94.25 342 LYS B C 1
ATOM 6143 O O . LYS B 1 342 ? 18.656 -0.93 -15.781 1 94.25 342 LYS B O 1
ATOM 6148 N N . GLY B 1 343 ? 17.938 1.175 -15.586 1 95.19 343 GLY B N 1
ATOM 6149 C CA . GLY B 1 343 ? 17.141 1.108 -16.797 1 95.19 343 GLY B CA 1
ATOM 6150 C C . GLY B 1 343 ? 15.938 0.196 -16.688 1 95.19 343 GLY B C 1
ATOM 6151 O O . GLY B 1 343 ? 15.594 -0.51 -17.625 1 95.19 343 GLY B O 1
ATOM 6152 N N . VAL B 1 344 ? 15.445 0.11 -15.508 1 96.44 344 VAL B N 1
ATOM 6153 C CA . VAL B 1 344 ? 14.367 -0.841 -15.25 1 96.44 344 VAL B CA 1
ATOM 6154 C C . VAL B 1 344 ? 13.016 -0.17 -15.477 1 96.44 344 VAL B C 1
ATOM 6156 O O . VAL B 1 344 ? 12.891 1.051 -15.352 1 96.44 344 VAL B O 1
ATOM 6159 N N . LYS B 1 345 ? 11.992 -0.9 -15.906 1 98 345 LYS B N 1
ATOM 6160 C CA . LYS B 1 345 ? 10.617 -0.45 -16.094 1 98 345 LYS B CA 1
ATOM 6161 C C . LYS B 1 345 ? 9.633 -1.342 -15.344 1 98 345 LYS B C 1
ATOM 6163 O O . LYS B 1 345 ? 9.695 -2.568 -15.453 1 98 345 LYS B O 1
ATOM 6168 N N . GLY B 1 346 ? 8.867 -0.783 -14.508 1 98.12 346 GLY B N 1
ATOM 6169 C CA . GLY B 1 346 ? 7.844 -1.501 -13.766 1 98.12 346 GLY B CA 1
ATOM 6170 C C . GLY B 1 346 ? 6.48 -0.836 -13.836 1 98.12 346 GLY B C 1
ATOM 6171 O O . GLY B 1 346 ? 6.371 0.381 -13.672 1 98.12 346 GLY B O 1
ATOM 6172 N N . TYR B 1 347 ? 5.457 -1.594 -14.102 1 98 347 TYR B N 1
ATOM 6173 C CA . TYR B 1 347 ? 4.094 -1.086 -14.219 1 98 347 TYR B CA 1
ATOM 6174 C C . TYR B 1 347 ? 3.107 -2.008 -13.508 1 98 347 TYR B C 1
ATOM 6176 O O . TYR B 1 347 ? 3.176 -3.23 -13.656 1 98 347 TYR B O 1
ATOM 6184 N N . GLN B 1 348 ? 2.252 -1.439 -12.742 1 97.62 348 GLN B N 1
ATOM 6185 C CA . GLN B 1 348 ? 1.198 -2.217 -12.102 1 97.62 348 GLN B CA 1
ATOM 6186 C C . GLN B 1 348 ? -0.164 -1.553 -12.281 1 97.62 348 GLN B C 1
ATOM 6188 O O . GLN B 1 348 ? -0.28 -0.329 -12.203 1 97.62 348 GLN B O 1
ATOM 6193 N N . SER B 1 349 ? -1.155 -2.326 -12.555 1 97.12 349 SER B N 1
ATOM 6194 C CA . SER B 1 349 ? -2.535 -1.876 -12.703 1 97.12 349 SER B CA 1
ATOM 6195 C C . SER B 1 349 ? -3.494 -2.777 -11.93 1 97.12 349 SER B C 1
ATOM 6197 O O . SER B 1 349 ? -3.527 -3.99 -12.148 1 97.12 349 SER B O 1
ATOM 6199 N N . CYS B 1 350 ? -4.266 -2.217 -11.031 1 95.88 350 CYS B N 1
ATOM 6200 C CA . CYS B 1 350 ? -5.203 -2.969 -10.211 1 95.88 350 CYS B CA 1
ATOM 6201 C C . CYS B 1 350 ? -6.613 -2.406 -10.336 1 95.88 350 CYS B C 1
ATOM 6203 O O . CYS B 1 350 ? -6.887 -1.291 -9.891 1 95.88 350 CYS B O 1
ATOM 6205 N N . ASN B 1 351 ? -7.496 -3.154 -10.875 1 96.25 351 ASN B N 1
ATOM 6206 C CA . ASN B 1 351 ? -8.875 -2.717 -11.055 1 96.25 351 ASN B CA 1
ATOM 6207 C C . ASN B 1 351 ? -9.859 -3.684 -10.406 1 96.25 351 ASN B C 1
ATOM 6209 O O . ASN B 1 351 ? -9.789 -4.891 -10.633 1 96.25 351 ASN B O 1
ATOM 6213 N N . THR B 1 352 ? -10.75 -3.141 -9.633 1 96.5 352 THR B N 1
ATOM 6214 C CA . THR B 1 352 ? -11.742 -3.957 -8.945 1 96.5 352 THR B CA 1
ATOM 6215 C C . THR B 1 352 ? -13.148 -3.457 -9.234 1 96.5 352 THR B C 1
ATOM 6217 O O . THR B 1 352 ? -13.43 -2.262 -9.117 1 96.5 352 THR B O 1
ATOM 6220 N N . LEU B 1 353 ? -13.977 -4.348 -9.656 1 94.44 353 LEU B N 1
ATOM 6221 C CA . LEU B 1 353 ? -15.406 -4.086 -9.742 1 94.44 353 LEU B CA 1
ATOM 6222 C C . LEU B 1 353 ? -16.125 -4.578 -8.492 1 94.44 353 LEU B C 1
ATOM 6224 O O . LEU B 1 353 ? -16.125 -5.773 -8.195 1 94.44 353 LEU B O 1
ATOM 6228 N N . LEU B 1 354 ? -16.672 -3.719 -7.781 1 93.44 354 LEU B N 1
ATOM 6229 C CA . LEU B 1 354 ? -17.453 -4.043 -6.586 1 93.44 354 LEU B CA 1
ATOM 6230 C C . LEU B 1 354 ? -18.938 -4.039 -6.887 1 93.44 354 LEU B C 1
ATOM 6232 O O . LEU B 1 354 ? -19.547 -2.977 -7.031 1 93.44 354 LEU B O 1
ATOM 6236 N N . LEU B 1 355 ? -19.578 -5.188 -6.828 1 91.62 355 LEU B N 1
ATOM 6237 C CA . LEU B 1 355 ? -20.969 -5.312 -7.266 1 91.62 355 LEU B CA 1
ATOM 6238 C C . LEU B 1 355 ? -21.906 -5.496 -6.07 1 91.62 355 LEU B C 1
ATOM 6240 O O . LEU B 1 355 ? -23.078 -5.809 -6.242 1 91.62 355 LEU B O 1
ATOM 6244 N N . SER B 1 356 ? -21.406 -5.445 -4.867 1 92.31 356 SER B N 1
ATOM 6245 C CA . SER B 1 356 ? -22.203 -5.605 -3.654 1 92.31 356 SER B CA 1
ATOM 6246 C C . SER B 1 356 ? -21.797 -4.586 -2.594 1 92.31 356 SER B C 1
ATOM 6248 O O . SER B 1 356 ? -20.609 -4.281 -2.436 1 92.31 356 SER B O 1
ATOM 6250 N N . ASP B 1 357 ? -22.688 -4.156 -1.781 1 92.81 357 ASP B N 1
ATOM 6251 C CA . ASP B 1 357 ? -22.438 -3.207 -0.699 1 92.81 357 ASP B CA 1
ATOM 6252 C C . ASP B 1 357 ? -21.922 -3.92 0.548 1 92.81 357 ASP B C 1
ATOM 6254 O O . ASP B 1 357 ? -21.547 -3.273 1.527 1 92.81 357 ASP B O 1
ATOM 6258 N N . GLU B 1 358 ? -21.859 -5.191 0.426 1 95.12 358 GLU B N 1
ATOM 6259 C CA . GLU B 1 358 ? -21.406 -5.941 1.592 1 95.12 358 GLU B CA 1
ATOM 6260 C C . GLU B 1 358 ? -19.984 -6.473 1.39 1 95.12 358 GLU B C 1
ATOM 6262 O O . GLU B 1 358 ? -19.375 -6.992 2.324 1 95.12 358 GLU B O 1
ATOM 6267 N N . ALA B 1 359 ? -19.516 -6.352 0.157 1 95.31 359 ALA B N 1
ATOM 6268 C CA . ALA B 1 359 ? -18.141 -6.773 -0.119 1 95.31 359 ALA B CA 1
ATOM 6269 C C . ALA B 1 359 ? -17.141 -5.699 0.307 1 95.31 359 ALA B C 1
ATOM 6271 O O . ALA B 1 359 ? -17.5 -4.523 0.413 1 95.31 359 ALA B O 1
ATOM 6272 N N . THR B 1 360 ? -15.93 -6.078 0.665 1 97.19 360 THR B N 1
ATOM 6273 C CA . THR B 1 360 ? -14.867 -5.156 1.057 1 97.19 360 THR B CA 1
ATOM 6274 C C . THR B 1 360 ? -13.617 -5.391 0.216 1 97.19 360 THR B C 1
ATOM 6276 O O . THR B 1 360 ? -13.125 -6.516 0.122 1 97.19 360 THR B O 1
ATOM 6279 N N . ASN B 1 361 ? -13.156 -4.367 -0.367 1 97.62 361 ASN B N 1
ATOM 6280 C CA . ASN B 1 361 ? -11.93 -4.434 -1.156 1 97.62 361 ASN B CA 1
ATOM 6281 C C . ASN B 1 361 ? -10.836 -3.561 -0.561 1 97.62 361 ASN B C 1
ATOM 6283 O O . ASN B 1 361 ? -11.094 -2.445 -0.107 1 97.62 361 ASN B O 1
ATOM 6287 N N . VAL B 1 362 ? -9.641 -4.094 -0.426 1 97.75 362 VAL B N 1
ATOM 6288 C CA . VAL B 1 362 ? -8.422 -3.389 -0.044 1 97.75 362 VAL B CA 1
ATOM 6289 C C . VAL B 1 362 ? -7.375 -3.535 -1.146 1 97.75 362 VAL B C 1
ATOM 6291 O O . VAL B 1 362 ? -6.965 -4.648 -1.477 1 97.75 362 VAL B O 1
ATOM 6294 N N . THR B 1 363 ? -6.941 -2.455 -1.779 1 97 363 THR B N 1
ATOM 6295 C CA . THR B 1 363 ? -5.953 -2.494 -2.852 1 97 363 THR B CA 1
ATOM 6296 C C . THR B 1 363 ? -4.695 -1.724 -2.457 1 97 363 THR B C 1
ATOM 6298 O O . THR B 1 363 ? -4.766 -0.534 -2.141 1 97 363 THR B O 1
ATOM 6301 N N . ILE B 1 364 ? -3.523 -2.377 -2.521 1 96.88 364 ILE B N 1
ATOM 6302 C CA . ILE B 1 364 ? -2.26 -1.788 -2.09 1 96.88 364 ILE B CA 1
ATOM 6303 C C . ILE B 1 364 ? -1.196 -2.006 -3.164 1 96.88 364 ILE B C 1
ATOM 6305 O O . ILE B 1 364 ? -0.392 -2.936 -3.07 1 96.88 364 ILE B O 1
ATOM 6309 N N . PRO B 1 365 ? -1.07 -1.146 -4.121 1 96.56 365 PRO B N 1
ATOM 6310 C CA . PRO B 1 365 ? 0.059 -1.19 -5.051 1 96.56 365 PRO B CA 1
ATOM 6311 C C . PRO B 1 365 ? 1.315 -0.533 -4.484 1 96.56 365 PRO B C 1
ATOM 6313 O O . PRO B 1 365 ? 1.359 0.69 -4.328 1 96.56 365 PRO B O 1
ATOM 6316 N N . LYS B 1 366 ? 2.273 -1.283 -4.168 1 97.31 366 LYS B N 1
ATOM 6317 C CA . LYS B 1 366 ? 3.484 -0.783 -3.525 1 97.31 366 LYS B CA 1
ATOM 6318 C C . LYS B 1 366 ? 4.648 -0.725 -4.512 1 97.31 366 LYS B C 1
ATOM 6320 O O . LYS B 1 366 ? 4.949 -1.714 -5.184 1 97.31 366 LYS B O 1
ATOM 6325 N N . LEU B 1 367 ? 5.25 0.45 -4.621 1 98.12 367 LEU B N 1
ATOM 6326 C CA . LEU B 1 367 ? 6.457 0.621 -5.418 1 98.12 367 LEU B CA 1
ATOM 6327 C C . LEU B 1 367 ? 7.648 0.972 -4.535 1 98.12 367 LEU B C 1
ATOM 6329 O O . LEU B 1 367 ? 7.559 1.861 -3.684 1 98.12 367 LEU B O 1
ATOM 6333 N N . VAL B 1 368 ? 8.688 0.256 -4.688 1 97.88 368 VAL B N 1
ATOM 6334 C CA . VAL B 1 368 ? 9.938 0.529 -3.986 1 97.88 368 VAL B CA 1
ATOM 6335 C C . VAL B 1 368 ? 11.062 0.749 -4.996 1 97.88 368 VAL B C 1
ATOM 6337 O O . VAL B 1 368 ? 11.328 -0.116 -5.836 1 97.88 368 VAL B O 1
ATOM 6340 N N . SER B 1 369 ? 11.703 1.853 -4.98 1 97.25 369 SER B N 1
ATOM 6341 C CA . SER B 1 369 ? 12.836 2.121 -5.867 1 97.25 369 SER B CA 1
ATOM 6342 C C . SER B 1 369 ? 14.078 2.506 -5.07 1 97.25 369 SER B C 1
ATOM 6344 O O . SER B 1 369 ? 14.055 3.461 -4.293 1 97.25 369 SER B O 1
ATOM 6346 N N . LYS B 1 370 ? 15.188 1.791 -5.316 1 96.62 370 LYS B N 1
ATOM 6347 C CA . LYS B 1 370 ? 16.469 2.082 -4.668 1 96.62 370 LYS B CA 1
ATOM 6348 C C . LYS B 1 370 ? 17.484 2.59 -5.68 1 96.62 370 LYS B C 1
ATOM 6350 O O . LYS B 1 370 ? 18.703 2.469 -5.457 1 96.62 370 LYS B O 1
ATOM 6355 N N . THR B 1 371 ? 16.953 2.986 -6.836 1 93.81 371 THR B N 1
ATOM 6356 C CA . THR B 1 371 ? 17.781 3.582 -7.879 1 93.81 371 THR B CA 1
ATOM 6357 C C . THR B 1 371 ? 17.016 4.691 -8.602 1 93.81 371 THR B C 1
ATOM 6359 O O . THR B 1 371 ? 15.789 4.688 -8.633 1 93.81 371 THR B O 1
ATOM 6362 N N . SER B 1 372 ? 17.75 5.637 -9.156 1 91.06 372 SER B N 1
ATOM 6363 C CA . SER B 1 372 ? 17.125 6.75 -9.859 1 91.06 372 SER B CA 1
ATOM 6364 C C . SER B 1 372 ? 16.844 6.395 -11.312 1 91.06 372 SER B C 1
ATOM 6366 O O . SER B 1 372 ? 16.078 7.094 -11.992 1 91.06 372 SER B O 1
ATOM 6368 N N . ASP B 1 373 ? 17.484 5.332 -11.766 1 92.69 373 ASP B N 1
ATOM 6369 C CA . ASP B 1 373 ? 17.312 4.965 -13.164 1 92.69 373 ASP B CA 1
ATOM 6370 C C . ASP B 1 373 ? 16.219 3.91 -13.32 1 92.69 373 ASP B C 1
ATOM 6372 O O . ASP B 1 373 ? 16.469 2.82 -13.844 1 92.69 373 ASP B O 1
ATOM 6376 N N . ALA B 1 374 ? 15.086 4.191 -12.812 1 94.12 374 ALA B N 1
ATOM 6377 C CA . ALA B 1 374 ? 13.898 3.342 -12.891 1 94.12 374 ALA B CA 1
ATOM 6378 C C . ALA B 1 374 ? 12.672 4.148 -13.305 1 94.12 374 ALA B C 1
ATOM 6380 O O . ALA B 1 374 ? 12.562 5.336 -12.984 1 94.12 374 ALA B O 1
ATOM 6381 N N . GLU B 1 375 ? 11.852 3.631 -14.086 1 95.69 375 GLU B N 1
ATOM 6382 C CA . GLU B 1 375 ? 10.539 4.16 -14.438 1 95.69 375 GLU B CA 1
ATOM 6383 C C . GLU B 1 375 ? 9.422 3.266 -13.914 1 95.69 375 GLU B C 1
ATOM 6385 O O . GLU B 1 375 ? 9.07 2.27 -14.547 1 95.69 375 GLU B O 1
ATOM 6390 N N . LEU B 1 376 ? 8.867 3.639 -12.805 1 97.69 376 LEU B N 1
ATOM 6391 C CA . LEU B 1 376 ? 7.816 2.85 -12.18 1 97.69 376 LEU B CA 1
ATOM 6392 C C . LEU B 1 376 ? 6.492 3.605 -12.195 1 97.69 376 LEU B C 1
ATOM 6394 O O . LEU B 1 376 ? 6.465 4.828 -12.039 1 97.69 376 LEU B O 1
ATOM 6398 N N . ALA B 1 377 ? 5.445 2.916 -12.406 1 97.06 377 ALA B N 1
ATOM 6399 C CA . ALA B 1 377 ? 4.117 3.52 -12.383 1 97.06 377 ALA B CA 1
ATOM 6400 C C . ALA B 1 377 ? 3.076 2.537 -11.859 1 97.06 377 ALA B C 1
ATOM 6402 O O . ALA B 1 377 ? 3.236 1.321 -12 1 97.06 377 ALA B O 1
ATOM 6403 N N . HIS B 1 378 ? 2.1 3.01 -11.219 1 95.88 378 HIS B N 1
ATOM 6404 C CA . HIS B 1 378 ? 0.932 2.229 -10.828 1 95.88 378 HIS B CA 1
ATOM 6405 C C . HIS B 1 378 ? -0.36 2.982 -11.125 1 95.88 378 HIS B C 1
ATOM 6407 O O . HIS B 1 378 ? -0.379 4.215 -11.125 1 95.88 378 HIS B O 1
ATOM 6413 N N . GLU B 1 379 ? -1.393 2.289 -11.383 1 96.56 379 GLU B N 1
ATOM 6414 C CA . GLU B 1 379 ? -2.744 2.822 -11.539 1 96.56 379 GLU B CA 1
ATOM 6415 C C . GLU B 1 379 ? -3.793 1.8 -11.109 1 96.56 379 GLU B C 1
ATOM 6417 O O . GLU B 1 379 ? -3.523 0.597 -11.094 1 96.56 379 GLU B O 1
ATOM 6422 N N . GLY B 1 380 ? -4.922 2.268 -10.695 1 95.19 380 GLY B N 1
ATOM 6423 C CA . GLY B 1 380 ? -5.98 1.346 -10.32 1 95.19 380 GLY B CA 1
ATOM 6424 C C . GLY B 1 380 ? -7.289 2.041 -10 1 95.19 380 GLY B C 1
ATOM 6425 O O . GLY B 1 380 ? -7.316 3.252 -9.766 1 95.19 380 GLY B O 1
ATOM 6426 N N . THR B 1 381 ? -8.32 1.301 -10.047 1 95.19 381 THR B N 1
ATOM 6427 C CA . THR B 1 381 ? -9.656 1.795 -9.727 1 95.19 381 THR B CA 1
ATOM 6428 C C . THR B 1 381 ? -10.43 0.772 -8.898 1 95.19 381 THR B C 1
ATOM 6430 O O . THR B 1 381 ? -10.188 -0.433 -9.008 1 95.19 381 THR B O 1
ATOM 6433 N N . VAL B 1 382 ? -11.227 1.281 -8.016 1 95 382 VAL B N 1
ATOM 6434 C CA . VAL B 1 382 ? -12.195 0.479 -7.273 1 95 382 VAL B CA 1
ATOM 6435 C C . VAL B 1 382 ? -13.578 1.112 -7.383 1 95 382 VAL B C 1
ATOM 6437 O O . VAL B 1 382 ? -13.75 2.297 -7.082 1 95 382 VAL B O 1
ATOM 6440 N N . GLY B 1 383 ? -14.547 0.279 -7.797 1 88.56 383 GLY B N 1
ATOM 6441 C CA . GLY B 1 383 ? -15.867 0.884 -7.82 1 88.56 383 GLY B CA 1
ATOM 6442 C C . GLY B 1 383 ? -16.891 0.07 -8.602 1 88.56 383 GLY B C 1
ATOM 6443 O O . GLY B 1 383 ? -16.672 -1.118 -8.852 1 88.56 383 GLY B O 1
ATOM 6444 N N . LYS B 1 384 ? -17.969 0.738 -8.859 1 83.44 384 LYS B N 1
ATOM 6445 C CA . LYS B 1 384 ? -19.125 0.104 -9.477 1 83.44 384 LYS B CA 1
ATOM 6446 C C . LYS B 1 384 ? -18.969 0.051 -10.992 1 83.44 384 LYS B C 1
ATOM 6448 O O . LYS B 1 384 ? -18.031 0.626 -11.555 1 83.44 384 LYS B O 1
ATOM 6453 N N . LEU B 1 385 ? -19.828 -0.774 -11.578 1 81.19 385 LEU B N 1
ATOM 6454 C CA . LEU B 1 385 ? -19.906 -0.811 -13.031 1 81.19 385 LEU B CA 1
ATOM 6455 C C . LEU B 1 385 ? -20.312 0.55 -13.586 1 81.19 385 LEU B C 1
ATOM 6457 O O . LEU B 1 385 ? -21.141 1.244 -12.992 1 81.19 385 LEU B O 1
ATOM 6461 N N . GLY B 1 386 ? -19.656 0.958 -14.57 1 77.25 386 GLY B N 1
ATOM 6462 C CA . GLY B 1 386 ? -19.969 2.25 -15.164 1 77.25 386 GLY B CA 1
ATOM 6463 C C . GLY B 1 386 ? -21.438 2.447 -15.414 1 77.25 386 GLY B C 1
ATOM 6464 O O . GLY B 1 386 ? -22.062 1.658 -16.125 1 77.25 386 GLY B O 1
ATOM 6465 N N . GLU B 1 387 ? -22 3.41 -14.797 1 78 387 GLU B N 1
ATOM 6466 C CA . GLU B 1 387 ? -23.422 3.697 -14.914 1 78 387 GLU B CA 1
ATOM 6467 C C . GLU B 1 387 ? -23.812 4.008 -16.359 1 78 387 GLU B C 1
ATOM 6469 O O . GLU B 1 387 ? -24.859 3.574 -16.844 1 78 387 GLU B O 1
ATOM 6474 N N . GLU B 1 388 ? -22.938 4.633 -16.953 1 84.44 388 GLU B N 1
ATOM 6475 C CA . GLU B 1 388 ? -23.219 5.008 -18.344 1 84.44 388 GLU B CA 1
ATOM 6476 C C . GLU B 1 388 ? -23.266 3.779 -19.25 1 84.44 388 GLU B C 1
ATOM 6478 O O . GLU B 1 388 ? -24.156 3.664 -20.094 1 84.44 388 GLU B O 1
ATOM 6483 N N . GLN B 1 389 ? -22.328 2.926 -19.047 1 87.88 389 GLN B N 1
ATOM 6484 C CA . GLN B 1 389 ? -22.297 1.707 -19.844 1 87.88 389 GLN B CA 1
ATOM 6485 C C . GLN B 1 389 ? -23.5 0.824 -19.562 1 87.88 389 GLN B C 1
ATOM 6487 O O . GLN B 1 389 ? -24.094 0.241 -20.484 1 87.88 389 GLN B O 1
ATOM 6492 N N . LEU B 1 390 ? -23.844 0.745 -18.344 1 88.19 390 LEU B N 1
ATOM 6493 C CA . LEU B 1 390 ? -25 -0.037 -17.953 1 88.19 390 LEU B CA 1
ATOM 6494 C C . LEU B 1 390 ? -26.281 0.529 -18.594 1 88.19 390 LEU B C 1
ATOM 6496 O O . LEU B 1 390 ? -27.094 -0.222 -19.125 1 88.19 390 LEU B O 1
ATOM 6500 N N . PHE B 1 391 ? -26.344 1.804 -18.531 1 89.62 391 PHE B N 1
ATOM 6501 C CA . PHE B 1 391 ? -27.5 2.473 -19.094 1 89.62 391 PHE B CA 1
ATOM 6502 C C . PHE B 1 391 ? -27.578 2.244 -20.609 1 89.62 391 PHE B C 1
ATOM 6504 O O . PHE B 1 391 ? -28.641 1.977 -21.156 1 89.62 391 PHE B O 1
ATOM 6511 N N . TYR B 1 392 ? -26.438 2.367 -21.172 1 92.38 392 TYR B N 1
ATOM 6512 C CA . TYR B 1 392 ? -26.375 2.174 -22.609 1 92.38 392 TYR B CA 1
ATOM 6513 C C . TYR B 1 392 ? -26.844 0.779 -23 1 92.38 392 TYR B C 1
ATOM 6515 O O . TYR B 1 392 ? -27.672 0.628 -23.906 1 92.38 392 TYR B O 1
ATOM 6523 N N . LEU B 1 393 ? -26.422 -0.25 -22.359 1 92.88 393 LEU B N 1
ATOM 6524 C CA . LEU B 1 393 ? -26.781 -1.631 -22.656 1 92.88 393 LEU B CA 1
ATOM 6525 C C . LEU B 1 393 ? -28.25 -1.883 -22.375 1 92.88 393 LEU B C 1
ATOM 6527 O O . LEU B 1 393 ? -28.922 -2.586 -23.125 1 92.88 393 LEU B O 1
ATOM 6531 N N . ARG B 1 394 ? -28.703 -1.264 -21.391 1 92.62 394 ARG B N 1
ATOM 6532 C CA . ARG B 1 394 ? -30.125 -1.383 -21.078 1 92.62 394 ARG B CA 1
ATOM 6533 C C . ARG B 1 394 ? -30.984 -0.74 -22.156 1 92.62 394 ARG B C 1
ATOM 6535 O O . ARG B 1 394 ? -32.031 -1.277 -22.531 1 92.62 394 ARG B O 1
ATOM 6542 N N . SER B 1 395 ? -30.531 0.321 -22.641 1 94.06 395 SER B N 1
ATOM 6543 C CA . SER B 1 395 ? -31.25 1.014 -23.719 1 94.06 395 SER B CA 1
ATOM 6544 C C . SER B 1 395 ? -31.266 0.187 -25 1 94.06 395 SER B C 1
ATOM 6546 O O . SER B 1 395 ? -32.156 0.341 -25.828 1 94.06 395 SER B O 1
ATOM 6548 N N . MET B 1 396 ? -30.281 -0.65 -25.172 1 94.75 396 MET B N 1
ATOM 6549 C CA . MET B 1 396 ? -30.203 -1.522 -26.328 1 94.75 396 MET B CA 1
ATOM 6550 C C . MET B 1 396 ? -31.078 -2.754 -26.156 1 94.75 396 MET B C 1
ATOM 6552 O O . MET B 1 396 ? -31.156 -3.605 -27.047 1 94.75 396 MET B O 1
ATOM 6556 N N . GLY B 1 397 ? -31.734 -2.934 -24.969 1 93.94 397 GLY B N 1
ATOM 6557 C CA . GLY B 1 397 ? -32.719 -3.99 -24.766 1 93.94 397 GLY B CA 1
ATOM 6558 C C . GLY B 1 397 ? -32.219 -5.102 -23.859 1 93.94 397 GLY B C 1
ATOM 6559 O O . GLY B 1 397 ? -32.969 -6.066 -23.609 1 93.94 397 GLY B O 1
ATOM 6560 N N . PHE B 1 398 ? -31.062 -4.992 -23.375 1 94.31 398 PHE B N 1
ATOM 6561 C CA . PHE B 1 398 ? -30.547 -6.016 -22.469 1 94.31 398 PHE B CA 1
ATOM 6562 C C . PHE B 1 398 ? -31.125 -5.832 -21.062 1 94.31 398 PHE B C 1
ATOM 6564 O O . PHE B 1 398 ? -31.344 -4.703 -20.625 1 94.31 398 PHE B O 1
ATOM 6571 N N . THR B 1 399 ? -31.391 -6.922 -20.39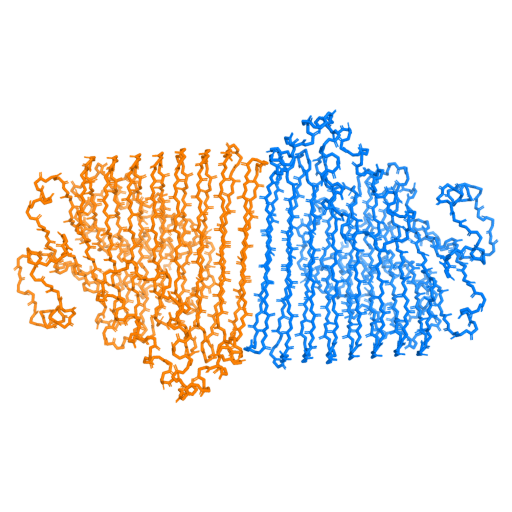1 1 92.81 399 THR B N 1
ATOM 6572 C CA . THR B 1 399 ? -31.781 -6.84 -18.984 1 92.81 399 THR B CA 1
ATOM 6573 C C . THR B 1 399 ? -30.578 -6.434 -18.125 1 92.81 399 THR B C 1
ATOM 6575 O O . THR B 1 399 ? -29.438 -6.496 -18.578 1 92.81 399 THR B O 1
ATOM 6578 N N . GLU B 1 400 ? -30.812 -6.016 -16.922 1 88.5 400 GLU B N 1
ATOM 6579 C CA . GLU B 1 400 ? -29.75 -5.586 -16.016 1 88.5 400 GLU B CA 1
ATOM 6580 C C . GLU B 1 400 ? -28.781 -6.727 -15.734 1 88.5 400 GLU B C 1
ATOM 6582 O O . GLU B 1 400 ? -27.562 -6.559 -15.828 1 88.5 400 GLU B O 1
ATOM 6587 N N . PRO B 1 401 ? -29.328 -7.926 -15.523 1 88.62 401 PRO B N 1
ATOM 6588 C CA . PRO B 1 401 ? -28.406 -9.039 -15.297 1 88.62 401 PRO B CA 1
ATOM 6589 C C . PRO B 1 401 ? -27.547 -9.344 -16.516 1 88.62 401 PRO B C 1
ATOM 6591 O O . PRO B 1 401 ? -26.344 -9.609 -16.375 1 88.62 401 PRO B O 1
ATOM 6594 N N . GLU B 1 402 ? -28.125 -9.273 -17.578 1 90.44 402 GLU B N 1
ATOM 6595 C CA . GLU B 1 402 ? -27.391 -9.516 -18.812 1 90.44 402 GLU B CA 1
ATOM 6596 C C . GLU B 1 402 ? -26.312 -8.453 -19.016 1 90.44 402 GLU B C 1
ATOM 6598 O O . GLU B 1 402 ? -25.188 -8.766 -19.438 1 90.44 402 GLU B O 1
ATOM 6603 N N . ALA B 1 403 ? -26.688 -7.223 -18.812 1 91.62 403 ALA B N 1
ATOM 6604 C CA . ALA B 1 403 ? -25.75 -6.113 -18.953 1 91.62 403 ALA B CA 1
ATOM 6605 C C . ALA B 1 403 ? -24.547 -6.281 -18.016 1 91.62 403 ALA B C 1
ATOM 6607 O O . ALA B 1 403 ? -23.406 -6.09 -18.422 1 91.62 403 ALA B O 1
ATOM 6608 N N . VAL B 1 404 ? -24.812 -6.641 -16.875 1 90.25 404 VAL B N 1
ATOM 6609 C CA . VAL B 1 404 ? -23.781 -6.84 -15.875 1 90.25 404 VAL B CA 1
ATOM 6610 C C . VAL B 1 404 ? -22.844 -7.965 -16.312 1 90.25 404 VAL B C 1
ATOM 6612 O O . VAL B 1 404 ? -21.625 -7.855 -16.188 1 90.25 404 VAL B O 1
ATOM 6615 N N . GLN B 1 405 ? -23.406 -9.008 -16.859 1 91.69 405 GLN B N 1
ATOM 6616 C CA . GLN B 1 405 ? -22.625 -10.125 -17.375 1 91.69 405 GLN B CA 1
ATOM 6617 C C . GLN B 1 405 ? -21.688 -9.672 -18.5 1 91.69 405 GLN B C 1
ATOM 6619 O O . GLN B 1 405 ? -20.5 -9.992 -18.484 1 91.69 405 GLN B O 1
ATOM 6624 N N . MET B 1 406 ? -22.203 -8.93 -19.391 1 91.69 406 MET B N 1
ATOM 6625 C CA . MET B 1 406 ? -21.438 -8.477 -20.547 1 91.69 406 MET B CA 1
ATOM 6626 C C . MET B 1 406 ? -20.297 -7.562 -20.125 1 91.69 406 MET B C 1
ATOM 6628 O O . MET B 1 406 ? -19.172 -7.699 -20.609 1 91.69 406 MET B O 1
ATOM 6632 N N . LEU B 1 407 ? -20.625 -6.68 -19.266 1 91.81 407 LEU B N 1
ATOM 6633 C CA . LEU B 1 407 ? -19.609 -5.734 -18.812 1 91.81 407 LEU B CA 1
ATOM 6634 C C . LEU B 1 407 ? -18.531 -6.445 -18 1 91.81 407 LEU B C 1
ATOM 6636 O O . LEU B 1 407 ? -17.344 -6.113 -18.094 1 91.81 407 LEU B O 1
ATOM 6640 N N . THR B 1 408 ? -18.938 -7.387 -17.219 1 92.19 408 THR B N 1
ATOM 6641 C CA . THR B 1 408 ? -17.984 -8.148 -16.422 1 92.19 408 THR B CA 1
ATOM 6642 C C . THR B 1 408 ? -17.062 -8.969 -17.312 1 92.19 408 THR B C 1
ATOM 6644 O O . THR B 1 408 ? -15.844 -9.016 -17.094 1 92.19 408 THR B O 1
ATOM 6647 N N . ILE B 1 409 ? -17.609 -9.609 -18.297 1 92.44 409 ILE B N 1
ATOM 6648 C CA . ILE B 1 409 ? -16.828 -10.391 -19.25 1 92.44 409 ILE B CA 1
ATOM 6649 C C . ILE B 1 409 ? -15.852 -9.469 -19.984 1 92.44 409 ILE B C 1
ATOM 6651 O O . ILE B 1 409 ? -14.68 -9.805 -20.141 1 92.44 409 ILE B O 1
ATOM 6655 N N . GLY B 1 410 ? -16.312 -8.289 -20.391 1 90.81 410 GLY B N 1
ATOM 6656 C CA . GLY B 1 410 ? -15.453 -7.297 -21.031 1 90.81 410 GLY B CA 1
ATOM 6657 C C . GLY B 1 410 ? -14.312 -6.84 -20.141 1 90.81 410 GLY B C 1
ATOM 6658 O O . GLY B 1 410 ? -13.234 -6.492 -20.625 1 90.81 410 GLY B O 1
ATOM 6659 N N . PHE B 1 411 ? -14.633 -6.836 -18.859 1 92.56 411 PHE B N 1
ATOM 6660 C CA . PHE B 1 411 ? -13.664 -6.426 -17.859 1 92.56 411 PHE B CA 1
ATOM 6661 C C . PHE B 1 411 ? -12.539 -7.453 -17.734 1 92.56 411 PHE B C 1
ATOM 6663 O O . PHE B 1 411 ? -11.375 -7.09 -17.562 1 92.56 411 PHE B O 1
ATOM 6670 N N . ILE B 1 412 ? -12.805 -8.758 -17.984 1 93.69 412 ILE B N 1
ATOM 6671 C CA . ILE B 1 412 ? -11.836 -9.812 -17.719 1 93.69 412 ILE B CA 1
ATOM 6672 C C . ILE B 1 412 ? -11.203 -10.273 -19.047 1 93.69 412 ILE B C 1
ATOM 6674 O O . ILE B 1 412 ? -10.055 -10.719 -19.062 1 93.69 412 ILE B O 1
ATOM 6678 N N . ASP B 1 413 ? -11.773 -10.102 -20.141 1 93.06 413 ASP B N 1
ATOM 6679 C CA . ASP B 1 413 ? -11.445 -10.688 -21.438 1 93.06 413 ASP B CA 1
ATOM 6680 C C . ASP B 1 413 ? -10.047 -10.281 -21.875 1 93.06 413 ASP B C 1
ATOM 6682 O O . ASP B 1 413 ? -9.305 -11.102 -22.438 1 93.06 413 ASP B O 1
ATOM 6686 N N . PRO B 1 414 ? -9.68 -9.062 -21.672 1 92.62 414 PRO B N 1
ATOM 6687 C CA . PRO B 1 414 ? -8.344 -8.664 -22.141 1 92.62 414 PRO B CA 1
ATOM 6688 C C . PRO B 1 414 ? -7.23 -9.516 -21.531 1 92.62 414 PRO B C 1
ATOM 6690 O O . PRO B 1 414 ? -6.164 -9.656 -22.141 1 92.62 414 PRO B O 1
ATOM 6693 N N . LEU B 1 415 ? -7.422 -10.164 -20.438 1 92.38 415 LEU B N 1
ATOM 6694 C CA . LEU B 1 415 ? -6.375 -10.914 -19.766 1 92.38 415 LEU B CA 1
ATOM 6695 C C . LEU B 1 415 ? -6.434 -12.391 -20.125 1 92.38 415 LEU B C 1
ATOM 6697 O O . LEU B 1 415 ? -5.434 -13.109 -20.031 1 92.38 415 LEU B O 1
ATOM 6701 N N . VAL B 1 416 ? -7.621 -12.828 -20.594 1 92.38 416 VAL B N 1
ATOM 6702 C CA . VAL B 1 416 ? -7.75 -14.273 -20.75 1 92.38 416 VAL B CA 1
ATOM 6703 C C . VAL B 1 416 ? -7.871 -14.617 -22.234 1 92.38 416 VAL B C 1
ATOM 6705 O O . VAL B 1 416 ? -7.852 -15.797 -22.609 1 92.38 416 VAL B O 1
ATOM 6708 N N . LYS B 1 417 ? -7.84 -13.68 -23.094 1 87.81 417 LYS B N 1
ATOM 6709 C CA . LYS B 1 417 ? -8.156 -13.883 -24.5 1 87.81 417 LYS B CA 1
ATOM 6710 C C . LYS B 1 417 ? -7.102 -14.742 -25.188 1 87.81 417 LYS B C 1
ATOM 6712 O O . LYS B 1 417 ? -7.379 -15.391 -26.203 1 87.81 417 LYS B O 1
ATOM 6717 N N . ASP B 1 418 ? -5.891 -14.859 -24.656 1 84.69 418 ASP B N 1
ATOM 6718 C CA . ASP B 1 418 ? -4.809 -15.578 -25.312 1 84.69 418 ASP B CA 1
ATOM 6719 C C . ASP B 1 418 ? -4.773 -17.031 -24.859 1 84.69 418 ASP B C 1
ATOM 6721 O O . ASP B 1 418 ? -3.941 -17.812 -25.344 1 84.69 418 ASP B O 1
ATOM 6725 N N . LEU B 1 419 ? -5.695 -17.438 -24.016 1 84.62 419 LEU B N 1
ATOM 6726 C CA . LEU B 1 419 ? -5.844 -18.844 -23.656 1 84.62 419 LEU B CA 1
ATOM 6727 C C . LEU B 1 419 ? -6.5 -19.625 -24.781 1 84.62 419 LEU B C 1
ATOM 6729 O O . LEU B 1 419 ? -7.141 -19.031 -25.656 1 84.62 419 LEU B O 1
ATOM 6733 N N . PRO B 1 420 ? -6.164 -20.953 -24.75 1 79.5 420 PRO B N 1
ATOM 6734 C CA . PRO B 1 420 ? -6.938 -21.766 -25.688 1 79.5 420 PRO B CA 1
ATOM 6735 C C . PRO B 1 420 ? -8.438 -21.547 -25.578 1 79.5 420 PRO B C 1
ATOM 6737 O O . PRO B 1 420 ? -8.953 -21.297 -24.484 1 79.5 420 PRO B O 1
ATOM 6740 N N . SER B 1 421 ? -9.055 -21.578 -26.656 1 80.44 421 SER B N 1
ATOM 6741 C CA . SER B 1 421 ? -10.453 -21.172 -26.781 1 80.44 421 SER B CA 1
ATOM 6742 C C . SER B 1 421 ? -11.328 -21.906 -25.766 1 80.44 421 SER B C 1
ATOM 6744 O O . SER B 1 421 ? -12.289 -21.328 -25.25 1 80.44 421 SER B O 1
ATOM 6746 N N . ASP B 1 422 ? -10.992 -23.125 -25.562 1 76.44 422 ASP B N 1
ATOM 6747 C CA . ASP B 1 422 ? -11.805 -23.906 -24.641 1 76.44 422 ASP B CA 1
ATOM 6748 C C . ASP B 1 422 ? -11.75 -23.312 -23.234 1 76.44 422 ASP B C 1
ATOM 6750 O O . ASP B 1 422 ? -12.75 -23.312 -22.516 1 76.44 422 ASP B O 1
ATOM 6754 N N . TYR B 1 423 ? -10.672 -22.812 -22.844 1 79.88 423 TYR B N 1
ATOM 6755 C CA . TYR B 1 423 ? -10.516 -22.219 -21.516 1 79.88 423 TYR B CA 1
ATOM 6756 C C . TYR B 1 423 ? -11.242 -20.891 -21.438 1 79.88 423 TYR B C 1
ATOM 6758 O O . TYR B 1 423 ? -11.906 -20.594 -20.438 1 79.88 423 TYR B O 1
ATOM 6766 N N . VAL B 1 424 ? -11.117 -20.156 -22.5 1 86.56 424 VAL B N 1
ATOM 6767 C CA . VAL B 1 424 ? -11.789 -18.859 -22.547 1 86.56 424 VAL B CA 1
ATOM 6768 C C . VAL B 1 424 ? -13.297 -19.062 -22.406 1 86.56 424 VAL B C 1
ATOM 6770 O O . VAL B 1 424 ? -13.953 -18.375 -21.625 1 86.56 424 VAL B O 1
ATOM 6773 N N . ARG B 1 425 ? -13.773 -20.031 -23.125 1 83.44 425 ARG B N 1
ATOM 6774 C CA . ARG B 1 425 ? -15.195 -20.344 -23.078 1 83.44 425 ARG B CA 1
ATOM 6775 C C . ARG B 1 425 ? -15.609 -20.766 -21.672 1 83.44 425 ARG B C 1
ATOM 6777 O O . ARG B 1 425 ? -16.641 -20.328 -21.156 1 83.44 425 ARG B O 1
ATOM 6784 N N . ALA B 1 426 ? -14.82 -21.594 -21.094 1 78.94 426 ALA B N 1
ATOM 6785 C CA . ALA B 1 426 ? -15.109 -22.078 -19.734 1 78.94 426 ALA B CA 1
ATOM 6786 C C . ALA B 1 426 ? -15.148 -20.922 -18.75 1 78.94 426 ALA B C 1
ATOM 6788 O O . ALA B 1 426 ? -16.062 -20.844 -17.922 1 78.94 426 ALA B O 1
ATOM 6789 N N . ILE B 1 427 ? -14.242 -20.062 -18.859 1 86 427 ILE B N 1
ATOM 6790 C CA . ILE B 1 427 ? -14.148 -18.922 -17.953 1 86 427 ILE B CA 1
ATOM 6791 C C . ILE B 1 427 ? -15.391 -18.047 -18.109 1 86 427 ILE B C 1
ATOM 6793 O O . ILE B 1 427 ? -16.016 -17.672 -17.109 1 86 427 ILE B O 1
ATOM 6797 N N . ARG B 1 428 ? -15.781 -17.812 -19.297 1 86.69 428 ARG B N 1
ATOM 6798 C CA . ARG B 1 428 ? -16.953 -16.984 -19.562 1 86.69 428 ARG B CA 1
ATOM 6799 C C . ARG B 1 428 ? -18.219 -17.625 -18.984 1 86.69 428 ARG B C 1
ATOM 6801 O O . ARG B 1 428 ? -19.062 -16.938 -18.422 1 86.69 428 ARG B O 1
ATOM 6808 N N . GLU B 1 429 ? -18.281 -18.891 -19.172 1 84.31 429 GLU B N 1
ATOM 6809 C CA . GLU B 1 429 ? -19.453 -19.609 -18.656 1 84.31 429 GLU B CA 1
ATOM 6810 C C . GLU B 1 429 ? -19.5 -19.562 -17.125 1 84.31 429 GLU B C 1
ATOM 6812 O O . GLU B 1 429 ? -20.578 -19.406 -16.547 1 84.31 429 GLU B O 1
ATOM 6817 N N . ILE B 1 430 ? -18.438 -19.688 -16.531 1 82.44 430 ILE B N 1
ATOM 6818 C CA . ILE B 1 430 ? -18.375 -19.625 -15.078 1 82.44 430 ILE B CA 1
ATOM 6819 C C . ILE B 1 430 ? -18.797 -18.234 -14.602 1 82.44 430 ILE B C 1
ATOM 6821 O O . ILE B 1 430 ? -19.562 -18.109 -13.648 1 82.44 430 ILE B O 1
ATOM 6825 N N . VAL B 1 431 ? -18.359 -17.25 -15.266 1 87.69 431 VAL B N 1
ATOM 6826 C CA . VAL B 1 431 ? -18.703 -15.867 -14.922 1 87.69 431 VAL B CA 1
ATOM 6827 C C . VAL B 1 431 ? -20.219 -15.672 -15.031 1 87.69 431 VAL B C 1
ATOM 6829 O O . VAL B 1 431 ? -20.859 -15.141 -14.117 1 87.69 431 VAL B O 1
ATOM 6832 N N . LYS B 1 432 ? -20.766 -16.156 -16.094 1 87.56 432 LYS B N 1
ATOM 6833 C CA . LYS B 1 432 ? -22.203 -16.016 -16.328 1 87.56 432 LYS B CA 1
ATOM 6834 C C . LYS B 1 432 ? -23 -16.75 -15.25 1 87.56 432 LYS B C 1
ATOM 6836 O O . LYS B 1 432 ? -23.969 -16.188 -14.711 1 87.56 432 LYS B O 1
ATOM 6841 N N . MET B 1 433 ? -22.562 -17.859 -14.992 1 83.19 433 MET B N 1
ATOM 6842 C CA . MET B 1 433 ? -23.266 -18.672 -14 1 83.19 433 MET B CA 1
ATOM 6843 C C . MET B 1 433 ? -23.188 -18.016 -12.617 1 83.19 433 MET B C 1
ATOM 6845 O O . MET B 1 433 ? -24.172 -18.031 -11.875 1 83.19 433 MET B O 1
ATOM 6849 N N . THR B 1 434 ? -22.109 -17.531 -12.32 1 83.69 434 THR B N 1
ATOM 6850 C CA . THR B 1 434 ? -21.891 -16.922 -11.016 1 83.69 434 THR B CA 1
ATOM 6851 C C . THR B 1 434 ? -22.75 -15.664 -10.859 1 83.69 434 THR B C 1
ATOM 6853 O O . THR B 1 434 ? -23.359 -15.453 -9.805 1 83.69 434 THR B O 1
ATOM 6856 N N . LEU B 1 435 ? -22.875 -14.898 -11.875 1 87.12 435 LEU B N 1
ATOM 6857 C CA . LEU B 1 435 ? -23.609 -13.641 -11.82 1 87.12 435 LEU B CA 1
ATOM 6858 C C . LEU B 1 435 ? -25.109 -13.898 -11.844 1 87.12 435 LEU B C 1
ATOM 6860 O O . LEU B 1 435 ? -25.891 -13.062 -11.391 1 87.12 435 LEU B O 1
ATOM 6864 N N . ASN B 1 436 ? -25.5 -14.984 -12.445 1 78.31 436 ASN B N 1
ATOM 6865 C CA . ASN B 1 436 ? -26.906 -15.352 -12.461 1 78.31 436 ASN B CA 1
ATOM 6866 C C . ASN B 1 436 ? -27.359 -15.867 -11.109 1 78.31 436 ASN B C 1
ATOM 6868 O O . ASN B 1 436 ? -28.547 -15.758 -10.766 1 78.31 436 ASN B O 1
ATOM 6872 N N . ALA B 1 437 ? -26.5 -16.516 -10.492 1 63.56 437 ALA B N 1
ATOM 6873 C CA . ALA B 1 437 ? -26.828 -17.094 -9.188 1 63.56 437 ALA B CA 1
ATOM 6874 C C . ALA B 1 437 ? -26.906 -16 -8.125 1 63.56 437 ALA B C 1
ATOM 6876 O O . ALA B 1 437 ? -27.469 -16.219 -7.047 1 63.56 437 ALA B O 1
ATOM 6877 N N . SER B 1 438 ? -26.266 -14.906 -8.289 1 59.16 438 SER B N 1
ATOM 6878 C CA . SER B 1 438 ? -26.297 -13.844 -7.297 1 59.16 438 SER B CA 1
ATOM 6879 C C . SER B 1 438 ? -27.562 -13 -7.43 1 59.16 438 SER B C 1
ATOM 6881 O O . SER B 1 438 ? -28.109 -12.859 -8.531 1 59.16 438 SER B O 1
#

Secondary structure (DSSP, 8-state):
--HHHHHHHHHHHHHHHHT--HHHHHHHHHHHHHGGGSPPPTTS-TT--HHHHHHHHHHS-----SS----HHHHHHHHHHT---TTTSS-SEEEEEETTEEEEEEE-HHHHHTT-EEEEHHHHHHH-HHHHTTTTTTSS-GGG-HHHHHHHHH----EEEEE-TT-B--S-EEEEEE--STT-EE--EEEEEE-TT-EEEEEEEEE-SS-EEEEEE--EEEEEE-TT-EEEEEEEEEE-EEEEE--EEEEEE-TT-EEEEEEEEEE-SEEEE--EEEE-STT-EEEEEEEEEE-TT-EEEEEEEEEE-STT-EEEEEEEEEE-TT-EEEEEEEEEEPTT--SEEEEEEEEEEE--TT-EEEEEEEEEESSSSEEEEEEEEEEPPPHHHHHHHHHTT--HHHHHHHHHHHHHHHHHTTS-HHHHHHHHHHHHHHHHH-/--HHHHHHHHHHHHHHHHT--HHHHHHHHHHHHHGGGSPPPTTS-TT--HHHHHHHHHHS------S----HHHHHHHHHHT---TTTSS-SEEEEEETTEEEEEEE-HHHHHTT-EEEEHHHHHHH-HHHHTTTTTTSS-TTS-HHHHHHHHH----EEEEE-TT-B--S-EEEEEE--SSS-EE--EEEEEE-TT-EEEEEEEEE-SS-EEEEEE--EEEEEE-TT-EEEEEEEEEE-EEEEE--EEEEEE-TT-EEEEEEEEEE-SEEEE--EEEE-STT-EEEEEEEEEE-TT-EEEEEEEEEE-STT-EEEEEEEEEE-TT-EEEEEEEEEEPTT--SEEEEEEEEEEE--TT-EEEEEEEEEESSSSEEEEEEEEEEPPPHHHHHHHHHTT--HHHHHHHHHHHHHHHHHTTS-HHHHHHHHHHHHHHHHH-